Protein AF-A0A9P4X930-F1 (afdb_monomer_lite)

Foldseek 3Di:
DDDDDDDDDDDDDDDDDDDDDDDDVPVVVPPDPDDDDDDDDDDDDVVVVVVVVVVLVVCPVVLLPDQDDDDLCLLLLLLLLVLLVQLLQQVLQCLLCVQVVCVLVLQAAACVVNDHFPCRALLNSCSHNLNVLSLLLVLLSLLQVLQQVLLVCLVVVVVVVSVVSLVLCLLLLLLLLVQLLVVQLLVLLVVCVVVVFDFPPDDNDPDSVVVVVVQVVQSVLLSDLPRPDDNARRSFRLCSSSSLSSNLSVLSSVLSVVCSPPDLVVSLVVLVVQLCCCAAPAQNLSNNSSSLSNNLNSQVVCVVVVNHDPVVVVCVVCVVVVLVVLQVLLSNLSSQNQPDQDLVSQCVHPPRVVVSVVQHPHHSRSSSNSSSSNSSSVVNNQSPDVVSSVSSSRSSSSLSSLLSSLLSSQSRSLCRGVVLLLLQQQARDHPVCCVRPVVSHVVPHADQDDRSSPGPSSVVVCVVSVSVSSSSSVVSSVPGNVVSSVVSSVVVVVPDDDPDDDDDDDDDDDDDLEDWDWDADWDDDPQDIDGPDPIDTFPAAWDAADAQDDPRCVLNSRTGWALWDWAFAPKFIKIKTKHQDHVAGIFIWMAGSVLRDVDPDDPDDDPFRPHTATADFADDDDNHFDQKAWHAAPVRFIKIWGDVPPFTFIFTADSNNDTDHTLSVVQRVLQVLQCVQQPDDPPDPQKDKGFAEYKFKEFAAAPPDPPRDDDQVGIWIKGKIWIWGAAQNDIATFIKMWTFGSHPVGHTFWIANGTDDDPPFADDVVRRGTWHKTWHYKDFPDPVDGRYDYQQTKMKIKIDTNVPDIHIDIDGNVVNCPRIDTSVVD

Radius of gyration: 35.04 Å; chains: 1; bounding box: 70×68×110 Å

Organism: NCBI:txid1567552

InterPro domains:
  IPR002656 Acyltransferase 3 domain [PF01757] (75-425)
  IPR050879 Acyltransferase 3 [PTHR23028] (74-496)

Secondary structure (DSSP, 8-state):
------------------------TTTTSSSS---PPPPPPPPPHHHHHHHHHHHHHHTGGGGG---PPPPTTHHHHHHHHHHHHHHHHHHHHHHHHHTTT-HHHHHS-TTGGG---GGGSHHHHTTTTTHHHHHHHHHHHHHHHHHHHHHHHHHTT-HHHHHHHHHHHHHHHHHHHHHHHHHHHHHHHHHHHHHT---TT----SSHHHHHHHHHHHHHHHT-TT--S----TT-GGGGHHHHHHHHHHHHHHHHHHHTTS-HHHHHHHHHHHHHIIIIISS-HHHHHHHHHHHHHHHHHHHHTT---HHHHTTGGGHHHHHHHHHHHHHHHHT---S-S-HHHHHHSTTTHHHHTT--SS-SSHHHHHHHHHHHHHHHHTTTSHHHHHHHTSHHHH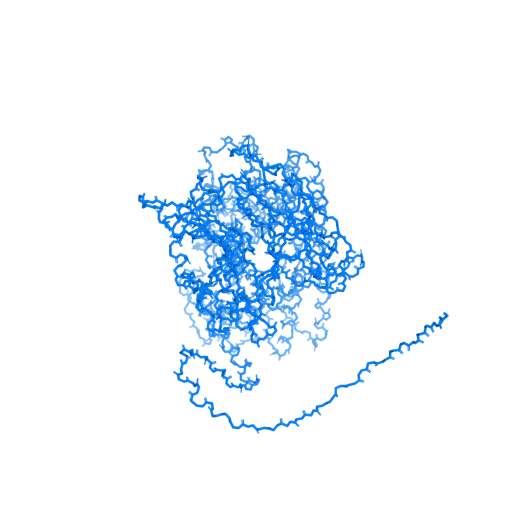HHHHHHHHHHHHHHHHIIIIIHHHHHHHT---HHHHHH-GGGTTSS-----SSTT--HHHHHHHHHHHHHHHHHHHHHIIIIIHHHHHHHHHHHHHTS-SS--------SS---SB---EE--EEEETTEEEESS--EE--PPPPP-----GGGGGGGG-BS-EEEEEEE-SSSEEEEEEEE-SSSSEEEEEEEGGGTS---S---S--TTSS-EEPP-SSSPPSB----EEEE-TT--EEEEEE-SSS-EEEEB-TTS-B-S--GGGTHHHHHHHHHHHSPP--STTEEEEE-S--EEEESS-TTSTT----TTTEEEEEEEEEEEEETTEEEEEEEEEEEESSTT--EEEEESS----TT--EETTTTEE--EEEEEEEESSTT-SSEEETTSEEEEEEEETTTEEEEEEEEHHHHTTTEEEGGG-

Structure (mmCIF, N/CA/C/O backbone):
data_AF-A0A9P4X930-F1
#
_entry.id   AF-A0A9P4X930-F1
#
loop_
_atom_site.group_PDB
_atom_site.id
_atom_site.type_symbol
_atom_site.label_atom_id
_atom_site.label_alt_id
_atom_site.label_comp_id
_atom_site.label_asym_id
_atom_site.label_entity_id
_atom_site.label_seq_id
_atom_site.pdbx_PDB_ins_code
_atom_site.Cartn_x
_atom_site.Cartn_y
_atom_site.Cartn_z
_atom_site.occupancy
_atom_site.B_iso_or_equiv
_atom_site.auth_seq_id
_atom_site.auth_comp_id
_atom_site.auth_asym_id
_atom_site.auth_atom_id
_atom_site.pdbx_PDB_model_num
ATOM 1 N N . MET A 1 1 ? 7.000 31.657 64.349 1.00 30.80 1 MET A N 1
ATOM 2 C CA . MET A 1 1 ? 7.855 32.558 63.542 1.00 30.80 1 MET A CA 1
ATOM 3 C C . MET A 1 1 ? 8.859 31.660 62.846 1.00 30.80 1 MET A C 1
ATOM 5 O O . MET A 1 1 ? 9.551 30.944 63.547 1.00 30.80 1 MET A O 1
ATOM 9 N N . ALA A 1 2 ? 8.629 31.355 61.566 1.00 24.89 2 ALA A N 1
ATOM 10 C CA . ALA A 1 2 ? 9.283 32.010 60.418 1.00 24.89 2 ALA A CA 1
ATOM 11 C C . ALA A 1 2 ? 10.759 31.575 60.305 1.00 24.89 2 ALA A C 1
ATOM 13 O O . ALA A 1 2 ? 11.457 31.601 61.304 1.00 24.89 2 ALA A O 1
ATOM 14 N N . GLN A 1 3 ? 11.334 31.195 59.168 1.00 24.41 3 GLN A N 1
ATOM 15 C CA . GLN A 1 3 ? 10.904 31.047 57.777 1.00 24.41 3 GLN A CA 1
ATOM 16 C C . GLN A 1 3 ? 12.138 30.454 57.030 1.00 24.41 3 GLN A C 1
ATOM 18 O O . GLN A 1 3 ? 13.254 30.797 57.399 1.00 24.41 3 GLN A O 1
ATOM 23 N N . VAL A 1 4 ? 11.915 29.652 55.972 1.00 27.44 4 VAL A N 1
ATOM 24 C CA . VAL A 1 4 ? 12.531 29.788 54.614 1.00 27.44 4 VAL A CA 1
ATOM 25 C C . VAL A 1 4 ? 14.062 29.566 54.488 1.00 27.44 4 VAL A C 1
ATOM 27 O O . VAL A 1 4 ? 14.849 30.352 54.988 1.00 27.44 4 VAL A O 1
ATOM 30 N N . SER A 1 5 ? 14.489 28.446 53.867 1.00 25.77 5 SER A N 1
ATOM 31 C CA . SER A 1 5 ? 14.950 28.298 52.448 1.00 25.77 5 SER A CA 1
ATOM 32 C C . SER A 1 5 ? 16.461 28.585 52.277 1.00 25.77 5 SER A C 1
ATOM 34 O O . SER A 1 5 ? 16.968 29.507 52.895 1.00 25.77 5 SER A O 1
ATOM 36 N N . ILE A 1 6 ? 17.271 27.829 51.519 1.00 25.66 6 ILE A N 1
ATOM 37 C CA . ILE A 1 6 ? 17.398 27.884 50.047 1.00 25.66 6 ILE A CA 1
ATOM 38 C C . ILE A 1 6 ? 18.310 26.726 49.556 1.00 25.66 6 ILE A C 1
ATOM 40 O O . ILE A 1 6 ? 19.433 26.576 50.020 1.00 25.66 6 ILE A O 1
ATOM 44 N N . LEU A 1 7 ? 17.778 25.949 48.603 1.00 24.89 7 LEU A N 1
ATOM 45 C CA . LEU A 1 7 ? 18.354 25.376 47.364 1.00 24.89 7 LEU A CA 1
ATOM 46 C C . LEU A 1 7 ? 19.817 24.857 47.271 1.00 24.89 7 LEU A C 1
ATOM 48 O O . LEU A 1 7 ? 20.768 25.625 47.243 1.00 24.89 7 LEU A O 1
ATOM 52 N N . ASN A 1 8 ? 19.885 23.561 46.917 1.00 23.98 8 ASN A N 1
ATOM 53 C CA . ASN A 1 8 ? 20.415 23.000 45.653 1.00 23.98 8 ASN A CA 1
ATOM 54 C C . ASN A 1 8 ? 21.943 22.955 45.421 1.00 23.98 8 ASN A C 1
ATOM 56 O O . ASN A 1 8 ? 22.586 23.983 45.250 1.00 23.98 8 ASN A O 1
ATOM 60 N N . THR A 1 9 ? 22.498 21.750 45.239 1.00 25.86 9 THR A N 1
ATOM 61 C CA . THR A 1 9 ? 23.278 21.375 44.038 1.00 25.86 9 THR A CA 1
ATOM 62 C C . THR A 1 9 ? 23.579 19.873 44.011 1.00 25.86 9 THR A C 1
ATOM 64 O O . THR A 1 9 ? 23.766 19.220 45.030 1.00 25.86 9 THR A O 1
ATOM 67 N N . SER A 1 10 ? 23.543 19.347 42.792 1.00 24.84 10 SER A N 1
ATOM 68 C CA . SER A 1 10 ? 23.762 17.969 42.357 1.00 24.84 10 SER A CA 1
ATOM 69 C C . SER A 1 10 ? 25.226 17.510 42.405 1.00 24.84 10 SER A C 1
ATOM 71 O O . SER A 1 10 ? 26.095 18.374 42.314 1.00 24.84 10 SER A O 1
ATOM 73 N N . LYS A 1 11 ? 25.414 16.182 42.243 1.00 24.05 11 LYS A N 1
ATOM 74 C CA . LYS A 1 11 ? 26.632 15.450 41.799 1.00 24.05 11 LYS A CA 1
ATOM 75 C C . LYS A 1 11 ? 27.672 15.229 42.915 1.00 24.05 11 LYS A C 1
ATOM 77 O O . LYS A 1 11 ? 27.905 16.133 43.694 1.00 24.05 11 LYS A O 1
ATOM 82 N N . ASP A 1 12 ? 28.263 14.057 43.143 1.00 25.48 12 ASP A N 1
ATOM 83 C CA . ASP A 1 12 ? 28.698 12.974 42.255 1.00 25.48 12 ASP A CA 1
ATOM 84 C C . ASP A 1 12 ? 28.681 11.600 42.964 1.00 25.48 12 ASP A C 1
ATOM 86 O O . ASP A 1 12 ? 28.621 11.500 44.189 1.00 25.48 12 ASP A O 1
ATOM 90 N N . TRP A 1 13 ? 28.728 10.549 42.146 1.00 22.98 13 TRP A N 1
ATOM 91 C CA . TRP A 1 13 ? 29.002 9.154 42.496 1.00 22.98 13 TRP A CA 1
ATOM 92 C C . TRP A 1 13 ? 30.482 8.940 42.851 1.00 22.98 13 TRP A C 1
ATOM 94 O O . TRP A 1 13 ? 31.322 9.500 42.157 1.00 22.98 13 TRP A O 1
ATOM 104 N N . GLU A 1 14 ? 30.789 8.050 43.805 1.00 23.50 14 GLU A N 1
ATOM 105 C CA . GLU A 1 14 ? 31.930 7.117 43.710 1.00 23.50 14 GLU A CA 1
ATOM 106 C C . GLU A 1 14 ? 31.846 5.956 44.729 1.00 23.50 14 GLU A C 1
ATOM 108 O O . GLU A 1 14 ? 31.177 6.031 45.759 1.00 23.50 14 GLU A O 1
ATOM 113 N N . GLU A 1 15 ? 32.476 4.855 44.326 1.00 24.58 15 GLU A N 1
ATOM 114 C CA . GLU A 1 15 ? 32.401 3.452 44.753 1.00 24.58 15 GLU A CA 1
ATOM 115 C C . GLU A 1 15 ? 32.996 3.140 46.136 1.00 24.58 15 GLU A C 1
ATOM 117 O O . GLU A 1 15 ? 33.972 3.766 46.536 1.00 24.58 15 GLU A O 1
ATOM 122 N N . ILE A 1 16 ? 32.532 2.055 46.786 1.00 23.31 16 ILE A N 1
ATOM 123 C CA . ILE A 1 16 ? 33.382 1.209 47.651 1.00 23.31 16 ILE A CA 1
ATOM 124 C C . ILE A 1 16 ? 33.039 -0.282 47.448 1.00 23.31 16 ILE A C 1
ATOM 126 O O . ILE A 1 16 ? 31.915 -0.720 47.690 1.00 23.31 16 ILE A O 1
ATOM 130 N N . HIS A 1 17 ? 34.052 -1.047 47.027 1.00 26.14 17 HIS A N 1
ATOM 131 C CA . HIS A 1 17 ? 34.132 -2.513 46.990 1.00 26.14 17 HIS A CA 1
ATOM 132 C C . HIS A 1 17 ? 34.404 -3.134 48.381 1.00 26.14 17 HIS A C 1
ATOM 134 O O . HIS A 1 17 ? 35.116 -2.545 49.186 1.00 26.14 17 HIS A O 1
ATOM 140 N N . SER A 1 18 ? 33.926 -4.364 48.620 1.00 24.17 18 SER A N 1
ATOM 141 C CA . SER A 1 18 ? 34.578 -5.426 49.436 1.00 24.17 18 SER A CA 1
ATOM 142 C C . SER A 1 18 ? 33.827 -6.752 49.185 1.00 24.17 18 SER A C 1
ATOM 144 O O . SER A 1 18 ? 32.602 -6.778 49.234 1.00 24.17 18 SER A O 1
ATOM 146 N N . GLU A 1 19 ? 34.437 -7.731 48.513 1.00 25.50 19 GLU A N 1
ATOM 147 C CA . GLU A 1 19 ? 35.292 -8.832 49.017 1.00 25.50 19 GLU A CA 1
ATOM 148 C C . GLU A 1 19 ? 34.514 -10.063 49.546 1.00 25.50 19 GLU A C 1
ATOM 150 O O . GLU A 1 19 ? 33.921 -10.059 50.618 1.00 25.50 19 GLU A O 1
ATOM 155 N N . GLU A 1 20 ? 34.517 -11.089 48.683 1.00 28.23 20 GLU A N 1
ATOM 156 C CA . GLU A 1 20 ? 34.604 -12.549 48.880 1.00 28.23 20 GLU A CA 1
ATOM 157 C C . GLU A 1 20 ? 34.028 -13.218 50.152 1.00 28.23 20 GLU A C 1
ATOM 159 O O . GLU A 1 20 ? 34.593 -13.158 51.241 1.00 28.23 20 GLU A O 1
ATOM 164 N N . SER A 1 21 ? 32.995 -14.053 49.953 1.00 26.94 21 SER A N 1
ATOM 165 C CA . SER A 1 21 ? 32.900 -15.354 50.632 1.00 26.94 21 SER A CA 1
ATOM 166 C C . SER A 1 21 ? 32.503 -16.452 49.635 1.00 26.94 21 SER A C 1
ATOM 168 O O . SER A 1 21 ? 31.646 -16.248 48.773 1.00 26.94 21 SER A O 1
ATOM 170 N N . ASP A 1 22 ? 33.211 -17.580 49.721 1.00 30.48 22 ASP A N 1
ATOM 171 C CA . ASP A 1 22 ? 33.147 -18.759 48.852 1.00 30.48 22 ASP A CA 1
ATOM 172 C C . ASP A 1 22 ? 31.719 -19.301 48.668 1.00 30.48 22 ASP A C 1
ATOM 174 O O . ASP A 1 22 ? 31.106 -19.831 49.597 1.00 30.48 22 ASP A O 1
ATOM 178 N N . TYR A 1 23 ? 31.222 -19.256 47.431 1.00 29.88 23 TYR A N 1
ATOM 179 C CA . TYR A 1 23 ? 30.093 -20.066 46.979 1.00 29.88 23 TYR A CA 1
ATOM 180 C C . TYR A 1 23 ? 30.500 -20.780 45.692 1.00 29.88 23 TYR A C 1
ATOM 182 O O . TYR A 1 23 ? 30.673 -20.142 44.655 1.00 29.88 23 TYR A O 1
ATOM 190 N N . ASP A 1 24 ? 30.673 -22.099 45.776 1.00 29.91 24 ASP A N 1
ATOM 191 C CA . ASP A 1 24 ? 31.003 -22.969 44.648 1.00 29.91 24 ASP A CA 1
ATOM 192 C C . ASP A 1 24 ? 29.795 -23.073 43.686 1.00 29.91 24 ASP A C 1
ATOM 194 O O . ASP A 1 24 ? 28.774 -23.683 44.027 1.00 29.91 24 ASP A O 1
ATOM 198 N N . PRO A 1 25 ? 29.861 -22.482 42.478 1.00 33.31 25 PRO A N 1
ATOM 199 C CA . PRO A 1 25 ? 28.740 -22.428 41.550 1.00 33.31 25 PRO A CA 1
ATOM 200 C C . PRO A 1 25 ? 28.567 -23.714 40.725 1.00 33.31 25 PRO A C 1
ATOM 202 O O . PRO A 1 25 ? 27.685 -23.760 39.865 1.00 33.31 25 PRO A O 1
ATOM 205 N N . GLU A 1 26 ? 29.388 -24.750 40.927 1.00 31.02 26 GLU A N 1
ATOM 206 C CA . GLU A 1 26 ? 29.259 -26.020 40.196 1.00 31.02 26 GLU A CA 1
ATOM 207 C C . GLU A 1 26 ? 28.169 -26.926 40.794 1.00 31.02 26 GLU A C 1
ATOM 209 O O . GLU A 1 26 ? 27.437 -27.569 40.044 1.00 31.02 26 GLU A O 1
ATOM 214 N N . LEU A 1 27 ? 27.950 -26.897 42.114 1.00 31.83 27 LEU A N 1
ATOM 215 C CA . LEU A 1 27 ? 26.933 -27.727 42.787 1.00 31.83 27 LEU A CA 1
ATOM 216 C C . LEU A 1 27 ? 25.489 -27.212 42.627 1.00 31.83 27 LEU A C 1
ATOM 218 O O . LEU A 1 27 ? 24.539 -27.975 42.791 1.00 31.83 27 LEU A O 1
ATOM 222 N N . ALA A 1 28 ? 25.297 -25.945 42.248 1.00 31.80 28 ALA A N 1
ATOM 223 C CA . ALA A 1 28 ? 23.971 -25.365 42.001 1.00 31.80 28 ALA A CA 1
ATOM 224 C C . ALA A 1 28 ? 23.471 -25.538 40.548 1.00 31.80 28 ALA A C 1
ATOM 226 O O . ALA A 1 28 ? 22.317 -25.222 40.253 1.00 31.80 28 ALA A O 1
ATOM 227 N N . LYS A 1 29 ? 24.315 -26.043 39.632 1.00 38.50 29 LYS A N 1
ATOM 228 C CA . LYS A 1 29 ? 24.000 -26.169 38.195 1.00 38.50 29 LYS A CA 1
ATOM 229 C C . LYS A 1 29 ? 23.181 -27.407 37.816 1.00 38.50 29 LYS A C 1
ATOM 231 O O . LYS A 1 29 ? 22.594 -27.403 36.738 1.00 38.50 29 LYS A O 1
ATOM 236 N N . GLU A 1 30 ? 23.093 -28.436 38.661 1.00 31.89 30 GLU A N 1
ATOM 237 C CA . GLU A 1 30 ? 22.397 -29.692 38.311 1.00 31.89 30 GLU A CA 1
ATOM 238 C C . GLU A 1 30 ? 20.995 -29.858 38.930 1.00 31.89 30 GLU A C 1
ATOM 240 O O . GLU A 1 30 ? 20.259 -30.757 38.531 1.00 31.89 30 GLU A O 1
ATOM 245 N N . ALA A 1 31 ? 20.561 -28.982 39.845 1.00 32.12 31 ALA A N 1
ATOM 246 C CA . ALA A 1 31 ? 19.298 -29.184 40.572 1.00 32.12 31 ALA A CA 1
ATOM 247 C C . ALA A 1 31 ? 18.040 -28.595 39.899 1.00 32.12 31 ALA A C 1
ATOM 249 O O . ALA A 1 31 ? 16.932 -29.003 40.232 1.00 32.12 31 ALA A O 1
ATOM 250 N N . ASN A 1 32 ? 18.168 -27.668 38.945 1.00 33.00 32 ASN A N 1
ATOM 251 C CA . ASN A 1 32 ? 17.021 -26.994 38.326 1.00 33.00 32 ASN A CA 1
ATOM 252 C C . ASN A 1 32 ? 17.184 -26.967 36.803 1.00 33.00 32 ASN A C 1
ATOM 254 O O . ASN A 1 32 ? 17.875 -26.103 36.273 1.00 33.00 32 ASN A O 1
ATOM 258 N N . GLY A 1 33 ? 16.564 -27.928 36.110 1.00 31.25 33 GLY A N 1
ATOM 259 C CA . GLY A 1 33 ? 16.696 -28.190 34.670 1.00 31.25 33 GLY A CA 1
ATOM 260 C C . GLY A 1 33 ? 16.278 -27.057 33.721 1.00 31.25 33 GLY A C 1
ATOM 261 O O . GLY A 1 33 ? 15.317 -27.202 32.970 1.00 31.25 33 GLY A O 1
ATOM 262 N N . TYR A 1 34 ? 17.048 -25.972 33.686 1.00 31.00 34 TYR A N 1
ATOM 263 C CA . TYR A 1 34 ? 16.976 -24.910 32.687 1.00 31.00 34 TYR A CA 1
ATOM 264 C C . TYR A 1 34 ? 18.272 -24.877 31.866 1.00 31.00 34 TYR A C 1
ATOM 266 O O . TYR A 1 34 ? 19.339 -24.527 32.365 1.00 31.00 34 TYR A O 1
ATOM 274 N N . THR A 1 35 ? 18.193 -25.191 30.571 1.00 26.73 35 THR A N 1
ATOM 275 C CA . THR A 1 35 ? 19.270 -24.903 29.613 1.00 26.73 35 THR A CA 1
ATOM 276 C C . THR A 1 35 ? 19.223 -23.428 29.216 1.00 26.73 35 THR A C 1
ATOM 278 O O . THR A 1 35 ? 18.463 -23.045 28.325 1.00 26.73 35 THR A O 1
ATOM 281 N N . MET A 1 36 ? 20.035 -22.593 29.866 1.00 27.69 36 MET A N 1
ATOM 282 C CA . MET A 1 36 ? 20.236 -21.195 29.475 1.00 27.69 36 MET A CA 1
ATOM 283 C C . MET A 1 36 ? 21.336 -21.113 28.396 1.00 27.69 36 MET A C 1
ATOM 285 O O . MET A 1 36 ? 22.461 -21.574 28.596 1.00 27.69 36 MET A O 1
ATOM 289 N N . TRP A 1 37 ? 21.001 -20.577 27.219 1.00 25.91 37 TRP A N 1
ATOM 290 C CA . TRP A 1 37 ? 21.897 -20.470 26.059 1.00 25.91 37 TRP A CA 1
ATOM 291 C C . TRP A 1 37 ? 23.053 -19.478 26.296 1.00 25.91 37 TRP A C 1
ATOM 293 O O . TRP A 1 37 ? 22.840 -18.344 26.718 1.00 25.91 37 TRP A O 1
ATOM 303 N N . ARG A 1 38 ? 24.289 -19.888 25.964 1.00 26.33 38 ARG A N 1
ATOM 304 C CA . ARG A 1 38 ? 25.497 -19.037 25.971 1.00 26.33 38 ARG A CA 1
ATOM 305 C C . ARG A 1 38 ? 25.468 -18.009 24.831 1.00 26.33 38 ARG A C 1
ATOM 307 O O . ARG A 1 38 ? 25.257 -18.375 23.677 1.00 26.33 38 ARG A O 1
ATOM 314 N N . ALA A 1 39 ? 25.795 -16.749 25.127 1.00 27.31 39 ALA A N 1
ATOM 315 C CA . ALA A 1 39 ? 26.052 -15.725 24.112 1.00 27.31 39 ALA A CA 1
ATOM 316 C C . ALA A 1 39 ? 27.365 -16.010 23.350 1.00 27.31 39 ALA A C 1
ATOM 318 O O . ALA A 1 39 ? 28.405 -16.276 23.954 1.00 27.31 39 ALA A O 1
ATOM 319 N N . ALA A 1 40 ? 27.319 -15.950 22.015 1.00 30.48 40 ALA A N 1
ATOM 320 C CA . ALA A 1 40 ? 28.481 -16.152 21.152 1.00 30.48 40 ALA A CA 1
ATOM 321 C C . ALA A 1 40 ? 29.428 -14.935 21.155 1.00 30.48 40 ALA A C 1
ATOM 323 O O . ALA A 1 40 ? 29.007 -13.778 21.200 1.00 30.48 40 ALA A O 1
ATOM 324 N N . SER A 1 41 ? 30.725 -15.220 21.076 1.00 30.95 41 SER A N 1
ATOM 325 C CA . SER A 1 41 ? 31.839 -14.279 21.179 1.00 30.95 41 SER A CA 1
ATOM 326 C C . SER A 1 41 ? 31.930 -13.259 20.027 1.00 30.95 41 SER A C 1
ATOM 328 O O . SER A 1 41 ? 31.551 -13.493 18.879 1.00 30.95 41 SER A O 1
ATOM 330 N N . TYR A 1 42 ? 32.450 -12.079 20.365 1.00 31.19 42 TYR A N 1
ATOM 331 C CA . TYR A 1 42 ? 32.464 -10.856 19.559 1.00 31.19 42 TYR A CA 1
ATOM 332 C C . TYR A 1 42 ? 33.372 -10.948 18.310 1.00 31.19 42 TYR A C 1
ATOM 334 O O . TYR A 1 42 ? 34.591 -11.046 18.419 1.00 31.19 42 TYR A O 1
ATOM 342 N N . LEU A 1 43 ? 32.794 -10.849 17.101 1.00 37.75 43 LEU A N 1
ATOM 343 C CA . LEU A 1 43 ? 33.534 -10.794 15.822 1.00 37.75 43 LEU A CA 1
ATOM 344 C C . LEU A 1 43 ? 33.859 -9.341 15.371 1.00 37.75 43 LEU A C 1
ATOM 346 O O . LEU A 1 43 ? 32.966 -8.483 15.457 1.00 37.75 43 LEU A O 1
ATOM 350 N N . PRO A 1 44 ? 35.066 -9.055 14.817 1.00 46.06 44 PRO A N 1
ATOM 351 C CA . PRO A 1 44 ? 35.509 -7.708 14.408 1.00 46.06 44 PRO A CA 1
ATOM 352 C C . PRO A 1 44 ? 34.728 -7.065 13.240 1.00 46.06 44 PRO A C 1
ATOM 354 O O . PRO A 1 44 ? 34.250 -7.745 12.329 1.00 46.06 44 PRO A O 1
ATOM 357 N N . LYS A 1 45 ? 34.670 -5.719 13.220 1.00 47.81 45 LYS A N 1
ATOM 358 C CA . LYS A 1 45 ? 33.850 -4.882 12.307 1.00 47.81 45 LYS A CA 1
ATOM 359 C C . LYS A 1 45 ? 34.035 -5.151 10.802 1.00 47.81 45 LYS A C 1
ATOM 361 O O . LYS A 1 45 ? 33.042 -5.149 10.080 1.00 47.81 45 LYS A O 1
ATOM 366 N N . HIS A 1 46 ? 35.251 -5.406 10.313 1.00 44.19 46 HIS A N 1
ATOM 367 C CA . HIS A 1 46 ? 35.499 -5.568 8.869 1.00 44.19 46 HIS A CA 1
ATOM 368 C C . HIS A 1 46 ? 34.906 -6.875 8.307 1.00 44.19 46 HIS A C 1
ATOM 370 O O . HIS A 1 46 ? 34.324 -6.874 7.222 1.00 44.19 46 HIS A O 1
ATOM 376 N N . LYS A 1 47 ? 34.930 -7.969 9.088 1.00 42.44 47 LYS A N 1
ATOM 377 C CA . LYS A 1 47 ? 34.272 -9.234 8.718 1.00 42.44 47 LYS A CA 1
ATOM 378 C C . LYS A 1 47 ? 32.742 -9.135 8.756 1.00 42.44 47 LYS A C 1
ATOM 380 O O . LYS A 1 47 ? 32.092 -9.830 7.986 1.00 42.44 47 LYS A O 1
ATOM 385 N N . ARG A 1 48 ? 32.150 -8.234 9.561 1.00 48.56 48 ARG A N 1
ATOM 386 C CA . ARG A 1 48 ? 30.692 -7.961 9.536 1.00 48.56 48 ARG A CA 1
ATOM 387 C C . ARG A 1 48 ? 30.238 -7.265 8.257 1.00 48.56 48 ARG A C 1
ATOM 389 O O . ARG A 1 48 ? 29.138 -7.542 7.798 1.00 48.56 48 ARG A O 1
ATOM 396 N N . VAL A 1 49 ? 31.045 -6.363 7.697 1.00 50.03 49 VAL A N 1
ATOM 397 C CA . VAL A 1 49 ? 30.694 -5.653 6.453 1.00 50.03 49 VAL A CA 1
ATOM 398 C C . VAL A 1 49 ? 30.788 -6.601 5.260 1.00 50.03 49 VAL A C 1
ATOM 400 O O . VAL A 1 49 ? 29.849 -6.676 4.470 1.00 50.03 49 VAL A O 1
ATOM 403 N N . LEU A 1 50 ? 31.853 -7.407 5.191 1.00 42.91 50 LEU A N 1
ATOM 404 C CA . LEU A 1 50 ? 32.019 -8.407 4.137 1.00 42.91 50 LEU A CA 1
ATOM 405 C C . LEU A 1 50 ? 30.952 -9.512 4.229 1.00 42.91 50 LEU A C 1
ATOM 407 O O . LEU A 1 50 ? 30.296 -9.798 3.233 1.00 42.91 50 LEU A O 1
ATOM 411 N N . ASN A 1 51 ? 30.675 -10.045 5.428 1.00 43.41 51 ASN A N 1
ATOM 412 C CA . ASN A 1 51 ? 29.582 -11.006 5.618 1.00 43.41 51 ASN A CA 1
ATOM 413 C C . ASN A 1 51 ? 28.199 -10.386 5.406 1.00 43.41 51 ASN A C 1
ATOM 415 O O . ASN A 1 51 ? 27.291 -11.116 5.041 1.00 43.41 51 ASN A O 1
ATOM 419 N N . ARG A 1 52 ? 27.999 -9.072 5.581 1.00 48.41 52 ARG A N 1
ATOM 420 C CA . ARG A 1 52 ? 26.738 -8.415 5.196 1.00 48.41 52 ARG A CA 1
ATOM 421 C C . ARG A 1 52 ? 26.565 -8.397 3.687 1.00 48.41 52 ARG A C 1
ATOM 423 O O . ARG A 1 52 ? 25.490 -8.749 3.226 1.00 48.41 52 ARG A O 1
ATOM 430 N N . ILE A 1 53 ? 27.595 -8.038 2.924 1.00 48.84 53 ILE A N 1
ATOM 431 C CA . ILE A 1 53 ? 27.526 -8.015 1.453 1.00 48.84 53 ILE A CA 1
ATOM 432 C C . ILE A 1 53 ? 27.350 -9.440 0.911 1.00 48.84 53 ILE A C 1
ATOM 434 O O . ILE A 1 53 ? 26.462 -9.684 0.097 1.00 48.84 53 ILE A O 1
ATOM 438 N N . VAL A 1 54 ? 28.118 -10.398 1.438 1.00 48.88 54 VAL A N 1
ATOM 439 C CA . VAL A 1 54 ? 28.028 -11.814 1.061 1.00 48.88 54 VAL A CA 1
ATOM 440 C C . VAL A 1 54 ? 26.682 -12.413 1.480 1.00 48.88 54 VAL A C 1
ATOM 442 O O . VAL A 1 54 ? 26.026 -13.014 0.642 1.00 48.88 54 VAL A O 1
ATOM 445 N N . ASN A 1 55 ? 26.179 -12.169 2.696 1.00 42.84 55 ASN A N 1
ATOM 446 C CA . ASN A 1 55 ? 24.835 -12.620 3.091 1.00 42.84 55 ASN A CA 1
ATOM 447 C C . ASN A 1 55 ? 23.723 -11.933 2.289 1.00 42.84 55 ASN A C 1
ATOM 449 O O . ASN A 1 55 ? 22.692 -12.552 2.066 1.00 42.84 55 ASN A O 1
ATOM 453 N N . THR A 1 56 ? 23.910 -10.695 1.820 1.00 45.16 56 THR A N 1
ATOM 454 C CA . THR A 1 56 ? 22.922 -10.015 0.959 1.00 45.16 56 THR A CA 1
ATOM 455 C C . THR A 1 56 ? 22.846 -10.681 -0.419 1.00 45.16 56 THR A C 1
ATOM 457 O O . THR A 1 56 ? 21.755 -10.849 -0.955 1.00 45.16 56 THR A O 1
ATOM 460 N N . LEU A 1 57 ? 23.984 -11.139 -0.954 1.00 45.22 57 LEU A N 1
ATOM 461 C CA . LEU A 1 57 ? 24.045 -11.925 -2.191 1.00 45.22 57 LEU A CA 1
ATOM 462 C C . LEU A 1 57 ? 23.538 -13.367 -1.987 1.00 45.22 57 LEU A C 1
ATOM 464 O O . LEU A 1 57 ? 22.806 -13.884 -2.824 1.00 45.22 57 LEU A O 1
ATOM 468 N N . TYR A 1 58 ? 23.834 -14.003 -0.849 1.00 42.97 58 TYR A N 1
ATOM 469 C CA . TYR A 1 58 ? 23.321 -15.339 -0.508 1.00 42.97 58 TYR A CA 1
ATOM 470 C C . TYR A 1 58 ? 21.823 -15.352 -0.145 1.00 42.97 58 TYR A C 1
ATOM 472 O O . TYR A 1 58 ? 21.197 -16.407 -0.208 1.00 42.97 58 TYR A O 1
ATOM 480 N N . GLN A 1 59 ? 21.221 -14.203 0.188 1.00 40.91 59 GLN A N 1
ATOM 481 C CA . GLN A 1 59 ? 19.786 -14.063 0.472 1.00 40.91 59 GLN A CA 1
ATOM 482 C C . GLN A 1 59 ? 18.910 -13.806 -0.766 1.00 40.91 59 GLN A C 1
ATOM 484 O O . GLN A 1 59 ? 17.687 -13.741 -0.620 1.00 40.91 59 GLN A O 1
ATOM 489 N N . LEU A 1 60 ? 19.478 -13.717 -1.976 1.00 44.38 60 LEU A N 1
ATOM 490 C CA . LEU A 1 60 ? 18.717 -13.603 -3.234 1.00 44.38 60 LEU A CA 1
ATOM 491 C C . LEU A 1 60 ? 17.580 -14.651 -3.381 1.00 44.38 60 LEU A C 1
ATOM 493 O O . LEU A 1 60 ? 16.496 -14.267 -3.820 1.00 44.38 60 LEU A O 1
ATOM 497 N N . PRO A 1 61 ? 17.721 -15.922 -2.938 1.00 43.59 61 PRO A N 1
ATOM 498 C CA . PRO A 1 61 ? 16.627 -16.903 -2.977 1.00 43.59 61 PRO A CA 1
ATOM 499 C C . PRO A 1 61 ? 15.538 -16.689 -1.906 1.00 43.59 61 PRO A C 1
ATOM 501 O O . PRO A 1 61 ? 14.379 -17.041 -2.123 1.00 43.59 61 PRO A O 1
ATOM 504 N N . THR A 1 62 ? 15.866 -16.078 -0.759 1.00 42.25 62 THR A N 1
ATOM 505 C CA . THR A 1 62 ? 14.898 -15.753 0.314 1.00 42.25 62 THR A CA 1
ATOM 506 C C . THR A 1 62 ? 14.042 -14.511 0.017 1.00 42.25 62 THR A C 1
ATOM 508 O O . THR A 1 62 ? 13.069 -14.251 0.724 1.00 42.25 62 THR A O 1
ATOM 511 N N . ILE A 1 63 ? 14.330 -13.773 -1.067 1.00 46.81 63 ILE A N 1
ATOM 512 C CA . ILE A 1 63 ? 13.574 -12.583 -1.514 1.00 46.81 63 ILE A CA 1
ATOM 513 C C . ILE A 1 63 ? 12.117 -12.920 -1.884 1.00 46.81 63 ILE A C 1
ATOM 515 O O . ILE A 1 63 ? 11.238 -12.071 -1.748 1.00 46.81 63 ILE A O 1
ATOM 519 N N . PHE A 1 64 ? 11.829 -14.172 -2.255 1.00 44.56 64 PHE A N 1
ATOM 520 C CA . PHE A 1 64 ? 10.480 -14.638 -2.598 1.00 44.56 64 PHE A CA 1
ATOM 521 C C . PHE A 1 64 ? 9.621 -15.077 -1.391 1.00 44.56 64 PHE A C 1
ATOM 523 O O . PHE A 1 64 ? 8.487 -15.527 -1.583 1.00 44.56 64 PHE A O 1
ATOM 530 N N . GLN A 1 65 ? 10.130 -15.001 -0.151 1.00 39.66 65 GLN A N 1
ATOM 531 C CA . GLN A 1 65 ? 9.495 -15.668 0.998 1.00 39.66 65 GLN A CA 1
ATOM 532 C C . GLN A 1 65 ? 8.642 -14.787 1.921 1.00 39.66 65 GLN A C 1
ATOM 534 O O . GLN A 1 65 ? 7.785 -15.338 2.611 1.00 39.66 65 GLN A O 1
ATOM 539 N N . VAL A 1 66 ? 8.761 -13.455 1.907 1.00 45.16 66 VAL A N 1
ATOM 540 C CA . VAL A 1 66 ? 7.875 -12.604 2.726 1.00 45.16 66 VAL A CA 1
ATOM 541 C C . VAL A 1 66 ? 6.573 -12.354 1.965 1.00 45.16 66 VAL A C 1
ATOM 543 O O . VAL A 1 66 ? 6.499 -11.480 1.105 1.00 45.16 66 VAL A O 1
ATOM 546 N N . ALA A 1 67 ? 5.547 -13.158 2.243 1.00 42.41 67 ALA A N 1
ATOM 547 C CA . ALA A 1 67 ? 4.197 -12.892 1.764 1.00 42.41 67 ALA A CA 1
ATOM 548 C C . ALA A 1 67 ? 3.634 -11.676 2.519 1.00 42.41 67 ALA A C 1
ATOM 550 O O . ALA A 1 67 ? 3.245 -11.792 3.679 1.00 42.41 67 ALA A O 1
ATOM 551 N N . GLU A 1 68 ? 3.611 -10.503 1.883 1.00 54.50 68 GLU A N 1
ATOM 552 C CA . GLU A 1 68 ? 2.829 -9.375 2.394 1.00 54.50 68 GLU A CA 1
ATOM 553 C C . GLU A 1 68 ? 1.335 -9.735 2.370 1.00 54.50 68 GLU A C 1
ATOM 555 O O . GLU A 1 68 ? 0.840 -10.348 1.420 1.00 54.50 68 GLU A O 1
ATOM 560 N N . LYS A 1 69 ? 0.608 -9.383 3.439 1.00 56.28 69 LYS A N 1
ATOM 561 C CA . LYS A 1 69 ? -0.840 -9.610 3.543 1.00 56.28 69 LYS A CA 1
ATOM 562 C C . LYS A 1 69 ? -1.541 -8.844 2.416 1.00 56.28 69 LYS A C 1
ATOM 564 O O . LYS A 1 69 ? -1.455 -7.617 2.362 1.00 56.28 69 LYS A O 1
ATOM 569 N N . LEU A 1 70 ? -2.232 -9.567 1.532 1.00 72.62 70 LEU A N 1
ATOM 570 C CA . LEU A 1 70 ? -2.945 -8.978 0.397 1.00 72.62 70 LEU A CA 1
ATOM 571 C C . LEU A 1 70 ? -4.038 -8.022 0.897 1.00 72.62 70 LEU A C 1
ATOM 573 O O . LEU A 1 70 ? -4.915 -8.400 1.676 1.00 72.62 70 LEU A O 1
ATOM 577 N N . ARG A 1 71 ? -3.976 -6.774 0.440 1.00 78.56 71 ARG A N 1
ATOM 578 C CA . ARG A 1 71 ? -4.989 -5.736 0.642 1.00 78.56 71 ARG A CA 1
ATOM 579 C C . ARG A 1 71 ? -6.004 -5.799 -0.506 1.00 78.56 71 ARG A C 1
ATOM 581 O O . ARG A 1 71 ? -5.672 -6.293 -1.583 1.00 78.56 71 ARG A O 1
ATOM 588 N N . PRO A 1 72 ? -7.213 -5.226 -0.360 1.00 74.56 72 PRO A N 1
ATOM 589 C CA . PRO A 1 72 ? -8.216 -5.213 -1.431 1.00 74.56 72 PRO A CA 1
ATOM 590 C C . PRO A 1 72 ? -7.736 -4.618 -2.766 1.00 74.56 72 PRO A C 1
ATOM 592 O O . PRO A 1 72 ? -8.311 -4.920 -3.809 1.00 74.56 72 PRO A O 1
ATOM 595 N N . THR A 1 73 ? -6.699 -3.777 -2.739 1.00 85.25 73 THR A N 1
ATOM 596 C CA . THR A 1 73 ? -6.081 -3.136 -3.908 1.00 85.25 73 THR A CA 1
ATOM 597 C C . THR A 1 73 ? -4.726 -3.733 -4.299 1.00 85.25 73 THR A C 1
ATOM 599 O O . THR A 1 73 ? -4.087 -3.192 -5.194 1.00 85.25 73 THR A O 1
ATOM 602 N N . SER A 1 74 ? -4.275 -4.838 -3.687 1.00 85.69 74 SER A N 1
ATOM 603 C CA . SER A 1 74 ? -2.960 -5.443 -3.978 1.00 85.69 74 SER A CA 1
ATOM 604 C C . SER A 1 74 ? -2.784 -5.844 -5.444 1.00 85.69 74 SER A C 1
ATOM 606 O O . SER A 1 74 ? -1.670 -5.815 -5.964 1.00 85.69 74 SER A O 1
ATOM 608 N N . TYR A 1 75 ? -3.870 -6.155 -6.155 1.00 92.44 75 TYR A N 1
ATOM 609 C CA . TYR A 1 75 ? -3.821 -6.410 -7.595 1.00 92.44 75 TYR A CA 1
ATOM 610 C C . TYR A 1 75 ? -3.318 -5.196 -8.407 1.00 92.44 75 TYR A C 1
ATOM 612 O O . TYR A 1 75 ? -2.701 -5.393 -9.449 1.00 92.44 75 TYR A O 1
ATOM 620 N N . LEU A 1 76 ? -3.534 -3.954 -7.942 1.00 92.62 76 LEU A N 1
ATOM 621 C CA . LEU A 1 76 ? -3.032 -2.740 -8.605 1.00 92.62 76 LEU A CA 1
ATOM 622 C C . LEU A 1 76 ? -1.516 -2.605 -8.449 1.00 92.62 76 LEU A C 1
ATOM 624 O O . LEU A 1 76 ? -0.838 -2.246 -9.409 1.00 92.62 76 LEU A O 1
ATOM 628 N N . ASP A 1 77 ? -0.976 -2.936 -7.272 1.00 90.00 77 ASP A N 1
ATOM 629 C CA . ASP A 1 77 ? 0.474 -2.986 -7.056 1.00 90.00 77 ASP A CA 1
ATOM 630 C C . ASP A 1 77 ? 1.115 -4.075 -7.925 1.00 90.00 77 ASP A C 1
ATOM 632 O O . ASP A 1 77 ? 2.137 -3.833 -8.566 1.00 90.00 77 ASP A O 1
ATOM 636 N N . GLY A 1 78 ? 0.474 -5.245 -8.024 1.00 93.44 78 GLY A N 1
ATOM 637 C CA . GLY A 1 78 ? 0.916 -6.335 -8.894 1.00 93.44 78 GLY A CA 1
ATOM 638 C C . GLY A 1 78 ? 0.883 -5.984 -10.382 1.00 93.44 78 GLY A C 1
ATOM 639 O O . GLY A 1 78 ? 1.837 -6.274 -11.107 1.00 93.44 78 GLY A O 1
ATOM 640 N N . LEU A 1 79 ? -0.182 -5.314 -10.832 1.00 96.50 79 LEU A N 1
ATOM 641 C CA . LEU A 1 79 ? -0.310 -4.799 -12.196 1.00 96.50 79 LEU A CA 1
ATOM 642 C C . LEU A 1 79 ? 0.765 -3.752 -12.501 1.00 96.50 79 LEU A C 1
ATOM 644 O O . LEU A 1 79 ? 1.422 -3.841 -13.536 1.00 96.50 79 LEU A O 1
ATOM 648 N N . ARG A 1 80 ? 0.993 -2.801 -11.585 1.00 94.88 80 ARG A N 1
ATOM 649 C CA . ARG A 1 80 ? 2.075 -1.812 -11.695 1.00 94.88 80 ARG A CA 1
ATOM 650 C C . ARG A 1 80 ? 3.442 -2.498 -11.775 1.00 94.88 80 ARG A C 1
ATOM 652 O O . ARG A 1 80 ? 4.277 -2.127 -12.592 1.00 94.88 80 ARG A O 1
ATOM 659 N N . GLY A 1 81 ? 3.675 -3.525 -10.963 1.00 94.25 81 GLY A N 1
ATOM 660 C CA . GLY A 1 81 ? 4.903 -4.316 -11.008 1.00 94.25 81 GLY A CA 1
ATOM 661 C C . GLY A 1 81 ? 5.137 -4.977 -12.360 1.00 94.25 81 GLY A C 1
ATOM 662 O O . GLY A 1 81 ? 6.201 -4.827 -12.959 1.00 94.25 81 GLY A O 1
ATOM 663 N N . PHE A 1 82 ? 4.122 -5.675 -12.864 1.00 95.88 82 PHE A N 1
ATOM 664 C CA . PHE A 1 82 ? 4.200 -6.354 -14.153 1.00 95.88 82 PHE A CA 1
ATOM 665 C C . PHE A 1 82 ? 4.372 -5.368 -15.318 1.00 95.88 82 PHE A C 1
ATOM 667 O O . PHE A 1 82 ? 5.197 -5.594 -16.199 1.00 95.88 82 PHE A O 1
ATOM 674 N N . ALA A 1 83 ? 3.671 -4.233 -15.290 1.00 96.00 83 ALA A N 1
ATOM 675 C CA . ALA A 1 83 ? 3.846 -3.162 -16.265 1.00 96.00 83 ALA A CA 1
ATOM 676 C C . ALA A 1 83 ? 5.276 -2.583 -16.240 1.00 96.00 83 ALA A C 1
ATOM 678 O O . ALA A 1 83 ? 5.852 -2.358 -17.299 1.00 96.00 83 ALA A O 1
ATOM 679 N N . ALA A 1 84 ? 5.905 -2.420 -15.069 1.00 95.75 84 ALA A N 1
ATOM 680 C CA . ALA A 1 84 ? 7.301 -1.967 -14.981 1.00 95.75 84 ALA A CA 1
ATOM 681 C C . ALA A 1 84 ? 8.284 -2.972 -15.592 1.00 95.75 84 ALA A C 1
ATOM 683 O O . ALA A 1 84 ? 9.245 -2.576 -16.251 1.00 95.75 84 ALA A O 1
ATOM 684 N N . PHE A 1 85 ? 8.014 -4.267 -15.431 1.00 96.19 85 PHE A N 1
ATOM 685 C CA . PHE A 1 85 ? 8.772 -5.315 -16.106 1.00 96.19 85 PHE A CA 1
ATOM 686 C C . PHE A 1 85 ? 8.584 -5.282 -17.633 1.00 96.19 85 PHE A C 1
ATOM 688 O O . PHE A 1 85 ? 9.559 -5.419 -18.366 1.00 96.19 85 PHE A O 1
ATOM 695 N N . LEU A 1 86 ? 7.371 -5.023 -18.132 1.00 96.19 86 LEU A N 1
ATOM 696 C CA . LEU A 1 86 ? 7.144 -4.842 -19.572 1.00 96.19 86 LEU A CA 1
ATOM 697 C C . LEU A 1 86 ? 7.844 -3.596 -20.126 1.00 96.19 86 LEU A C 1
ATOM 699 O O . LEU A 1 86 ? 8.358 -3.640 -21.238 1.00 96.19 86 LEU A O 1
ATOM 703 N N . VAL A 1 87 ? 7.918 -2.503 -19.358 1.00 96.44 87 VAL A N 1
ATOM 704 C CA . VAL A 1 87 ? 8.719 -1.325 -19.733 1.00 96.44 87 VAL A CA 1
ATOM 705 C C . VAL A 1 87 ? 10.195 -1.697 -19.843 1.00 96.44 87 VAL A C 1
ATOM 707 O O . VAL A 1 87 ? 10.822 -1.348 -20.841 1.00 96.44 87 VAL A O 1
ATOM 710 N N . TYR A 1 88 ? 10.740 -2.418 -18.858 1.00 96.69 88 TYR A N 1
ATOM 711 C CA . TYR A 1 88 ? 12.110 -2.932 -18.907 1.00 96.69 88 TYR A CA 1
ATOM 712 C C . TYR A 1 88 ? 12.348 -3.750 -20.183 1.00 96.69 88 TYR A C 1
ATOM 714 O O . TYR A 1 88 ? 13.273 -3.459 -20.941 1.00 96.69 88 TYR A O 1
ATOM 722 N N . TRP A 1 89 ? 11.478 -4.726 -20.450 1.00 96.25 89 TRP A N 1
ATOM 723 C CA . TRP A 1 89 ? 11.597 -5.605 -21.609 1.00 96.25 89 TRP A CA 1
ATOM 724 C C . TRP A 1 89 ? 11.528 -4.829 -22.931 1.00 96.25 89 TRP A C 1
ATOM 726 O O . TRP A 1 89 ? 12.433 -4.949 -23.750 1.00 96.25 89 TRP A O 1
ATOM 736 N N . HIS A 1 90 ? 10.541 -3.940 -23.082 1.00 95.19 90 HIS A N 1
ATOM 737 C CA . HIS A 1 90 ? 10.377 -3.069 -24.253 1.00 95.19 90 HIS A CA 1
ATOM 738 C C . HIS A 1 90 ? 11.633 -2.253 -24.567 1.00 95.19 90 HIS A C 1
ATOM 740 O O . HIS A 1 90 ? 12.055 -2.187 -25.719 1.00 95.19 90 HIS A O 1
ATOM 746 N N . HIS A 1 91 ? 12.256 -1.654 -23.551 1.00 94.88 91 HIS A N 1
ATOM 747 C CA . HIS A 1 91 ? 13.467 -0.866 -23.759 1.00 94.88 91 HIS A CA 1
ATOM 748 C C . HIS A 1 91 ? 14.650 -1.740 -24.166 1.00 94.88 91 HIS A C 1
ATOM 750 O O . HIS A 1 91 ? 15.407 -1.358 -25.050 1.00 94.88 91 HIS A O 1
ATOM 756 N N . HIS A 1 92 ? 14.799 -2.925 -23.572 1.00 95.44 92 HIS A N 1
ATOM 757 C CA . HIS A 1 92 ? 15.855 -3.857 -23.956 1.00 95.44 92 HIS A CA 1
ATOM 758 C C . HIS A 1 92 ? 15.684 -4.377 -25.393 1.00 95.44 92 HIS A C 1
ATOM 760 O O . HIS A 1 92 ? 16.681 -4.452 -26.113 1.00 95.44 92 HIS A O 1
ATOM 766 N N . GLU A 1 93 ? 14.453 -4.683 -25.811 1.00 94.69 93 GLU A N 1
ATOM 767 C CA . GLU A 1 93 ? 14.112 -5.100 -27.178 1.00 94.69 93 GLU A CA 1
ATOM 768 C C . GLU A 1 93 ? 14.482 -4.024 -28.201 1.00 94.69 93 GLU A C 1
ATOM 770 O O . GLU A 1 93 ? 15.271 -4.277 -29.113 1.00 94.69 93 GLU A O 1
ATOM 775 N N . LEU A 1 94 ? 13.973 -2.800 -28.018 1.00 93.19 94 LEU A N 1
ATOM 776 C CA . LEU A 1 94 ? 14.228 -1.688 -28.937 1.00 93.19 94 LEU A CA 1
ATOM 777 C C . LEU A 1 94 ? 15.690 -1.230 -28.939 1.00 93.19 94 LEU A C 1
ATOM 779 O O . LEU A 1 94 ? 16.165 -0.672 -29.929 1.00 93.19 94 LEU A O 1
ATOM 783 N N . TRP A 1 95 ? 16.412 -1.436 -27.839 1.00 91.50 95 TRP A N 1
ATOM 784 C CA . TRP A 1 95 ? 17.819 -1.062 -27.750 1.00 91.50 95 TRP A CA 1
ATOM 785 C C . TRP A 1 95 ? 18.708 -2.019 -28.538 1.00 91.50 95 TRP A C 1
ATOM 787 O O . TRP A 1 95 ? 19.467 -1.569 -29.391 1.00 91.50 95 TRP A O 1
ATOM 797 N N . ALA A 1 96 ? 18.584 -3.331 -28.308 1.00 91.50 96 ALA A N 1
ATOM 798 C CA . ALA A 1 96 ? 19.407 -4.331 -28.992 1.00 91.50 96 ALA A CA 1
ATOM 799 C C . ALA A 1 96 ? 19.115 -4.382 -30.502 1.00 91.50 96 ALA A C 1
ATOM 801 O O . ALA A 1 96 ? 20.035 -4.388 -31.323 1.00 91.50 96 ALA A O 1
ATOM 802 N N . HIS A 1 97 ? 17.834 -4.364 -30.878 1.00 92.19 97 HIS A N 1
ATOM 803 C CA . HIS A 1 97 ? 17.399 -4.466 -32.273 1.00 92.19 97 HIS A CA 1
ATOM 804 C C . HIS A 1 97 ? 17.446 -3.122 -33.022 1.00 92.19 97 HIS A C 1
ATOM 806 O O . HIS A 1 97 ? 17.486 -3.088 -34.259 1.00 92.19 97 HIS A O 1
ATOM 812 N N . GLY A 1 98 ? 17.513 -2.003 -32.295 1.00 86.88 98 GLY A N 1
ATOM 813 C CA . GLY A 1 98 ? 17.658 -0.668 -32.872 1.00 86.88 98 GLY A CA 1
ATOM 814 C C . GLY A 1 98 ? 18.959 -0.500 -33.648 1.00 86.88 98 GLY A C 1
ATOM 815 O O . GLY A 1 98 ? 18.962 0.123 -34.710 1.00 86.88 98 GLY A O 1
ATOM 816 N N . TRP A 1 99 ? 20.043 -1.128 -33.187 1.00 83.06 99 TRP A N 1
ATOM 817 C CA . TRP A 1 99 ? 21.350 -1.051 -33.848 1.00 83.06 99 TRP A CA 1
ATOM 818 C C . TRP A 1 99 ? 21.343 -1.692 -35.241 1.00 83.06 99 TRP A C 1
ATOM 820 O O . TRP A 1 99 ? 22.035 -1.237 -36.147 1.00 83.06 99 TRP A O 1
ATOM 830 N N . GLU A 1 100 ? 20.482 -2.689 -35.447 1.00 82.50 100 GLU A N 1
ATOM 831 C CA . GLU A 1 100 ? 20.328 -3.396 -36.724 1.00 82.50 100 GLU A CA 1
ATOM 832 C C . GLU A 1 100 ? 19.164 -2.850 -37.563 1.00 82.50 100 GLU A C 1
ATOM 834 O O . GLU A 1 100 ? 18.758 -3.465 -38.549 1.00 82.50 100 GLU A O 1
ATOM 839 N N . LYS A 1 101 ? 18.636 -1.673 -37.190 1.00 84.75 101 LYS A N 1
ATOM 840 C CA . LYS A 1 101 ? 17.526 -0.976 -37.864 1.00 84.75 101 LYS A CA 1
ATOM 841 C C . LYS A 1 101 ? 16.238 -1.808 -37.920 1.00 84.75 101 LYS A C 1
ATOM 843 O O . LYS A 1 101 ? 15.473 -1.725 -38.882 1.00 84.75 101 LYS A O 1
ATOM 848 N N . GLN A 1 102 ? 15.987 -2.609 -36.883 1.00 87.44 102 GLN A N 1
ATOM 849 C CA . GLN A 1 102 ? 14.819 -3.492 -36.796 1.00 87.44 102 GLN A CA 1
ATOM 850 C C . GLN A 1 102 ? 13.662 -2.913 -35.966 1.00 87.44 102 GLN A C 1
ATOM 852 O O . GLN A 1 102 ? 12.559 -3.451 -36.044 1.00 87.44 102 GLN A O 1
ATOM 857 N N . ASN A 1 103 ? 13.848 -1.790 -35.259 1.00 89.62 103 ASN A N 1
ATOM 858 C CA . ASN A 1 103 ? 12.779 -1.112 -34.500 1.00 89.62 103 ASN A CA 1
ATOM 859 C C . ASN A 1 103 ? 11.487 -0.873 -35.301 1.00 89.62 103 ASN A C 1
ATOM 861 O O . ASN A 1 103 ? 10.421 -1.182 -34.767 1.00 89.62 103 ASN A O 1
ATOM 865 N N . PRO A 1 104 ? 11.530 -0.484 -36.596 1.00 89.94 104 PRO A N 1
ATOM 866 C CA . PRO A 1 104 ? 10.308 -0.333 -37.382 1.00 89.94 104 PRO A CA 1
ATOM 867 C C . PRO A 1 104 ? 9.467 -1.613 -37.486 1.00 89.94 104 PRO A C 1
ATOM 869 O O . PRO A 1 104 ? 8.265 -1.524 -37.705 1.00 89.94 104 PRO A O 1
ATOM 872 N N . ILE A 1 105 ? 10.059 -2.805 -37.341 1.00 90.06 105 ILE A N 1
ATOM 873 C CA . ILE A 1 105 ? 9.323 -4.082 -37.330 1.00 90.06 105 ILE A CA 1
ATOM 874 C C . ILE A 1 105 ? 8.531 -4.231 -36.028 1.00 90.06 105 ILE A C 1
ATOM 876 O O . ILE A 1 105 ? 7.381 -4.663 -36.056 1.00 90.06 105 ILE A O 1
ATOM 880 N N . PHE A 1 106 ? 9.143 -3.874 -34.900 1.00 89.56 106 PHE A N 1
ATOM 881 C CA . PHE A 1 106 ? 8.529 -3.955 -33.577 1.00 89.56 106 PHE A CA 1
ATOM 882 C C . PHE A 1 106 ? 7.476 -2.871 -33.340 1.00 89.56 106 PHE A C 1
ATOM 884 O O . PHE A 1 106 ? 6.529 -3.086 -32.582 1.00 89.56 106 PHE A O 1
ATOM 891 N N . GLU A 1 107 ? 7.645 -1.710 -33.973 1.00 89.31 107 GLU A N 1
ATOM 892 C CA . GLU A 1 107 ? 6.797 -0.544 -33.750 1.00 89.31 107 GLU A CA 1
ATOM 893 C C . GLU A 1 107 ? 5.652 -0.400 -34.769 1.00 89.31 107 GLU A C 1
ATOM 895 O O . GLU A 1 107 ? 4.692 0.336 -34.514 1.00 89.31 107 GLU A O 1
ATOM 900 N N . ASN A 1 108 ? 5.651 -1.189 -35.850 1.00 89.94 108 ASN A N 1
ATOM 901 C CA . ASN A 1 108 ? 4.551 -1.276 -36.819 1.00 89.94 108 ASN A CA 1
ATOM 902 C C . ASN A 1 108 ? 3.701 -2.553 -36.677 1.00 89.94 108 ASN A C 1
ATOM 904 O O . ASN A 1 108 ? 3.921 -3.395 -35.807 1.00 89.94 108 ASN A O 1
ATOM 908 N N . GLY A 1 109 ? 2.658 -2.662 -37.505 1.00 86.44 109 GLY A N 1
ATOM 909 C CA . GLY A 1 109 ? 1.767 -3.821 -37.540 1.00 86.44 109 GLY A CA 1
ATOM 910 C C . GLY A 1 109 ? 2.287 -4.983 -38.394 1.00 86.44 109 GLY A C 1
ATOM 911 O O . GLY A 1 109 ? 3.120 -4.820 -39.286 1.00 86.44 109 GLY A O 1
ATOM 912 N N . PHE A 1 110 ? 1.735 -6.174 -38.159 1.00 88.81 110 PHE A N 1
ATOM 913 C CA . PHE A 1 110 ? 2.022 -7.374 -38.947 1.00 88.81 110 PHE A CA 1
ATOM 914 C C . PHE A 1 110 ? 1.801 -7.162 -40.459 1.00 88.81 110 PHE A C 1
ATOM 916 O O . PHE A 1 110 ? 0.708 -6.788 -40.897 1.00 88.81 110 PHE A O 1
ATOM 923 N N . GLY A 1 111 ? 2.829 -7.453 -41.265 1.00 85.31 111 GLY A N 1
ATOM 924 C CA . GLY A 1 111 ? 2.825 -7.242 -42.716 1.00 85.31 111 GLY A CA 1
ATOM 925 C C . GLY A 1 111 ? 3.341 -5.871 -43.165 1.00 85.31 111 GLY A C 1
ATOM 926 O O . GLY A 1 111 ? 3.268 -5.574 -44.358 1.00 85.31 111 GLY A O 1
ATOM 927 N N . TYR A 1 112 ? 3.854 -5.047 -42.244 1.00 85.06 112 TYR A N 1
ATOM 928 C CA . TYR A 1 112 ? 4.544 -3.795 -42.556 1.00 85.06 112 TYR A CA 1
ATOM 929 C C . TYR A 1 112 ? 5.689 -4.018 -43.551 1.00 85.06 112 TYR A C 1
ATOM 931 O O . TYR A 1 112 ? 6.550 -4.860 -43.313 1.00 85.06 112 TYR A O 1
ATOM 939 N N . ASP A 1 113 ? 5.693 -3.274 -44.661 1.00 85.50 113 ASP A N 1
ATOM 940 C CA . ASP A 1 113 ? 6.719 -3.346 -45.717 1.00 85.50 113 ASP A CA 1
ATOM 941 C C . ASP A 1 113 ? 7.026 -4.785 -46.194 1.00 85.50 113 ASP A C 1
ATOM 943 O O . ASP A 1 113 ? 8.165 -5.169 -46.447 1.00 85.50 113 ASP A O 1
ATOM 947 N N . GLY A 1 114 ? 5.998 -5.645 -46.227 1.00 85.50 114 GLY A N 1
ATOM 948 C CA . GLY A 1 114 ? 6.148 -7.058 -46.591 1.00 85.50 114 GLY A CA 1
ATOM 949 C C . GLY A 1 114 ? 6.867 -7.926 -45.546 1.00 85.50 114 GLY A C 1
ATOM 950 O O . GLY A 1 114 ? 7.185 -9.078 -45.839 1.00 85.50 114 GLY A O 1
ATOM 951 N N . LYS A 1 115 ? 7.104 -7.415 -44.332 1.00 88.38 115 LYS A N 1
ATOM 952 C CA . LYS A 1 115 ? 7.742 -8.130 -43.217 1.00 88.38 115 LYS A CA 1
ATOM 953 C C . LYS A 1 115 ? 6.691 -8.762 -42.307 1.00 88.38 115 LYS A C 1
ATOM 955 O O . LYS A 1 115 ? 5.779 -8.101 -41.806 1.00 88.38 115 LYS A O 1
ATOM 960 N N . TYR A 1 116 ? 6.837 -10.060 -42.062 1.00 89.31 116 TYR A N 1
ATOM 961 C CA . TYR A 1 116 ? 5.865 -10.871 -41.328 1.00 89.31 116 TYR A CA 1
ATOM 962 C C . TYR A 1 116 ? 6.534 -11.525 -40.119 1.00 89.31 116 TYR A C 1
ATOM 964 O O . TYR A 1 116 ? 7.061 -12.631 -40.209 1.00 89.31 116 TYR A O 1
ATOM 972 N N . HIS A 1 117 ? 6.508 -10.836 -38.978 1.00 89.81 117 HIS A N 1
ATOM 973 C CA . HIS A 1 117 ? 7.082 -11.327 -37.724 1.00 89.81 117 HIS A CA 1
ATOM 974 C C . HIS A 1 117 ? 6.012 -11.449 -36.645 1.00 89.81 117 HIS A C 1
ATOM 976 O O . HIS A 1 117 ? 5.155 -10.578 -36.509 1.00 89.81 117 HIS A O 1
ATOM 982 N N . MET A 1 118 ? 6.083 -12.517 -35.848 1.00 90.12 118 MET A N 1
ATOM 983 C CA . MET A 1 118 ? 5.099 -12.806 -34.801 1.00 90.12 118 MET A CA 1
ATOM 984 C C . MET A 1 118 ? 4.962 -11.662 -33.779 1.00 90.12 118 MET A C 1
ATOM 986 O O . MET A 1 118 ? 3.859 -11.363 -33.330 1.00 90.12 118 MET A O 1
ATOM 990 N N . VAL A 1 119 ? 6.067 -10.984 -33.462 1.00 90.31 119 VAL A N 1
ATOM 991 C CA . VAL A 1 119 ? 6.110 -9.858 -32.512 1.00 90.31 119 VAL A CA 1
ATOM 992 C C . VAL A 1 119 ? 5.304 -8.635 -32.947 1.00 90.31 119 VAL A C 1
ATOM 994 O O . VAL A 1 119 ? 4.938 -7.828 -32.103 1.00 90.31 119 VAL A O 1
ATOM 997 N N . ALA A 1 120 ? 4.967 -8.515 -34.235 1.00 90.56 120 ALA A N 1
ATOM 998 C CA . ALA A 1 120 ? 4.171 -7.410 -34.767 1.00 90.56 120 ALA A CA 1
ATOM 999 C C . ALA A 1 120 ? 2.647 -7.657 -34.686 1.00 90.56 120 ALA A C 1
ATOM 1001 O O . ALA A 1 120 ? 1.854 -6.809 -35.105 1.00 90.56 120 ALA A O 1
ATOM 1002 N N . PHE A 1 121 ? 2.200 -8.818 -34.182 1.00 91.56 121 PHE A N 1
ATOM 1003 C CA . PHE A 1 121 ? 0.772 -9.070 -33.951 1.00 91.56 121 PHE A CA 1
ATOM 1004 C C . PHE A 1 121 ? 0.262 -8.275 -32.741 1.00 91.56 121 PHE A C 1
ATOM 1006 O O . PHE A 1 121 ? 0.865 -8.397 -31.677 1.00 91.56 121 PHE A O 1
ATOM 1013 N N . PRO A 1 122 ? -0.885 -7.567 -32.827 1.00 89.06 122 PRO A N 1
ATOM 1014 C CA . PRO A 1 122 ? -1.357 -6.672 -31.762 1.00 89.06 122 PRO A CA 1
ATOM 1015 C C . PRO A 1 122 ? -1.402 -7.294 -30.357 1.00 89.06 122 PRO A C 1
ATOM 1017 O O . PRO A 1 122 ? -0.909 -6.707 -29.402 1.00 89.06 122 PRO A O 1
ATOM 1020 N N . PHE A 1 123 ? -1.908 -8.522 -30.219 1.00 93.19 123 PHE A N 1
ATOM 1021 C CA . PHE A 1 123 ? -1.979 -9.197 -28.916 1.00 93.19 123 PHE A CA 1
ATOM 1022 C C . PHE A 1 123 ? -0.601 -9.572 -28.357 1.00 93.19 123 PHE A C 1
ATOM 1024 O O . PHE A 1 123 ? -0.355 -9.406 -27.163 1.00 93.19 123 PHE A O 1
ATOM 1031 N N . ILE A 1 124 ? 0.280 -10.084 -29.221 1.00 93.19 124 ILE A N 1
ATOM 1032 C CA . ILE A 1 124 ? 1.601 -10.608 -28.853 1.00 93.19 124 ILE A CA 1
ATOM 1033 C C . ILE A 1 124 ? 2.564 -9.454 -28.578 1.00 93.19 124 ILE A C 1
ATOM 1035 O O . ILE A 1 124 ? 3.302 -9.495 -27.597 1.00 93.19 124 ILE A O 1
ATOM 1039 N N . ARG A 1 125 ? 2.496 -8.396 -29.391 1.00 92.56 125 ARG A N 1
ATOM 1040 C CA . ARG A 1 125 ? 3.333 -7.198 -29.306 1.00 92.56 125 ARG A CA 1
ATOM 1041 C C . ARG A 1 125 ? 3.386 -6.611 -27.902 1.00 92.56 125 ARG A C 1
ATOM 1043 O O . ARG A 1 125 ? 4.452 -6.186 -27.472 1.00 92.56 125 ARG A O 1
ATOM 1050 N N . ASN A 1 126 ? 2.276 -6.636 -27.164 1.00 94.25 126 ASN A N 1
ATOM 1051 C CA . ASN A 1 126 ? 2.213 -6.119 -25.793 1.00 94.25 126 ASN A CA 1
ATOM 1052 C C . ASN A 1 126 ? 3.284 -6.711 -24.860 1.00 94.25 126 ASN A C 1
ATOM 1054 O O . ASN A 1 126 ? 3.738 -6.028 -23.946 1.00 94.25 126 ASN A O 1
ATOM 1058 N N . PHE A 1 127 ? 3.698 -7.959 -25.090 1.00 94.25 127 PHE A N 1
ATOM 1059 C CA . PHE A 1 127 ? 4.696 -8.655 -24.273 1.00 94.25 127 PHE A CA 1
ATOM 1060 C C . PHE A 1 127 ? 6.141 -8.431 -24.742 1.00 94.25 127 PHE A C 1
ATOM 1062 O O . PHE A 1 127 ? 7.063 -8.839 -24.046 1.00 94.25 127 PHE A O 1
ATOM 1069 N N . PHE A 1 128 ? 6.330 -7.774 -25.889 1.00 93.38 128 PHE A N 1
ATOM 1070 C CA . PHE A 1 128 ? 7.631 -7.440 -26.471 1.00 93.38 128 PHE A CA 1
ATOM 1071 C C . PHE A 1 128 ? 7.862 -5.933 -26.414 1.00 93.38 128 PHE A C 1
ATOM 1073 O O . PHE A 1 128 ? 8.702 -5.457 -25.662 1.00 93.38 128 PHE A O 1
ATOM 1080 N N . THR A 1 129 ? 7.044 -5.166 -27.136 1.00 92.19 129 THR A N 1
ATOM 1081 C CA . THR A 1 129 ? 7.146 -3.707 -27.250 1.00 92.19 129 THR A CA 1
ATOM 1082 C C . THR A 1 129 ? 5.907 -2.963 -26.750 1.00 92.19 129 THR A C 1
ATOM 1084 O O . THR A 1 129 ? 5.622 -1.845 -27.169 1.00 92.19 129 THR A O 1
ATOM 1087 N N . GLY A 1 130 ? 5.196 -3.526 -25.770 1.00 91.25 130 GLY A N 1
ATOM 1088 C CA . GLY A 1 130 ? 4.052 -2.890 -25.102 1.00 91.25 130 GLY A CA 1
ATOM 1089 C C . GLY A 1 130 ? 4.397 -1.796 -24.082 1.00 91.25 130 GLY A C 1
ATOM 1090 O O . GLY A 1 130 ? 3.590 -1.526 -23.193 1.00 91.25 130 GLY A O 1
ATOM 1091 N N . GLY A 1 131 ? 5.574 -1.164 -24.160 1.00 92.44 131 GLY A N 1
ATOM 1092 C CA . GLY A 1 131 ? 6.032 -0.185 -23.166 1.00 92.44 131 GLY A CA 1
ATOM 1093 C C . GLY A 1 131 ? 5.100 1.021 -23.030 1.00 92.44 131 GLY A C 1
ATOM 1094 O O . GLY A 1 131 ? 4.764 1.422 -21.916 1.00 92.44 131 GLY A O 1
ATOM 1095 N N . HIS A 1 132 ? 4.598 1.557 -24.146 1.00 93.31 132 HIS A N 1
ATOM 1096 C CA . HIS A 1 132 ? 3.633 2.661 -24.121 1.00 93.31 132 HIS A CA 1
ATOM 1097 C C . HIS A 1 132 ? 2.310 2.270 -23.451 1.00 93.31 132 HIS A C 1
ATOM 1099 O O . HIS A 1 132 ? 1.760 3.050 -22.675 1.00 93.31 132 HIS A O 1
ATOM 1105 N N . TYR A 1 133 ? 1.838 1.043 -23.676 1.00 96.75 133 TYR A N 1
ATOM 1106 C CA . TYR A 1 133 ? 0.639 0.522 -23.027 1.00 96.75 133 TYR A CA 1
ATOM 1107 C C . TYR A 1 133 ? 0.828 0.342 -21.513 1.00 96.75 133 TYR A C 1
ATOM 1109 O O . TYR A 1 133 ? -0.043 0.713 -20.718 1.00 96.75 133 TYR A O 1
ATOM 1117 N N . ALA A 1 134 ? 2.001 -0.136 -21.093 1.00 96.56 134 ALA A N 1
ATOM 1118 C CA . ALA A 1 134 ? 2.379 -0.208 -19.686 1.00 96.56 134 ALA A CA 1
ATOM 1119 C C . ALA A 1 134 ? 2.426 1.184 -19.023 1.00 96.56 134 ALA A C 1
ATOM 1121 O O . ALA A 1 134 ? 1.876 1.360 -17.935 1.00 96.56 134 ALA A O 1
ATOM 1122 N N . VAL A 1 135 ? 2.986 2.197 -19.696 1.00 95.50 135 VAL A N 1
ATOM 1123 C CA . VAL A 1 135 ? 3.011 3.585 -19.195 1.00 95.50 135 VAL A CA 1
ATOM 1124 C C . VAL A 1 135 ? 1.603 4.184 -19.104 1.00 95.50 135 VAL A C 1
ATOM 1126 O O . VAL A 1 135 ? 1.252 4.762 -18.077 1.00 95.50 135 VAL A O 1
ATOM 1129 N N . SER A 1 136 ? 0.744 3.994 -20.110 1.00 97.62 136 SER A N 1
ATOM 1130 C CA . SER A 1 136 ? -0.663 4.416 -20.021 1.00 97.62 136 SER A CA 1
ATOM 1131 C C . SER A 1 136 ? -1.406 3.720 -18.879 1.00 97.62 136 SER A C 1
ATOM 1133 O O . SER A 1 136 ? -2.271 4.324 -18.246 1.00 97.62 136 SER A O 1
ATOM 1135 N N . THR A 1 137 ? -1.052 2.471 -18.575 1.00 97.69 137 THR A N 1
ATOM 1136 C CA . THR A 1 137 ? -1.582 1.739 -17.418 1.00 97.69 137 THR A CA 1
ATOM 1137 C C . THR A 1 137 ? -1.114 2.352 -16.099 1.00 97.69 137 THR A C 1
ATOM 1139 O O . THR A 1 137 ? -1.933 2.495 -15.192 1.00 97.69 137 THR A O 1
ATOM 1142 N N . PHE A 1 138 ? 0.140 2.809 -15.990 1.00 96.56 138 PHE A N 1
ATOM 1143 C CA . PHE A 1 138 ? 0.596 3.564 -14.815 1.00 96.56 138 PHE A CA 1
ATOM 1144 C C . PHE A 1 138 ? -0.244 4.805 -14.564 1.00 96.56 138 PHE A C 1
ATOM 1146 O O . PHE A 1 138 ? -0.696 4.996 -13.442 1.00 96.56 138 PHE A O 1
ATOM 1153 N N . PHE A 1 139 ? -0.524 5.598 -15.596 1.00 97.94 139 PHE A N 1
ATOM 1154 C CA . PHE A 1 139 ? -1.289 6.834 -15.437 1.00 97.94 139 PHE A CA 1
ATOM 1155 C C . PHE A 1 139 ? -2.724 6.583 -14.948 1.00 97.94 139 PHE A C 1
ATOM 1157 O O . PHE A 1 139 ? -3.207 7.295 -14.066 1.00 97.94 139 PHE A O 1
ATOM 1164 N N . VAL A 1 140 ? -3.385 5.525 -15.435 1.00 98.50 140 VAL A N 1
ATOM 1165 C CA . VAL A 1 140 ? -4.715 5.129 -14.931 1.00 98.50 140 VAL A CA 1
ATOM 1166 C C . VAL A 1 140 ? -4.634 4.611 -13.491 1.00 98.50 140 VAL A C 1
ATOM 1168 O O . VAL A 1 140 ? -5.433 5.029 -12.652 1.00 98.50 140 VAL A O 1
ATOM 1171 N N . ILE A 1 141 ? -3.658 3.751 -13.161 1.00 97.44 141 ILE A N 1
ATOM 1172 C CA . ILE A 1 141 ? -3.453 3.267 -11.781 1.00 97.44 141 ILE A CA 1
ATOM 1173 C C . ILE A 1 141 ? -3.192 4.443 -10.837 1.00 97.44 141 ILE A C 1
ATOM 1175 O O . ILE A 1 141 ? -3.760 4.497 -9.749 1.00 97.44 141 ILE A O 1
ATOM 1179 N N . SER A 1 142 ? -2.358 5.396 -11.240 1.00 96.25 142 SER A N 1
ATOM 1180 C CA . SER A 1 142 ? -2.029 6.567 -10.440 1.00 96.25 142 SER A CA 1
ATOM 1181 C C . SER A 1 142 ? -3.248 7.445 -10.201 1.00 96.25 142 SER A C 1
ATOM 1183 O O . SER A 1 142 ? -3.502 7.809 -9.054 1.00 96.25 142 SER A O 1
ATOM 1185 N N . GLY A 1 143 ? -4.061 7.706 -11.228 1.00 97.69 143 GLY A N 1
ATOM 1186 C CA . GLY A 1 143 ? -5.354 8.370 -11.064 1.00 97.69 143 GLY A CA 1
ATOM 1187 C C . GLY A 1 143 ? -6.267 7.656 -10.064 1.00 97.69 143 GLY A C 1
ATOM 1188 O O . GLY A 1 143 ? -6.846 8.297 -9.187 1.00 97.69 143 GLY A O 1
ATOM 1189 N N . TYR A 1 144 ? -6.333 6.324 -10.127 1.00 97.94 144 TYR A N 1
ATOM 1190 C CA . TYR A 1 144 ? -7.135 5.506 -9.214 1.00 97.94 144 TYR A CA 1
ATOM 1191 C C . TYR A 1 144 ? -6.622 5.575 -7.766 1.00 97.94 144 TYR A C 1
ATOM 1193 O O . TYR A 1 144 ? -7.365 5.905 -6.842 1.00 97.94 144 TYR A O 1
ATOM 1201 N N . VAL A 1 145 ? -5.336 5.289 -7.545 1.00 94.94 145 VAL A N 1
ATOM 1202 C CA . VAL A 1 145 ? -4.737 5.193 -6.202 1.00 94.94 145 VAL A CA 1
ATOM 1203 C C . VAL A 1 145 ? -4.698 6.553 -5.506 1.00 94.94 145 VAL A C 1
ATOM 1205 O O . VAL A 1 145 ? -4.948 6.628 -4.303 1.00 94.94 145 VAL A O 1
ATOM 1208 N N . LEU A 1 146 ? -4.441 7.635 -6.249 1.00 95.44 146 LEU A N 1
ATOM 1209 C CA . LEU A 1 146 ? -4.489 8.996 -5.708 1.00 95.44 146 LEU A CA 1
ATOM 1210 C C . LEU A 1 146 ? -5.900 9.413 -5.286 1.00 95.44 146 LEU A C 1
ATOM 1212 O O . LEU A 1 146 ? -6.034 10.261 -4.409 1.00 95.44 146 LEU A O 1
ATOM 1216 N N . SER A 1 147 ? -6.933 8.807 -5.874 1.00 96.94 147 SER A N 1
ATOM 1217 C CA . SER A 1 147 ? -8.333 9.155 -5.625 1.00 96.94 147 SER A CA 1
ATOM 1218 C C . SER A 1 147 ? -8.978 8.344 -4.506 1.00 96.94 147 SER A C 1
ATOM 1220 O O . SER A 1 147 ? -9.927 8.820 -3.891 1.00 96.94 147 SER A O 1
ATOM 1222 N N . LEU A 1 148 ? -8.439 7.166 -4.172 1.00 93.56 148 LEU A N 1
ATOM 1223 C CA . LEU A 1 148 ? -9.053 6.243 -3.214 1.00 93.56 148 LEU A CA 1
ATOM 1224 C C . LEU A 1 148 ? -9.326 6.877 -1.845 1.00 93.56 148 LEU A C 1
ATOM 1226 O O . LEU A 1 148 ? -10.455 6.830 -1.356 1.00 93.56 148 LEU A O 1
ATOM 1230 N N . LYS A 1 149 ? -8.308 7.478 -1.218 1.00 89.50 149 LYS A N 1
ATOM 1231 C CA . LYS A 1 149 ? -8.461 8.101 0.106 1.00 89.50 149 LYS A CA 1
ATOM 1232 C C . LYS A 1 149 ? -9.280 9.402 0.050 1.00 89.50 149 LYS A C 1
ATOM 1234 O O . LYS A 1 149 ? -10.221 9.501 0.838 1.00 89.50 149 LYS A O 1
ATOM 1239 N N . PRO A 1 150 ? -9.012 10.352 -0.870 1.00 92.56 150 PRO A N 1
ATOM 1240 C CA . PRO A 1 150 ? -9.845 11.543 -1.030 1.00 92.56 150 PRO A CA 1
ATOM 1241 C C . PRO A 1 150 ? -11.329 11.237 -1.256 1.00 92.56 150 PRO A C 1
ATOM 1243 O O . PRO A 1 150 ? -12.171 11.775 -0.545 1.00 92.56 150 PRO A O 1
ATOM 1246 N N . LEU A 1 151 ? -11.668 10.328 -2.175 1.00 93.00 151 LEU A N 1
ATOM 1247 C CA . LEU A 1 151 ? -13.062 9.968 -2.452 1.00 93.00 151 LEU A CA 1
ATOM 1248 C C . LEU A 1 151 ? -13.715 9.247 -1.273 1.00 93.00 151 LEU A C 1
ATOM 1250 O O . LEU A 1 151 ? -14.878 9.506 -0.981 1.00 93.00 151 LEU A O 1
ATOM 1254 N N . THR A 1 152 ? -12.980 8.398 -0.548 1.00 90.75 152 THR A N 1
ATOM 1255 C CA . THR A 1 152 ? -13.507 7.753 0.667 1.00 90.75 152 THR A CA 1
ATOM 1256 C C . THR A 1 152 ? -13.889 8.795 1.724 1.00 90.75 152 THR A C 1
ATOM 1258 O O . THR A 1 152 ? -15.008 8.754 2.234 1.00 90.75 152 THR A O 1
ATOM 1261 N N . LEU A 1 153 ? -13.014 9.774 1.996 1.00 88.06 153 LEU A N 1
ATOM 1262 C CA . LEU A 1 153 ? -13.283 10.872 2.940 1.00 88.06 153 LEU A CA 1
ATOM 1263 C C . LEU A 1 153 ? -14.418 11.784 2.455 1.00 88.06 153 LEU A C 1
ATOM 1265 O O . LEU A 1 153 ? -15.286 12.172 3.233 1.00 88.06 153 LEU A O 1
ATOM 1269 N N . MET A 1 154 ? -14.445 12.089 1.155 1.00 88.38 154 MET A N 1
ATOM 1270 C CA . MET A 1 154 ? -15.483 12.906 0.527 1.00 88.38 154 MET A CA 1
ATOM 1271 C C . MET A 1 154 ? -16.861 12.240 0.620 1.00 88.38 154 MET A C 1
ATOM 1273 O O . MET A 1 154 ? -17.838 12.890 0.980 1.00 88.38 154 MET A O 1
ATOM 1277 N N . GLN A 1 155 ? -16.948 10.936 0.345 1.00 85.44 155 GLN A N 1
ATOM 1278 C CA . GLN A 1 155 ? -18.191 10.174 0.466 1.00 85.44 155 GLN A CA 1
ATOM 1279 C C . GLN A 1 155 ? -18.623 9.962 1.928 1.00 85.44 155 GLN A C 1
ATOM 1281 O O . GLN A 1 155 ? -19.803 9.715 2.162 1.00 85.44 155 GLN A O 1
ATOM 1286 N N . ALA A 1 156 ? -17.696 10.043 2.889 1.00 84.25 156 ALA A N 1
ATOM 1287 C CA . ALA A 1 156 ? -17.978 10.011 4.327 1.00 84.25 156 ALA A CA 1
ATOM 1288 C C . ALA A 1 156 ? -18.359 11.388 4.910 1.00 84.25 156 ALA A C 1
ATOM 1290 O O . ALA A 1 156 ? -18.754 11.474 6.067 1.00 84.25 156 ALA A O 1
ATOM 1291 N N . GLY A 1 157 ? -18.252 12.472 4.130 1.00 84.06 157 GLY A N 1
ATOM 1292 C CA . GLY A 1 157 ? -18.542 13.835 4.590 1.00 84.06 157 GLY A CA 1
ATOM 1293 C C . GLY A 1 157 ? -17.440 14.471 5.451 1.00 84.06 157 GLY A C 1
ATOM 1294 O O . GLY A 1 157 ? -17.645 15.543 6.018 1.00 84.06 157 GLY A O 1
ATOM 1295 N N . GLU A 1 158 ? -16.254 13.862 5.532 1.00 86.25 158 GLU A N 1
ATOM 1296 C CA . GLU A 1 158 ? -15.139 14.328 6.367 1.00 86.25 158 GLU A CA 1
ATOM 1297 C C . GLU A 1 158 ? -14.267 15.381 5.651 1.00 86.25 158 GLU A C 1
ATOM 1299 O O . GLU A 1 158 ? -13.081 15.176 5.379 1.00 86.25 158 GLU A O 1
ATOM 1304 N N . PHE A 1 159 ? -14.849 16.537 5.322 1.00 86.75 159 PHE A N 1
ATOM 1305 C CA . PHE A 1 159 ? -14.202 17.544 4.464 1.00 86.75 159 PHE A CA 1
ATOM 1306 C C . PHE A 1 159 ? -12.940 18.189 5.059 1.00 86.75 159 PHE A C 1
ATOM 1308 O O . PHE A 1 159 ? -12.030 18.541 4.311 1.00 86.75 159 PHE A O 1
ATOM 1315 N N . THR A 1 160 ? -12.847 18.317 6.385 1.00 83.38 160 THR A N 1
ATOM 1316 C CA . THR A 1 160 ? -11.636 18.837 7.046 1.00 83.38 160 THR A CA 1
ATOM 1317 C C . THR A 1 160 ? -10.463 17.879 6.845 1.00 83.38 160 THR A C 1
ATOM 1319 O O . THR A 1 160 ? -9.420 18.273 6.327 1.00 83.38 160 THR A O 1
ATOM 1322 N N . LYS A 1 161 ? -10.674 16.585 7.126 1.00 76.88 161 LYS A N 1
ATOM 1323 C CA . LYS A 1 161 ? -9.652 15.547 6.923 1.00 76.88 161 LYS A CA 1
ATOM 1324 C C . LYS A 1 161 ? -9.305 15.367 5.444 1.00 76.88 161 LYS A C 1
ATOM 1326 O O . LYS A 1 161 ? -8.166 15.036 5.118 1.00 76.88 161 LYS A O 1
ATOM 1331 N N . LEU A 1 162 ? -10.267 15.585 4.542 1.00 82.56 162 LEU A N 1
ATOM 1332 C CA . LEU A 1 162 ? -10.026 15.631 3.098 1.00 82.56 162 LEU A CA 1
ATOM 1333 C C . LEU A 1 162 ? -9.034 16.746 2.739 1.00 82.56 162 LEU A C 1
ATOM 1335 O O . LEU A 1 162 ? -8.075 16.484 2.013 1.00 82.56 162 LEU A O 1
ATOM 1339 N N . GLY A 1 163 ? -9.232 17.954 3.274 1.00 87.44 163 GLY A N 1
ATOM 1340 C CA . GLY A 1 163 ? -8.314 19.082 3.098 1.00 87.44 163 GLY A CA 1
ATOM 1341 C C . GLY A 1 163 ? -6.896 18.749 3.564 1.00 87.44 163 GLY A C 1
ATOM 1342 O O . GLY A 1 163 ? -5.951 18.874 2.782 1.00 87.44 163 GLY A O 1
ATOM 1343 N N . ASP A 1 164 ? -6.755 18.218 4.781 1.00 86.75 164 ASP A N 1
ATOM 1344 C CA . ASP A 1 164 ? -5.458 17.808 5.343 1.00 86.75 164 ASP A CA 1
ATOM 1345 C C . ASP A 1 164 ? -4.785 16.711 4.509 1.00 86.75 164 ASP A C 1
ATOM 1347 O O . ASP A 1 164 ? -3.568 16.717 4.278 1.00 86.75 164 ASP A O 1
ATOM 1351 N N . ASN A 1 165 ? -5.583 15.754 4.024 1.00 89.12 165 ASN A N 1
ATOM 1352 C CA . ASN A 1 165 ? -5.096 14.673 3.186 1.00 89.12 165 ASN A CA 1
ATOM 1353 C C . ASN A 1 165 ? -4.557 15.190 1.850 1.00 89.12 165 ASN A C 1
ATOM 1355 O O . ASN A 1 165 ? -3.443 14.812 1.477 1.00 89.12 165 ASN A O 1
ATOM 1359 N N . ILE A 1 166 ? -5.314 16.051 1.163 1.00 91.88 166 ILE A N 1
ATOM 1360 C CA . ILE A 1 166 ? -4.917 16.635 -0.121 1.00 91.88 166 ILE A CA 1
ATOM 1361 C C . ILE A 1 166 ? -3.688 17.528 0.069 1.00 91.88 166 ILE A C 1
ATOM 1363 O O . ILE A 1 166 ? -2.722 17.357 -0.668 1.00 91.88 166 ILE A O 1
ATOM 1367 N N . ALA A 1 167 ? -3.658 18.398 1.084 1.00 91.12 167 ALA A N 1
ATOM 1368 C CA . ALA A 1 167 ? -2.516 19.272 1.364 1.00 91.12 167 ALA A CA 1
ATOM 1369 C C . ALA A 1 167 ? -1.220 18.471 1.584 1.00 91.12 167 ALA A C 1
ATOM 1371 O O . ALA A 1 167 ? -0.197 18.707 0.933 1.00 91.12 167 ALA A O 1
ATOM 1372 N N . SER A 1 168 ? -1.282 17.437 2.428 1.00 89.88 168 SER A N 1
ATOM 1373 C CA . SER A 1 168 ? -0.142 16.558 2.688 1.00 89.88 168 SER A CA 1
ATOM 1374 C C . SER A 1 168 ? 0.255 15.715 1.469 1.00 89.88 168 SER A C 1
ATOM 1376 O O . SER A 1 168 ? 1.439 15.439 1.251 1.00 89.88 168 SER A O 1
ATOM 1378 N N . ALA A 1 169 ? -0.711 15.241 0.677 1.00 89.88 169 ALA A N 1
ATOM 1379 C CA . ALA A 1 169 ? -0.443 14.469 -0.536 1.00 89.88 169 ALA A CA 1
ATOM 1380 C C . ALA A 1 169 ? 0.192 15.336 -1.633 1.00 89.88 169 ALA A C 1
ATOM 1382 O O . ALA A 1 169 ? 1.126 14.879 -2.295 1.00 89.88 169 ALA A O 1
ATOM 1383 N N . PHE A 1 170 ? -0.262 16.583 -1.770 1.00 93.44 170 PHE A N 1
ATOM 1384 C CA . PHE A 1 170 ? 0.253 17.572 -2.709 1.00 93.44 170 PHE A CA 1
ATOM 1385 C C . PHE A 1 170 ? 1.708 17.927 -2.386 1.00 93.44 170 PHE A C 1
ATOM 1387 O O . PHE A 1 170 ? 2.585 17.721 -3.225 1.00 93.44 170 PHE A O 1
ATOM 1394 N N . PHE A 1 171 ? 1.993 18.341 -1.143 1.00 93.88 171 PHE A N 1
ATOM 1395 C CA . PHE A 1 171 ? 3.343 18.720 -0.707 1.00 93.88 171 PHE A CA 1
ATOM 1396 C C . PHE A 1 171 ? 4.362 17.593 -0.912 1.00 93.88 171 PHE A C 1
ATOM 1398 O O . PHE A 1 171 ? 5.448 17.790 -1.453 1.00 93.88 171 PHE A O 1
ATOM 1405 N N . ARG A 1 172 ? 4.008 16.370 -0.500 1.00 93.25 172 ARG A N 1
ATOM 1406 C CA . ARG A 1 172 ? 4.939 15.233 -0.520 1.00 93.25 172 ARG A CA 1
ATOM 1407 C C . ARG A 1 172 ? 5.163 14.655 -1.915 1.00 93.25 172 ARG A C 1
ATOM 1409 O O . ARG A 1 172 ? 6.089 13.864 -2.078 1.00 93.25 172 ARG A O 1
ATOM 1416 N N . ARG A 1 173 ? 4.334 14.990 -2.910 1.00 94.06 173 ARG A N 1
ATOM 1417 C CA . ARG A 1 173 ? 4.395 14.370 -4.243 1.00 94.06 173 ARG A CA 1
ATOM 1418 C C . ARG A 1 173 ? 5.687 14.722 -4.977 1.00 94.06 173 ARG A C 1
ATOM 1420 O O . ARG A 1 173 ? 6.315 13.816 -5.515 1.00 94.06 173 ARG A O 1
ATOM 1427 N N . TRP A 1 174 ? 6.101 15.991 -4.953 1.00 95.00 174 TRP A N 1
ATOM 1428 C CA . TRP A 1 174 ? 7.317 16.428 -5.647 1.00 95.00 174 TRP A CA 1
ATOM 1429 C C . TRP A 1 174 ? 8.572 15.746 -5.068 1.00 95.00 174 TRP A C 1
ATOM 1431 O O . TRP A 1 174 ? 9.246 15.040 -5.819 1.00 95.00 174 TRP A O 1
ATOM 1441 N N . PRO A 1 175 ? 8.851 15.791 -3.746 1.00 94.62 175 PRO A N 1
ATOM 1442 C CA . PRO A 1 175 ? 10.044 15.137 -3.205 1.00 94.62 175 PRO A CA 1
ATOM 1443 C C . PRO A 1 175 ? 10.045 13.615 -3.406 1.00 94.62 175 PRO A C 1
ATOM 1445 O O . PRO A 1 175 ? 11.091 13.037 -3.676 1.00 94.62 175 PRO A O 1
ATOM 1448 N N . ARG A 1 176 ? 8.879 12.956 -3.319 1.00 92.31 176 ARG A N 1
ATOM 1449 C CA . ARG A 1 176 ? 8.770 11.500 -3.518 1.00 92.31 176 ARG A CA 1
ATOM 1450 C C . ARG A 1 176 ? 9.148 11.055 -4.926 1.00 92.31 176 ARG A C 1
ATOM 1452 O O . ARG A 1 176 ? 9.816 10.041 -5.061 1.00 92.31 176 ARG A O 1
ATOM 1459 N N . LEU A 1 177 ? 8.720 11.791 -5.952 1.00 93.94 177 LEU A N 1
ATOM 1460 C CA . LEU A 1 177 ? 9.025 11.439 -7.341 1.00 93.94 177 LEU A CA 1
ATOM 1461 C C . LEU A 1 177 ? 10.463 11.807 -7.717 1.00 93.94 177 LEU A C 1
ATOM 1463 O O . LEU A 1 177 ? 11.143 11.043 -8.395 1.00 93.94 177 LEU A O 1
ATOM 1467 N N . TYR A 1 178 ? 10.934 12.972 -7.277 1.00 96.19 178 TYR A N 1
ATOM 1468 C CA . TYR A 1 178 ? 12.156 13.560 -7.815 1.00 96.19 178 TYR A CA 1
ATOM 1469 C C . TYR A 1 178 ? 13.425 13.263 -6.999 1.00 96.19 178 TYR A C 1
ATOM 1471 O O . TYR A 1 178 ? 14.493 13.143 -7.598 1.00 96.19 178 TYR A O 1
ATOM 1479 N N . LEU A 1 179 ? 13.356 13.077 -5.671 1.00 95.88 179 LEU A N 1
ATOM 1480 C CA . LEU A 1 179 ? 14.554 12.764 -4.868 1.00 95.88 179 LEU A CA 1
ATOM 1481 C C . LEU A 1 179 ? 15.222 11.438 -5.268 1.00 95.88 179 LEU A C 1
ATOM 1483 O O . LEU A 1 179 ? 16.448 11.426 -5.408 1.00 95.88 179 LEU A O 1
ATOM 1487 N N . PRO A 1 180 ? 14.479 10.339 -5.521 1.00 95.81 180 PRO A N 1
ATOM 1488 C CA . PRO A 1 180 ? 15.107 9.099 -5.967 1.00 95.81 180 PRO A CA 1
ATOM 1489 C C . PRO A 1 180 ? 15.777 9.229 -7.337 1.00 95.81 180 PRO A C 1
ATOM 1491 O O . PRO A 1 180 ? 16.841 8.653 -7.551 1.00 95.81 180 PRO A O 1
ATOM 1494 N N . ILE A 1 181 ? 15.204 10.035 -8.238 1.00 95.81 181 ILE A N 1
ATOM 1495 C CA . ILE A 1 181 ? 15.798 10.331 -9.548 1.00 95.81 181 ILE A CA 1
ATOM 1496 C C . ILE A 1 181 ? 17.122 11.069 -9.379 1.00 95.81 181 ILE A C 1
ATOM 1498 O O . ILE A 1 181 ? 18.115 10.655 -9.970 1.00 95.81 181 ILE A O 1
ATOM 1502 N N . ILE A 1 182 ? 17.155 12.115 -8.545 1.00 96.31 182 ILE A N 1
ATOM 1503 C CA . ILE A 1 182 ? 18.389 12.854 -8.247 1.00 96.31 182 ILE A CA 1
ATOM 1504 C C . ILE A 1 182 ? 19.459 11.887 -7.739 1.00 96.31 182 ILE A C 1
ATOM 1506 O O . ILE A 1 182 ? 20.563 11.865 -8.270 1.00 96.31 182 ILE A O 1
ATOM 1510 N N . ALA A 1 183 ? 19.134 11.042 -6.759 1.00 96.25 183 ALA A N 1
ATOM 1511 C CA . ALA A 1 183 ? 20.095 10.102 -6.188 1.00 96.25 183 ALA A CA 1
ATOM 1512 C C . ALA A 1 183 ? 20.639 9.096 -7.222 1.00 96.25 183 ALA A C 1
ATOM 1514 O O . ALA A 1 183 ? 21.848 8.870 -7.271 1.00 96.25 183 ALA A O 1
ATOM 1515 N N . VAL A 1 184 ? 19.776 8.517 -8.066 1.00 95.38 184 VAL A N 1
ATOM 1516 C CA . VAL A 1 184 ? 20.191 7.548 -9.096 1.00 95.38 184 VAL A CA 1
ATOM 1517 C C . VAL A 1 184 ? 21.016 8.213 -10.198 1.00 95.38 184 VAL A C 1
ATOM 1519 O O . VAL A 1 184 ? 22.043 7.665 -10.596 1.00 95.38 184 VAL A O 1
ATOM 1522 N N . VAL A 1 185 ? 20.622 9.401 -10.664 1.00 94.56 185 VAL A N 1
ATOM 1523 C CA . VAL A 1 185 ? 21.365 10.131 -11.703 1.00 94.56 185 VAL A CA 1
ATOM 1524 C C . VAL A 1 185 ? 22.714 10.620 -11.176 1.00 94.56 185 VAL A C 1
ATOM 1526 O O . VAL A 1 185 ? 23.713 10.475 -11.870 1.00 94.56 185 VAL A O 1
ATOM 1529 N N . LEU A 1 186 ? 22.789 11.113 -9.935 1.00 95.38 186 LEU A N 1
ATOM 1530 C CA . LEU A 1 186 ? 24.065 11.484 -9.315 1.00 95.38 186 LEU A CA 1
ATOM 1531 C C . LEU A 1 186 ? 24.991 10.273 -9.160 1.00 95.38 186 LEU A C 1
ATOM 1533 O O . LEU A 1 186 ? 26.173 10.365 -9.482 1.00 95.38 186 LEU A O 1
ATOM 1537 N N . ALA A 1 187 ? 24.463 9.125 -8.724 1.00 94.94 187 ALA A N 1
ATOM 1538 C CA . ALA A 1 187 ? 25.241 7.891 -8.649 1.00 94.94 187 ALA A CA 1
ATOM 1539 C C . ALA A 1 187 ? 25.762 7.463 -10.032 1.00 94.94 187 ALA A C 1
ATOM 1541 O O . ALA A 1 187 ? 26.918 7.055 -10.151 1.00 94.94 187 ALA A O 1
ATOM 1542 N N . PHE A 1 188 ? 24.939 7.604 -11.075 1.00 93.88 188 PHE A N 1
ATOM 1543 C CA . PHE A 1 188 ? 25.334 7.348 -12.458 1.00 93.88 188 PHE A CA 1
ATOM 1544 C C . PHE A 1 188 ? 26.427 8.313 -12.940 1.00 93.88 188 PHE A C 1
ATOM 1546 O O . PHE A 1 188 ? 27.460 7.841 -13.400 1.00 93.88 188 PHE A O 1
ATOM 1553 N N . ILE A 1 189 ? 26.260 9.630 -12.775 1.00 93.69 189 ILE A N 1
ATOM 1554 C CA . ILE A 1 189 ? 27.254 10.648 -13.165 1.00 93.69 189 ILE A CA 1
ATOM 1555 C C . ILE A 1 189 ? 28.592 10.398 -12.462 1.00 93.69 189 ILE A C 1
ATOM 1557 O O . ILE A 1 189 ? 29.647 10.394 -13.097 1.00 93.69 189 ILE A O 1
ATOM 1561 N N . THR A 1 190 ? 28.564 10.144 -11.151 1.00 93.62 190 THR A N 1
ATOM 1562 C CA . THR A 1 190 ? 29.780 9.850 -10.386 1.00 93.62 190 THR A CA 1
ATOM 1563 C C . THR A 1 190 ? 30.452 8.573 -10.882 1.00 93.62 190 THR A C 1
ATOM 1565 O O . THR A 1 190 ? 31.661 8.566 -11.092 1.00 93.62 190 THR A O 1
ATOM 1568 N N . MET A 1 191 ? 29.692 7.503 -11.122 1.00 93.50 191 MET A N 1
ATOM 1569 C CA . MET A 1 191 ? 30.235 6.260 -11.676 1.00 93.50 191 MET A CA 1
ATOM 1570 C C . MET A 1 191 ? 30.817 6.463 -13.083 1.00 93.50 191 MET A C 1
ATOM 1572 O O . MET A 1 191 ? 31.896 5.949 -13.377 1.00 93.50 191 MET A O 1
ATOM 1576 N N . TRP A 1 192 ? 30.151 7.261 -13.918 1.00 92.19 192 TRP A N 1
ATOM 1577 C CA . TRP A 1 192 ? 30.569 7.562 -15.283 1.00 92.19 192 TRP A CA 1
ATOM 1578 C C . TRP A 1 192 ? 31.930 8.272 -15.320 1.00 92.19 192 TRP A C 1
ATOM 1580 O O . TRP A 1 192 ? 32.833 7.804 -16.015 1.00 92.19 192 TRP A O 1
ATOM 1590 N N . HIS A 1 193 ? 32.126 9.303 -14.488 1.00 91.44 193 HIS A N 1
ATOM 1591 C CA . HIS A 1 193 ? 33.411 10.004 -14.363 1.00 91.44 193 HIS A CA 1
ATOM 1592 C C . HIS A 1 193 ? 34.506 9.165 -13.690 1.00 91.44 193 HIS A C 1
ATOM 1594 O O . HIS A 1 193 ? 35.672 9.280 -14.058 1.00 91.44 193 HIS A O 1
ATOM 1600 N N . MET A 1 194 ? 34.157 8.320 -12.714 1.00 91.19 194 MET A N 1
ATOM 1601 C CA . MET A 1 194 ? 35.130 7.468 -12.016 1.00 91.19 194 MET A CA 1
ATOM 1602 C C . MET A 1 194 ? 35.686 6.354 -12.907 1.00 91.19 194 MET A C 1
ATOM 1604 O O . MET A 1 194 ? 36.848 5.980 -12.767 1.00 91.19 194 MET A O 1
ATOM 1608 N N . LEU A 1 195 ? 34.854 5.797 -13.791 1.00 89.62 195 LEU A N 1
ATOM 1609 C CA . LEU A 1 195 ? 35.222 4.657 -14.635 1.00 89.62 195 LEU A CA 1
ATOM 1610 C C . LEU A 1 195 ? 35.593 5.052 -16.069 1.00 89.62 195 LEU A C 1
ATOM 1612 O O . LEU A 1 195 ? 36.140 4.221 -16.790 1.00 89.62 195 LEU A O 1
ATOM 1616 N N . GLY A 1 196 ? 35.279 6.279 -16.501 1.00 87.25 196 GLY A N 1
ATOM 1617 C CA . GLY A 1 196 ? 35.570 6.761 -17.854 1.00 87.25 196 GLY A CA 1
ATOM 1618 C C . GLY A 1 196 ? 34.909 5.919 -18.950 1.00 87.25 196 GLY A C 1
ATOM 1619 O O . GLY A 1 196 ? 35.480 5.729 -20.023 1.00 87.25 196 GLY A O 1
ATOM 1620 N N . ILE A 1 197 ? 33.736 5.343 -18.668 1.00 88.50 197 ILE A N 1
ATOM 1621 C CA . ILE A 1 197 ? 33.045 4.454 -19.606 1.00 88.50 197 ILE A CA 1
ATOM 1622 C C . ILE A 1 197 ? 32.428 5.244 -20.760 1.00 88.50 197 ILE A C 1
ATOM 1624 O O . ILE A 1 197 ? 31.799 6.272 -20.555 1.00 88.50 197 ILE A O 1
ATOM 1628 N N . TRP A 1 198 ? 32.548 4.743 -21.988 1.00 89.38 198 TRP A N 1
ATOM 1629 C CA . TRP A 1 198 ? 31.781 5.291 -23.107 1.00 89.38 198 TRP A CA 1
ATOM 1630 C C . TRP A 1 198 ? 30.298 4.899 -22.999 1.00 89.38 198 TRP A C 1
ATOM 1632 O O . TRP A 1 198 ? 30.000 3.759 -22.608 1.00 89.38 198 TRP A O 1
ATOM 1642 N N . VAL A 1 199 ? 29.419 5.849 -23.341 1.00 87.88 199 VAL A N 1
ATOM 1643 C CA . VAL A 1 199 ? 27.950 5.755 -23.336 1.00 87.88 199 VAL A CA 1
ATOM 1644 C C . VAL A 1 199 ? 27.430 6.350 -24.646 1.00 87.88 199 VAL A C 1
ATOM 1646 O O . VAL A 1 199 ? 27.802 7.468 -25.004 1.00 87.88 199 VAL A O 1
ATOM 1649 N N . ASN A 1 200 ? 26.575 5.616 -25.358 1.00 84.06 200 ASN A N 1
ATOM 1650 C CA . ASN A 1 200 ? 26.078 6.049 -26.662 1.00 84.06 200 ASN A CA 1
ATOM 1651 C C . ASN A 1 200 ? 25.237 7.344 -26.583 1.00 84.06 200 ASN A C 1
ATOM 1653 O O . ASN A 1 200 ? 24.415 7.509 -25.681 1.00 84.06 200 ASN A O 1
ATOM 1657 N N . GLY A 1 201 ? 25.428 8.253 -27.545 1.00 79.94 201 GLY A N 1
ATOM 1658 C CA . GLY A 1 201 ? 24.666 9.502 -27.675 1.00 79.94 201 GLY A CA 1
ATOM 1659 C C . GLY A 1 201 ? 24.941 10.555 -26.596 1.00 79.94 201 GLY A C 1
ATOM 1660 O O . GLY A 1 201 ? 24.206 11.536 -26.510 1.00 79.94 201 GLY A O 1
ATOM 1661 N N . GLN A 1 202 ? 25.967 10.363 -25.761 1.00 84.56 202 GLN A N 1
ATOM 1662 C CA . GLN A 1 202 ? 26.284 11.242 -24.637 1.00 84.56 202 GLN A CA 1
ATOM 1663 C C . GLN A 1 202 ? 27.769 11.604 -24.618 1.00 84.56 202 GLN A C 1
ATOM 1665 O O . GLN A 1 202 ? 28.641 10.750 -24.763 1.00 84.56 202 GLN A O 1
ATOM 1670 N N . THR A 1 203 ? 28.063 12.882 -24.386 1.00 86.31 203 THR A N 1
ATOM 1671 C CA . THR A 1 203 ? 29.430 13.383 -24.205 1.00 86.31 203 THR A CA 1
ATOM 1672 C C . THR A 1 203 ? 29.644 13.787 -22.753 1.00 86.31 203 THR A C 1
ATOM 1674 O O . THR A 1 203 ? 28.882 14.601 -22.223 1.00 86.31 203 THR A O 1
ATOM 1677 N N . MET A 1 204 ? 30.680 13.221 -22.135 1.00 88.12 204 MET A N 1
ATOM 1678 C CA . MET A 1 204 ? 31.097 13.548 -20.772 1.00 88.12 204 MET A CA 1
ATOM 1679 C C . MET A 1 204 ? 31.729 14.946 -20.738 1.00 88.12 204 MET A C 1
ATOM 1681 O O . MET A 1 204 ? 32.562 15.267 -21.589 1.00 88.12 204 MET A O 1
ATOM 1685 N N . ALA A 1 205 ? 31.338 15.770 -19.768 1.00 89.31 205 ALA A N 1
ATOM 1686 C CA . ALA A 1 205 ? 31.907 17.093 -19.541 1.00 89.31 205 ALA A CA 1
ATOM 1687 C C . ALA A 1 205 ? 33.373 17.015 -19.082 1.00 89.31 205 ALA A C 1
ATOM 1689 O O . ALA A 1 205 ? 33.863 15.969 -18.646 1.00 89.31 205 ALA A O 1
ATOM 1690 N N . GLY A 1 206 ? 34.082 18.147 -19.145 1.00 88.00 206 GLY A N 1
ATOM 1691 C CA . GLY A 1 206 ? 35.504 18.209 -18.800 1.00 88.00 206 GLY A CA 1
ATOM 1692 C C . GLY A 1 206 ? 35.786 17.937 -17.320 1.00 88.00 206 GLY A C 1
ATOM 1693 O O . GLY A 1 206 ? 36.877 17.492 -16.966 1.00 88.00 206 GLY A O 1
ATOM 1694 N N . SER A 1 207 ? 34.805 18.167 -16.443 1.00 92.38 207 SER A N 1
ATOM 1695 C CA . SER A 1 207 ? 34.912 17.886 -15.011 1.00 92.38 207 SER A CA 1
ATOM 1696 C C . SER A 1 207 ? 33.585 17.428 -14.405 1.00 92.38 207 SER A C 1
ATOM 1698 O O . SER A 1 207 ? 32.511 17.781 -14.885 1.00 92.38 207 SER A O 1
ATOM 1700 N N . TRP A 1 208 ? 33.656 16.699 -13.287 1.00 93.06 208 TRP A N 1
ATOM 1701 C CA . TRP A 1 208 ? 32.463 16.262 -12.550 1.00 93.06 208 TRP A CA 1
ATOM 1702 C C . TRP A 1 208 ? 31.605 17.443 -12.063 1.00 93.06 208 TRP A C 1
ATOM 1704 O O . TRP A 1 208 ? 30.381 17.372 -12.091 1.00 93.06 208 TRP A O 1
ATOM 1714 N N . ALA A 1 209 ? 32.230 18.556 -11.661 1.00 93.25 209 ALA A N 1
ATOM 1715 C CA . ALA A 1 209 ? 31.511 19.755 -11.223 1.00 93.25 209 ALA A CA 1
ATOM 1716 C C . ALA A 1 209 ? 30.732 20.428 -12.371 1.00 93.25 209 ALA A C 1
ATOM 1718 O O . ALA A 1 209 ? 29.616 20.903 -12.166 1.00 93.25 209 ALA A O 1
ATOM 1719 N N . GLU A 1 210 ? 31.296 20.438 -13.579 1.00 93.94 210 GLU A N 1
ATOM 1720 C CA . GLU A 1 210 ? 30.624 20.935 -14.785 1.00 93.94 210 GLU A CA 1
ATOM 1721 C C . GLU A 1 210 ? 29.452 20.030 -15.193 1.00 93.94 210 GLU A C 1
ATOM 1723 O O . GLU A 1 210 ? 28.378 20.522 -15.555 1.00 93.94 210 GLU A O 1
ATOM 1728 N N . GLU A 1 211 ? 29.612 18.710 -15.058 1.00 93.94 211 GLU A N 1
ATOM 1729 C CA . GLU A 1 211 ? 28.527 17.757 -15.301 1.00 93.94 211 GLU A CA 1
ATOM 1730 C C . GLU A 1 211 ? 27.391 17.937 -14.282 1.00 93.94 211 GLU A C 1
ATOM 1732 O O . GLU A 1 211 ? 26.224 17.958 -14.662 1.00 93.94 211 GLU A O 1
ATOM 1737 N N . LEU A 1 212 ? 27.703 18.169 -12.999 1.00 94.56 212 LEU A N 1
ATOM 1738 C CA . LEU A 1 212 ? 26.687 18.498 -11.992 1.00 94.56 212 LEU A CA 1
ATOM 1739 C C . LEU A 1 212 ? 25.933 19.791 -12.302 1.00 94.56 212 LEU A C 1
ATOM 1741 O O . LEU A 1 212 ? 24.723 19.867 -12.080 1.00 94.56 212 LEU A O 1
ATOM 1745 N N . TRP A 1 213 ? 26.633 20.814 -12.794 1.00 94.62 213 TRP A N 1
ATOM 1746 C CA . TRP A 1 213 ? 25.997 22.067 -13.185 1.00 94.62 213 TRP A CA 1
ATOM 1747 C C . TRP A 1 213 ? 25.054 21.867 -14.375 1.00 94.62 213 TRP A C 1
ATOM 1749 O O . TRP A 1 213 ? 23.919 22.347 -14.354 1.00 94.62 213 TRP A O 1
ATOM 1759 N N . THR A 1 214 ? 25.490 21.096 -15.372 1.00 92.88 214 THR A N 1
ATOM 1760 C CA . THR A 1 214 ? 24.668 20.714 -16.530 1.00 92.88 214 THR A CA 1
ATOM 1761 C C . THR A 1 214 ? 23.433 19.937 -16.084 1.00 92.88 214 THR A C 1
ATOM 1763 O O . THR A 1 214 ? 22.310 20.300 -16.436 1.00 92.88 214 THR A O 1
ATOM 1766 N N . PHE A 1 215 ? 23.614 18.951 -15.201 1.00 94.38 215 PHE A N 1
ATOM 1767 C CA . PHE A 1 215 ? 22.509 18.219 -14.594 1.00 94.38 215 PHE A CA 1
ATOM 1768 C C . PHE A 1 215 ? 21.533 19.132 -13.861 1.00 94.38 215 PHE A C 1
ATOM 1770 O O . PHE A 1 215 ? 20.331 18.997 -14.059 1.00 94.38 215 PHE A O 1
ATOM 1777 N N . TYR A 1 216 ? 22.003 20.089 -13.062 1.00 95.00 216 TYR A N 1
ATOM 1778 C CA . TYR A 1 216 ? 21.123 21.045 -12.391 1.00 95.00 216 TYR A CA 1
ATOM 1779 C C . TYR A 1 216 ? 20.293 21.878 -13.385 1.00 95.00 216 TYR A C 1
ATOM 1781 O O . TYR A 1 216 ? 19.086 22.054 -13.186 1.00 95.00 216 TYR A O 1
ATOM 1789 N N . VAL A 1 217 ? 20.914 22.375 -14.463 1.00 92.88 217 VAL A N 1
ATOM 1790 C CA . VAL A 1 217 ? 20.234 23.167 -15.502 1.00 92.88 217 VAL A CA 1
ATOM 1791 C C . VAL A 1 217 ? 19.168 22.348 -16.231 1.00 92.88 217 VAL A C 1
ATOM 1793 O O . VAL A 1 217 ? 18.070 22.859 -16.466 1.00 92.88 217 VAL A O 1
ATOM 1796 N N . ASP A 1 218 ? 19.450 21.085 -16.532 1.00 91.62 218 ASP A N 1
ATOM 1797 C CA . ASP A 1 218 ? 18.483 20.186 -17.162 1.00 91.62 218 ASP A CA 1
ATOM 1798 C C . ASP A 1 218 ? 17.370 19.797 -16.182 1.00 91.62 218 ASP A C 1
ATOM 1800 O O . ASP A 1 218 ? 16.179 19.871 -16.499 1.00 91.62 218 ASP A O 1
ATOM 1804 N N . PHE A 1 219 ? 17.743 19.444 -14.953 1.00 94.62 219 PHE A N 1
ATOM 1805 C CA . PHE A 1 219 ? 16.842 18.931 -13.930 1.00 94.62 219 PHE A CA 1
ATOM 1806 C C . PHE A 1 219 ? 15.841 19.976 -13.425 1.00 94.62 219 PHE A C 1
ATOM 1808 O O . PHE A 1 219 ? 14.667 19.652 -13.221 1.00 94.62 219 PHE A O 1
ATOM 1815 N N . LYS A 1 220 ? 16.251 21.240 -13.248 1.00 92.69 220 LYS A N 1
ATOM 1816 C CA . LYS A 1 220 ? 15.324 22.311 -12.831 1.00 92.69 220 LYS A CA 1
ATOM 1817 C C . LYS A 1 220 ? 14.199 22.507 -13.853 1.00 92.69 220 LYS A C 1
ATOM 1819 O O . LYS A 1 220 ? 13.057 22.732 -13.472 1.00 92.69 220 LYS A O 1
ATOM 1824 N N . ASN A 1 221 ? 14.516 22.369 -15.144 1.00 91.19 221 ASN A N 1
ATOM 1825 C CA . ASN A 1 221 ? 13.534 22.460 -16.217 1.00 91.19 221 ASN A CA 1
ATOM 1826 C C . ASN A 1 221 ? 12.684 21.185 -16.258 1.00 91.19 221 ASN A C 1
ATOM 1828 O O . ASN A 1 221 ? 11.462 21.262 -16.304 1.00 91.19 221 ASN A O 1
ATOM 1832 N N . PHE A 1 222 ? 13.313 20.010 -16.192 1.00 93.25 222 PHE A N 1
ATOM 1833 C CA . PHE A 1 222 ? 12.631 18.712 -16.164 1.00 93.25 222 PHE A CA 1
ATOM 1834 C C . PHE A 1 222 ? 11.602 18.596 -15.026 1.00 93.25 222 PHE A C 1
ATOM 1836 O O . PHE A 1 222 ? 10.505 18.089 -15.235 1.00 93.25 222 PHE A O 1
ATOM 1843 N N . SER A 1 223 ? 11.928 19.101 -13.834 1.00 93.62 223 SER A N 1
ATOM 1844 C CA . SER A 1 223 ? 11.059 19.042 -12.649 1.00 93.62 223 SER A CA 1
ATOM 1845 C C . SER A 1 223 ? 10.017 20.170 -12.562 1.00 93.62 223 SER A C 1
ATOM 1847 O O . SER A 1 223 ? 9.197 20.175 -11.636 1.00 93.62 223 SER A O 1
ATOM 1849 N N . PHE A 1 224 ? 10.014 21.113 -13.513 1.00 92.69 224 PHE A N 1
ATOM 1850 C CA . PHE A 1 224 ? 9.065 22.224 -13.551 1.00 92.69 224 PHE A CA 1
ATOM 1851 C C . PHE A 1 224 ? 7.718 21.797 -14.150 1.00 92.69 224 PHE A C 1
ATOM 1853 O O . PHE A 1 224 ? 7.617 21.406 -15.313 1.00 92.69 224 PHE A O 1
ATOM 1860 N N . VAL A 1 225 ? 6.647 21.919 -13.360 1.00 90.06 225 VAL A N 1
ATOM 1861 C CA . VAL A 1 225 ? 5.313 21.401 -13.717 1.00 90.06 225 VAL A CA 1
ATOM 1862 C C . VAL A 1 225 ? 4.683 22.075 -14.933 1.00 90.06 225 VAL A C 1
ATOM 1864 O O . VAL A 1 225 ? 3.895 21.438 -15.621 1.00 90.06 225 VAL A O 1
ATOM 1867 N N . PHE A 1 226 ? 5.037 23.323 -15.236 1.00 90.44 226 PHE A N 1
ATOM 1868 C CA . PHE A 1 226 ? 4.494 24.054 -16.385 1.00 90.44 226 PHE A CA 1
ATOM 1869 C C . PHE A 1 226 ? 5.452 24.077 -17.579 1.00 90.44 226 PHE A C 1
ATOM 1871 O O . PHE A 1 226 ? 5.271 24.879 -18.488 1.00 90.44 226 PHE A O 1
ATOM 1878 N N . LYS A 1 227 ? 6.477 23.212 -17.604 1.00 86.88 227 LYS A N 1
ATOM 1879 C CA . LYS A 1 227 ? 7.338 23.092 -18.783 1.00 86.88 227 LYS A CA 1
ATOM 1880 C C . LYS A 1 227 ? 6.515 22.615 -19.981 1.00 86.88 227 LYS A C 1
ATOM 1882 O O . LYS A 1 227 ? 5.878 21.556 -19.921 1.00 86.88 227 LYS A O 1
ATOM 1887 N N . GLU A 1 228 ? 6.566 23.394 -21.053 1.00 80.94 228 GLU A N 1
ATOM 1888 C CA . GLU A 1 228 ? 6.043 23.051 -22.374 1.00 80.94 228 GLU A CA 1
ATOM 1889 C C . GLU A 1 228 ? 7.169 22.507 -23.266 1.00 80.94 228 GLU A C 1
ATOM 1891 O O . GLU A 1 228 ? 8.348 22.801 -23.055 1.00 80.94 228 GLU A O 1
ATOM 1896 N N . GLY A 1 229 ? 6.807 21.693 -24.258 1.00 79.38 229 GLY A N 1
ATOM 1897 C CA . GLY A 1 229 ? 7.762 21.068 -25.171 1.00 79.38 229 GLY A CA 1
ATOM 1898 C C . GLY A 1 229 ? 8.452 19.842 -24.573 1.00 79.38 229 GLY A C 1
ATOM 1899 O O . GLY A 1 229 ? 7.804 18.970 -23.997 1.00 79.38 229 GLY A O 1
ATOM 1900 N N . ASP A 1 230 ? 9.766 19.755 -24.762 1.00 76.38 230 ASP A N 1
ATOM 1901 C CA . ASP A 1 230 ? 10.536 18.540 -24.516 1.00 76.38 230 ASP A CA 1
ATOM 1902 C C . ASP A 1 230 ? 10.644 18.168 -23.017 1.00 76.38 230 ASP A C 1
ATOM 1904 O O . ASP A 1 230 ? 11.069 18.974 -22.186 1.00 76.38 230 ASP A O 1
ATOM 1908 N N . LEU A 1 231 ? 10.293 16.927 -22.663 1.00 85.56 231 LEU A N 1
ATOM 1909 C CA . LEU A 1 231 ? 10.345 16.371 -21.305 1.00 85.56 231 LEU A CA 1
ATOM 1910 C C . LEU A 1 231 ? 11.475 15.340 -21.105 1.00 85.56 231 LEU A C 1
ATOM 1912 O O . LEU A 1 231 ? 11.492 14.655 -20.081 1.00 85.56 231 LEU A O 1
ATOM 1916 N N . TRP A 1 232 ? 12.423 15.224 -22.038 1.00 86.88 232 TRP A N 1
ATOM 1917 C CA . TRP A 1 232 ? 13.567 14.318 -21.912 1.00 86.88 232 TRP A CA 1
ATOM 1918 C C . TRP A 1 232 ? 14.600 14.843 -20.899 1.00 86.88 232 TRP A C 1
ATOM 1920 O O . TRP A 1 232 ? 14.911 16.035 -20.849 1.00 86.88 232 TRP A O 1
ATOM 1930 N N . LEU A 1 233 ? 15.158 13.935 -20.090 1.00 88.88 233 LEU A N 1
ATOM 1931 C CA . LEU A 1 233 ? 16.325 14.205 -19.249 1.00 88.88 233 LEU A CA 1
ATOM 1932 C C . LEU A 1 233 ? 17.568 13.623 -19.928 1.00 88.88 233 LEU A C 1
ATOM 1934 O O . LEU A 1 233 ? 17.600 12.422 -20.191 1.00 88.88 233 LEU A O 1
ATOM 1938 N N . LYS A 1 234 ? 18.604 14.446 -20.145 1.00 87.88 234 LYS A N 1
ATOM 1939 C CA . LYS A 1 234 ? 19.855 14.068 -20.832 1.00 87.88 234 LYS A CA 1
ATOM 1940 C C . LYS A 1 234 ? 20.413 12.714 -20.366 1.00 87.88 234 LYS A C 1
ATOM 1942 O O . LYS A 1 234 ? 20.667 11.839 -21.182 1.00 87.88 234 LYS A O 1
ATOM 1947 N N . TYR A 1 235 ? 20.548 12.522 -19.055 1.00 89.00 235 TYR A N 1
ATOM 1948 C CA . TYR A 1 235 ? 21.176 11.329 -18.466 1.00 89.00 235 TYR A CA 1
ATOM 1949 C C . TYR A 1 235 ? 20.312 10.067 -18.509 1.00 89.00 235 TYR A C 1
ATOM 1951 O O . TYR A 1 235 ? 20.828 8.963 -18.358 1.00 89.00 235 TYR A O 1
ATOM 1959 N N . ASN A 1 236 ? 18.995 10.218 -18.653 1.00 90.25 236 ASN A N 1
ATOM 1960 C CA . ASN A 1 236 ? 18.069 9.097 -18.730 1.00 90.25 236 ASN A CA 1
ATOM 1961 C C . ASN A 1 236 ? 16.772 9.546 -19.411 1.00 90.25 236 ASN A C 1
ATOM 1963 O O . ASN A 1 236 ? 15.833 10.025 -18.766 1.00 90.25 236 ASN A O 1
ATOM 1967 N N . VAL A 1 237 ? 16.721 9.356 -20.728 1.00 88.69 237 VAL A N 1
ATOM 1968 C CA . VAL A 1 237 ? 15.575 9.743 -21.559 1.00 88.69 237 VAL A CA 1
ATOM 1969 C C . VAL A 1 237 ? 14.303 8.982 -21.169 1.00 88.69 237 VAL A C 1
ATOM 1971 O O . VAL A 1 237 ? 13.197 9.501 -21.272 1.00 88.69 237 VAL A O 1
ATOM 1974 N N . HIS A 1 238 ? 14.418 7.785 -20.597 1.00 90.00 238 HIS A N 1
ATOM 1975 C CA . HIS A 1 238 ? 13.254 6.982 -20.222 1.00 90.00 238 HIS A CA 1
ATOM 1976 C C . HIS A 1 238 ? 12.444 7.602 -19.067 1.00 90.00 238 HIS A C 1
ATOM 1978 O O . HIS A 1 238 ? 11.310 7.199 -18.825 1.00 90.00 238 HIS A O 1
ATOM 1984 N N . LEU A 1 239 ? 12.957 8.632 -18.380 1.00 92.94 239 LEU A N 1
ATOM 1985 C CA . LEU A 1 239 ? 12.273 9.312 -17.271 1.00 92.94 239 LEU A CA 1
ATOM 1986 C C . LEU A 1 239 ? 11.203 10.336 -17.686 1.00 92.94 239 LEU A C 1
ATOM 1988 O O . LEU A 1 239 ? 10.555 10.906 -16.810 1.00 92.94 239 LEU A O 1
ATOM 1992 N N . TRP A 1 240 ? 10.977 10.555 -18.983 1.00 92.44 240 TRP A N 1
ATOM 1993 C CA . TRP A 1 240 ? 10.014 11.540 -19.508 1.00 92.44 240 TRP A CA 1
ATOM 1994 C C . TRP A 1 240 ? 8.583 11.409 -18.956 1.00 92.44 240 TRP A C 1
ATOM 1996 O O . TRP A 1 240 ? 7.837 12.389 -18.913 1.00 92.44 240 TRP A O 1
ATOM 2006 N N . SER A 1 241 ? 8.184 10.209 -18.524 1.00 93.25 241 SER A N 1
ATOM 2007 C CA . SER A 1 241 ? 6.855 9.963 -17.962 1.00 93.25 241 SER A CA 1
ATOM 2008 C C . SER A 1 241 ? 6.688 10.556 -16.558 1.00 93.25 241 SER A C 1
ATOM 2010 O O . SER A 1 241 ? 5.561 10.810 -16.150 1.00 93.25 241 SER A O 1
ATOM 2012 N N . ILE A 1 242 ? 7.771 10.838 -15.821 1.00 94.81 242 ILE A N 1
ATOM 2013 C CA . ILE A 1 242 ? 7.704 11.328 -14.434 1.00 94.81 242 ILE A CA 1
ATOM 2014 C C . ILE A 1 242 ? 7.174 12.772 -14.336 1.00 94.81 242 ILE A C 1
ATOM 2016 O O . ILE A 1 242 ? 6.301 13.027 -13.501 1.00 94.81 242 ILE A O 1
ATOM 2020 N N . PRO A 1 243 ? 7.603 13.730 -15.181 1.00 94.75 243 PRO A N 1
ATOM 2021 C CA . PRO A 1 243 ? 6.960 15.040 -15.241 1.00 94.75 243 PRO A CA 1
ATOM 2022 C C . PRO A 1 243 ? 5.473 14.954 -15.597 1.00 94.75 243 PRO A C 1
ATOM 2024 O O . PRO A 1 243 ? 4.660 15.686 -15.029 1.00 94.75 243 PRO A O 1
ATOM 2027 N N . VAL A 1 244 ? 5.095 14.035 -16.493 1.00 94.75 244 VAL A N 1
ATOM 2028 C CA . VAL A 1 244 ? 3.691 13.784 -16.860 1.00 94.75 244 VAL A CA 1
ATOM 2029 C C . VAL A 1 244 ? 2.912 13.202 -15.676 1.00 94.75 244 VAL A C 1
ATOM 2031 O O . VAL A 1 244 ? 1.819 13.672 -15.367 1.00 94.75 244 VAL A O 1
ATOM 2034 N N . GLU A 1 245 ? 3.508 12.255 -14.952 1.00 94.88 245 GLU A N 1
ATOM 2035 C CA . GLU A 1 245 ? 2.979 11.660 -13.725 1.00 94.88 245 GLU A CA 1
ATOM 2036 C C . GLU A 1 245 ? 2.725 12.735 -12.656 1.00 94.88 245 GLU A C 1
ATOM 2038 O O . GLU A 1 245 ? 1.681 12.739 -11.996 1.00 94.88 245 GLU A O 1
ATOM 2043 N N . PHE A 1 246 ? 3.645 13.694 -12.502 1.00 95.44 246 PHE A N 1
ATOM 2044 C CA . PHE A 1 246 ? 3.473 14.829 -11.599 1.00 95.44 246 PHE A CA 1
ATOM 2045 C C . PHE A 1 246 ? 2.335 15.753 -12.055 1.00 95.44 246 PHE A C 1
ATOM 2047 O O . PHE A 1 246 ? 1.442 16.033 -11.253 1.00 95.44 246 PHE A O 1
ATOM 2054 N N . LYS A 1 247 ? 2.305 16.153 -13.336 1.00 94.94 247 LYS A N 1
ATOM 2055 C CA . LYS A 1 247 ? 1.232 16.974 -13.932 1.00 94.94 247 LYS A CA 1
ATOM 2056 C C . LYS A 1 247 ? -0.151 16.341 -13.731 1.00 94.94 247 LYS A C 1
ATOM 2058 O O . LYS A 1 247 ? -1.051 16.998 -13.211 1.00 94.94 247 LYS A O 1
ATOM 2063 N N . GLY A 1 248 ? -0.307 15.059 -14.066 1.00 95.81 248 GLY A N 1
ATOM 2064 C CA . GLY A 1 248 ? -1.563 14.320 -13.893 1.00 95.81 248 GLY A CA 1
ATOM 2065 C C . GLY A 1 248 ? -2.014 14.245 -12.432 1.00 95.81 248 GLY A C 1
ATOM 2066 O O . GLY A 1 248 ? -3.193 14.425 -12.130 1.00 95.81 248 GLY A O 1
ATOM 2067 N N . SER A 1 249 ? -1.066 14.097 -11.500 1.00 96.44 249 SER A N 1
ATOM 2068 C CA . SER A 1 249 ? -1.358 14.128 -10.058 1.00 96.44 249 SER A CA 1
ATOM 2069 C C . SER A 1 249 ? -1.953 15.465 -9.614 1.00 96.44 249 SER A C 1
ATOM 2071 O O . SER A 1 249 ? -2.894 15.480 -8.822 1.00 96.44 249 SER A O 1
ATOM 2073 N N . MET A 1 250 ? -1.420 16.585 -10.118 1.00 95.81 250 MET A N 1
ATOM 2074 C CA . MET A 1 250 ? -1.920 17.922 -9.774 1.00 95.81 250 MET A CA 1
ATOM 2075 C C . MET A 1 250 ? -3.358 18.116 -10.256 1.00 95.81 250 MET A C 1
ATOM 2077 O O . MET A 1 250 ? -4.177 18.662 -9.519 1.00 95.81 250 MET A O 1
ATOM 2081 N N . VAL A 1 251 ? -3.681 17.615 -11.454 1.00 96.75 251 VAL A N 1
ATOM 2082 C CA . VAL A 1 251 ? -5.046 17.650 -11.999 1.00 96.75 251 VAL A CA 1
ATOM 2083 C C . VAL A 1 251 ? -6.002 16.862 -11.108 1.00 96.75 251 VAL A C 1
ATOM 2085 O O . VAL A 1 251 ? -7.051 17.386 -10.746 1.00 96.75 251 VAL A O 1
ATOM 2088 N N . VAL A 1 252 ? -5.632 15.649 -10.685 1.00 97.88 252 VAL A N 1
ATOM 2089 C CA . VAL A 1 252 ? -6.466 14.824 -9.792 1.00 97.88 252 VAL A CA 1
ATOM 2090 C C . VAL A 1 252 ? -6.696 15.512 -8.444 1.00 97.88 252 VAL A C 1
ATOM 2092 O O . VAL A 1 252 ? -7.833 15.589 -7.986 1.00 97.88 252 VAL A O 1
ATOM 2095 N N . TYR A 1 253 ? -5.656 16.071 -7.818 1.00 96.44 253 TYR A N 1
ATOM 2096 C CA . TYR A 1 253 ? -5.809 16.803 -6.554 1.00 96.44 253 TYR A CA 1
ATOM 2097 C C . TYR A 1 253 ? -6.696 18.045 -6.694 1.00 96.44 253 TYR A C 1
ATOM 2099 O O . TYR A 1 253 ? -7.547 18.286 -5.835 1.00 96.44 253 TYR A O 1
ATOM 2107 N N . ALA A 1 254 ? -6.541 18.803 -7.783 1.00 96.69 254 ALA A N 1
ATOM 2108 C CA . ALA A 1 254 ? -7.393 19.949 -8.078 1.00 96.69 254 ALA A CA 1
ATOM 2109 C C . ALA A 1 254 ? -8.854 19.524 -8.303 1.00 96.69 254 ALA A C 1
ATOM 2111 O O . ALA A 1 254 ? -9.759 20.168 -7.774 1.00 96.69 254 ALA A O 1
ATOM 2112 N N . CYS A 1 255 ? -9.089 18.415 -9.015 1.00 96.75 255 CYS A N 1
ATOM 2113 C CA . CYS A 1 255 ? -10.427 17.859 -9.222 1.00 96.75 255 CYS A CA 1
ATOM 2114 C C . CYS A 1 255 ? -11.073 17.437 -7.899 1.00 96.75 255 CYS A C 1
ATOM 2116 O O . CYS A 1 255 ? -12.212 17.815 -7.646 1.00 96.75 255 CYS A O 1
ATOM 2118 N N . HIS A 1 256 ? -10.355 16.727 -7.020 1.00 95.75 256 HIS A N 1
ATOM 2119 C CA . HIS A 1 256 ? -10.895 16.334 -5.710 1.00 95.75 256 HIS A CA 1
ATOM 2120 C C . HIS A 1 256 ? -11.294 17.530 -4.862 1.00 95.75 256 HIS A C 1
ATOM 2122 O O . HIS A 1 256 ? -12.343 17.502 -4.224 1.00 95.75 256 HIS A O 1
ATOM 2128 N N . LEU A 1 257 ? -10.488 18.593 -4.872 1.00 94.81 257 LEU A N 1
ATOM 2129 C CA . LEU A 1 257 ? -10.819 19.817 -4.155 1.00 94.81 257 LEU A CA 1
ATOM 2130 C C . LEU A 1 257 ? -12.040 20.515 -4.774 1.00 94.81 257 LEU A C 1
ATOM 2132 O O . LEU A 1 257 ? -12.981 20.844 -4.051 1.00 94.81 257 LEU A O 1
ATOM 2136 N N . ALA A 1 258 ? -12.059 20.687 -6.099 1.00 95.81 258 ALA A N 1
ATOM 2137 C CA . ALA A 1 258 ? -13.130 21.373 -6.824 1.00 95.81 258 ALA A CA 1
ATOM 2138 C C . ALA A 1 258 ? -14.475 20.634 -6.744 1.00 95.81 258 ALA A C 1
ATOM 2140 O O . ALA A 1 258 ? -15.519 21.259 -6.568 1.00 95.81 258 ALA A O 1
ATOM 2141 N N . LEU A 1 259 ? -14.452 19.303 -6.832 1.00 95.06 259 LEU A N 1
ATOM 2142 C CA . LEU A 1 259 ? -15.643 18.452 -6.826 1.00 95.06 259 LEU A CA 1
ATOM 2143 C C . LEU A 1 259 ? -16.047 17.991 -5.419 1.00 95.06 259 LEU A C 1
ATOM 2145 O O . LEU A 1 259 ? -17.075 17.330 -5.270 1.00 95.06 259 LEU A O 1
ATOM 2149 N N . SER A 1 260 ? -15.289 18.366 -4.381 1.00 93.31 260 SER A N 1
ATOM 2150 C CA . SER A 1 260 ? -15.517 17.937 -2.991 1.00 93.31 260 SER A CA 1
ATOM 2151 C C . SER A 1 260 ? -16.928 18.214 -2.479 1.00 93.31 260 SER A C 1
ATOM 2153 O O . SER A 1 260 ? -17.452 17.451 -1.674 1.00 93.31 260 SER A O 1
ATOM 2155 N N . ARG A 1 261 ? -17.558 19.295 -2.949 1.00 91.94 261 ARG A N 1
ATOM 2156 C CA . ARG A 1 261 ? -18.902 19.722 -2.532 1.00 91.94 261 ARG A CA 1
ATOM 2157 C C . ARG A 1 261 ? -20.007 19.348 -3.521 1.00 91.94 261 ARG A C 1
ATOM 2159 O O . ARG A 1 261 ? -21.173 19.629 -3.255 1.00 91.94 261 ARG A O 1
ATOM 2166 N N . CYS A 1 262 ? -19.667 18.746 -4.657 1.00 93.38 262 CYS A N 1
ATOM 2167 C CA . CYS A 1 262 ? -20.650 18.349 -5.657 1.00 93.38 262 CYS A CA 1
ATOM 2168 C C . CYS A 1 262 ? -21.496 17.169 -5.159 1.00 93.38 262 CYS A C 1
ATOM 2170 O O . CYS A 1 262 ? -21.024 16.296 -4.427 1.00 93.38 262 CYS A O 1
ATOM 2172 N N . SER A 1 263 ? -22.753 17.103 -5.608 1.00 92.38 263 SER A N 1
ATOM 2173 C CA . SER A 1 263 ? -23.559 15.892 -5.432 1.00 92.38 263 SER A CA 1
ATOM 2174 C C . SER A 1 263 ? -22.914 14.714 -6.172 1.00 92.38 263 S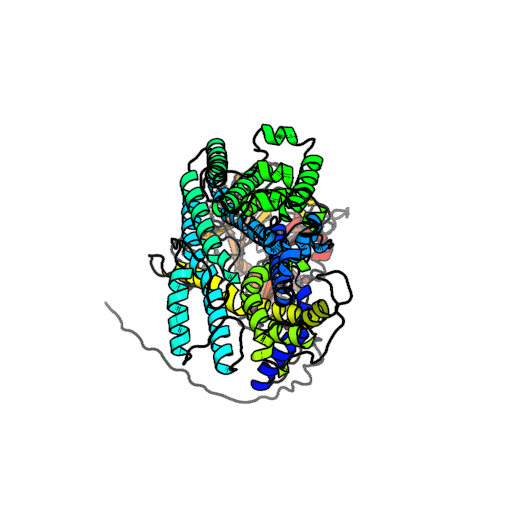ER A C 1
ATOM 2176 O O . SER A 1 263 ? -22.178 14.912 -7.139 1.00 92.38 263 SER A O 1
ATOM 2178 N N . LYS A 1 264 ? -23.214 13.475 -5.756 1.00 91.19 264 LYS A N 1
ATOM 2179 C CA . LYS A 1 264 ? -22.662 12.252 -6.376 1.00 91.19 264 LYS A CA 1
ATOM 2180 C C . LYS A 1 264 ? -22.854 12.248 -7.902 1.00 91.19 264 LYS A C 1
ATOM 2182 O O . LYS A 1 264 ? -21.908 12.026 -8.647 1.00 91.19 264 LYS A O 1
ATOM 2187 N N . ALA A 1 265 ? -24.068 12.561 -8.364 1.00 91.88 265 ALA A N 1
ATOM 2188 C CA . ALA A 1 265 ? -24.389 12.611 -9.790 1.00 91.88 265 ALA A CA 1
ATOM 2189 C C . ALA A 1 265 ? -23.638 13.734 -10.520 1.00 91.88 265 ALA A C 1
ATOM 2191 O O . ALA A 1 265 ? -23.098 13.499 -11.597 1.00 91.88 265 ALA A O 1
ATOM 2192 N N . ALA A 1 266 ? -23.575 14.936 -9.934 1.00 94.56 266 ALA A N 1
ATOM 2193 C CA . ALA A 1 266 ? -22.840 16.050 -10.527 1.00 94.56 266 ALA A CA 1
ATOM 2194 C C . ALA A 1 266 ? -21.344 15.734 -10.638 1.00 94.56 266 ALA A C 1
ATOM 2196 O O . ALA A 1 266 ? -20.758 15.969 -11.688 1.00 94.56 266 ALA A O 1
ATOM 2197 N N . ARG A 1 267 ? -20.747 15.133 -9.600 1.00 95.31 267 ARG A N 1
ATOM 2198 C CA . ARG A 1 267 ? -19.341 14.719 -9.602 1.00 95.31 267 ARG A CA 1
ATOM 2199 C C . ARG A 1 267 ? -19.045 13.745 -10.742 1.00 95.31 267 ARG A C 1
ATOM 2201 O O . ARG A 1 267 ? -18.177 14.047 -11.550 1.00 95.31 267 ARG A O 1
ATOM 2208 N N . LEU A 1 268 ? -19.810 12.658 -10.876 1.00 95.62 268 LEU A N 1
ATOM 2209 C CA . LEU A 1 268 ? -19.613 11.682 -11.959 1.00 95.62 268 LEU A CA 1
ATOM 2210 C C . LEU A 1 268 ? -19.745 12.317 -13.353 1.00 95.62 268 LEU A C 1
ATOM 2212 O O . LEU A 1 268 ? -18.953 12.022 -14.247 1.00 95.62 268 LEU A O 1
ATOM 2216 N N . TRP A 1 269 ? -20.714 13.219 -13.543 1.00 96.56 269 TRP A N 1
ATOM 2217 C CA . TRP A 1 269 ? -20.850 13.958 -14.801 1.00 96.56 269 TRP A CA 1
ATOM 2218 C C . TRP A 1 269 ? -19.670 14.896 -15.057 1.00 96.56 269 TRP A C 1
ATOM 2220 O O . TRP A 1 269 ? -19.199 14.969 -16.191 1.00 96.56 269 TRP A O 1
ATOM 2230 N N . CYS A 1 270 ? -19.168 15.588 -14.034 1.00 97.44 270 CYS A N 1
ATOM 2231 C CA . CYS A 1 270 ? -17.982 16.432 -14.145 1.00 97.44 270 CYS A CA 1
ATOM 2232 C C . CYS A 1 270 ? -16.738 15.609 -14.497 1.00 97.44 270 CYS A C 1
ATOM 2234 O O . CYS A 1 270 ? -16.010 15.987 -15.408 1.00 97.44 270 CYS A O 1
ATOM 2236 N N . GLU A 1 271 ? -16.518 14.468 -13.842 1.00 97.38 271 GLU A N 1
ATOM 2237 C CA . GLU A 1 271 ? -15.404 13.561 -14.140 1.00 97.38 271 GLU A CA 1
ATOM 2238 C C . GLU A 1 271 ? -15.470 13.044 -15.584 1.00 97.38 271 GLU A C 1
ATOM 2240 O O . GLU A 1 271 ? -14.489 13.147 -16.323 1.00 97.38 271 GLU A O 1
ATOM 2245 N N . ALA A 1 272 ? -16.641 12.574 -16.030 1.00 97.50 272 ALA A N 1
ATOM 2246 C CA . ALA A 1 272 ? -16.851 12.133 -17.408 1.00 97.50 272 ALA A CA 1
ATOM 2247 C C . ALA A 1 272 ? -16.662 13.275 -18.425 1.00 97.50 272 ALA A C 1
ATOM 2249 O O . ALA A 1 272 ? -16.041 13.083 -19.472 1.00 97.50 272 ALA A O 1
ATOM 2250 N N . SER A 1 273 ? -17.145 14.478 -18.103 1.00 97.75 273 SER A N 1
ATOM 2251 C CA . SER A 1 273 ? -16.998 15.665 -18.956 1.00 97.75 273 SER A CA 1
ATOM 2252 C C . SER A 1 273 ? -15.541 16.109 -19.068 1.00 97.75 273 SER A C 1
ATOM 2254 O O . SER A 1 273 ? -15.109 16.497 -20.149 1.00 97.75 273 SER A O 1
ATOM 2256 N N . LEU A 1 274 ? -14.762 16.012 -17.986 1.00 97.44 274 LEU A N 1
ATOM 2257 C CA . LEU A 1 274 ? -13.327 16.297 -17.998 1.00 97.44 274 LEU A CA 1
ATOM 2258 C C . LEU A 1 274 ? -12.567 15.298 -18.870 1.00 97.44 274 LEU A C 1
ATOM 2260 O O . LEU A 1 274 ? -11.749 15.712 -19.687 1.00 97.44 274 LEU A O 1
ATOM 2264 N N . ILE A 1 275 ? -12.867 14.000 -18.754 1.00 98.00 275 ILE A N 1
ATOM 2265 C CA . ILE A 1 275 ? -12.281 12.971 -19.628 1.00 98.00 275 ILE A CA 1
ATOM 2266 C C . ILE A 1 275 ? -12.610 13.276 -21.093 1.00 98.00 275 ILE A C 1
ATOM 2268 O O . ILE A 1 275 ? -11.718 13.255 -21.941 1.00 98.00 275 ILE A O 1
ATOM 2272 N N . PHE A 1 276 ? -13.870 13.610 -21.388 1.00 97.31 276 PHE A N 1
ATOM 2273 C CA . PHE A 1 276 ? -14.288 13.976 -22.738 1.00 97.31 276 PHE A CA 1
ATOM 2274 C C . PHE A 1 276 ? -13.543 15.216 -23.248 1.00 97.31 276 PHE A C 1
ATOM 2276 O O . PHE A 1 276 ? -12.995 15.206 -24.346 1.00 97.31 276 PHE A O 1
ATOM 2283 N N . TYR A 1 277 ? -13.455 16.267 -22.435 1.00 97.31 277 TYR A N 1
ATOM 2284 C CA . TYR A 1 277 ? -12.747 17.498 -22.775 1.00 97.31 277 TYR A CA 1
ATOM 2285 C C . TYR A 1 277 ? -11.260 17.254 -23.079 1.00 97.31 277 TYR A C 1
ATOM 2287 O O . TYR A 1 277 ? -10.750 17.710 -24.104 1.00 97.31 277 TYR A O 1
ATOM 2295 N N . PHE A 1 278 ? -10.571 16.495 -22.228 1.00 96.50 278 PHE A N 1
ATOM 2296 C CA . PHE A 1 278 ? -9.145 16.204 -22.381 1.00 96.50 278 PHE A CA 1
ATOM 2297 C C . PHE A 1 278 ? -8.807 15.255 -23.533 1.00 96.50 278 PHE A C 1
ATOM 2299 O O . PHE A 1 278 ? -7.651 15.202 -23.937 1.00 96.50 278 PHE A O 1
ATOM 2306 N N . MET A 1 279 ? -9.774 14.486 -24.035 1.00 95.12 279 MET A N 1
ATOM 2307 C CA . MET A 1 279 ? -9.540 13.511 -25.105 1.00 95.12 279 MET A CA 1
ATOM 2308 C C . MET A 1 279 ? -10.094 13.964 -26.462 1.00 95.12 279 MET A C 1
ATOM 2310 O O . MET A 1 279 ? -9.513 13.672 -27.504 1.00 95.12 279 MET A O 1
ATOM 2314 N N . PHE A 1 280 ? -11.227 14.666 -26.476 1.00 95.38 280 PHE A N 1
ATOM 2315 C CA . PHE A 1 280 ? -11.942 15.005 -27.710 1.00 95.38 280 PHE A CA 1
ATOM 2316 C C . PHE A 1 280 ? -11.869 16.488 -28.074 1.00 95.38 280 PHE A C 1
ATOM 2318 O O . PHE A 1 280 ? -12.065 16.814 -29.243 1.00 95.38 280 PHE A O 1
ATOM 2325 N N . ILE A 1 281 ? -11.574 17.376 -27.116 1.00 95.31 281 ILE A N 1
ATOM 2326 C CA . ILE A 1 281 ? -11.551 18.833 -27.336 1.00 95.31 281 ILE A CA 1
ATOM 2327 C C . ILE A 1 281 ? -10.128 19.397 -27.279 1.00 95.31 281 ILE A C 1
ATOM 2329 O O . ILE A 1 281 ? -9.768 20.230 -28.107 1.00 95.31 281 ILE A O 1
ATOM 2333 N N . THR A 1 282 ? -9.308 18.936 -26.334 1.00 93.50 282 THR A N 1
ATOM 2334 C CA . THR A 1 282 ? -7.914 19.377 -26.153 1.00 93.50 282 THR A CA 1
ATOM 2335 C C . THR A 1 282 ? -6.942 18.208 -26.246 1.00 93.50 282 THR A C 1
ATOM 2337 O O . THR A 1 282 ? -7.344 17.064 -26.060 1.00 93.50 282 THR A O 1
ATOM 2340 N N . ASP A 1 283 ? -5.663 18.479 -26.523 1.00 91.38 283 ASP A N 1
ATOM 2341 C CA . ASP A 1 283 ? -4.604 17.461 -26.479 1.00 91.38 283 ASP A CA 1
ATOM 2342 C C . ASP A 1 283 ? -4.156 17.197 -25.028 1.00 91.38 283 ASP A C 1
ATOM 2344 O O . ASP A 1 283 ? -3.036 17.490 -24.612 1.00 91.38 283 ASP A O 1
ATOM 2348 N N . GLY A 1 284 ? -5.091 16.711 -24.211 1.00 93.50 284 GLY A N 1
ATOM 2349 C CA . GLY A 1 284 ? -4.920 16.452 -22.783 1.00 93.50 284 GLY A CA 1
ATOM 2350 C C . GLY A 1 284 ? -4.859 14.963 -22.453 1.00 93.50 284 GLY A C 1
ATOM 2351 O O . GLY A 1 284 ? -5.295 14.567 -21.372 1.00 93.50 284 GLY A O 1
ATOM 2352 N N . TRP A 1 285 ? -4.359 14.118 -23.360 1.00 94.38 285 TRP A N 1
ATOM 2353 C CA . TRP A 1 285 ? -4.461 12.653 -23.260 1.00 94.38 285 TRP A CA 1
ATOM 2354 C C . TRP A 1 285 ? -3.997 12.083 -21.905 1.00 94.38 285 TRP A C 1
ATOM 2356 O O . TRP A 1 285 ? -4.619 11.166 -21.364 1.00 94.38 285 TRP A O 1
ATOM 2366 N N . TYR A 1 286 ? -2.947 12.654 -21.308 1.00 94.62 286 TYR A N 1
ATOM 2367 C CA . TYR A 1 286 ? -2.448 12.239 -19.996 1.00 94.62 286 TYR A CA 1
ATOM 2368 C C . TYR A 1 286 ? -3.409 12.626 -18.865 1.00 94.62 286 TYR A C 1
ATOM 2370 O O . TYR A 1 286 ? -3.645 11.823 -17.965 1.00 94.62 286 TYR A O 1
ATOM 2378 N N . CYS A 1 287 ? -4.034 13.806 -18.923 1.00 96.88 287 CYS A N 1
ATOM 2379 C CA . CYS A 1 287 ? -5.088 14.194 -17.985 1.00 96.88 287 CYS A CA 1
ATOM 2380 C C . CYS A 1 287 ? -6.281 13.237 -18.085 1.00 96.88 287 CYS A C 1
ATOM 2382 O O . CYS A 1 287 ? -6.793 12.796 -17.060 1.00 96.88 287 CYS A O 1
ATOM 2384 N N . ALA A 1 288 ? -6.683 12.856 -19.303 1.00 97.69 288 ALA A N 1
ATOM 2385 C CA . ALA A 1 288 ? -7.774 11.908 -19.515 1.00 97.69 288 ALA A CA 1
ATOM 2386 C C . ALA A 1 288 ? -7.483 10.531 -18.892 1.00 97.69 288 ALA A C 1
ATOM 2388 O O . ALA A 1 288 ? -8.365 9.963 -18.249 1.00 97.69 288 ALA A O 1
ATOM 2389 N N . LEU A 1 289 ? -6.253 10.012 -19.010 1.00 98.25 289 LEU A N 1
ATOM 2390 C CA . LEU A 1 289 ? -5.824 8.763 -18.358 1.00 98.25 289 LEU A CA 1
ATOM 2391 C C . LEU A 1 289 ? -5.969 8.835 -16.828 1.00 98.25 289 LEU A C 1
ATOM 2393 O O . LEU A 1 289 ? -6.583 7.957 -16.220 1.00 98.25 289 LEU A O 1
ATOM 2397 N N . PHE A 1 290 ? -5.469 9.906 -16.208 1.00 98.50 290 PHE A N 1
ATOM 2398 C CA . PHE A 1 290 ? -5.577 10.114 -14.760 1.00 98.50 290 PHE A CA 1
ATOM 2399 C C . PHE A 1 290 ? -7.033 10.292 -14.302 1.00 98.50 290 PHE A C 1
ATOM 2401 O O . PHE A 1 290 ? -7.460 9.655 -13.337 1.00 98.50 290 PHE A O 1
ATOM 2408 N N . CYS A 1 291 ? -7.821 11.109 -15.007 1.00 98.44 291 CYS A N 1
ATOM 2409 C CA . CYS A 1 291 ? -9.240 11.303 -14.709 1.00 98.44 291 CYS A CA 1
ATOM 2410 C C . CYS A 1 291 ? -10.055 10.017 -14.915 1.00 98.44 291 CYS A C 1
ATOM 2412 O O . CYS A 1 291 ? -10.997 9.773 -14.170 1.00 98.44 291 CYS A O 1
ATOM 2414 N N . THR A 1 292 ? -9.665 9.153 -15.857 1.00 98.56 292 THR A N 1
ATOM 2415 C CA . THR A 1 292 ? -10.277 7.825 -16.027 1.00 98.56 292 THR A CA 1
ATOM 2416 C C . THR A 1 292 ? -10.007 6.942 -14.816 1.00 98.56 292 THR A C 1
ATOM 2418 O O . THR A 1 292 ? -10.929 6.316 -14.306 1.00 98.56 292 THR A O 1
ATOM 2421 N N . GLY A 1 293 ? -8.778 6.941 -14.292 1.00 98.12 293 GLY A N 1
ATOM 2422 C CA . GLY A 1 293 ? -8.458 6.266 -13.032 1.00 98.12 293 GLY A CA 1
ATOM 2423 C C . GLY A 1 293 ? -9.286 6.781 -11.850 1.00 98.12 293 GLY A C 1
ATOM 2424 O O . GLY A 1 293 ? -9.796 5.984 -11.063 1.00 98.12 293 GLY A O 1
ATOM 2425 N N . MET A 1 294 ? -9.462 8.102 -11.753 1.00 98.06 294 MET A N 1
ATOM 2426 C CA . MET A 1 294 ? -10.311 8.749 -10.744 1.00 98.06 294 MET A CA 1
ATOM 2427 C C . MET A 1 294 ? -11.776 8.300 -10.852 1.00 98.06 294 MET A C 1
ATOM 2429 O O . MET A 1 294 ? -12.3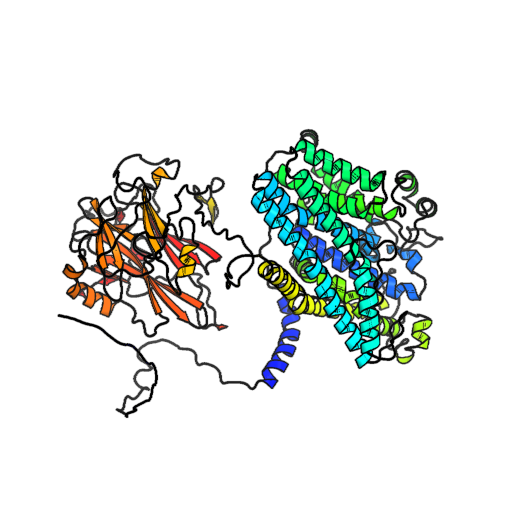31 7.842 -9.854 1.00 98.06 294 MET A O 1
ATOM 2433 N N . LEU A 1 295 ? -12.356 8.329 -12.058 1.00 98.06 295 LEU A N 1
ATOM 2434 C CA . LEU A 1 295 ? -13.729 7.881 -12.316 1.00 98.06 295 LEU A CA 1
ATOM 2435 C C . LEU A 1 295 ? -13.920 6.393 -11.994 1.00 98.06 295 LEU A C 1
ATOM 2437 O O . LEU A 1 295 ? -14.900 6.014 -11.355 1.00 98.06 295 LEU A O 1
ATOM 2441 N N . LEU A 1 296 ? -12.973 5.538 -12.396 1.00 97.19 296 LEU A N 1
ATOM 2442 C CA . LEU A 1 296 ? -13.002 4.112 -12.053 1.00 97.19 296 LEU A CA 1
ATOM 2443 C C . LEU A 1 296 ? -12.978 3.901 -10.534 1.00 97.19 296 LEU A C 1
ATOM 2445 O O . LEU A 1 296 ? -13.686 3.037 -10.026 1.00 97.19 296 LEU A O 1
ATOM 2449 N N . CYS A 1 297 ? -12.208 4.705 -9.799 1.00 96.62 297 CYS A N 1
ATOM 2450 C CA . CYS A 1 297 ? -12.165 4.638 -8.343 1.00 96.62 297 CYS A CA 1
ATOM 2451 C C . CYS A 1 297 ? -13.500 5.039 -7.696 1.00 96.62 297 CYS A C 1
ATOM 2453 O O . CYS A 1 297 ? -13.970 4.332 -6.801 1.00 96.62 297 CYS A O 1
ATOM 2455 N N . ASP A 1 298 ? -14.133 6.126 -8.156 1.00 95.69 298 ASP A N 1
ATOM 2456 C CA . ASP A 1 298 ? -15.433 6.559 -7.620 1.00 95.69 298 ASP A CA 1
ATOM 2457 C C . ASP A 1 298 ? -16.516 5.506 -7.897 1.00 95.69 298 ASP A C 1
ATOM 2459 O O . ASP A 1 298 ? -17.242 5.102 -6.985 1.00 95.69 298 ASP A O 1
ATOM 2463 N N . LEU A 1 299 ? -16.560 4.962 -9.120 1.00 94.69 299 LEU A N 1
ATOM 2464 C CA . LEU A 1 299 ? -17.478 3.881 -9.489 1.00 94.69 299 LEU A CA 1
ATOM 2465 C C . LEU A 1 299 ? -17.252 2.609 -8.659 1.00 94.69 299 LEU A C 1
ATOM 2467 O O . LEU A 1 299 ? -18.223 1.990 -8.226 1.00 94.69 299 LEU A O 1
ATOM 2471 N N . ASP A 1 300 ? -16.002 2.229 -8.386 1.00 92.81 300 ASP A N 1
ATOM 2472 C CA . ASP A 1 300 ? -15.670 1.071 -7.546 1.00 92.81 300 ASP A CA 1
ATOM 2473 C C . ASP A 1 300 ? -16.119 1.250 -6.092 1.00 92.81 300 ASP A C 1
ATOM 2475 O O . ASP A 1 300 ? -16.612 0.306 -5.467 1.00 92.81 300 ASP A O 1
ATOM 2479 N N . LEU A 1 301 ? -15.964 2.455 -5.539 1.00 91.50 301 LEU A N 1
ATOM 2480 C CA . LEU A 1 301 ? -16.433 2.781 -4.192 1.00 91.50 301 LEU A CA 1
ATOM 2481 C C . LEU A 1 301 ? -17.966 2.776 -4.111 1.00 91.50 301 LEU A C 1
ATOM 2483 O O . LEU A 1 301 ? -18.519 2.252 -3.143 1.00 91.50 301 LEU A O 1
ATOM 2487 N N . LEU A 1 302 ? -18.652 3.294 -5.134 1.00 91.06 302 LEU A N 1
ATOM 2488 C CA . LEU A 1 302 ? -20.116 3.255 -5.226 1.00 91.06 302 LEU A CA 1
ATOM 2489 C C . LEU A 1 302 ? -20.643 1.826 -5.405 1.00 91.06 302 LEU A C 1
ATOM 2491 O O . LEU A 1 302 ? -21.619 1.449 -4.758 1.00 91.06 302 LEU A O 1
ATOM 2495 N N . ALA A 1 303 ? -19.966 0.999 -6.208 1.00 88.88 303 ALA A N 1
ATOM 2496 C CA . ALA A 1 303 ? -20.294 -0.416 -6.380 1.00 88.88 303 ALA A CA 1
ATOM 2497 C C . ALA A 1 303 ? -20.260 -1.185 -5.058 1.00 88.88 303 ALA A C 1
ATOM 2499 O O . ALA A 1 303 ? -21.177 -1.951 -4.773 1.00 88.88 303 ALA A O 1
ATOM 2500 N N . LYS A 1 304 ? -19.256 -0.932 -4.210 1.00 86.88 304 LYS A N 1
ATOM 2501 C CA . LYS A 1 304 ? -19.166 -1.545 -2.874 1.00 86.88 304 LYS A CA 1
ATOM 2502 C C . LYS A 1 304 ? -20.319 -1.160 -1.947 1.00 86.88 304 LYS A C 1
ATOM 2504 O O . LYS A 1 304 ? -20.638 -1.929 -1.048 1.00 86.88 304 LYS A O 1
ATOM 2509 N N . LYS A 1 305 ? -20.931 0.008 -2.156 1.00 86.69 305 LYS A N 1
ATOM 2510 C CA . LYS A 1 305 ? -22.085 0.500 -1.388 1.00 86.69 305 LYS A CA 1
ATOM 2511 C C . LYS A 1 305 ? -23.434 0.107 -2.002 1.00 86.69 305 LYS A C 1
ATOM 2513 O O . LYS A 1 305 ? -24.465 0.434 -1.431 1.00 86.69 305 LYS A O 1
ATOM 2518 N N . GLY A 1 306 ? -23.443 -0.558 -3.161 1.00 85.44 306 GLY A N 1
ATOM 2519 C CA . GLY A 1 306 ? -24.674 -0.840 -3.908 1.00 85.44 306 GLY A CA 1
ATOM 2520 C C . GLY A 1 306 ? -25.316 0.405 -4.534 1.00 85.44 306 GLY A C 1
ATOM 2521 O O . GLY A 1 306 ? -26.483 0.373 -4.905 1.00 85.44 306 GLY A O 1
ATOM 2522 N N . GLU A 1 307 ? -24.568 1.503 -4.673 1.00 89.31 307 GLU A N 1
ATOM 2523 C CA . GLU A 1 307 ? -25.060 2.809 -5.136 1.00 89.31 307 GLU A CA 1
ATOM 2524 C C . GLU A 1 307 ? -24.635 3.124 -6.585 1.00 89.31 307 GLU A C 1
ATOM 2526 O O . GLU A 1 307 ? -24.420 4.283 -6.949 1.00 89.31 307 GLU A O 1
ATOM 2531 N N . LEU A 1 308 ? -24.459 2.102 -7.429 1.00 88.25 308 LEU A N 1
ATOM 2532 C CA . LEU A 1 308 ? -24.093 2.316 -8.831 1.00 88.25 308 LEU A CA 1
ATOM 2533 C C . LEU A 1 308 ? -25.201 3.059 -9.600 1.00 88.25 308 LEU A C 1
ATOM 2535 O O . LEU A 1 308 ? -26.390 2.830 -9.357 1.00 88.25 308 LEU A O 1
ATOM 2539 N N . PRO A 1 309 ? -24.834 3.903 -10.584 1.00 89.56 309 PRO A N 1
ATOM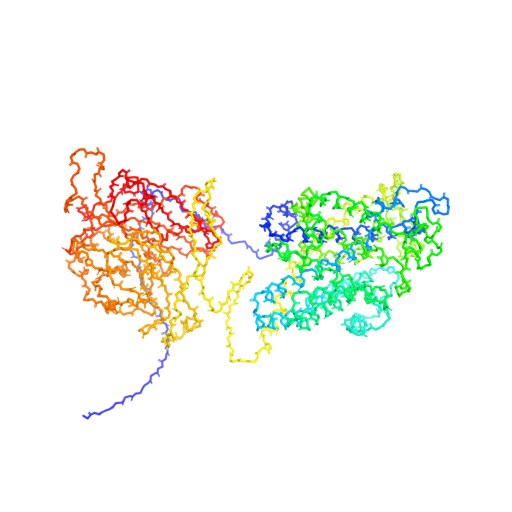 2540 C CA . PRO A 1 309 ? -25.794 4.480 -11.516 1.00 89.56 309 PRO A CA 1
ATOM 2541 C C . PRO A 1 309 ? -26.685 3.412 -12.166 1.00 89.56 309 PRO A C 1
ATOM 2543 O O . PRO A 1 309 ? -26.190 2.399 -12.659 1.00 89.56 309 PRO A O 1
ATOM 2546 N N . PHE A 1 310 ? -27.994 3.680 -12.245 1.00 86.31 310 PHE A N 1
ATOM 2547 C CA . PHE A 1 310 ? -29.019 2.726 -12.699 1.00 86.31 310 PHE A CA 1
ATOM 2548 C C . PHE A 1 310 ? -28.692 2.019 -14.027 1.00 86.31 310 PHE A C 1
ATOM 2550 O O . PHE A 1 310 ? -28.937 0.823 -14.180 1.00 86.31 310 PHE A O 1
ATOM 2557 N N . PHE A 1 311 ? -28.112 2.740 -14.992 1.00 87.31 311 PHE A N 1
ATOM 2558 C CA . PHE A 1 311 ? -27.755 2.166 -16.290 1.00 87.31 311 PHE A CA 1
ATOM 2559 C C . PHE A 1 311 ? -26.651 1.101 -16.188 1.00 87.31 311 PHE A C 1
ATOM 2561 O O . PHE A 1 311 ? -26.696 0.131 -16.938 1.00 87.31 311 PHE A O 1
ATOM 2568 N N . LEU A 1 312 ? -25.699 1.245 -15.256 1.00 86.38 312 LEU A N 1
ATOM 2569 C CA . LEU A 1 312 ? -24.650 0.250 -15.008 1.00 86.38 312 LEU A CA 1
ATOM 2570 C C . LEU A 1 312 ? -25.213 -0.963 -14.274 1.00 86.38 312 LEU A C 1
ATOM 2572 O O . LEU A 1 312 ? -24.903 -2.092 -14.642 1.00 86.38 312 LEU A O 1
ATOM 2576 N N . THR A 1 313 ? -26.095 -0.743 -13.298 1.00 86.25 313 THR A N 1
ATOM 2577 C CA . THR A 1 313 ? -26.777 -1.823 -12.568 1.00 86.25 313 THR A CA 1
ATOM 2578 C C . THR A 1 313 ? -27.603 -2.701 -13.514 1.00 86.25 313 THR A C 1
ATOM 2580 O O . THR A 1 313 ? -27.620 -3.919 -13.384 1.00 86.25 313 THR A O 1
ATOM 2583 N N . ARG A 1 314 ? -28.218 -2.116 -14.552 1.00 89.19 314 ARG A N 1
ATOM 2584 C CA . ARG A 1 314 ? -28.963 -2.867 -15.579 1.00 89.19 314 ARG A CA 1
ATOM 2585 C C . ARG A 1 314 ? -28.089 -3.822 -16.404 1.00 89.19 314 ARG A C 1
ATOM 2587 O O . ARG A 1 314 ? -28.607 -4.794 -16.948 1.00 89.19 314 ARG A O 1
ATOM 2594 N N . LEU A 1 315 ? -26.787 -3.553 -16.513 1.00 88.81 315 LEU A N 1
ATOM 2595 C CA . LEU A 1 315 ? -25.832 -4.393 -17.245 1.00 88.81 315 LEU A CA 1
ATOM 2596 C C . LEU A 1 315 ? -25.291 -5.555 -16.399 1.00 88.81 315 LEU A C 1
ATOM 2598 O O . LEU A 1 315 ? -24.576 -6.406 -16.927 1.00 88.81 315 LEU A O 1
ATOM 2602 N N . GLU A 1 316 ? -25.646 -5.627 -15.113 1.00 85.00 316 GLU A N 1
ATOM 2603 C CA . GLU A 1 316 ? -25.180 -6.668 -14.198 1.00 85.00 316 GLU A CA 1
ATOM 2604 C C . GLU A 1 316 ? -25.378 -8.113 -14.712 1.00 85.00 316 GLU A C 1
ATOM 2606 O O . GLU A 1 316 ? -24.431 -8.893 -14.592 1.00 85.00 316 GLU A O 1
ATOM 2611 N N . PRO A 1 317 ? -26.509 -8.492 -15.349 1.00 88.75 317 PRO A N 1
ATOM 2612 C CA . PRO A 1 317 ? -26.718 -9.863 -15.830 1.00 88.75 317 PRO A CA 1
ATOM 2613 C C . PRO A 1 317 ? -25.739 -10.311 -16.924 1.00 88.75 317 PRO A C 1
ATOM 2615 O O . PRO A 1 317 ? -25.517 -11.504 -17.100 1.00 88.75 317 PRO A O 1
ATOM 2618 N N . ILE A 1 318 ? -25.155 -9.366 -17.668 1.00 90.81 318 ILE A N 1
ATOM 2619 C CA . ILE A 1 318 ? -24.230 -9.631 -18.782 1.00 90.81 318 ILE A CA 1
ATOM 2620 C C . ILE A 1 318 ? -22.799 -9.171 -18.473 1.00 90.81 318 ILE A C 1
ATOM 2622 O O . ILE A 1 318 ? -21.963 -9.088 -19.375 1.00 90.81 318 ILE A O 1
ATOM 2626 N N . LYS A 1 319 ? -22.494 -8.871 -17.203 1.00 87.94 319 LYS A N 1
ATOM 2627 C CA . LYS A 1 319 ? -21.214 -8.274 -16.797 1.00 87.94 319 LYS A CA 1
ATOM 2628 C C . LYS A 1 319 ? -20.006 -9.125 -17.174 1.00 87.94 319 LYS A C 1
ATOM 2630 O O . LYS A 1 319 ? -19.028 -8.584 -17.678 1.00 87.94 319 LYS A O 1
ATOM 2635 N N . ASP A 1 320 ? -20.093 -10.446 -17.015 1.00 88.81 320 ASP A N 1
ATOM 2636 C CA . ASP A 1 320 ? -18.984 -11.347 -17.338 1.00 88.81 320 ASP A CA 1
ATOM 2637 C C . ASP A 1 320 ? -18.685 -11.310 -18.837 1.00 88.81 320 ASP A C 1
ATOM 2639 O O . ASP A 1 320 ? -17.537 -11.118 -19.236 1.00 88.81 320 ASP A O 1
ATOM 2643 N N . PHE A 1 321 ? -19.728 -11.384 -19.672 1.00 93.31 321 PHE A N 1
ATOM 2644 C CA . PHE A 1 321 ? -19.596 -11.230 -21.119 1.00 93.31 321 PHE A CA 1
ATOM 2645 C C . PHE A 1 321 ? -18.922 -9.897 -21.465 1.00 93.31 321 PHE A C 1
ATOM 2647 O O . PHE A 1 321 ? -17.936 -9.893 -22.201 1.00 93.31 321 PHE A O 1
ATOM 2654 N N . ILE A 1 322 ? -19.377 -8.782 -20.885 1.00 93.75 322 ILE A N 1
ATOM 2655 C CA . ILE A 1 322 ? -18.781 -7.457 -21.113 1.00 93.75 322 ILE A CA 1
ATOM 2656 C C . ILE A 1 322 ? -17.297 -7.446 -20.719 1.00 93.75 322 ILE A C 1
ATOM 2658 O O . ILE A 1 322 ? -16.461 -7.042 -21.524 1.00 93.75 322 ILE A O 1
ATOM 2662 N N . TYR A 1 323 ? -16.940 -7.914 -19.521 1.00 94.00 323 TYR A N 1
ATOM 2663 C CA . TYR A 1 323 ? -15.561 -7.852 -19.031 1.00 94.00 323 TYR A CA 1
ATOM 2664 C C . TYR A 1 323 ? -14.590 -8.707 -19.853 1.00 94.00 323 TYR A C 1
ATOM 2666 O O . TYR A 1 323 ? -13.477 -8.256 -20.124 1.00 94.00 323 TYR A O 1
ATOM 2674 N N . TYR A 1 324 ? -15.000 -9.890 -20.321 1.00 95.12 324 TYR A N 1
ATOM 2675 C CA . TYR A 1 324 ? -14.162 -10.695 -21.216 1.00 95.12 324 TYR A CA 1
ATOM 2676 C C . TYR A 1 324 ? -13.966 -10.038 -22.590 1.00 95.12 324 TYR A C 1
ATOM 2678 O O . TYR A 1 324 ? -12.867 -10.097 -23.138 1.00 95.12 324 TYR A O 1
ATOM 2686 N N . HIS A 1 325 ? -14.976 -9.356 -23.137 1.00 95.81 325 HIS A N 1
ATOM 2687 C CA . HIS A 1 325 ? -14.814 -8.620 -24.398 1.00 95.81 325 HIS A CA 1
ATOM 2688 C C . HIS A 1 325 ? -13.930 -7.386 -24.216 1.00 95.81 325 HIS A C 1
ATOM 2690 O O . HIS A 1 325 ? -13.059 -7.128 -25.045 1.00 95.81 325 HIS A O 1
ATOM 2696 N N . LEU A 1 326 ? -14.086 -6.664 -23.103 1.00 96.38 326 LEU A N 1
ATOM 2697 C CA . LEU A 1 326 ? -13.200 -5.560 -22.745 1.00 96.38 326 LEU A CA 1
ATOM 2698 C C . LEU A 1 326 ? -11.747 -6.023 -22.580 1.00 96.38 326 LEU A C 1
ATOM 2700 O O . LEU A 1 326 ? -10.857 -5.287 -22.987 1.00 96.38 326 LEU A O 1
ATOM 2704 N N . LEU A 1 327 ? -11.490 -7.241 -22.082 1.00 96.56 327 LEU A N 1
ATOM 2705 C CA . LEU A 1 327 ? -10.141 -7.826 -22.062 1.00 96.56 327 LEU A CA 1
ATOM 2706 C C . LEU A 1 327 ? -9.570 -7.994 -23.473 1.00 96.56 327 LEU A C 1
ATOM 2708 O O . LEU A 1 327 ? -8.434 -7.598 -23.730 1.00 96.56 327 LEU A O 1
ATOM 2712 N N . VAL A 1 328 ? -10.355 -8.555 -24.394 1.00 96.94 328 VAL A N 1
ATOM 2713 C CA . VAL A 1 328 ? -9.928 -8.749 -25.788 1.00 96.94 328 VAL A CA 1
ATOM 2714 C C . VAL A 1 328 ? -9.649 -7.403 -26.456 1.00 96.94 328 VAL A C 1
ATOM 2716 O O . VAL A 1 328 ? -8.593 -7.234 -27.065 1.00 96.94 328 VAL A O 1
ATOM 2719 N N . PHE A 1 329 ? -10.544 -6.424 -26.300 1.00 96.62 329 PHE A N 1
ATOM 2720 C CA . PHE A 1 329 ? -10.345 -5.081 -26.847 1.00 96.62 329 PHE A CA 1
ATOM 2721 C C . PHE A 1 329 ? -9.146 -4.374 -26.222 1.00 96.62 329 PHE A C 1
ATOM 2723 O O . PHE A 1 329 ? -8.363 -3.761 -26.937 1.00 96.62 329 PHE A O 1
ATOM 2730 N N . SER A 1 330 ? -8.967 -4.497 -24.911 1.00 97.31 330 SER A N 1
ATOM 2731 C CA . SER A 1 330 ? -7.841 -3.931 -24.175 1.00 97.31 330 SER A CA 1
ATOM 2732 C C . SER A 1 330 ? -6.499 -4.440 -24.712 1.00 97.31 330 SER A C 1
ATOM 2734 O O . SER A 1 330 ? -5.631 -3.642 -25.062 1.00 97.31 330 SER A O 1
ATOM 2736 N N . LEU A 1 331 ? -6.353 -5.758 -24.882 1.00 96.56 331 LEU A N 1
ATOM 2737 C CA . LEU A 1 331 ? -5.133 -6.353 -25.436 1.00 96.56 331 LEU A CA 1
ATOM 2738 C C . LEU A 1 331 ? -4.931 -6.016 -26.919 1.00 96.56 331 LEU A C 1
ATOM 2740 O O . LEU A 1 331 ? -3.800 -5.802 -27.348 1.00 96.56 331 LEU A O 1
ATOM 2744 N N . TYR A 1 332 ? -6.002 -5.946 -27.711 1.00 96.56 332 TYR A N 1
ATOM 2745 C CA . TYR A 1 332 ? -5.898 -5.583 -29.124 1.00 96.56 332 TYR A CA 1
ATOM 2746 C C . TYR A 1 332 ? -5.461 -4.124 -29.310 1.00 96.56 332 TYR A C 1
ATOM 2748 O O . TYR A 1 332 ? -4.499 -3.853 -30.024 1.00 96.56 332 TYR A O 1
ATOM 2756 N N . LEU A 1 333 ? -6.143 -3.191 -28.635 1.00 96.38 333 LEU A N 1
ATOM 2757 C CA . LEU A 1 333 ? -5.873 -1.754 -28.717 1.00 96.38 333 LEU A CA 1
ATOM 2758 C C . LEU A 1 333 ? -4.526 -1.374 -28.086 1.00 96.38 333 LEU A C 1
ATOM 2760 O O . LEU A 1 333 ? -3.888 -0.437 -28.557 1.00 96.38 333 LEU A O 1
ATOM 2764 N N . GLY A 1 334 ? -4.070 -2.117 -27.070 1.00 95.12 334 GLY A N 1
ATOM 2765 C CA . GLY A 1 334 ? -2.731 -1.960 -26.495 1.00 95.12 334 GLY A CA 1
ATOM 2766 C C . GLY A 1 334 ? -1.604 -2.202 -27.507 1.00 95.12 334 GLY A C 1
ATOM 2767 O O . GLY A 1 334 ? -0.567 -1.547 -27.440 1.00 95.12 334 GLY A O 1
ATOM 2768 N N . GLY A 1 335 ? -1.840 -3.071 -28.498 1.00 93.50 335 GLY A N 1
ATOM 2769 C CA . GLY A 1 335 ? -0.893 -3.423 -29.560 1.00 93.50 335 GLY A CA 1
ATOM 2770 C C . GLY A 1 335 ? -0.866 -2.471 -30.757 1.00 93.50 335 GLY A C 1
ATOM 2771 O O . GLY A 1 335 ? -0.548 -2.908 -31.866 1.00 93.50 335 GLY A O 1
ATOM 2772 N N . ILE A 1 336 ? -1.257 -1.209 -30.564 1.00 94.06 336 ILE A N 1
ATOM 2773 C CA . ILE A 1 336 ? -1.327 -0.178 -31.608 1.00 94.06 336 ILE A CA 1
ATOM 2774 C C . ILE A 1 336 ? 0.049 0.084 -32.264 1.00 94.06 336 ILE A C 1
ATOM 2776 O O . ILE A 1 336 ? 1.033 0.283 -31.551 1.00 94.06 336 ILE A O 1
ATOM 2780 N N . PRO A 1 337 ? 0.140 0.143 -33.612 1.00 91.44 337 PRO A N 1
ATOM 2781 C CA . PRO A 1 337 ? 1.308 0.658 -34.327 1.00 91.44 337 PRO A CA 1
ATOM 2782 C C . PRO A 1 337 ? 1.673 2.078 -33.893 1.00 91.44 337 PRO A C 1
ATOM 2784 O O . PRO A 1 337 ? 0.860 2.986 -34.037 1.00 91.44 337 PRO A O 1
ATOM 2787 N N . ALA A 1 338 ? 2.886 2.268 -33.378 1.00 86.38 338 ALA A N 1
ATOM 2788 C CA . ALA A 1 338 ? 3.302 3.475 -32.658 1.00 86.38 338 ALA A CA 1
ATOM 2789 C C . ALA A 1 338 ? 4.571 4.140 -33.223 1.00 86.38 338 ALA A C 1
ATOM 2791 O O . ALA A 1 338 ? 5.024 5.134 -32.657 1.00 86.38 338 ALA A O 1
ATOM 2792 N N . GLU A 1 339 ? 5.103 3.635 -34.342 1.00 86.25 339 GLU A N 1
ATOM 2793 C CA . GLU A 1 339 ? 6.299 4.187 -34.999 1.00 86.25 339 GLU A CA 1
ATOM 2794 C C . GLU A 1 339 ? 6.104 5.642 -35.459 1.00 86.25 339 GLU A C 1
ATOM 2796 O O . GLU A 1 339 ? 7.029 6.449 -35.411 1.00 86.25 339 GLU A O 1
ATOM 2801 N N . THR A 1 340 ? 4.896 5.998 -35.907 1.00 86.44 340 THR A N 1
ATOM 2802 C CA . THR A 1 340 ? 4.588 7.335 -36.435 1.00 86.44 340 THR A CA 1
ATOM 2803 C C . THR A 1 340 ? 3.320 7.898 -35.805 1.00 86.44 340 THR A C 1
ATOM 2805 O O . THR A 1 340 ? 2.490 7.151 -35.296 1.00 86.44 340 THR A O 1
ATOM 2808 N N . ALA A 1 341 ? 3.145 9.217 -35.894 1.00 86.56 341 ALA A N 1
ATOM 2809 C CA . ALA A 1 341 ? 1.892 9.888 -35.548 1.00 86.56 341 ALA A CA 1
ATOM 2810 C C . ALA A 1 341 ? 0.958 10.086 -36.766 1.00 86.56 341 ALA A C 1
ATOM 2812 O O . ALA A 1 341 ? -0.119 10.669 -36.624 1.00 86.56 341 ALA A O 1
ATOM 2813 N N . ASP A 1 342 ? 1.338 9.621 -37.967 1.00 89.06 342 ASP A N 1
ATOM 2814 C CA . ASP A 1 342 ? 0.509 9.760 -39.170 1.00 89.06 342 ASP A CA 1
ATOM 2815 C C . ASP A 1 342 ? -0.551 8.652 -39.232 1.00 89.06 342 ASP A C 1
ATOM 2817 O O . ASP A 1 342 ? -0.271 7.466 -39.417 1.00 89.06 342 ASP A O 1
ATOM 2821 N N . VAL A 1 343 ? -1.815 9.058 -39.132 1.00 88.56 343 VAL A N 1
ATOM 2822 C CA . VAL A 1 343 ? -2.977 8.160 -39.179 1.00 88.56 343 VAL A CA 1
ATOM 2823 C C . VAL A 1 343 ? -3.040 7.366 -40.493 1.00 88.56 343 VAL A C 1
ATOM 2825 O O . VAL A 1 343 ? -3.583 6.261 -40.526 1.00 88.56 343 VAL A O 1
ATOM 2828 N N . ARG A 1 344 ? -2.458 7.874 -41.587 1.00 88.38 344 ARG A N 1
ATOM 2829 C CA . ARG A 1 344 ? -2.406 7.157 -42.872 1.00 88.38 344 ARG A CA 1
ATOM 2830 C C . ARG A 1 344 ? -1.541 5.904 -42.794 1.00 88.38 344 ARG A C 1
ATOM 2832 O O . ARG A 1 344 ? -1.866 4.913 -43.445 1.00 88.38 344 ARG A O 1
ATOM 2839 N N . ASP A 1 345 ? -0.477 5.923 -42.000 1.00 85.81 345 ASP A N 1
ATOM 2840 C CA . ASP A 1 345 ? 0.395 4.760 -41.820 1.00 85.81 345 ASP A CA 1
ATOM 2841 C C . ASP A 1 345 ? -0.253 3.718 -40.900 1.00 85.81 345 ASP A C 1
ATOM 2843 O O . ASP A 1 345 ? -0.199 2.515 -41.179 1.00 85.81 345 ASP A O 1
ATOM 2847 N N . MET A 1 346 ? -1.017 4.171 -39.902 1.00 88.19 346 MET A N 1
ATOM 2848 C CA . MET A 1 346 ? -1.924 3.304 -39.148 1.00 88.19 346 MET A CA 1
ATOM 2849 C C . MET A 1 346 ? -2.950 2.627 -40.073 1.00 88.19 346 MET A C 1
ATOM 2851 O O . MET A 1 346 ? -3.149 1.417 -39.985 1.00 88.19 346 MET A O 1
ATOM 2855 N N . ALA A 1 347 ? -3.569 3.366 -40.998 1.00 89.44 347 ALA A N 1
ATOM 2856 C CA . ALA A 1 347 ? -4.584 2.828 -41.908 1.00 89.44 347 ALA A CA 1
ATOM 2857 C C . ALA A 1 347 ? -4.044 1.750 -42.868 1.00 89.44 347 ALA A C 1
ATOM 2859 O O . ALA A 1 347 ? -4.784 0.843 -43.253 1.00 89.44 347 ALA A O 1
ATOM 2860 N N . LYS A 1 348 ? -2.755 1.823 -43.233 1.00 87.75 348 LYS A N 1
ATOM 2861 C CA . LYS A 1 348 ? -2.067 0.798 -44.042 1.00 87.75 348 LYS A CA 1
ATOM 2862 C C . LYS A 1 348 ? -1.845 -0.507 -43.273 1.00 87.75 348 LYS A C 1
ATOM 2864 O O . LYS A 1 348 ? -1.693 -1.562 -43.891 1.00 87.75 348 LYS A O 1
ATOM 2869 N N . SER A 1 349 ? -1.819 -0.458 -41.942 1.00 86.56 349 SER A N 1
ATOM 2870 C CA . SER A 1 349 ? -1.599 -1.638 -41.109 1.00 86.56 349 SER A CA 1
ATOM 2871 C C . SER A 1 349 ? -2.837 -2.540 -41.098 1.00 86.56 349 SER A C 1
ATOM 2873 O O . SER A 1 349 ? -3.967 -2.101 -40.862 1.00 86.56 349 SER A O 1
ATOM 2875 N N . ARG A 1 350 ? -2.637 -3.843 -41.335 1.00 86.81 350 ARG A N 1
ATOM 2876 C CA . ARG A 1 350 ? -3.733 -4.825 -41.366 1.00 86.81 350 ARG A CA 1
ATOM 2877 C C . ARG A 1 350 ? -4.466 -4.848 -40.021 1.00 86.81 350 ARG A C 1
ATOM 2879 O O . ARG A 1 350 ? -3.834 -4.961 -38.977 1.00 86.81 350 ARG A O 1
ATOM 2886 N N . GLY A 1 351 ? -5.796 -4.750 -40.056 1.00 87.12 351 GLY A N 1
ATOM 2887 C CA . GLY A 1 351 ? -6.648 -4.710 -38.857 1.00 87.12 351 GLY A CA 1
ATOM 2888 C C . GLY A 1 351 ? -6.879 -3.315 -38.258 1.00 87.12 351 GLY A C 1
ATOM 2889 O O . GLY A 1 351 ? -7.710 -3.177 -37.362 1.00 87.12 351 GLY A O 1
ATOM 2890 N N . TRP A 1 352 ? -6.217 -2.271 -38.768 1.00 90.62 352 TRP A N 1
ATOM 2891 C CA . TRP A 1 352 ? -6.276 -0.922 -38.186 1.00 90.62 352 TRP A CA 1
ATOM 2892 C C . TRP A 1 352 ? -7.011 0.111 -39.046 1.00 90.62 352 TRP A C 1
ATOM 2894 O O . TRP A 1 352 ? -7.309 1.197 -38.556 1.00 90.62 352 TRP A O 1
ATOM 2904 N N . TYR A 1 353 ? -7.383 -0.233 -40.285 1.00 91.94 353 TYR A N 1
ATOM 2905 C CA . TYR A 1 353 ? -8.078 0.671 -41.209 1.00 91.94 353 TYR A CA 1
ATOM 2906 C C . TYR A 1 353 ? -9.337 1.321 -40.606 1.00 91.94 353 TYR A C 1
ATOM 2908 O O . TYR A 1 353 ? -9.408 2.542 -40.519 1.00 91.94 353 TYR A O 1
ATOM 2916 N N . TYR A 1 354 ? -10.312 0.540 -40.129 1.00 92.31 354 TYR A N 1
ATOM 2917 C CA . TYR A 1 354 ? -11.548 1.103 -39.560 1.00 92.31 354 TYR A CA 1
ATOM 2918 C C . TYR A 1 354 ? -11.307 1.867 -38.261 1.00 92.31 354 TYR A C 1
ATOM 2920 O O . TYR A 1 354 ? -11.948 2.886 -38.023 1.00 92.31 354 TYR A O 1
ATOM 2928 N N . LEU A 1 355 ? -10.357 1.406 -37.443 1.00 92.06 355 LEU A N 1
ATOM 2929 C CA . LEU A 1 355 ? -9.983 2.122 -36.231 1.00 92.06 355 LEU A CA 1
ATOM 2930 C C . LEU A 1 355 ? -9.387 3.486 -36.573 1.00 92.06 355 LEU A C 1
ATOM 2932 O O . LEU A 1 355 ? -9.793 4.453 -35.953 1.00 92.06 355 LEU A O 1
ATOM 2936 N N . SER A 1 356 ? -8.562 3.609 -37.621 1.00 91.50 356 SER A N 1
ATOM 2937 C CA . SER A 1 356 ? -7.987 4.896 -38.051 1.00 91.50 356 SER A CA 1
ATOM 2938 C C . SER A 1 356 ? -9.026 6.015 -38.260 1.00 91.50 356 SER A C 1
ATOM 2940 O O . SER A 1 356 ? -8.699 7.186 -38.077 1.00 91.50 356 SER A O 1
ATOM 2942 N N . LEU A 1 357 ? -10.290 5.671 -38.541 1.00 91.81 357 LEU A N 1
ATOM 2943 C CA . LEU A 1 357 ? -11.396 6.618 -38.726 1.00 91.81 357 LEU A CA 1
ATOM 2944 C C . LEU A 1 357 ? -11.993 7.145 -37.407 1.00 91.81 357 LEU A C 1
ATOM 2946 O O . LEU A 1 357 ? -12.680 8.161 -37.414 1.00 91.81 357 LEU A O 1
ATOM 2950 N N . LEU A 1 358 ? -11.754 6.462 -36.282 1.00 90.44 358 LEU A N 1
ATOM 2951 C CA . LEU A 1 358 ? -12.282 6.804 -34.953 1.00 90.44 358 LEU A CA 1
ATOM 2952 C C . LEU A 1 358 ? -11.376 7.760 -34.166 1.00 90.44 358 LEU A C 1
ATOM 2954 O O . LEU A 1 358 ? -11.742 8.194 -33.074 1.00 90.44 358 LEU A O 1
ATOM 2958 N N . LYS A 1 359 ? -10.192 8.076 -34.698 1.00 87.44 359 LYS A N 1
ATOM 2959 C CA . LYS A 1 359 ? -9.210 8.956 -34.062 1.00 87.44 359 LYS A CA 1
ATOM 2960 C C . LYS A 1 359 ? -9.807 10.362 -33.856 1.00 87.44 359 LYS A C 1
ATOM 2962 O O . LYS A 1 359 ? -10.170 11.003 -34.844 1.00 87.44 359 LYS A O 1
ATOM 2967 N N . PRO A 1 360 ? -9.879 10.889 -32.616 1.00 89.00 360 PRO A N 1
ATOM 2968 C CA . PRO A 1 360 ? -10.406 12.228 -32.370 1.00 89.00 360 PRO A CA 1
ATOM 2969 C C . PRO A 1 360 ? -9.466 13.308 -32.918 1.00 89.00 360 PRO A C 1
ATOM 2971 O O . PRO A 1 360 ? -8.246 13.135 -32.959 1.00 89.00 360 PRO A O 1
ATOM 2974 N N . GLN A 1 361 ? -10.017 14.459 -33.313 1.00 87.75 361 GLN A N 1
ATOM 2975 C CA . GLN A 1 361 ? -9.217 15.565 -33.851 1.00 87.75 361 GLN A CA 1
ATOM 2976 C C . GLN A 1 361 ? -8.148 16.038 -32.851 1.00 87.75 361 GLN A C 1
ATOM 2978 O O . GLN A 1 361 ? -7.010 16.259 -33.260 1.00 87.75 361 GLN A O 1
ATOM 2983 N N . ALA A 1 362 ? -8.516 16.163 -31.573 1.00 88.94 362 ALA A N 1
ATOM 2984 C CA . ALA A 1 362 ? -7.734 16.861 -30.558 1.00 88.94 362 ALA A CA 1
ATOM 2985 C C . ALA A 1 362 ? -6.385 16.209 -30.219 1.00 88.94 362 ALA A C 1
ATOM 2987 O O . ALA A 1 362 ? -5.385 16.913 -30.153 1.00 88.94 362 ALA A O 1
ATOM 2988 N N . VAL A 1 363 ? -6.333 14.885 -30.038 1.00 89.06 363 VAL A N 1
ATOM 2989 C CA . VAL A 1 363 ? -5.077 14.195 -29.699 1.00 89.06 363 VAL A CA 1
ATOM 2990 C C . VAL A 1 363 ? -4.192 14.098 -30.933 1.00 89.06 363 VAL A C 1
ATOM 2992 O O . VAL A 1 363 ? -4.580 13.466 -31.918 1.00 89.06 363 VAL A O 1
ATOM 2995 N N . PHE A 1 364 ? -3.008 14.709 -30.907 1.00 88.50 364 PHE A N 1
ATOM 2996 C CA . PHE A 1 364 ? -2.141 14.750 -32.087 1.00 88.50 364 PHE A CA 1
ATOM 2997 C C . PHE A 1 364 ? -1.542 13.382 -32.422 1.00 88.50 364 PHE A C 1
ATOM 2999 O O . PHE A 1 364 ? -1.670 12.928 -33.559 1.00 88.50 364 PHE A O 1
ATOM 3006 N N . ASP A 1 365 ? -0.964 12.697 -31.436 1.00 90.81 365 ASP A N 1
ATOM 3007 C CA . ASP A 1 365 ? -0.466 11.329 -31.597 1.00 90.81 365 ASP A CA 1
ATOM 3008 C C . ASP A 1 365 ? -1.588 10.321 -31.310 1.00 90.81 365 ASP A C 1
ATOM 3010 O O . ASP A 1 365 ? -2.016 10.120 -30.169 1.00 90.81 365 ASP A O 1
ATOM 3014 N N . TYR A 1 366 ? -2.069 9.675 -32.374 1.00 91.75 366 TYR A N 1
ATOM 3015 C CA . TYR A 1 366 ? -3.225 8.787 -32.325 1.00 91.75 366 TYR A CA 1
ATOM 3016 C C . TYR A 1 366 ? -3.054 7.614 -31.354 1.00 91.75 366 TYR A C 1
ATOM 3018 O O . TYR A 1 366 ? -4.062 7.081 -30.881 1.00 91.75 366 TYR A O 1
ATOM 3026 N N . LYS A 1 367 ? -1.819 7.198 -31.032 1.00 93.31 367 LYS A N 1
ATOM 3027 C CA . LYS A 1 367 ? -1.601 6.040 -30.159 1.00 93.31 367 LYS A CA 1
ATOM 3028 C C . LYS A 1 367 ? -2.174 6.280 -28.768 1.00 93.31 367 LYS A C 1
ATOM 3030 O O . LYS A 1 367 ? -2.788 5.378 -28.207 1.00 93.31 367 LYS A O 1
ATOM 3035 N N . TRP A 1 368 ? -2.070 7.501 -28.240 1.00 94.94 368 TRP A N 1
ATOM 3036 C CA . TRP A 1 368 ? -2.526 7.811 -26.883 1.00 94.94 368 TRP A CA 1
ATOM 3037 C C . TRP A 1 368 ? -4.041 7.690 -26.718 1.00 94.94 368 TRP A C 1
ATOM 3039 O O . TRP A 1 368 ? -4.495 7.315 -25.639 1.00 94.94 368 TRP A O 1
ATOM 3049 N N . PHE A 1 369 ? -4.818 7.911 -27.782 1.00 95.75 369 PHE A N 1
ATOM 3050 C CA . PHE A 1 369 ? -6.262 7.669 -27.772 1.00 95.75 369 PHE A CA 1
ATOM 3051 C C . PHE A 1 369 ? -6.589 6.177 -27.589 1.00 95.75 369 PHE A C 1
ATOM 3053 O O . PHE A 1 369 ? -7.382 5.813 -26.720 1.00 95.75 369 PHE A O 1
ATOM 3060 N N . TYR A 1 370 ? -5.946 5.292 -28.358 1.00 96.12 370 TYR A N 1
ATOM 3061 C CA . TYR A 1 370 ? -6.176 3.847 -28.235 1.00 96.12 370 TYR A CA 1
ATOM 3062 C C . TYR A 1 370 ? -5.608 3.278 -26.943 1.00 96.12 370 TYR A C 1
ATOM 3064 O O . TYR A 1 370 ? -6.246 2.434 -26.319 1.00 96.12 370 TYR A O 1
ATOM 3072 N N . LEU A 1 371 ? -4.445 3.768 -26.512 1.00 97.00 371 LEU A N 1
ATOM 3073 C CA . LEU A 1 371 ? -3.834 3.355 -25.256 1.00 97.00 371 LEU A CA 1
ATOM 3074 C C . LEU A 1 371 ? -4.653 3.803 -24.044 1.00 97.00 371 LEU A C 1
ATOM 3076 O O . LEU A 1 371 ? -4.694 3.071 -23.061 1.00 97.00 371 LEU A O 1
ATOM 3080 N N . TRP A 1 372 ? -5.349 4.944 -24.121 1.00 97.38 372 TRP A N 1
ATOM 3081 C CA . TRP A 1 372 ? -6.322 5.365 -23.111 1.00 97.38 372 TRP A CA 1
ATOM 3082 C C . TRP A 1 372 ? -7.490 4.389 -22.973 1.00 97.38 372 TRP A C 1
ATOM 3084 O O . TRP A 1 372 ? -7.797 3.964 -21.857 1.00 97.38 372 TRP A O 1
ATOM 3094 N N . LEU A 1 373 ? -8.094 3.973 -24.089 1.00 97.44 373 LEU A N 1
ATOM 3095 C CA . LEU A 1 373 ? -9.131 2.939 -24.068 1.00 97.44 373 LEU A CA 1
ATOM 3096 C C . LEU A 1 373 ? -8.574 1.615 -23.534 1.00 97.44 373 LEU A C 1
ATOM 3098 O O . LEU A 1 373 ? -9.169 0.999 -22.651 1.00 97.44 373 LEU A O 1
ATOM 3102 N N . ALA A 1 374 ? -7.408 1.200 -24.033 1.00 97.94 374 ALA A N 1
ATOM 3103 C CA . ALA A 1 374 ? -6.782 -0.060 -23.666 1.00 97.94 374 ALA A CA 1
ATOM 3104 C C . ALA A 1 374 ? -6.497 -0.147 -22.163 1.00 97.94 374 ALA A C 1
ATOM 3106 O O . ALA A 1 374 ? -6.879 -1.133 -21.526 1.00 97.94 374 ALA A O 1
ATOM 3107 N N . SER A 1 375 ? -5.860 0.878 -21.587 1.00 98.00 375 SER A N 1
ATOM 3108 C CA . SER A 1 375 ? -5.474 0.889 -20.174 1.00 98.00 375 SER A CA 1
ATOM 3109 C C . SER A 1 375 ? -6.660 1.136 -19.249 1.00 98.00 375 SER A C 1
ATOM 3111 O O . SER A 1 375 ? -6.742 0.511 -18.191 1.00 98.00 375 SER A O 1
ATOM 3113 N N . GLY A 1 376 ? -7.620 1.973 -19.660 1.00 97.94 376 GLY A N 1
ATOM 3114 C CA . GLY A 1 376 ? -8.880 2.162 -18.945 1.00 97.94 376 GLY A CA 1
ATOM 3115 C C . GLY A 1 376 ? -9.656 0.851 -18.816 1.00 97.94 376 GLY A C 1
ATOM 3116 O O . GLY A 1 376 ? -10.060 0.475 -17.715 1.00 97.94 376 GLY A O 1
ATOM 3117 N N . PHE A 1 377 ? -9.791 0.103 -19.917 1.00 98.06 377 PHE A N 1
ATOM 3118 C CA . PHE A 1 377 ? -10.407 -1.223 -19.897 1.00 98.06 377 PHE A CA 1
ATOM 3119 C C . PHE A 1 377 ? -9.616 -2.204 -19.036 1.00 98.06 377 PHE A C 1
ATOM 3121 O O . PHE A 1 377 ? -10.225 -2.877 -18.209 1.00 98.06 377 PHE A O 1
ATOM 3128 N N . LEU A 1 378 ? -8.284 -2.249 -19.159 1.00 97.81 378 LEU A N 1
ATOM 3129 C CA . LEU A 1 378 ? -7.438 -3.162 -18.385 1.00 97.81 378 LEU A CA 1
ATOM 3130 C C . LEU A 1 378 ? -7.623 -2.981 -16.875 1.00 97.81 378 LEU A C 1
ATOM 3132 O O . LEU A 1 378 ? -7.857 -3.948 -16.149 1.00 97.81 378 LEU A O 1
ATOM 3136 N N . VAL A 1 379 ? -7.544 -1.741 -16.391 1.00 97.50 379 VAL A N 1
ATOM 3137 C CA . VAL A 1 379 ? -7.684 -1.449 -14.958 1.00 97.50 379 VAL A CA 1
ATOM 3138 C C . VAL A 1 379 ? -9.107 -1.751 -14.478 1.00 97.50 379 VAL A C 1
ATOM 3140 O O . VAL A 1 379 ? -9.273 -2.296 -13.387 1.00 97.50 379 VAL A O 1
ATOM 3143 N N . ALA A 1 380 ? -10.127 -1.484 -15.302 1.00 95.75 380 ALA A N 1
ATOM 3144 C CA . ALA A 1 380 ? -11.521 -1.766 -14.965 1.00 95.75 380 ALA A CA 1
ATOM 3145 C C . ALA A 1 380 ? -11.834 -3.271 -14.843 1.00 95.75 380 ALA A C 1
ATOM 3147 O O . ALA A 1 380 ? -12.617 -3.659 -13.976 1.00 95.75 380 ALA A O 1
ATOM 3148 N N . ILE A 1 381 ? -11.247 -4.129 -15.688 1.00 95.44 381 ILE A N 1
ATOM 3149 C CA . ILE A 1 381 ? -11.582 -5.568 -15.744 1.00 95.44 381 ILE A CA 1
ATOM 3150 C C . ILE A 1 381 ? -10.827 -6.429 -14.728 1.00 95.44 381 ILE A C 1
ATOM 3152 O O . ILE A 1 381 ? -11.371 -7.434 -14.267 1.00 95.44 381 ILE A O 1
ATOM 3156 N N . ILE A 1 382 ? -9.587 -6.077 -14.369 1.00 94.62 382 ILE A N 1
ATOM 3157 C CA . ILE A 1 382 ? -8.730 -6.920 -13.518 1.00 94.62 382 ILE A CA 1
ATOM 3158 C C . ILE A 1 382 ? -9.406 -7.319 -12.202 1.00 94.62 382 ILE A C 1
ATOM 3160 O O . ILE A 1 382 ? -9.449 -8.514 -11.919 1.00 94.62 382 ILE A O 1
ATOM 3164 N N . PRO A 1 383 ? -9.990 -6.401 -11.410 1.00 92.25 383 PRO A N 1
ATOM 3165 C CA . PRO A 1 383 ? -10.659 -6.780 -10.166 1.00 92.25 383 PRO A CA 1
ATOM 3166 C C . PRO A 1 383 ? -11.889 -7.689 -10.350 1.00 92.25 383 PRO A C 1
ATOM 3168 O O . PRO A 1 383 ? -12.358 -8.253 -9.361 1.00 92.25 383 PRO A O 1
ATOM 3171 N N . ARG A 1 384 ? -12.423 -7.822 -11.574 1.00 91.38 384 ARG A N 1
ATOM 3172 C CA . ARG A 1 384 ? -13.662 -8.555 -11.894 1.00 91.38 384 ARG A CA 1
ATOM 3173 C C . ARG A 1 384 ? -13.388 -9.946 -12.458 1.00 91.38 384 ARG A C 1
ATOM 3175 O O . ARG A 1 384 ? -14.183 -10.853 -12.247 1.00 91.38 384 ARG A O 1
ATOM 3182 N N . ILE A 1 385 ? -12.253 -10.136 -13.128 1.00 94.25 385 ILE A N 1
ATOM 3183 C CA . ILE A 1 385 ? -11.843 -11.431 -13.679 1.00 94.25 385 ILE A CA 1
ATOM 3184 C C . ILE A 1 385 ? -10.964 -12.158 -12.653 1.00 94.25 385 ILE A C 1
ATOM 3186 O O . ILE A 1 385 ? -9.800 -11.816 -12.457 1.00 94.25 385 ILE A O 1
ATOM 3190 N N . HIS A 1 386 ? -11.509 -13.192 -12.002 1.00 91.50 386 HIS A N 1
ATOM 3191 C CA . HIS A 1 386 ? -10.877 -13.832 -10.839 1.00 91.50 386 HIS A CA 1
ATOM 3192 C C . HIS A 1 386 ? -9.465 -14.383 -11.106 1.00 91.50 386 HIS A C 1
ATOM 3194 O O . HIS A 1 386 ? -8.556 -14.156 -10.308 1.00 91.50 386 HIS A O 1
ATOM 3200 N N . TRP A 1 387 ? -9.250 -15.080 -12.226 1.00 94.81 387 TRP A N 1
ATOM 3201 C CA . TRP A 1 387 ? -7.931 -15.639 -12.554 1.00 94.81 387 TRP A CA 1
ATOM 3202 C C . TRP A 1 387 ? -6.898 -14.544 -12.853 1.00 94.81 387 TRP A C 1
ATOM 3204 O O . TRP A 1 387 ? -5.735 -14.679 -12.476 1.00 94.81 387 TRP A O 1
ATOM 3214 N N . LEU A 1 388 ? -7.331 -13.443 -13.473 1.00 93.88 388 LEU A N 1
ATOM 3215 C CA . LEU A 1 388 ? -6.474 -12.315 -13.820 1.00 93.88 388 LEU A CA 1
ATOM 3216 C C . LEU A 1 388 ? -6.091 -11.522 -12.566 1.00 93.88 388 LEU A C 1
ATOM 3218 O O . LEU A 1 388 ? -4.917 -11.230 -12.352 1.00 93.88 388 LEU A O 1
ATOM 3222 N N . LYS A 1 389 ? -7.060 -11.266 -11.679 1.00 94.25 389 LYS A N 1
ATOM 3223 C CA . LYS A 1 389 ? -6.807 -10.722 -10.340 1.00 94.25 389 LYS A CA 1
ATOM 3224 C C . LYS A 1 389 ? -5.795 -11.581 -9.576 1.00 94.25 389 LYS A C 1
ATOM 3226 O O . LYS A 1 389 ? -4.797 -11.059 -9.088 1.00 94.25 389 LYS A O 1
ATOM 3231 N N . ARG A 1 390 ? -6.013 -12.902 -9.541 1.00 93.00 390 ARG A N 1
ATOM 3232 C CA . ARG A 1 390 ? -5.139 -13.860 -8.846 1.00 93.00 390 ARG A CA 1
ATOM 3233 C C . ARG A 1 390 ? -3.720 -13.875 -9.414 1.00 93.00 390 ARG A C 1
ATOM 3235 O O . ARG A 1 390 ? -2.778 -14.009 -8.642 1.00 93.00 390 ARG A O 1
ATOM 3242 N N . PHE A 1 391 ? -3.556 -13.719 -10.729 1.00 95.19 391 PHE A N 1
ATOM 3243 C CA . PHE A 1 391 ? -2.241 -13.590 -11.360 1.00 95.19 391 PHE A CA 1
ATOM 3244 C C . PHE A 1 391 ? -1.475 -12.375 -10.817 1.00 95.19 391 PHE A C 1
ATOM 3246 O O . PHE A 1 391 ? -0.343 -12.520 -10.355 1.00 95.19 391 PHE A O 1
ATOM 3253 N N . PHE A 1 392 ? -2.107 -11.199 -10.775 1.00 94.88 392 PHE A N 1
ATOM 3254 C CA . PHE A 1 392 ? -1.471 -9.994 -10.233 1.00 94.88 392 PHE A CA 1
ATOM 3255 C C . PHE A 1 392 ? -1.288 -10.035 -8.706 1.00 94.88 392 PHE A C 1
ATOM 3257 O O . PHE A 1 392 ? -0.393 -9.382 -8.176 1.00 94.88 392 PHE A O 1
ATOM 3264 N N . GLU A 1 393 ? -2.059 -10.850 -7.989 1.00 92.00 393 GLU A N 1
ATOM 3265 C CA . GLU A 1 393 ? -1.880 -11.121 -6.554 1.00 92.00 393 GLU A CA 1
ATOM 3266 C C . GLU A 1 393 ? -0.809 -12.195 -6.257 1.00 92.00 393 GLU A C 1
ATOM 3268 O O . GLU A 1 393 ? -0.559 -12.518 -5.094 1.00 92.00 393 GLU A O 1
ATOM 3273 N N . THR A 1 394 ? -0.130 -12.744 -7.274 1.00 91.50 394 THR A N 1
ATOM 3274 C CA . THR A 1 394 ? 0.989 -13.679 -7.064 1.00 91.50 394 THR A CA 1
ATOM 3275 C C . THR A 1 394 ? 2.187 -13.000 -6.398 1.00 91.50 394 THR A C 1
ATOM 3277 O O . THR A 1 394 ? 2.467 -11.822 -6.621 1.00 91.50 394 THR A O 1
ATOM 3280 N N . LYS A 1 395 ? 2.979 -13.770 -5.637 1.00 87.44 395 LYS A N 1
ATOM 3281 C CA . LYS A 1 395 ? 4.198 -13.271 -4.968 1.00 87.44 395 LYS A CA 1
ATOM 3282 C C . LYS A 1 395 ? 5.176 -12.587 -5.928 1.00 87.44 395 LYS A C 1
ATOM 3284 O O . LYS A 1 395 ? 5.801 -11.601 -5.554 1.00 87.44 395 LYS A O 1
ATOM 3289 N N . PHE A 1 396 ? 5.292 -13.099 -7.154 1.00 89.56 396 PHE A N 1
ATOM 3290 C CA . PHE A 1 396 ? 6.149 -12.518 -8.185 1.00 89.56 396 PHE A CA 1
ATOM 3291 C C . PHE A 1 396 ? 5.681 -11.111 -8.580 1.00 89.56 396 PHE A C 1
ATOM 3293 O O . PHE A 1 396 ? 6.463 -10.165 -8.510 1.00 89.56 396 PHE A O 1
ATOM 3300 N N . CYS A 1 397 ? 4.398 -10.950 -8.917 1.00 92.62 397 CYS A N 1
ATOM 3301 C CA . CYS A 1 397 ? 3.833 -9.646 -9.259 1.00 92.62 397 CYS A CA 1
ATOM 3302 C C . CYS A 1 397 ? 3.881 -8.670 -8.076 1.00 92.62 397 CYS A C 1
ATOM 3304 O O . CYS A 1 397 ? 4.214 -7.505 -8.274 1.00 92.62 397 CYS A O 1
ATOM 3306 N N . GLN A 1 398 ? 3.622 -9.134 -6.850 1.00 91.31 398 GLN A N 1
ATOM 3307 C CA . GLN A 1 398 ? 3.727 -8.297 -5.648 1.00 91.31 398 GLN A CA 1
ATOM 3308 C C . GLN A 1 398 ? 5.169 -7.822 -5.399 1.00 91.31 398 GLN A C 1
ATOM 3310 O O . GLN A 1 398 ? 5.388 -6.646 -5.112 1.00 91.31 398 GLN A O 1
ATOM 3315 N N . TYR A 1 399 ? 6.166 -8.696 -5.583 1.00 91.12 399 TYR A N 1
ATOM 3316 C CA . TYR A 1 399 ? 7.578 -8.312 -5.507 1.00 91.12 399 TYR A CA 1
ATOM 3317 C C . TYR A 1 399 ? 7.923 -7.238 -6.542 1.00 91.12 399 TYR A C 1
ATOM 3319 O O . TYR A 1 399 ? 8.465 -6.194 -6.176 1.00 91.12 399 TYR A O 1
ATOM 3327 N N . LEU A 1 400 ? 7.548 -7.452 -7.809 1.00 92.31 400 LEU A N 1
ATOM 3328 C CA . LEU A 1 400 ? 7.734 -6.447 -8.855 1.00 92.31 400 LEU A CA 1
ATOM 3329 C C . LEU A 1 400 ? 7.013 -5.139 -8.511 1.00 92.31 400 LEU A C 1
ATOM 3331 O O . LEU A 1 400 ? 7.552 -4.065 -8.754 1.00 92.31 400 LEU A O 1
ATOM 3335 N N . GLY A 1 401 ? 5.823 -5.216 -7.911 1.00 92.50 401 GLY A N 1
ATOM 3336 C CA . GLY A 1 401 ? 5.036 -4.065 -7.476 1.00 92.50 401 GLY A CA 1
ATOM 3337 C C . GLY A 1 401 ? 5.733 -3.227 -6.408 1.00 92.50 401 GLY A C 1
ATOM 3338 O O . GLY A 1 401 ? 5.648 -1.999 -6.451 1.00 92.50 401 GLY A O 1
ATOM 3339 N N . ARG A 1 402 ? 6.466 -3.871 -5.492 1.00 90.25 402 ARG A N 1
ATOM 3340 C CA . ARG A 1 402 ? 7.260 -3.208 -4.446 1.00 90.25 402 ARG A CA 1
ATOM 3341 C C . ARG A 1 402 ? 8.445 -2.431 -5.016 1.00 90.25 402 ARG A C 1
ATOM 3343 O O . ARG A 1 402 ? 8.758 -1.354 -4.522 1.00 90.25 402 ARG A O 1
ATOM 3350 N N . ILE A 1 403 ? 9.107 -2.977 -6.035 1.00 94.44 403 ILE A N 1
ATOM 3351 C CA . ILE A 1 403 ? 10.313 -2.378 -6.629 1.00 94.44 403 ILE A CA 1
ATOM 3352 C C . ILE A 1 403 ? 10.035 -1.599 -7.919 1.00 94.44 403 ILE A C 1
ATOM 3354 O O . ILE A 1 403 ? 10.970 -1.101 -8.537 1.00 94.44 403 ILE A O 1
ATOM 3358 N N . SER A 1 404 ? 8.776 -1.484 -8.350 1.00 94.69 404 SER A N 1
ATOM 3359 C CA . SER A 1 404 ? 8.417 -1.031 -9.702 1.00 94.69 404 SER A CA 1
ATOM 3360 C C . SER A 1 404 ? 8.959 0.357 -10.041 1.00 94.69 404 SER A C 1
ATOM 3362 O O . SER A 1 404 ? 9.431 0.582 -11.151 1.00 94.69 404 SER A O 1
ATOM 3364 N N . PHE A 1 405 ? 8.913 1.286 -9.081 1.00 94.12 405 PHE A N 1
ATOM 3365 C CA . PHE A 1 405 ? 9.422 2.643 -9.275 1.00 94.12 405 PHE A CA 1
ATOM 3366 C C . PHE A 1 405 ? 10.950 2.661 -9.399 1.00 94.12 405 PHE A C 1
ATOM 3368 O O . PHE A 1 405 ? 11.492 3.274 -10.315 1.00 94.12 405 PHE A O 1
ATOM 3375 N N . ALA A 1 406 ? 11.649 1.918 -8.537 1.00 95.50 406 ALA A N 1
ATOM 3376 C CA . ALA A 1 406 ? 13.097 1.782 -8.617 1.00 95.50 406 ALA A CA 1
ATOM 3377 C C . ALA A 1 406 ? 13.536 1.085 -9.915 1.00 95.50 406 ALA A C 1
ATOM 3379 O O . ALA A 1 406 ? 14.447 1.563 -10.582 1.00 95.50 406 ALA A O 1
ATOM 3380 N N . LEU A 1 407 ? 12.846 0.012 -10.319 1.00 95.44 407 LEU A N 1
ATOM 3381 C CA . LEU A 1 407 ? 13.071 -0.696 -11.584 1.00 95.44 407 LEU A CA 1
ATOM 3382 C C . LEU A 1 407 ? 12.938 0.254 -12.784 1.00 95.44 407 LEU A C 1
ATOM 3384 O O . LEU A 1 407 ? 13.780 0.251 -13.684 1.00 95.44 407 LEU A O 1
ATOM 3388 N N . TYR A 1 408 ? 11.929 1.128 -12.755 1.00 93.31 408 TYR A N 1
ATOM 3389 C CA . TYR A 1 408 ? 11.721 2.147 -13.778 1.00 93.31 408 TYR A CA 1
ATOM 3390 C C . TYR A 1 408 ? 12.881 3.149 -13.868 1.00 93.31 408 TYR A C 1
ATOM 3392 O O . TYR A 1 408 ? 13.267 3.527 -14.966 1.00 93.31 408 TYR A O 1
ATOM 3400 N N . ILE A 1 409 ? 13.485 3.572 -12.758 1.00 94.50 409 ILE A N 1
ATOM 3401 C CA . ILE A 1 409 ? 14.557 4.582 -12.816 1.00 94.50 409 ILE A CA 1
ATOM 3402 C C . ILE A 1 409 ? 15.953 3.992 -13.072 1.00 94.50 409 ILE A C 1
ATOM 3404 O O . ILE A 1 409 ? 16.801 4.689 -13.626 1.00 94.50 409 ILE A O 1
ATOM 3408 N N . VAL A 1 410 ? 16.204 2.724 -12.715 1.00 95.88 410 VAL A N 1
ATOM 3409 C CA . VAL A 1 410 ? 17.538 2.102 -12.859 1.00 95.88 410 VAL A CA 1
ATOM 3410 C C . VAL A 1 410 ? 17.774 1.393 -14.193 1.00 95.88 410 VAL A C 1
ATOM 3412 O O . VAL A 1 410 ? 18.932 1.242 -14.577 1.00 95.88 410 VAL A O 1
ATOM 3415 N N . HIS A 1 411 ? 16.729 0.966 -14.916 1.00 95.31 411 HIS A N 1
ATOM 3416 C CA . HIS A 1 411 ? 16.929 0.171 -16.138 1.00 95.31 411 HIS A CA 1
ATOM 3417 C C . HIS A 1 411 ? 17.694 0.926 -17.234 1.00 95.31 411 HIS A C 1
ATOM 3419 O O . HIS A 1 411 ? 18.577 0.343 -17.852 1.00 95.31 411 HIS A O 1
ATOM 3425 N N . GLY A 1 412 ? 17.421 2.221 -17.429 1.00 92.88 412 GLY A N 1
ATOM 3426 C CA . GLY A 1 412 ? 18.123 3.061 -18.407 1.00 92.88 412 GLY A CA 1
ATOM 3427 C C . GLY A 1 412 ? 19.641 3.102 -18.186 1.00 92.88 412 GLY A C 1
ATOM 3428 O O . GLY A 1 412 ? 20.388 2.697 -19.075 1.00 92.88 412 GLY A O 1
ATOM 3429 N N . PRO A 1 413 ? 20.118 3.508 -16.991 1.00 94.00 413 PRO A N 1
ATOM 3430 C CA . PRO A 1 413 ? 21.539 3.478 -16.653 1.00 94.00 413 PRO A CA 1
ATOM 3431 C C . PRO A 1 413 ? 22.187 2.099 -16.812 1.00 94.00 413 PRO A C 1
ATOM 3433 O O . PRO A 1 413 ? 23.322 2.004 -17.269 1.00 94.00 413 PRO A O 1
ATOM 3436 N N . VAL A 1 414 ? 21.493 1.011 -16.459 1.00 95.25 414 VAL A N 1
ATOM 3437 C CA . VAL A 1 414 ? 22.025 -0.351 -16.655 1.00 95.25 414 VAL A CA 1
ATOM 3438 C C . VAL A 1 414 ? 22.151 -0.683 -18.144 1.00 95.25 414 VAL A C 1
ATOM 3440 O O . VAL A 1 414 ? 23.157 -1.259 -18.565 1.00 95.25 414 VAL A O 1
ATOM 3443 N N . LEU A 1 415 ? 21.159 -0.295 -18.943 1.00 93.56 415 LEU A N 1
ATOM 3444 C CA . LEU A 1 415 ? 21.108 -0.534 -20.380 1.00 93.56 415 LEU A CA 1
ATOM 3445 C C . LEU A 1 415 ? 22.249 0.182 -21.119 1.00 93.56 415 LEU A C 1
ATOM 3447 O O . LEU A 1 415 ? 22.988 -0.464 -21.861 1.00 93.56 415 LEU A O 1
ATOM 3451 N N . CYS A 1 416 ? 22.463 1.473 -20.854 1.00 90.88 416 CYS A N 1
ATOM 3452 C CA . CYS A 1 416 ? 23.496 2.266 -21.530 1.00 90.88 416 CYS A CA 1
ATOM 3453 C C . CYS A 1 416 ? 24.928 2.000 -21.022 1.00 90.88 416 CYS A C 1
ATOM 3455 O O . CYS A 1 416 ? 25.903 2.402 -21.653 1.00 90.88 416 CYS A O 1
ATOM 3457 N N . THR A 1 417 ? 25.087 1.312 -19.886 1.00 92.12 417 THR A N 1
ATOM 3458 C CA . THR A 1 417 ? 26.410 0.948 -19.352 1.00 92.12 417 THR A CA 1
ATOM 3459 C C . THR A 1 417 ? 26.750 -0.510 -19.626 1.00 92.12 417 THR A C 1
ATOM 3461 O O . THR A 1 417 ? 27.651 -0.810 -20.412 1.00 92.12 417 THR A O 1
ATOM 3464 N N . LEU A 1 418 ? 26.049 -1.444 -18.989 1.00 94.06 418 LEU A N 1
ATOM 3465 C CA . LEU A 1 418 ? 26.326 -2.868 -19.119 1.00 94.06 418 LEU A CA 1
ATOM 3466 C C . LEU A 1 418 ? 25.632 -3.477 -20.342 1.00 94.06 418 LEU A C 1
ATOM 3468 O O . LEU A 1 418 ? 26.231 -4.319 -21.010 1.00 94.06 418 LEU A O 1
ATOM 3472 N N . GLY A 1 419 ? 24.405 -3.042 -20.649 1.00 93.44 419 GLY A N 1
ATOM 3473 C CA . GLY A 1 419 ? 23.627 -3.538 -21.789 1.00 93.44 419 GLY A CA 1
ATOM 3474 C C . GLY A 1 419 ? 24.368 -3.377 -23.115 1.00 93.44 419 GLY A C 1
ATOM 3475 O O . GLY A 1 419 ? 24.557 -4.368 -23.820 1.00 93.44 419 GLY A O 1
ATOM 3476 N N . ASP A 1 420 ? 24.887 -2.175 -23.391 1.00 91.62 420 ASP A N 1
ATOM 3477 C CA . ASP A 1 420 ? 25.710 -1.878 -24.576 1.00 91.62 420 ASP A CA 1
ATOM 3478 C C . ASP A 1 420 ? 26.840 -2.904 -24.779 1.00 91.62 420 ASP A C 1
ATOM 3480 O O . ASP A 1 420 ? 27.039 -3.443 -25.868 1.00 91.62 420 ASP A O 1
ATOM 3484 N N . ARG A 1 421 ? 27.564 -3.229 -23.704 1.00 92.75 421 ARG A N 1
ATOM 3485 C CA . ARG A 1 421 ? 28.727 -4.129 -23.743 1.00 92.75 421 ARG A CA 1
ATOM 3486 C C . ARG A 1 421 ? 28.319 -5.584 -23.946 1.00 92.75 421 ARG A C 1
ATOM 3488 O O . ARG A 1 421 ? 28.959 -6.292 -24.722 1.00 92.75 421 ARG A O 1
ATOM 3495 N N . LEU A 1 422 ? 27.268 -6.036 -23.261 1.00 94.69 422 LEU A N 1
ATOM 3496 C CA . LEU A 1 422 ? 26.815 -7.424 -23.343 1.00 94.69 422 LEU A CA 1
ATOM 3497 C C . LEU A 1 422 ? 26.156 -7.740 -24.687 1.00 94.69 422 LEU A C 1
ATOM 3499 O O . LEU A 1 422 ? 26.473 -8.776 -25.266 1.00 94.69 422 LEU A O 1
ATOM 3503 N N . TYR A 1 423 ? 25.310 -6.855 -25.221 1.00 94.50 423 TYR A N 1
ATOM 3504 C CA . TYR A 1 423 ? 24.695 -7.073 -26.534 1.00 94.50 423 TYR A CA 1
ATOM 3505 C C . TYR A 1 423 ? 25.725 -7.048 -27.670 1.00 94.50 423 TYR A C 1
ATOM 3507 O O . TYR A 1 423 ? 25.653 -7.864 -28.591 1.00 94.50 423 TYR A O 1
ATOM 3515 N N . MET A 1 424 ? 26.751 -6.200 -27.572 1.00 91.62 424 MET A N 1
ATOM 3516 C CA . MET A 1 424 ? 27.879 -6.259 -28.503 1.00 91.62 424 MET A CA 1
ATOM 3517 C C . MET A 1 424 ? 28.706 -7.542 -28.382 1.00 91.62 424 MET A C 1
ATOM 3519 O O . MET A 1 424 ? 29.138 -8.089 -29.401 1.00 91.62 424 MET A O 1
ATOM 3523 N N . ALA A 1 425 ? 28.929 -8.031 -27.157 1.00 92.81 425 ALA A N 1
ATOM 3524 C CA . ALA A 1 425 ? 29.689 -9.258 -26.918 1.00 92.81 425 ALA A CA 1
ATOM 3525 C C . ALA A 1 425 ? 29.077 -10.464 -27.626 1.00 92.81 425 ALA A C 1
ATOM 3527 O O . ALA A 1 425 ? 29.816 -11.288 -28.166 1.00 92.81 425 ALA A O 1
ATOM 3528 N N . VAL A 1 426 ? 27.745 -10.532 -27.651 1.00 93.69 426 VAL A N 1
ATOM 3529 C CA . VAL A 1 426 ? 26.982 -11.650 -28.218 1.00 93.69 426 VAL A CA 1
ATOM 3530 C C . VAL A 1 426 ? 26.644 -11.509 -29.700 1.00 93.69 426 VAL A C 1
ATOM 3532 O O . VAL A 1 426 ? 26.188 -12.478 -30.304 1.00 93.69 426 VAL A O 1
ATOM 3535 N N . GLY A 1 427 ? 26.923 -10.351 -30.308 1.00 88.38 427 GLY A N 1
ATOM 3536 C CA . GLY A 1 427 ? 26.902 -10.176 -31.763 1.00 88.38 427 GLY A CA 1
ATOM 3537 C C . GLY A 1 427 ? 25.833 -9.239 -32.332 1.00 88.38 427 GLY A C 1
ATOM 3538 O O . GLY A 1 427 ? 25.553 -9.312 -33.533 1.00 88.38 427 GLY A O 1
ATOM 3539 N N . PHE A 1 428 ? 25.239 -8.352 -31.527 1.00 89.44 428 PHE A N 1
ATOM 3540 C CA . PHE A 1 428 ? 24.517 -7.185 -32.054 1.00 89.44 428 PHE A CA 1
ATOM 3541 C C . PHE A 1 428 ? 25.509 -6.111 -32.517 1.00 89.44 428 PHE A C 1
ATOM 3543 O O . PHE A 1 428 ? 26.524 -5.871 -31.859 1.00 89.44 428 PHE A O 1
ATOM 3550 N N . LYS A 1 429 ? 25.241 -5.483 -33.668 1.00 81.88 429 LYS A N 1
ATOM 3551 C CA . LYS A 1 429 ? 26.171 -4.543 -34.315 1.00 81.88 429 LYS A CA 1
ATOM 3552 C C . LYS A 1 429 ? 25.593 -3.133 -34.356 1.00 81.88 429 LYS A C 1
ATOM 3554 O O . LYS A 1 429 ? 24.578 -2.928 -35.006 1.00 81.88 429 LYS A O 1
ATOM 3559 N N . GLY A 1 430 ? 26.276 -2.181 -33.722 1.00 80.44 430 GLY A N 1
ATOM 3560 C CA . GLY A 1 430 ? 26.032 -0.744 -33.868 1.00 80.44 430 GLY A CA 1
ATOM 3561 C C . GLY A 1 430 ? 27.276 -0.036 -34.403 1.00 80.44 430 GLY A C 1
ATOM 3562 O O . GLY A 1 430 ? 28.381 -0.303 -33.927 1.00 80.44 430 GLY A O 1
ATOM 3563 N N . ASP A 1 431 ? 27.102 0.846 -35.392 1.00 79.94 431 ASP A N 1
ATOM 3564 C CA . ASP A 1 431 ? 28.209 1.538 -36.070 1.00 79.94 431 ASP A CA 1
ATOM 3565 C C . ASP A 1 431 ? 28.990 2.462 -35.113 1.00 79.94 431 ASP A C 1
ATOM 3567 O O . ASP A 1 431 ? 30.222 2.455 -35.114 1.00 79.94 431 ASP A O 1
ATOM 3571 N N . ASP A 1 432 ? 28.298 3.191 -34.231 1.00 81.62 432 ASP A N 1
ATOM 3572 C CA . ASP A 1 432 ? 28.931 4.061 -33.227 1.00 81.62 432 ASP A CA 1
ATOM 3573 C C . ASP A 1 432 ? 29.638 3.257 -32.131 1.00 81.62 432 ASP A C 1
ATOM 3575 O O . ASP A 1 432 ? 30.754 3.587 -31.711 1.00 81.62 432 ASP A O 1
ATOM 3579 N N . HIS A 1 433 ? 29.024 2.155 -31.692 1.00 84.88 433 HIS A N 1
ATOM 3580 C CA . HIS A 1 433 ? 29.615 1.275 -30.689 1.00 84.88 433 HIS A CA 1
ATOM 3581 C C . HIS A 1 433 ? 30.877 0.582 -31.215 1.00 84.88 433 HIS A C 1
ATOM 3583 O O . HIS A 1 433 ? 31.858 0.441 -30.484 1.00 84.88 433 HIS A O 1
ATOM 3589 N N . ALA A 1 434 ? 30.888 0.200 -32.496 1.00 84.44 434 ALA A N 1
ATOM 3590 C CA . ALA A 1 434 ? 32.051 -0.373 -33.164 1.00 84.44 434 ALA A CA 1
ATOM 3591 C C . ALA A 1 434 ? 33.272 0.559 -33.136 1.00 84.44 434 ALA A C 1
ATOM 3593 O O . ALA A 1 434 ? 34.398 0.080 -33.003 1.00 84.44 434 ALA A O 1
ATOM 3594 N N . GLN A 1 435 ? 33.054 1.874 -33.224 1.00 86.50 435 GLN A N 1
ATOM 3595 C CA . GLN A 1 435 ? 34.121 2.876 -33.189 1.00 86.50 435 GLN A CA 1
ATOM 3596 C C . GLN A 1 435 ? 34.684 3.082 -31.776 1.00 86.50 435 GLN A C 1
ATOM 3598 O O . GLN A 1 435 ? 35.897 3.198 -31.609 1.00 86.50 435 GLN A O 1
ATOM 3603 N N . HIS A 1 436 ? 33.827 3.100 -30.752 1.00 86.25 436 HIS A N 1
ATOM 3604 C CA . HIS A 1 436 ? 34.218 3.527 -29.403 1.00 86.25 436 HIS A CA 1
ATOM 3605 C C . HIS A 1 436 ? 34.527 2.377 -28.431 1.00 86.25 436 HIS A C 1
ATOM 3607 O O . HIS A 1 436 ? 35.340 2.539 -27.520 1.00 86.25 436 HIS A O 1
ATOM 3613 N N . ILE A 1 437 ? 33.918 1.199 -28.609 1.00 88.06 437 ILE A N 1
ATOM 3614 C CA . ILE A 1 437 ? 34.134 0.015 -27.755 1.00 88.06 437 ILE A CA 1
ATOM 3615 C C . ILE A 1 437 ? 34.454 -1.267 -28.559 1.00 88.06 437 ILE A C 1
ATOM 3617 O O . ILE A 1 437 ? 33.902 -2.332 -28.270 1.00 88.06 437 ILE A O 1
ATOM 3621 N N . PRO A 1 438 ? 35.415 -1.240 -29.510 1.00 87.62 438 PRO A N 1
ATOM 3622 C CA . PRO A 1 438 ? 35.692 -2.366 -30.416 1.00 87.62 438 PRO A CA 1
ATOM 3623 C C . PRO A 1 438 ? 36.098 -3.658 -29.691 1.00 87.62 438 PRO A C 1
ATOM 3625 O O . PRO A 1 438 ? 35.833 -4.758 -30.165 1.00 87.62 438 PRO A O 1
ATOM 3628 N N . HIS A 1 439 ? 36.691 -3.541 -28.502 1.00 88.88 439 HIS A N 1
ATOM 3629 C CA . HIS A 1 439 ? 37.145 -4.667 -27.684 1.00 88.88 439 HIS A CA 1
ATOM 3630 C C . HIS A 1 439 ? 36.013 -5.549 -27.128 1.00 88.88 439 HIS A C 1
ATOM 3632 O O . HIS A 1 439 ? 36.293 -6.636 -26.623 1.00 88.88 439 HIS A O 1
ATOM 3638 N N . TRP A 1 440 ? 34.754 -5.101 -27.172 1.00 88.06 440 TRP A N 1
ATOM 3639 C CA . TRP A 1 440 ? 33.596 -5.928 -26.814 1.00 88.06 440 TRP A CA 1
ATOM 3640 C C . TRP A 1 440 ? 32.978 -6.638 -28.013 1.00 88.06 440 TRP A C 1
ATOM 3642 O O . TRP A 1 440 ? 32.191 -7.553 -27.816 1.00 88.06 440 TRP A O 1
ATOM 3652 N N . MET A 1 441 ? 33.324 -6.256 -29.239 1.00 88.88 441 MET A N 1
ATOM 3653 C CA . MET A 1 441 ? 32.651 -6.752 -30.431 1.00 88.88 441 MET A CA 1
ATOM 3654 C C . MET A 1 441 ? 32.867 -8.256 -30.617 1.00 88.88 441 MET A C 1
ATOM 3656 O O . MET A 1 441 ? 34.005 -8.708 -30.705 1.00 88.88 441 MET A O 1
ATOM 3660 N N . ASN A 1 442 ? 31.771 -9.019 -30.720 1.00 88.25 442 ASN A N 1
ATOM 3661 C CA . ASN A 1 442 ? 31.789 -10.461 -31.003 1.00 88.25 442 ASN A CA 1
ATOM 3662 C C . ASN A 1 442 ? 32.736 -11.264 -30.091 1.00 88.25 442 ASN A C 1
ATOM 3664 O O . ASN A 1 442 ? 33.370 -12.219 -30.538 1.00 88.25 442 ASN A O 1
ATOM 3668 N N . LYS A 1 443 ? 32.858 -10.886 -28.813 1.00 90.12 443 LYS A N 1
ATOM 3669 C CA . LYS A 1 443 ? 33.684 -11.627 -27.847 1.00 90.12 443 LYS A CA 1
ATOM 3670 C C . LYS A 1 443 ? 33.172 -13.045 -27.589 1.00 90.12 443 LYS A C 1
ATOM 3672 O O . LYS A 1 443 ? 33.971 -13.952 -27.383 1.00 90.12 443 LYS A O 1
ATOM 3677 N N . ILE A 1 444 ? 31.852 -13.217 -27.551 1.00 92.06 444 ILE A N 1
ATOM 3678 C CA . ILE A 1 444 ? 31.166 -14.493 -27.326 1.00 92.06 444 ILE A CA 1
ATOM 3679 C C . ILE A 1 444 ? 29.985 -14.542 -28.304 1.00 92.06 444 ILE A C 1
ATOM 3681 O O . ILE A 1 444 ? 28.846 -14.374 -27.881 1.00 92.06 444 ILE A O 1
ATOM 3685 N N . PRO A 1 445 ? 30.228 -14.684 -29.618 1.00 91.19 445 PRO A N 1
ATOM 3686 C CA . PRO A 1 445 ? 29.169 -14.575 -30.610 1.00 91.19 445 PRO A CA 1
ATOM 3687 C C . PRO A 1 445 ? 28.154 -15.702 -30.408 1.00 91.19 445 PRO A C 1
ATOM 3689 O O . PRO A 1 445 ? 28.514 -16.879 -30.357 1.00 91.19 445 PRO A O 1
ATOM 3692 N N . LEU A 1 446 ? 26.882 -15.333 -30.297 1.00 92.12 446 LEU A N 1
ATOM 3693 C CA . LEU A 1 446 ? 25.779 -16.267 -30.116 1.00 92.12 446 LEU A CA 1
ATOM 3694 C C . LEU A 1 446 ? 24.882 -16.280 -31.355 1.00 92.12 446 LEU A C 1
ATOM 3696 O O . LEU A 1 446 ? 24.767 -15.272 -32.058 1.00 92.12 446 LEU A O 1
ATOM 3700 N N . PRO A 1 447 ? 24.224 -17.414 -31.646 1.00 90.12 447 PRO A N 1
ATOM 3701 C CA . PRO A 1 447 ? 23.321 -17.488 -32.776 1.00 90.12 447 PRO A CA 1
ATOM 3702 C C . PRO A 1 447 ? 22.094 -16.601 -32.537 1.00 90.12 447 PRO A C 1
ATOM 3704 O O . PRO A 1 447 ? 21.465 -16.634 -31.479 1.00 90.12 447 PRO A O 1
ATOM 3707 N N . LYS A 1 448 ? 21.691 -15.864 -33.571 1.00 86.44 448 LYS A N 1
ATOM 3708 C CA . LYS A 1 448 ? 20.405 -15.148 -33.619 1.00 86.44 448 LYS A CA 1
ATOM 3709 C C . LYS A 1 448 ? 19.268 -16.049 -34.109 1.00 86.44 448 LYS A C 1
ATOM 3711 O O . LYS A 1 448 ? 18.375 -15.628 -34.831 1.00 86.44 448 LYS A O 1
ATOM 3716 N N . SER A 1 449 ? 19.353 -17.336 -33.783 1.00 80.88 449 SER A N 1
ATOM 3717 C CA . SER A 1 449 ? 18.344 -18.328 -34.135 1.00 80.88 449 SER A CA 1
ATOM 3718 C C . SER A 1 449 ? 17.154 -18.214 -33.187 1.00 80.88 449 SER A C 1
ATOM 3720 O O . SER A 1 449 ? 17.348 -18.222 -31.970 1.00 80.88 449 SER A O 1
ATOM 3722 N N . GLY A 1 450 ? 15.943 -18.171 -33.738 1.00 83.00 450 GLY A N 1
ATOM 3723 C CA . GLY A 1 450 ? 14.698 -18.115 -32.974 1.00 83.00 450 GLY A CA 1
ATOM 3724 C C . GLY A 1 450 ? 13.687 -17.142 -33.584 1.00 83.00 450 GLY A C 1
ATOM 3725 O O . GLY A 1 450 ? 13.955 -16.549 -34.631 1.00 83.00 450 GLY A O 1
ATOM 3726 N N . PRO A 1 451 ? 12.507 -16.990 -32.959 1.00 89.00 451 PRO A N 1
ATOM 3727 C CA . PRO A 1 451 ? 11.601 -15.888 -33.256 1.00 89.00 451 PRO A CA 1
ATOM 3728 C C . PRO A 1 451 ? 12.290 -14.552 -32.949 1.00 89.00 451 PRO A C 1
ATOM 3730 O O . PRO A 1 451 ? 12.979 -14.454 -31.936 1.00 89.00 451 PRO A O 1
ATOM 3733 N N . LEU A 1 452 ? 12.065 -13.538 -33.790 1.00 89.94 452 LEU A N 1
ATOM 3734 C CA . LEU A 1 452 ? 12.517 -12.160 -33.541 1.00 89.94 452 LEU A CA 1
ATOM 3735 C C . LEU A 1 452 ? 12.062 -11.703 -32.141 1.00 89.94 452 LEU A C 1
ATOM 3737 O O . LEU A 1 452 ? 10.894 -11.913 -31.817 1.00 89.94 452 LEU A O 1
ATOM 3741 N N . GLY A 1 453 ? 12.955 -11.133 -31.330 1.00 88.31 453 GLY A N 1
ATOM 3742 C CA . GLY A 1 453 ? 12.723 -10.760 -29.924 1.00 88.31 453 GLY A CA 1
ATOM 3743 C C . GLY A 1 453 ? 12.923 -11.893 -28.901 1.00 88.31 453 GLY A C 1
ATOM 3744 O O . GLY A 1 453 ? 12.877 -11.679 -27.696 1.00 88.31 453 GLY A O 1
ATOM 3745 N N . LEU A 1 454 ? 13.146 -13.136 -29.340 1.00 92.50 454 LEU A N 1
ATOM 3746 C CA . LEU A 1 454 ? 13.462 -14.283 -28.470 1.00 92.50 454 LEU A CA 1
ATOM 3747 C C . LEU A 1 454 ? 14.727 -15.015 -28.931 1.00 92.50 454 LEU A C 1
ATOM 3749 O O . LEU A 1 454 ? 14.903 -16.208 -28.668 1.00 92.50 454 LEU A O 1
ATOM 3753 N N . GLU A 1 455 ? 15.612 -14.326 -29.644 1.00 93.62 455 GLU A N 1
ATOM 3754 C CA . GLU A 1 455 ? 16.872 -14.886 -30.103 1.00 93.62 455 GLU A CA 1
ATOM 3755 C C . GLU A 1 455 ? 17.748 -15.306 -28.923 1.00 93.62 455 GLU A C 1
ATOM 3757 O O . GLU A 1 455 ? 17.826 -14.625 -27.900 1.00 93.62 455 GLU A O 1
ATOM 3762 N N . VAL A 1 456 ? 18.515 -16.386 -29.093 1.00 92.44 456 VAL A N 1
ATOM 3763 C CA . VAL A 1 456 ? 19.493 -16.821 -28.077 1.00 92.44 456 VAL A CA 1
ATOM 3764 C C . VAL A 1 456 ? 20.486 -15.696 -27.755 1.00 92.44 456 VAL A C 1
ATOM 3766 O O . VAL A 1 456 ? 20.798 -15.462 -26.588 1.00 92.44 456 VAL A O 1
ATOM 3769 N N . ALA A 1 457 ? 20.927 -14.948 -28.771 1.00 92.69 457 ALA A N 1
ATOM 3770 C CA . ALA A 1 457 ? 21.775 -13.771 -28.592 1.00 92.69 457 ALA A CA 1
ATOM 3771 C C . ALA A 1 457 ? 21.120 -12.659 -27.749 1.00 92.69 457 ALA A C 1
ATOM 3773 O O . ALA A 1 457 ? 21.835 -11.909 -27.097 1.00 92.69 457 ALA A O 1
ATOM 3774 N N . PHE A 1 458 ? 19.792 -12.551 -27.716 1.00 94.38 458 PHE A N 1
ATOM 3775 C CA . PHE A 1 458 ? 19.083 -11.586 -26.875 1.00 94.38 458 PHE A CA 1
ATOM 3776 C C . PHE A 1 458 ? 18.836 -12.126 -25.456 1.00 94.38 458 PHE A C 1
ATOM 3778 O O . PHE A 1 458 ? 19.095 -11.437 -24.469 1.00 94.38 458 PHE A O 1
ATOM 3785 N N . LEU A 1 459 ? 18.410 -13.387 -25.337 1.00 94.44 459 LEU A N 1
ATOM 3786 C CA . LEU A 1 459 ? 18.037 -14.012 -24.063 1.00 94.44 459 LEU A CA 1
ATOM 3787 C C . LEU A 1 459 ? 19.230 -14.291 -23.137 1.00 94.44 459 LEU A C 1
ATOM 3789 O O . LEU A 1 459 ? 19.100 -14.183 -21.919 1.00 94.44 459 LEU A O 1
ATOM 3793 N N . ILE A 1 460 ? 20.402 -14.646 -23.671 1.00 94.50 460 ILE A N 1
ATOM 3794 C CA . ILE A 1 460 ? 21.566 -14.973 -22.831 1.00 94.50 460 ILE A CA 1
ATOM 3795 C C . ILE A 1 460 ? 22.084 -13.755 -22.041 1.00 94.50 460 ILE A C 1
ATOM 3797 O O . ILE A 1 460 ? 22.267 -13.893 -20.829 1.00 94.50 460 ILE A O 1
ATOM 3801 N N . PRO A 1 461 ? 22.259 -12.553 -22.629 1.00 95.06 461 PRO A N 1
ATOM 3802 C CA . PRO A 1 461 ? 22.539 -11.338 -21.858 1.00 95.06 461 PRO A CA 1
ATOM 3803 C C . PRO A 1 461 ? 21.528 -11.057 -20.742 1.00 95.06 461 PRO A C 1
ATOM 3805 O O . PRO A 1 461 ? 21.914 -10.576 -19.675 1.00 95.06 461 PRO A O 1
ATOM 3808 N N . GLN A 1 462 ? 20.248 -11.389 -20.946 1.00 95.88 462 GLN A N 1
ATOM 3809 C CA . GLN A 1 462 ? 19.192 -11.178 -19.950 1.00 95.88 462 GLN A CA 1
ATOM 3810 C C . GLN A 1 462 ? 19.385 -12.013 -18.681 1.00 95.88 462 GLN A C 1
ATOM 3812 O O . GLN A 1 462 ? 18.985 -11.572 -17.605 1.00 95.88 462 GLN A O 1
ATOM 3817 N N . LEU A 1 463 ? 20.088 -13.150 -18.753 1.00 95.12 463 LEU A N 1
ATOM 3818 C CA . LEU A 1 463 ? 20.466 -13.932 -17.567 1.00 95.12 463 LEU A CA 1
ATOM 3819 C C . LEU A 1 463 ? 21.389 -13.159 -16.610 1.00 95.12 463 LEU A C 1
ATOM 3821 O O . LEU A 1 463 ? 21.485 -13.513 -15.438 1.00 95.12 463 LEU A O 1
ATOM 3825 N N . ILE A 1 464 ? 22.049 -12.104 -17.094 1.00 95.62 464 ILE A N 1
ATOM 3826 C CA . ILE A 1 464 ? 22.884 -11.202 -16.292 1.00 95.62 464 ILE A CA 1
ATOM 3827 C C . ILE A 1 464 ? 22.151 -9.878 -16.052 1.00 95.62 464 ILE A C 1
ATOM 3829 O O . ILE A 1 464 ? 22.061 -9.417 -14.913 1.00 95.62 464 ILE A O 1
ATOM 3833 N N . LEU A 1 465 ? 21.610 -9.271 -17.114 1.00 96.62 465 LEU A N 1
ATOM 3834 C CA . LEU A 1 465 ? 21.006 -7.938 -17.070 1.00 96.62 465 LEU A CA 1
ATOM 3835 C C . LEU A 1 465 ? 19.763 -7.893 -16.181 1.00 96.62 465 LEU A C 1
ATOM 3837 O O . LEU A 1 465 ? 19.657 -6.985 -15.355 1.00 96.62 465 LEU A O 1
ATOM 3841 N N . LEU A 1 466 ? 18.848 -8.858 -16.299 1.00 95.62 466 LEU A N 1
ATOM 3842 C CA . LEU A 1 466 ? 17.600 -8.834 -15.540 1.00 95.62 466 LEU A CA 1
ATOM 3843 C C . LEU A 1 466 ? 17.849 -9.035 -14.034 1.00 95.62 466 LEU A C 1
ATOM 3845 O O . LEU A 1 466 ? 17.420 -8.172 -13.263 1.00 95.62 466 LEU A O 1
ATOM 3849 N N . PRO A 1 467 ? 18.582 -10.072 -13.569 1.00 96.06 467 PRO A N 1
ATOM 3850 C CA . PRO A 1 467 ? 18.879 -10.222 -12.144 1.00 96.06 467 PRO A CA 1
ATOM 3851 C C . PRO A 1 467 ? 19.643 -9.035 -11.555 1.00 96.06 467 PRO A C 1
ATOM 3853 O O . PRO A 1 467 ? 19.323 -8.603 -10.448 1.00 96.06 467 PRO A O 1
ATOM 3856 N N . LEU A 1 468 ? 20.607 -8.466 -12.293 1.00 95.62 468 LEU A N 1
ATOM 3857 C CA . LEU A 1 468 ? 21.329 -7.273 -11.850 1.00 95.62 468 LEU A CA 1
ATOM 3858 C C . LEU A 1 468 ? 20.386 -6.078 -11.695 1.00 95.62 468 LEU A C 1
ATOM 3860 O O . LEU A 1 468 ? 20.420 -5.399 -10.671 1.00 95.62 468 LEU A O 1
ATOM 3864 N N . THR A 1 469 ? 19.534 -5.829 -12.691 1.00 96.50 469 THR A N 1
ATOM 3865 C CA . THR A 1 469 ? 18.597 -4.699 -12.664 1.00 96.50 469 THR A CA 1
ATOM 3866 C C . THR A 1 469 ? 17.599 -4.850 -11.516 1.00 96.50 469 THR A C 1
ATOM 3868 O O . THR A 1 469 ? 17.355 -3.885 -10.798 1.00 96.50 469 THR A O 1
ATOM 3871 N N . LEU A 1 470 ? 17.078 -6.060 -11.278 1.00 95.25 470 LEU A N 1
ATOM 3872 C CA . LEU A 1 470 ? 16.190 -6.349 -10.146 1.00 95.25 470 LEU A CA 1
ATOM 3873 C C . LEU A 1 470 ? 16.897 -6.167 -8.794 1.00 95.25 470 LEU A C 1
ATOM 3875 O O . LEU A 1 470 ? 16.316 -5.591 -7.874 1.00 95.25 470 LEU A O 1
ATOM 3879 N N . ALA A 1 471 ? 18.153 -6.604 -8.669 1.00 94.25 471 ALA A N 1
ATOM 3880 C CA . ALA A 1 471 ? 18.942 -6.424 -7.451 1.00 94.25 471 ALA A CA 1
ATOM 3881 C C . ALA A 1 471 ? 19.240 -4.941 -7.167 1.00 94.25 471 ALA A C 1
ATOM 3883 O O . ALA A 1 471 ? 19.097 -4.486 -6.030 1.00 94.25 471 ALA A O 1
ATOM 3884 N N . LEU A 1 472 ? 19.603 -4.168 -8.197 1.00 95.25 472 LEU A N 1
ATOM 3885 C CA . LEU A 1 472 ? 19.804 -2.721 -8.087 1.00 95.25 472 LEU A CA 1
ATOM 3886 C C . LEU A 1 472 ? 18.499 -1.995 -7.752 1.00 95.25 472 LEU A C 1
ATOM 3888 O O . LEU A 1 472 ? 18.500 -1.123 -6.884 1.00 95.25 472 LEU A O 1
ATOM 3892 N N . ALA A 1 473 ? 17.388 -2.377 -8.386 1.00 95.94 473 ALA A N 1
ATOM 3893 C CA . ALA A 1 473 ? 16.068 -1.833 -8.093 1.00 95.94 473 ALA A CA 1
ATOM 3894 C C . ALA A 1 473 ? 15.676 -2.084 -6.631 1.00 95.94 473 ALA A C 1
ATOM 3896 O O . ALA A 1 473 ? 15.288 -1.150 -5.939 1.00 95.94 473 ALA A O 1
ATOM 3897 N N . ASP A 1 474 ? 15.854 -3.304 -6.119 1.00 93.06 474 ASP A N 1
ATOM 3898 C CA . ASP A 1 474 ? 15.572 -3.620 -4.715 1.00 93.06 474 ASP A CA 1
ATOM 3899 C C . ASP A 1 474 ? 16.466 -2.817 -3.749 1.00 93.06 474 ASP A C 1
ATOM 3901 O O . ASP A 1 474 ? 15.979 -2.285 -2.747 1.00 93.06 474 ASP A O 1
ATOM 3905 N N . GLY A 1 475 ? 17.753 -2.648 -4.077 1.00 93.31 475 GLY A N 1
ATOM 3906 C CA . GLY A 1 475 ? 18.673 -1.791 -3.326 1.00 93.31 475 GLY A CA 1
ATOM 3907 C C . GLY A 1 475 ? 18.224 -0.326 -3.293 1.00 93.31 475 GLY A C 1
ATOM 3908 O O . GLY A 1 475 ? 18.125 0.272 -2.219 1.00 93.31 475 GLY A O 1
ATOM 3909 N N . VAL A 1 476 ? 17.875 0.244 -4.449 1.00 94.12 476 VAL A N 1
ATOM 3910 C CA . VAL A 1 476 ? 17.357 1.617 -4.563 1.00 94.12 476 VAL A CA 1
ATOM 3911 C C . VAL A 1 476 ? 16.026 1.762 -3.823 1.00 94.12 476 VAL A C 1
ATOM 3913 O O . VAL A 1 476 ? 15.845 2.740 -3.098 1.00 94.12 476 VAL A O 1
ATOM 3916 N N . THR A 1 477 ? 15.125 0.778 -3.891 1.00 92.50 477 THR A N 1
ATOM 3917 C CA . THR A 1 477 ? 13.868 0.794 -3.128 1.00 92.50 477 THR A CA 1
ATOM 3918 C C . THR A 1 477 ? 14.119 0.889 -1.621 1.00 92.50 477 THR A C 1
ATOM 3920 O O . THR A 1 477 ? 13.476 1.682 -0.924 1.00 92.50 477 THR A O 1
ATOM 3923 N N . ARG A 1 478 ? 15.067 0.103 -1.095 1.00 89.88 478 ARG A N 1
ATOM 3924 C CA . ARG A 1 478 ? 15.368 0.050 0.345 1.00 89.88 478 ARG A CA 1
ATOM 3925 C C . ARG A 1 478 ? 16.138 1.269 0.843 1.00 89.88 478 ARG A C 1
ATOM 3927 O O . ARG A 1 478 ? 15.846 1.760 1.933 1.00 89.88 478 ARG A O 1
ATOM 3934 N N . TRP A 1 479 ? 17.128 1.730 0.083 1.00 92.00 479 TRP A N 1
ATOM 3935 C CA . TRP A 1 479 ? 18.095 2.732 0.546 1.00 92.00 479 TRP A CA 1
ATOM 3936 C C . TRP A 1 479 ? 17.832 4.149 0.044 1.00 92.00 479 TRP A C 1
ATOM 3938 O O . TRP A 1 479 ? 18.350 5.089 0.637 1.00 92.00 479 TRP A O 1
ATOM 3948 N N . VAL A 1 480 ? 17.023 4.319 -1.002 1.00 93.19 480 VAL A N 1
ATOM 3949 C CA . VAL A 1 480 ? 16.751 5.631 -1.607 1.00 93.19 480 VAL A CA 1
ATOM 3950 C C . VAL A 1 480 ? 15.259 5.945 -1.594 1.00 93.19 480 VAL A C 1
ATOM 3952 O O . VAL A 1 480 ? 14.857 6.936 -0.987 1.00 93.19 480 VAL A O 1
ATOM 3955 N N . ASP A 1 481 ? 14.426 5.102 -2.201 1.00 89.12 481 ASP A N 1
ATOM 3956 C CA . ASP A 1 481 ? 12.991 5.370 -2.371 1.00 89.12 481 ASP A CA 1
ATOM 3957 C C . ASP A 1 481 ? 12.245 5.409 -1.025 1.00 89.12 481 ASP A C 1
ATOM 3959 O O . ASP A 1 481 ? 11.677 6.433 -0.637 1.00 89.12 481 ASP A O 1
ATOM 3963 N N . THR A 1 482 ? 12.338 4.336 -0.228 1.00 86.88 482 THR A N 1
ATOM 3964 C CA . THR A 1 482 ? 11.670 4.264 1.084 1.00 86.88 482 THR A CA 1
ATOM 3965 C C . THR A 1 482 ? 12.111 5.403 2.024 1.00 86.88 482 THR A C 1
ATOM 3967 O O . THR A 1 482 ? 11.247 6.036 2.646 1.00 86.88 482 THR A O 1
ATOM 3970 N N . PRO A 1 483 ? 13.415 5.733 2.142 1.00 90.94 483 PRO A N 1
ATOM 3971 C CA . PRO A 1 483 ? 13.857 6.919 2.872 1.00 90.94 483 PRO A CA 1
ATOM 3972 C C . PRO A 1 483 ? 13.352 8.239 2.283 1.00 90.94 483 PRO A C 1
ATOM 3974 O O . PRO A 1 483 ? 12.963 9.104 3.059 1.00 90.94 483 PRO A O 1
ATOM 3977 N N . SER A 1 484 ? 13.270 8.391 0.956 1.00 88.50 484 SER A N 1
ATOM 3978 C CA . SER A 1 484 ? 12.732 9.604 0.312 1.00 88.50 484 SER A CA 1
ATOM 3979 C C . SER A 1 484 ? 11.262 9.837 0.673 1.00 88.50 484 SER A C 1
ATOM 3981 O O . SER A 1 484 ? 10.857 10.962 0.967 1.00 88.50 484 SER A O 1
ATOM 3983 N N . VAL A 1 485 ? 10.458 8.770 0.753 1.00 85.62 485 VAL A N 1
ATOM 3984 C CA . VAL A 1 485 ? 9.059 8.837 1.211 1.00 85.62 485 VAL A CA 1
ATOM 3985 C C . VAL A 1 485 ? 8.954 9.281 2.673 1.00 85.62 485 VAL A C 1
ATOM 3987 O O . VAL A 1 485 ? 8.077 10.091 3.016 1.00 85.62 485 VAL A O 1
ATOM 3990 N N . LYS A 1 486 ? 9.838 8.762 3.536 1.00 84.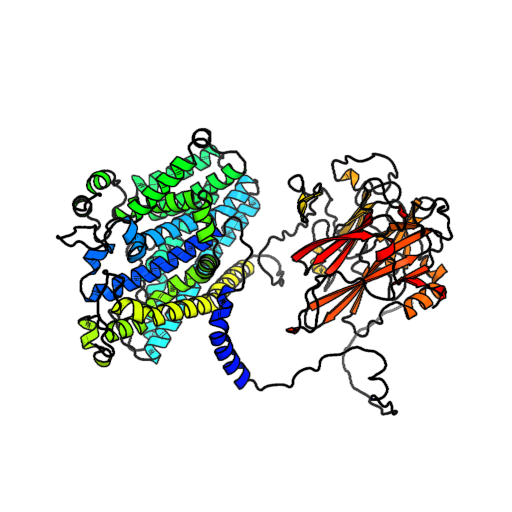56 486 LYS A N 1
ATOM 3991 C CA . LYS A 1 486 ? 9.918 9.147 4.954 1.00 84.56 486 LYS A CA 1
ATOM 3992 C C . LYS A 1 486 ? 10.373 10.596 5.103 1.00 84.56 486 LYS A C 1
ATOM 3994 O O . LYS A 1 486 ? 9.709 11.352 5.804 1.00 84.56 486 LYS A O 1
ATOM 3999 N N . PHE A 1 487 ? 11.417 10.993 4.380 1.00 90.31 487 PHE A N 1
ATOM 4000 C CA . PHE A 1 487 ? 11.943 12.354 4.355 1.00 90.31 487 PHE A CA 1
ATOM 4001 C C . PHE A 1 487 ? 10.889 13.361 3.898 1.00 90.31 487 PHE A C 1
ATOM 4003 O O . PHE A 1 487 ? 10.662 14.343 4.589 1.00 90.31 487 PHE A O 1
ATOM 4010 N N . ALA A 1 488 ? 10.167 13.092 2.806 1.00 86.44 488 ALA A N 1
ATOM 4011 C CA . ALA A 1 488 ? 9.082 13.961 2.350 1.00 86.44 488 ALA A CA 1
ATOM 4012 C C . ALA A 1 488 ? 8.002 14.150 3.430 1.00 86.44 488 ALA A C 1
ATOM 4014 O O . ALA A 1 488 ? 7.443 15.233 3.589 1.00 86.44 488 ALA A O 1
ATOM 4015 N N . SER A 1 489 ? 7.700 13.082 4.175 1.00 84.19 489 SER A N 1
ATOM 4016 C CA . SER A 1 489 ? 6.706 13.119 5.252 1.00 84.19 489 SER A CA 1
ATOM 4017 C C . SER A 1 489 ? 7.201 13.887 6.474 1.00 84.19 489 SER A C 1
ATOM 4019 O O . SER A 1 489 ? 6.430 14.655 7.038 1.00 84.19 489 SER A O 1
ATOM 4021 N N . TRP A 1 490 ? 8.467 13.707 6.846 1.00 90.50 490 TRP A N 1
ATOM 4022 C CA . TRP A 1 490 ? 9.134 14.496 7.878 1.00 90.50 490 TRP A CA 1
ATOM 4023 C C . TRP A 1 490 ? 9.177 15.981 7.496 1.00 90.50 490 TRP A C 1
ATOM 4025 O O . TRP A 1 490 ? 8.687 16.805 8.254 1.00 90.50 490 TRP A O 1
ATOM 4035 N N . LEU A 1 491 ? 9.625 16.308 6.279 1.00 88.69 491 LEU A N 1
ATOM 4036 C CA . LEU A 1 491 ? 9.739 17.682 5.789 1.00 88.69 491 LEU A CA 1
ATOM 4037 C C . LEU A 1 491 ? 8.397 18.418 5.857 1.00 88.69 491 LEU A C 1
ATOM 4039 O O . LEU A 1 491 ? 8.344 19.543 6.335 1.00 88.69 491 LEU A O 1
ATOM 4043 N N . TYR A 1 492 ? 7.306 17.769 5.435 1.00 87.12 492 TYR A N 1
ATOM 4044 C CA . TYR A 1 492 ? 5.965 18.344 5.560 1.00 87.12 492 TYR A CA 1
ATOM 4045 C C . TYR A 1 492 ? 5.616 18.656 7.018 1.00 87.12 492 TYR A C 1
ATOM 4047 O O . TYR A 1 492 ? 5.187 19.764 7.323 1.00 87.12 492 TYR A O 1
ATOM 4055 N N . ARG A 1 493 ? 5.834 17.696 7.926 1.00 82.00 493 ARG A N 1
ATOM 4056 C CA . ARG A 1 493 ? 5.540 17.860 9.358 1.00 82.00 493 ARG A CA 1
ATOM 4057 C C . ARG A 1 493 ? 6.345 18.996 9.978 1.00 82.00 493 ARG A C 1
ATOM 4059 O O . ARG A 1 493 ? 5.776 19.798 10.703 1.00 82.00 493 ARG A O 1
ATOM 4066 N N . SER A 1 494 ? 7.626 19.111 9.634 1.00 85.81 494 SER A N 1
ATOM 4067 C CA . SER A 1 494 ? 8.501 20.180 10.123 1.00 85.81 494 SER A CA 1
ATOM 4068 C C . SER A 1 494 ? 8.084 21.579 9.659 1.00 85.81 494 SER A C 1
ATOM 4070 O O . SER A 1 494 ? 8.505 22.558 10.263 1.00 85.81 494 SER A O 1
ATOM 4072 N N . THR A 1 495 ? 7.273 21.692 8.601 1.00 83.94 495 THR A N 1
ATOM 4073 C CA . THR A 1 495 ? 6.755 22.983 8.110 1.00 83.94 495 THR A CA 1
ATOM 4074 C C . THR A 1 495 ? 5.416 23.399 8.724 1.00 83.94 495 THR A C 1
ATOM 4076 O O . THR A 1 495 ? 4.949 24.504 8.453 1.00 83.94 495 THR A O 1
ATOM 4079 N N . LEU A 1 496 ? 4.776 22.548 9.534 1.00 83.50 496 LEU A N 1
ATOM 4080 C CA . LEU A 1 496 ? 3.500 22.878 10.173 1.00 83.50 496 LEU A CA 1
ATOM 4081 C C . LEU A 1 496 ? 3.733 23.855 11.338 1.00 83.50 496 LEU A C 1
ATOM 4083 O O . LEU A 1 496 ? 4.543 23.595 12.222 1.00 83.50 496 LEU A O 1
ATOM 4087 N N . GLY A 1 497 ? 3.029 24.991 11.337 1.00 48.72 497 GLY A N 1
ATOM 4088 C CA . GLY A 1 497 ? 3.114 25.992 12.405 1.00 48.72 497 GLY A CA 1
ATOM 4089 C C . GLY A 1 497 ? 2.288 25.598 13.635 1.00 48.72 497 GLY A C 1
ATOM 4090 O O . GLY A 1 497 ? 1.067 25.520 13.550 1.00 48.72 497 GLY A O 1
ATOM 4091 N N . GLY A 1 498 ? 2.956 25.377 14.769 1.00 52.88 498 GLY A N 1
ATOM 4092 C CA . GLY A 1 498 ? 2.388 25.071 16.092 1.00 52.88 498 GLY A CA 1
ATOM 4093 C C . GLY A 1 498 ? 3.511 24.692 17.074 1.00 52.88 498 GLY A C 1
ATOM 4094 O O . GLY A 1 498 ? 4.596 24.341 16.604 1.00 52.88 498 GLY A O 1
ATOM 4095 N N . PRO A 1 499 ? 3.336 24.808 18.409 1.00 33.94 499 PRO A N 1
ATOM 4096 C CA . PRO A 1 499 ? 4.385 24.454 19.365 1.00 33.94 499 PRO A CA 1
ATOM 4097 C C . PRO A 1 499 ? 4.845 23.009 19.138 1.00 33.94 499 PRO A C 1
ATOM 4099 O O . PRO A 1 499 ? 4.041 22.094 18.976 1.00 33.94 499 PRO A O 1
ATOM 4102 N N . SER A 1 500 ? 6.163 22.851 19.055 1.00 33.56 500 SER A N 1
ATOM 4103 C CA . SER A 1 500 ? 6.883 21.665 18.601 1.00 33.56 500 SER A CA 1
ATOM 4104 C C . SER A 1 500 ? 6.559 20.412 19.418 1.00 33.56 500 SER A C 1
ATOM 4106 O O . SER A 1 500 ? 7.188 20.148 20.441 1.00 33.56 500 SER A O 1
ATOM 4108 N N . THR A 1 501 ? 5.624 19.609 18.922 1.00 33.09 501 THR A N 1
ATOM 4109 C CA . THR A 1 501 ? 5.429 18.210 19.306 1.00 33.09 501 THR A CA 1
ATOM 4110 C C . THR A 1 501 ? 6.246 17.311 18.377 1.00 33.09 501 THR A C 1
ATOM 4112 O O . THR A 1 501 ? 5.836 17.069 17.247 1.00 33.09 501 THR A O 1
ATOM 4115 N N . GLU A 1 502 ? 7.378 16.782 18.830 1.00 32.44 502 GLU A N 1
ATOM 4116 C CA . GLU A 1 502 ? 7.903 15.487 18.368 1.00 32.44 502 GLU A CA 1
ATOM 4117 C C . GLU A 1 502 ? 8.748 14.875 19.502 1.00 32.44 502 GLU A C 1
ATOM 4119 O O . GLU A 1 502 ? 9.389 15.631 20.234 1.00 32.44 502 GLU A O 1
ATOM 4124 N N . PRO A 1 503 ? 8.764 13.535 19.675 1.00 34.09 503 PRO A N 1
ATOM 4125 C CA . PRO A 1 503 ? 8.754 12.572 18.570 1.00 34.09 503 PRO A CA 1
ATOM 4126 C C . PRO A 1 503 ? 7.811 11.366 18.734 1.00 34.09 503 PRO A C 1
ATOM 4128 O O . PRO A 1 503 ? 7.752 10.743 19.788 1.00 34.09 503 PRO A O 1
ATOM 4131 N N . LEU A 1 504 ? 7.205 10.913 17.629 1.00 31.84 504 LEU A N 1
ATOM 4132 C CA . LEU A 1 504 ? 6.775 9.516 17.487 1.00 31.84 504 LEU A CA 1
ATOM 4133 C C . LEU A 1 504 ? 7.109 8.984 16.088 1.00 31.84 504 LEU A C 1
ATOM 4135 O O . LEU A 1 504 ? 6.477 9.289 15.073 1.00 31.84 504 LEU A O 1
ATOM 4139 N N . ALA A 1 505 ? 8.136 8.138 16.057 1.00 29.39 505 ALA A N 1
ATOM 4140 C CA . ALA A 1 505 ? 8.414 7.239 14.956 1.00 29.39 505 ALA A CA 1
ATOM 4141 C C . ALA A 1 505 ? 7.458 6.037 15.017 1.00 29.39 505 ALA A C 1
ATOM 4143 O O . ALA A 1 505 ? 7.562 5.228 15.936 1.00 29.39 505 ALA A O 1
ATOM 4144 N N . ARG A 1 506 ? 6.587 5.891 14.010 1.00 30.48 506 ARG A N 1
ATOM 4145 C CA . ARG A 1 506 ? 6.191 4.634 13.333 1.00 30.48 506 ARG A CA 1
ATOM 4146 C C . ARG A 1 506 ? 5.118 4.942 12.281 1.00 30.48 506 ARG A C 1
ATOM 4148 O O . ARG A 1 506 ? 4.429 5.951 12.365 1.00 30.48 506 ARG A O 1
ATOM 4155 N N . GLY A 1 507 ? 5.054 4.134 11.224 1.00 30.05 507 GLY A N 1
ATOM 4156 C CA . GLY A 1 507 ? 4.154 4.350 10.091 1.00 30.05 507 GLY A CA 1
ATOM 4157 C C . GLY A 1 507 ? 3.199 3.185 9.849 1.00 30.05 507 GLY A C 1
ATOM 4158 O O . GLY A 1 507 ? 3.517 2.054 10.200 1.00 30.05 507 GLY A O 1
ATOM 4159 N N . ALA A 1 508 ? 2.126 3.523 9.125 1.00 31.50 508 ALA A N 1
ATOM 4160 C CA . ALA A 1 508 ? 1.246 2.664 8.327 1.00 31.50 508 ALA A CA 1
ATOM 4161 C C . ALA A 1 508 ? 0.142 1.866 9.046 1.00 31.50 508 ALA A C 1
ATOM 4163 O O . ALA A 1 508 ? 0.009 0.678 8.807 1.00 31.50 508 ALA A O 1
ATOM 4164 N N . ASP A 1 509 ? -0.672 2.527 9.862 1.00 32.62 509 ASP A N 1
ATOM 4165 C CA . ASP A 1 509 ? -2.139 2.562 9.738 1.00 32.62 509 ASP A CA 1
ATOM 4166 C C . ASP A 1 509 ? -2.664 3.615 10.728 1.00 32.62 509 ASP A C 1
ATOM 4168 O O . ASP A 1 509 ? -1.921 4.118 11.569 1.00 32.62 509 ASP A O 1
ATOM 4172 N N . GLU A 1 510 ? -3.884 4.075 10.493 1.00 47.38 510 GLU A N 1
ATOM 4173 C CA . GLU A 1 510 ? -4.586 5.155 11.187 1.00 47.38 510 GLU A CA 1
ATOM 4174 C C . GLU A 1 510 ? -4.403 5.163 12.711 1.00 47.38 510 GLU A C 1
ATOM 4176 O O . GLU A 1 510 ? -4.777 4.210 13.379 1.00 47.38 510 GLU A O 1
ATOM 4181 N N . GLN A 1 511 ? -3.948 6.285 13.273 1.00 36.38 511 GLN A N 1
ATOM 4182 C CA . GLN A 1 511 ? -4.340 6.679 14.626 1.00 36.38 511 GLN A CA 1
ATOM 4183 C C . GLN A 1 511 ? -4.679 8.165 14.595 1.00 36.38 511 GLN A C 1
ATOM 4185 O O . GLN A 1 511 ? -3.813 9.037 14.500 1.00 36.38 511 GLN A O 1
ATOM 4190 N N . SER A 1 512 ? -5.980 8.440 14.565 1.00 41.09 512 SER A N 1
ATOM 4191 C CA . SER A 1 512 ? -6.522 9.708 15.026 1.00 41.09 512 SER A CA 1
ATOM 4192 C C . SER A 1 512 ? -6.125 9.923 16.487 1.00 41.09 512 SER A C 1
ATOM 4194 O O . SER A 1 512 ? -5.987 8.965 17.235 1.00 41.09 512 SER A O 1
ATOM 4196 N N . VAL A 1 513 ? -6.011 11.185 16.904 1.00 50.16 513 VAL A N 1
ATOM 4197 C CA . VAL A 1 513 ? -5.946 11.585 18.328 1.00 50.16 513 VAL A CA 1
ATOM 4198 C C . VAL A 1 513 ? -7.140 11.007 19.122 1.00 50.16 513 VAL A C 1
ATOM 4200 O O . VAL A 1 513 ? -7.068 10.798 20.326 1.00 50.16 513 VAL A O 1
ATOM 4203 N N . TYR A 1 514 ? -8.222 10.692 18.401 1.00 64.31 514 TYR A N 1
ATOM 4204 C CA . TYR A 1 514 ? -9.378 9.946 18.871 1.00 64.31 514 TYR A CA 1
ATOM 4205 C C . TYR A 1 514 ? -9.129 8.437 18.849 1.00 64.31 514 TYR A C 1
ATOM 4207 O O . TYR A 1 514 ? -8.979 7.846 17.776 1.00 64.31 514 TYR A O 1
ATOM 4215 N N . PHE A 1 515 ? -9.170 7.821 20.022 1.00 77.62 515 PHE A N 1
ATOM 4216 C CA . PHE A 1 515 ? -9.302 6.386 20.202 1.00 77.62 515 PHE A CA 1
ATOM 4217 C C . PHE A 1 515 ? -10.789 6.035 20.206 1.00 77.62 515 PHE A C 1
ATOM 4219 O O . PHE A 1 515 ? -11.607 6.662 20.879 1.00 77.62 515 PHE A O 1
ATOM 4226 N N . THR A 1 516 ? -11.165 5.076 19.367 1.00 82.25 516 THR A N 1
ATOM 4227 C CA . THR A 1 516 ? -12.542 4.600 19.243 1.00 82.25 516 THR A CA 1
ATOM 4228 C C . THR A 1 516 ? -12.533 3.095 19.388 1.00 82.25 516 THR A C 1
ATOM 4230 O O . THR A 1 516 ? -11.874 2.401 18.617 1.00 82.25 516 THR A O 1
ATOM 4233 N N . GLU A 1 517 ? -13.285 2.608 20.366 1.00 86.88 517 GLU A N 1
ATOM 4234 C CA . GLU A 1 517 ? -13.494 1.181 20.572 1.00 86.88 517 GLU A CA 1
ATOM 4235 C C . GLU A 1 517 ? -14.636 0.711 19.672 1.00 86.88 517 GLU A C 1
ATOM 4237 O O . GLU A 1 517 ? -15.660 1.387 19.533 1.00 86.88 517 GLU A O 1
ATOM 4242 N N . LEU A 1 518 ? -14.449 -0.436 19.027 1.00 88.31 518 LEU A N 1
ATOM 4243 C CA . LEU A 1 518 ? -15.420 -1.008 18.100 1.00 88.31 518 LEU A CA 1
ATOM 4244 C C . LEU A 1 518 ? -16.120 -2.208 18.738 1.00 88.31 518 LEU A C 1
ATOM 4246 O O . LEU A 1 518 ? -15.482 -3.039 19.379 1.00 88.31 518 LEU A O 1
ATOM 4250 N N . VAL A 1 519 ? -17.426 -2.331 18.511 1.00 88.31 519 VAL A N 1
ATOM 4251 C CA . VAL A 1 519 ? -18.251 -3.435 19.008 1.00 88.31 519 VAL A CA 1
ATOM 4252 C C . VAL A 1 519 ? -19.025 -4.097 17.876 1.00 88.31 519 VAL A C 1
ATOM 4254 O O . VAL A 1 519 ? -19.457 -3.451 16.925 1.00 88.31 519 VAL A O 1
ATOM 4257 N N . CYS A 1 520 ? -19.204 -5.410 17.973 1.00 87.44 520 CYS A N 1
ATOM 4258 C CA . CYS A 1 520 ? -20.082 -6.175 17.099 1.00 87.44 520 CYS A CA 1
ATOM 4259 C C . CYS A 1 520 ? -20.571 -7.435 17.821 1.00 87.44 520 CYS A C 1
ATOM 4261 O O . CYS A 1 520 ? -19.892 -7.958 18.707 1.00 87.44 520 CYS A O 1
ATOM 4263 N N . TYR A 1 521 ? -21.709 -7.979 17.391 1.00 85.19 521 TYR A N 1
ATOM 4264 C CA . TYR A 1 521 ? -22.037 -9.369 17.691 1.00 85.19 521 TYR A CA 1
ATOM 4265 C C . TYR A 1 521 ? -21.136 -10.282 16.868 1.00 85.19 521 TYR A C 1
ATOM 4267 O O . TYR A 1 521 ? -21.092 -10.151 15.646 1.00 85.19 521 TYR A O 1
ATOM 4275 N N . ALA A 1 522 ? -20.424 -11.202 17.515 1.00 84.88 522 ALA A N 1
ATOM 4276 C CA . ALA A 1 522 ? -19.484 -12.095 16.850 1.00 84.88 522 ALA A CA 1
ATOM 4277 C C . ALA A 1 522 ? -19.807 -13.570 17.102 1.00 84.88 522 ALA A C 1
ATOM 4279 O O . ALA A 1 522 ? -20.313 -13.941 18.157 1.00 84.88 522 ALA A O 1
ATOM 4280 N N . THR A 1 523 ? -19.480 -14.420 16.130 1.00 85.19 523 THR A N 1
ATOM 4281 C CA . THR A 1 523 ? -19.562 -15.878 16.257 1.00 85.19 523 THR A CA 1
ATOM 4282 C C . THR A 1 523 ? -18.332 -16.533 15.644 1.00 85.19 523 THR A C 1
ATOM 4284 O O . THR A 1 523 ? -17.741 -16.015 14.692 1.00 85.19 523 THR A O 1
ATOM 4287 N N . PHE A 1 524 ? -17.949 -17.698 16.158 1.00 81.62 524 PHE A N 1
ATOM 4288 C CA . PHE A 1 524 ? -16.930 -18.518 15.514 1.00 81.62 524 PHE A CA 1
ATOM 4289 C C . PHE A 1 524 ? -17.512 -19.179 14.262 1.00 81.62 524 PHE A C 1
ATOM 4291 O O . PHE A 1 524 ? -18.486 -19.926 14.335 1.00 81.62 524 PHE A O 1
ATOM 4298 N N . GLN A 1 525 ? -16.911 -18.911 13.104 1.00 79.25 525 GLN A N 1
ATOM 4299 C CA . GLN A 1 525 ? -17.207 -19.589 11.841 1.00 79.25 525 GLN A CA 1
ATOM 4300 C C . GLN A 1 525 ? -15.913 -20.173 11.288 1.00 79.25 525 GLN A C 1
ATOM 4302 O O . GLN A 1 525 ? -14.957 -19.439 11.038 1.00 79.25 525 GLN A O 1
ATOM 4307 N N . PHE A 1 526 ? -15.880 -21.494 11.092 1.00 82.12 526 PHE A N 1
ATOM 4308 C CA . PHE A 1 526 ? -14.703 -22.210 10.581 1.00 82.12 526 PHE A CA 1
ATOM 4309 C C . PHE A 1 526 ? -13.418 -21.926 11.387 1.00 82.12 526 PHE A C 1
ATOM 4311 O O . PHE A 1 526 ? -12.349 -21.737 10.813 1.00 82.12 526 PHE A O 1
ATOM 4318 N N . GLY A 1 527 ? -13.531 -21.842 12.718 1.00 78.69 527 GLY A N 1
ATOM 4319 C CA . GLY A 1 527 ? -12.396 -21.564 13.610 1.00 78.69 527 GLY A CA 1
ATOM 4320 C C . GLY A 1 527 ? -11.934 -20.102 13.644 1.00 78.69 527 GLY A C 1
ATOM 4321 O O . GLY A 1 527 ? -10.893 -19.813 14.221 1.00 78.69 527 GLY A O 1
ATOM 4322 N N . VAL A 1 528 ? -12.685 -19.168 13.048 1.00 80.81 528 VAL A N 1
ATOM 4323 C CA . VAL A 1 528 ? -12.379 -17.729 13.073 1.00 80.81 528 VAL A CA 1
ATOM 4324 C C . VAL A 1 528 ? -13.537 -16.966 13.706 1.00 80.81 528 VAL A C 1
ATOM 4326 O O . VAL A 1 528 ? -14.681 -17.112 13.274 1.00 80.81 528 VAL A O 1
ATOM 4329 N N . LEU A 1 529 ? -13.246 -16.126 14.701 1.00 80.94 529 LEU A N 1
ATOM 4330 C CA . LEU A 1 529 ? -14.226 -15.214 15.291 1.00 80.94 529 LEU A CA 1
ATOM 4331 C C . LEU A 1 529 ? -14.557 -14.102 14.282 1.00 80.94 529 LEU A C 1
ATOM 4333 O O . LEU A 1 529 ? -13.671 -13.361 13.855 1.00 80.94 529 LEU A O 1
ATOM 4337 N N . ARG A 1 530 ? -15.820 -14.010 13.858 1.00 85.12 530 ARG A N 1
ATOM 4338 C CA . ARG A 1 530 ? -16.289 -13.028 12.871 1.00 85.12 530 ARG A CA 1
ATOM 4339 C C . ARG A 1 530 ? -17.485 -12.259 13.397 1.00 85.12 530 ARG A C 1
ATOM 4341 O O . ARG A 1 530 ? -18.410 -12.865 13.931 1.00 85.12 530 ARG A O 1
ATOM 4348 N N . CYS A 1 531 ? -17.485 -10.949 13.172 1.00 86.44 531 CYS A N 1
ATOM 4349 C CA . CYS A 1 531 ? -18.673 -10.132 13.369 1.00 86.44 531 CYS A CA 1
ATOM 4350 C C . CYS A 1 531 ? -19.791 -10.580 12.412 1.00 86.44 531 CYS A C 1
ATOM 4352 O O . CYS A 1 531 ? -19.540 -10.803 11.226 1.00 86.44 531 CYS A O 1
ATOM 4354 N N . LEU A 1 532 ? -21.010 -10.707 12.932 1.00 85.50 532 LEU A N 1
ATOM 4355 C CA . LEU A 1 532 ? -22.227 -10.985 12.165 1.00 85.50 532 LEU A CA 1
ATOM 4356 C C . LEU A 1 532 ? -22.648 -9.775 11.324 1.00 85.50 532 LEU A C 1
ATOM 4358 O O . LEU A 1 532 ? -23.169 -9.932 10.223 1.00 85.50 532 LEU A O 1
ATOM 4362 N N . GLU A 1 533 ? -22.365 -8.580 11.832 1.00 84.38 533 GLU A N 1
ATOM 4363 C CA . GLU A 1 533 ? -22.663 -7.288 11.219 1.00 84.38 533 GLU A CA 1
ATOM 4364 C C . GLU A 1 533 ? -21.407 -6.402 11.240 1.00 84.38 533 GLU A C 1
ATOM 4366 O O . GLU A 1 533 ? -20.495 -6.659 12.033 1.00 84.38 533 GLU A O 1
ATOM 4371 N N . PRO A 1 534 ? -21.301 -5.374 10.378 1.00 84.94 534 PRO A N 1
ATOM 4372 C CA . PRO A 1 534 ? -20.197 -4.422 10.447 1.00 84.94 534 PRO A CA 1
ATOM 4373 C C . PRO A 1 534 ? -20.068 -3.822 11.857 1.00 84.94 534 PRO A C 1
ATOM 4375 O O . PRO A 1 534 ? -21.082 -3.417 12.426 1.00 84.94 534 PRO A O 1
ATOM 4378 N N . PRO A 1 535 ? -18.853 -3.756 12.431 1.00 87.31 535 PRO A N 1
ATOM 4379 C CA . PRO A 1 535 ? -18.676 -3.236 13.776 1.00 87.31 535 PRO A CA 1
ATOM 4380 C C . PRO A 1 535 ? -19.048 -1.754 13.853 1.00 87.31 535 PRO A C 1
ATOM 4382 O O . PRO A 1 535 ? -18.775 -0.980 12.931 1.00 87.31 535 PRO A O 1
ATOM 4385 N N . THR A 1 536 ? -19.643 -1.360 14.972 1.00 84.88 536 THR A N 1
ATOM 4386 C CA . THR A 1 536 ? -20.038 0.016 15.271 1.00 84.88 536 THR A CA 1
ATOM 4387 C C . THR A 1 536 ? -19.116 0.615 16.328 1.00 84.88 536 THR A C 1
ATOM 4389 O O . THR A 1 536 ? -18.502 -0.099 17.118 1.00 84.88 536 THR A O 1
ATOM 4392 N N . ALA A 1 537 ? -18.977 1.940 16.328 1.00 87.31 537 ALA A N 1
ATOM 4393 C CA . ALA A 1 537 ? -18.239 2.639 17.373 1.00 87.31 537 ALA A CA 1
ATOM 4394 C C . ALA A 1 537 ? -19.025 2.589 18.689 1.00 87.31 537 ALA A C 1
ATOM 4396 O O . ALA A 1 537 ? -20.204 2.950 18.712 1.00 87.31 537 ALA A O 1
ATOM 4397 N N . LEU A 1 538 ? -18.372 2.180 19.777 1.00 87.31 538 LEU A N 1
ATOM 4398 C CA . LEU A 1 538 ? -18.950 2.273 21.112 1.00 87.31 538 LEU A CA 1
ATOM 4399 C C . LEU A 1 538 ? -19.113 3.754 21.488 1.00 87.31 538 LEU A C 1
ATOM 4401 O O . LEU A 1 538 ? -18.129 4.497 21.441 1.00 87.31 538 LEU A O 1
ATOM 4405 N N . PRO A 1 539 ? -20.317 4.201 21.890 1.00 87.75 539 PRO A N 1
ATOM 4406 C CA . PRO A 1 539 ? -20.597 5.598 22.209 1.00 87.75 539 PRO A CA 1
ATOM 4407 C C . PRO A 1 539 ? -20.092 5.982 23.612 1.00 87.75 539 PRO A C 1
ATOM 4409 O O . PRO A 1 539 ? -20.829 6.537 24.426 1.00 87.75 539 PRO A O 1
ATOM 4412 N N . VAL A 1 540 ? -18.827 5.680 23.914 1.00 86.69 540 VAL A N 1
ATOM 4413 C CA . VAL A 1 540 ? -18.173 6.102 25.156 1.00 86.69 540 VAL A CA 1
ATOM 4414 C C . VAL A 1 540 ? -17.764 7.564 25.022 1.00 86.69 540 VAL A C 1
ATOM 4416 O O . VAL A 1 540 ? -17.089 7.953 24.068 1.00 86.69 540 VAL A O 1
ATOM 4419 N N . GLN A 1 541 ? -18.174 8.384 25.985 1.00 80.50 541 GLN A N 1
ATOM 4420 C CA . GLN A 1 541 ? -17.814 9.797 26.000 1.00 80.50 541 GLN A CA 1
ATOM 4421 C C . GLN A 1 541 ? -16.324 9.956 26.341 1.00 80.50 541 GLN A C 1
ATOM 4423 O O . GLN A 1 541 ? -15.877 9.374 27.332 1.00 80.50 541 GLN A O 1
ATOM 4428 N N . PRO A 1 542 ? -15.552 10.733 25.558 1.00 82.12 542 PRO A N 1
ATOM 4429 C CA . PRO A 1 542 ? -14.200 11.112 25.945 1.00 82.12 542 PRO A CA 1
ATOM 4430 C C . PRO A 1 542 ? -14.215 11.853 27.281 1.00 82.12 542 PRO A C 1
ATOM 4432 O O . PRO A 1 542 ? -15.076 12.706 27.505 1.00 82.12 542 PRO A O 1
ATOM 4435 N N . THR A 1 543 ? -13.264 11.536 28.153 1.00 83.50 543 THR A N 1
ATOM 4436 C CA . THR A 1 543 ? -13.081 12.247 29.417 1.00 83.50 543 THR A CA 1
ATOM 4437 C C . THR A 1 543 ? -11.973 13.281 29.272 1.00 83.50 543 THR A C 1
ATOM 4439 O O . THR A 1 543 ? -11.022 13.096 28.514 1.00 83.50 543 THR A O 1
ATOM 4442 N N . GLU A 1 544 ? -12.111 14.400 29.975 1.00 72.75 544 GLU A N 1
ATOM 4443 C CA . GLU A 1 544 ? -11.079 15.432 30.037 1.00 72.75 544 GLU A CA 1
ATOM 4444 C C . GLU A 1 544 ? -10.181 15.181 31.254 1.00 72.75 544 GLU A C 1
ATOM 4446 O O . GLU A 1 544 ? -10.671 14.866 32.340 1.00 72.75 544 GLU A O 1
ATOM 4451 N N . GLY A 1 545 ? -8.870 15.341 31.075 1.00 67.62 545 GLY A N 1
ATOM 4452 C CA . GLY A 1 545 ? -7.882 15.334 32.155 1.00 67.62 545 GLY A CA 1
ATOM 4453 C C . GLY A 1 545 ? -6.879 16.475 31.985 1.00 67.62 545 GLY A C 1
ATOM 4454 O O . GLY A 1 545 ? -6.883 17.167 30.969 1.00 67.62 545 GLY A O 1
ATOM 4455 N N . GLY A 1 546 ? -6.019 16.689 32.983 1.00 66.75 546 GLY A N 1
ATOM 4456 C CA . GLY A 1 546 ? -5.053 17.801 32.958 1.00 66.75 546 GLY A CA 1
ATOM 4457 C C . GLY A 1 546 ? -3.872 17.673 33.922 1.00 66.75 546 GLY A C 1
ATOM 4458 O O . GLY A 1 546 ? -3.220 18.670 34.210 1.00 66.75 546 GLY A O 1
ATOM 4459 N N . ILE A 1 547 ? -3.622 16.471 34.452 1.00 80.75 547 ILE A N 1
ATOM 4460 C CA . ILE A 1 547 ? -2.650 16.219 35.538 1.00 80.75 547 ILE A CA 1
ATOM 4461 C C . ILE A 1 547 ? -1.402 15.469 35.020 1.00 80.75 547 ILE A C 1
ATOM 4463 O O . ILE A 1 547 ? -0.470 15.164 35.759 1.00 80.75 547 ILE A O 1
ATOM 4467 N N . CYS A 1 548 ? -1.354 15.138 33.731 1.00 82.75 548 CYS A N 1
ATOM 4468 C CA . CYS A 1 548 ? -0.208 14.465 33.131 1.00 82.75 548 CYS A CA 1
ATOM 4469 C C . CYS A 1 548 ? 0.993 15.412 33.011 1.00 82.75 548 CYS A C 1
ATOM 4471 O O . CYS A 1 548 ? 0.946 16.391 32.278 1.00 82.75 548 CYS A O 1
ATOM 4473 N N . GLU A 1 549 ? 2.095 15.088 33.689 1.00 79.69 549 GLU A N 1
ATOM 4474 C CA . GLU A 1 549 ? 3.319 15.894 33.668 1.00 79.69 549 GLU A CA 1
ATOM 4475 C C . GLU A 1 549 ? 4.538 15.091 33.180 1.00 79.69 549 GLU A C 1
ATOM 4477 O O . GLU A 1 549 ? 4.614 13.858 33.274 1.00 79.69 549 GLU A O 1
ATOM 4482 N N . GLY A 1 550 ? 5.542 15.804 32.662 1.00 81.81 550 GLY A N 1
ATOM 4483 C CA . GLY A 1 550 ? 6.839 15.238 32.294 1.00 81.81 550 GLY A CA 1
ATOM 4484 C C . GLY A 1 550 ? 6.742 14.120 31.250 1.00 81.81 550 GLY A C 1
ATOM 4485 O O . GLY A 1 550 ? 6.257 14.322 30.142 1.00 81.81 550 GLY A O 1
ATOM 4486 N N . LYS A 1 551 ? 7.224 12.915 31.592 1.00 72.88 551 LYS A N 1
ATOM 4487 C CA . LYS A 1 551 ? 7.239 11.753 30.676 1.00 72.88 551 LYS A CA 1
ATOM 4488 C C . LYS A 1 551 ? 5.843 11.201 30.348 1.00 72.88 551 LYS A C 1
ATOM 4490 O O . LYS A 1 551 ? 5.741 10.349 29.469 1.00 72.88 551 LYS A O 1
ATOM 4495 N N . LEU A 1 552 ? 4.800 11.644 31.053 1.00 78.38 552 LEU A N 1
ATOM 4496 C CA . LEU A 1 552 ? 3.422 11.189 30.869 1.00 78.38 552 LEU A CA 1
ATOM 4497 C C . LEU A 1 552 ? 2.547 12.202 30.120 1.00 78.38 552 LEU A C 1
ATOM 4499 O O . LEU A 1 552 ? 1.400 11.885 29.840 1.00 78.38 552 LEU A O 1
ATOM 4503 N N . ASP A 1 553 ? 3.075 13.368 29.733 1.00 75.88 553 ASP A N 1
ATOM 4504 C CA . ASP A 1 553 ? 2.308 14.429 29.055 1.00 75.88 553 ASP A CA 1
ATOM 4505 C C . ASP A 1 553 ? 1.678 13.978 27.721 1.00 75.88 553 ASP A C 1
ATOM 4507 O O . ASP A 1 553 ? 0.665 14.502 27.276 1.00 75.88 553 ASP A O 1
ATOM 4511 N N . TYR A 1 554 ? 2.207 12.923 27.096 1.00 69.12 554 TYR A N 1
ATOM 4512 C CA . TYR A 1 554 ? 1.580 12.352 25.903 1.00 69.12 554 TYR A CA 1
ATOM 4513 C C . TYR A 1 554 ? 0.169 11.797 26.169 1.00 69.12 554 TYR A C 1
ATOM 4515 O O . TYR A 1 554 ? -0.653 11.805 25.257 1.00 69.12 554 TYR A O 1
ATOM 4523 N N . PHE A 1 555 ? -0.129 11.342 27.396 1.00 72.19 555 PHE A N 1
ATOM 4524 C CA . PHE A 1 555 ? -1.475 10.908 27.772 1.00 72.19 555 PHE A CA 1
ATOM 4525 C C . PHE A 1 555 ? -2.465 12.082 27.763 1.00 72.19 555 PHE A C 1
ATOM 4527 O O . PHE A 1 555 ? -3.645 11.842 27.538 1.00 72.19 555 PHE A O 1
ATOM 4534 N N . SER A 1 556 ? -2.018 13.337 27.930 1.00 74.12 556 SER A N 1
ATOM 4535 C CA . SER A 1 556 ? -2.867 14.541 27.832 1.00 74.12 556 SER A CA 1
ATOM 4536 C C . SER A 1 556 ? -3.534 14.685 26.463 1.00 74.12 556 SER A C 1
ATOM 4538 O O . SER A 1 556 ? -4.585 15.305 26.346 1.00 74.12 556 SER A O 1
ATOM 4540 N N . ALA A 1 557 ? -2.912 14.134 25.417 1.00 70.12 557 ALA A N 1
ATOM 4541 C CA . ALA A 1 557 ? -3.432 14.171 24.056 1.00 70.12 557 ALA A CA 1
ATOM 4542 C C . ALA A 1 557 ? -4.391 13.010 23.745 1.00 70.12 557 ALA A C 1
ATOM 4544 O O . ALA A 1 557 ? -4.899 12.940 22.629 1.00 70.12 557 ALA A O 1
ATOM 4545 N N . ASN A 1 558 ? -4.626 12.086 24.680 1.00 73.31 558 ASN A N 1
ATOM 4546 C CA . ASN A 1 558 ? -5.572 11.000 24.459 1.00 73.31 558 ASN A CA 1
ATOM 4547 C C . ASN A 1 558 ? -7.001 11.543 24.416 1.00 73.31 558 ASN A C 1
ATOM 4549 O O . ASN A 1 558 ? -7.395 12.378 25.225 1.00 73.31 558 ASN A O 1
ATOM 4553 N N . VAL A 1 559 ? -7.790 11.057 23.460 1.00 78.44 559 VAL A N 1
ATOM 4554 C CA . VAL A 1 559 ? -9.212 11.382 23.373 1.00 78.44 559 VAL A CA 1
ATOM 4555 C C . VAL A 1 559 ? -9.994 10.091 23.174 1.00 78.44 559 VAL A C 1
ATOM 4557 O O . VAL A 1 559 ? -9.927 9.492 22.106 1.00 78.44 559 VAL A O 1
ATOM 4560 N N . GLY A 1 560 ? -10.754 9.672 24.186 1.00 83.00 560 GLY A N 1
ATOM 4561 C CA . GLY A 1 560 ? -11.608 8.479 24.132 1.00 83.00 560 GLY A CA 1
ATOM 4562 C C . GLY A 1 560 ? -11.132 7.310 25.008 1.00 83.00 560 GLY A C 1
ATOM 4563 O O . GLY A 1 560 ? -10.183 7.452 25.786 1.00 83.00 560 GLY A O 1
ATOM 4564 N N . PRO A 1 561 ? -11.837 6.166 24.949 1.00 88.88 561 PRO A N 1
ATOM 4565 C CA . PRO A 1 561 ? -11.494 4.964 25.707 1.00 88.88 561 PRO A CA 1
ATOM 4566 C C . PRO A 1 561 ? -10.305 4.198 25.110 1.00 88.88 561 PRO A C 1
ATOM 4568 O O . PRO A 1 561 ? -10.102 4.192 23.897 1.00 88.88 561 PRO A O 1
ATOM 4571 N N . HIS A 1 562 ? -9.572 3.497 25.974 1.00 88.25 562 HIS A N 1
ATOM 4572 C CA . HIS A 1 562 ? -8.498 2.572 25.613 1.00 88.25 562 HIS A CA 1
ATOM 4573 C C . HIS A 1 562 ? -8.621 1.238 26.343 1.00 88.25 562 HIS A C 1
ATOM 4575 O O . HIS A 1 562 ? -9.083 1.192 27.488 1.00 88.25 562 HIS A O 1
ATOM 4581 N N . ASP A 1 563 ? -8.084 0.187 25.721 1.00 86.50 563 ASP A N 1
ATOM 4582 C CA . ASP A 1 563 ? -7.943 -1.155 26.290 1.00 86.50 563 ASP A CA 1
ATOM 4583 C C . ASP A 1 563 ? -9.258 -1.649 26.921 1.00 86.50 563 ASP A C 1
ATOM 4585 O O . ASP A 1 563 ? -9.284 -2.191 28.034 1.00 86.50 563 ASP A O 1
ATOM 4589 N N . ALA A 1 564 ? -10.375 -1.404 26.225 1.00 90.19 564 ALA A N 1
ATOM 4590 C CA . ALA A 1 564 ? -11.694 -1.714 26.746 1.00 90.19 564 ALA A CA 1
ATOM 4591 C C . ALA A 1 564 ? -11.920 -3.228 26.880 1.00 90.19 564 ALA A C 1
ATOM 4593 O O . ALA A 1 564 ? -11.619 -4.025 25.990 1.00 90.19 564 ALA A O 1
ATOM 4594 N N . ARG A 1 565 ? -12.499 -3.630 28.013 1.00 90.31 565 ARG A N 1
ATOM 4595 C CA . ARG A 1 565 ? -12.819 -5.020 28.351 1.00 90.31 565 ARG A CA 1
ATOM 4596 C C . ARG A 1 565 ? -14.278 -5.117 28.760 1.00 90.31 565 ARG A C 1
ATOM 4598 O O . ARG A 1 565 ? -14.713 -4.420 29.673 1.00 90.31 565 ARG A O 1
ATOM 4605 N N . VAL A 1 566 ? -15.020 -6.002 28.103 1.00 91.38 566 VAL A N 1
ATOM 4606 C CA . VAL A 1 566 ? -16.398 -6.334 28.478 1.00 91.38 566 VAL A CA 1
ATOM 4607 C C . VAL A 1 566 ? -16.374 -7.567 29.370 1.00 91.38 566 VAL A C 1
ATOM 4609 O O . VAL A 1 566 ? -15.689 -8.543 29.074 1.00 91.38 566 VAL A O 1
ATOM 4612 N N . LEU A 1 567 ? -17.112 -7.515 30.471 1.00 92.38 567 LEU A N 1
ATOM 4613 C CA . LEU A 1 567 ? -17.169 -8.577 31.468 1.00 92.38 567 LEU A CA 1
ATOM 4614 C C . LEU A 1 567 ? -18.574 -8.689 32.054 1.00 92.38 567 LEU A C 1
ATOM 4616 O O . LEU A 1 567 ? -19.338 -7.726 32.062 1.00 92.38 567 LEU A O 1
ATOM 4620 N N . TYR A 1 568 ? -18.915 -9.864 32.573 1.00 90.94 568 TYR A N 1
ATOM 4621 C CA . TYR A 1 568 ? -20.208 -10.102 33.207 1.00 90.94 568 TYR A CA 1
ATOM 4622 C C . TYR A 1 568 ? -20.051 -10.142 34.732 1.00 90.94 568 TYR A C 1
ATOM 4624 O O . TYR A 1 568 ? -19.266 -10.934 35.249 1.00 90.94 568 TYR A O 1
ATOM 4632 N N . GLY A 1 569 ? -20.795 -9.299 35.454 1.00 91.69 569 GLY A N 1
ATOM 4633 C CA . GLY A 1 569 ? -20.955 -9.414 36.907 1.00 91.69 569 GLY A CA 1
ATOM 4634 C C . GLY A 1 569 ? -22.045 -10.425 37.296 1.00 91.69 569 GLY A C 1
ATOM 4635 O O . GLY A 1 569 ? -22.590 -11.121 36.442 1.00 91.69 569 GLY A O 1
ATOM 4636 N N . PRO A 1 570 ? -22.424 -10.530 38.580 1.00 90.81 570 PRO A N 1
ATOM 4637 C CA . PRO A 1 570 ? -23.483 -11.446 39.007 1.00 90.81 570 PRO A CA 1
ATOM 4638 C C . PRO A 1 570 ? -24.818 -11.208 38.283 1.00 90.81 570 PRO A C 1
ATOM 4640 O O . PRO A 1 570 ? -25.487 -12.158 37.876 1.00 90.81 570 PRO A O 1
ATOM 4643 N N . GLU A 1 571 ? -25.180 -9.938 38.078 1.00 88.00 571 GLU A N 1
ATOM 4644 C CA . GLU A 1 571 ? -26.477 -9.556 37.506 1.00 88.00 571 GLU A CA 1
ATOM 4645 C C . GLU A 1 571 ? -26.372 -8.864 36.142 1.00 88.00 571 GLU A C 1
ATOM 4647 O O . GLU A 1 571 ? -27.136 -9.201 35.231 1.00 88.00 571 GLU A O 1
ATOM 4652 N N . SER A 1 572 ? -25.411 -7.946 35.992 1.00 90.88 572 SER A N 1
ATOM 4653 C CA . SER A 1 572 ? -25.292 -7.032 34.847 1.00 90.88 572 SER A CA 1
ATOM 4654 C C . SER A 1 572 ? -23.940 -7.171 34.129 1.00 90.88 572 SER A C 1
ATOM 4656 O O . SER A 1 572 ? -22.932 -7.457 34.786 1.00 90.88 572 SER A O 1
ATOM 4658 N N . PRO A 1 573 ? -23.888 -6.958 32.801 1.00 93.00 573 PRO A N 1
ATOM 4659 C CA . PRO A 1 573 ? -22.638 -6.821 32.063 1.00 93.00 573 PRO A CA 1
ATOM 4660 C C . PRO A 1 573 ? -22.063 -5.403 32.210 1.00 93.00 573 PRO A C 1
ATOM 4662 O O . PRO A 1 573 ? -22.791 -4.411 32.197 1.00 93.00 573 PRO A O 1
ATOM 4665 N N . TYR A 1 574 ? -20.744 -5.310 32.303 1.00 94.25 574 TYR A N 1
ATOM 4666 C CA . TYR A 1 574 ? -20.007 -4.060 32.446 1.00 94.25 574 TYR A CA 1
ATOM 4667 C C . TYR A 1 574 ? -18.913 -3.959 31.388 1.00 94.25 574 TYR A C 1
ATOM 4669 O O . TYR A 1 574 ? -18.375 -4.968 30.930 1.00 94.25 574 TYR A O 1
ATOM 4677 N N . ILE A 1 575 ? -18.560 -2.729 31.037 1.00 94.25 575 ILE A N 1
ATOM 4678 C CA . ILE A 1 575 ? -17.347 -2.408 30.295 1.00 94.25 575 ILE A CA 1
ATOM 4679 C C . ILE A 1 575 ? -16.388 -1.662 31.214 1.00 94.25 575 ILE A C 1
ATOM 4681 O O . ILE A 1 575 ? -16.796 -0.781 31.969 1.00 94.25 575 ILE A O 1
ATOM 4685 N N . VAL A 1 576 ? -15.113 -2.026 31.152 1.00 94.69 576 VAL A N 1
ATOM 4686 C CA . VAL A 1 576 ? -14.022 -1.370 31.868 1.00 94.69 576 VAL A CA 1
ATOM 4687 C C . VAL A 1 576 ? -13.016 -0.875 30.841 1.00 94.69 576 VAL A C 1
ATOM 4689 O O . VAL A 1 576 ? -12.570 -1.657 30.008 1.00 94.69 576 VAL A O 1
ATOM 4692 N N . TYR A 1 577 ? -12.667 0.408 30.874 1.00 93.75 577 TYR A N 1
ATOM 4693 C CA . TYR A 1 577 ? -11.789 1.037 29.879 1.00 93.75 577 TYR A CA 1
ATOM 4694 C C . TYR A 1 577 ? -10.921 2.121 30.518 1.00 93.75 577 TYR A C 1
ATOM 4696 O O . TYR A 1 577 ? -11.270 2.660 31.567 1.00 93.75 577 TYR A O 1
ATOM 4704 N N . GLY A 1 578 ? -9.748 2.380 29.950 1.00 92.56 578 GLY A N 1
ATOM 4705 C CA . GLY A 1 578 ? -8.851 3.440 30.395 1.00 92.56 578 GLY A CA 1
ATOM 4706 C C . GLY A 1 578 ? -9.187 4.763 29.716 1.00 92.56 578 GLY A C 1
ATOM 4707 O O . GLY A 1 578 ? -9.526 4.773 28.533 1.00 92.56 578 GLY A O 1
ATOM 4708 N N . SER A 1 579 ? -9.097 5.876 30.437 1.00 91.62 579 SER A N 1
ATOM 4709 C CA . SER A 1 579 ? -9.220 7.211 29.845 1.00 91.62 579 SER A CA 1
ATOM 4710 C C . SER A 1 579 ? -8.543 8.270 30.719 1.00 91.62 579 SER A C 1
ATOM 4712 O O . SER A 1 579 ? -7.964 7.957 31.765 1.00 91.62 579 SER A O 1
ATOM 4714 N N . ASN A 1 580 ? -8.572 9.527 30.282 1.00 90.81 580 ASN A N 1
ATOM 4715 C CA . ASN A 1 580 ? -7.978 10.629 31.029 1.00 90.81 580 ASN A CA 1
ATOM 4716 C C . ASN A 1 580 ? -8.682 10.812 32.375 1.00 90.81 580 ASN A C 1
ATOM 4718 O O . ASN A 1 580 ? -9.912 10.861 32.446 1.00 90.81 580 ASN A O 1
ATOM 4722 N N . SER A 1 581 ? -7.874 10.872 33.430 1.00 89.88 581 SER A N 1
ATOM 4723 C CA . SER A 1 581 ? -8.334 10.897 34.816 1.00 89.88 581 SER A CA 1
ATOM 4724 C C . SER A 1 581 ? -8.516 12.324 35.326 1.00 89.88 581 SER A C 1
ATOM 4726 O O . SER A 1 581 ? -7.773 13.232 34.941 1.00 89.88 581 SER A O 1
ATOM 4728 N N . GLN A 1 582 ? -9.479 12.512 36.233 1.00 88.12 582 GLN A N 1
ATOM 4729 C CA . GLN A 1 582 ? -9.619 13.755 37.000 1.00 88.12 582 GLN A CA 1
ATOM 4730 C C . GLN A 1 582 ? -8.751 13.782 38.267 1.00 88.12 582 GLN A C 1
ATOM 4732 O O . GLN A 1 582 ? -8.591 14.838 38.877 1.00 88.12 582 GLN A O 1
ATOM 4737 N N . PHE A 1 583 ? -8.207 12.637 38.682 1.00 87.94 583 PHE A N 1
ATOM 4738 C CA . PHE A 1 583 ? -7.451 12.479 39.927 1.00 87.94 583 PHE A CA 1
ATOM 4739 C C . PHE A 1 583 ? -5.957 12.205 39.687 1.00 87.94 583 PHE A C 1
ATOM 4741 O O . PHE A 1 583 ? -5.119 12.582 40.504 1.00 87.94 583 PHE A O 1
ATOM 4748 N N . THR A 1 584 ? -5.616 11.559 38.571 1.00 89.69 584 THR A N 1
ATOM 4749 C CA . THR A 1 584 ? -4.253 11.235 38.123 1.00 89.69 584 THR A CA 1
ATOM 4750 C C . THR A 1 584 ? -4.081 11.602 36.650 1.00 89.69 584 THR A C 1
ATOM 4752 O O . THR A 1 584 ? -4.883 12.340 36.085 1.00 89.69 584 THR A O 1
ATOM 4755 N N . CYS A 1 585 ? -3.017 11.127 35.998 1.00 89.81 585 CYS A N 1
ATOM 4756 C CA . CYS A 1 585 ? -2.835 11.352 34.568 1.00 89.81 585 CYS A CA 1
ATOM 4757 C C . CYS A 1 585 ? -3.772 10.462 33.728 1.00 89.81 585 CYS A C 1
ATOM 4759 O O . CYS A 1 585 ? -4.442 10.934 32.807 1.00 89.81 585 CYS A O 1
ATOM 4761 N N . PHE A 1 586 ? -3.854 9.175 34.061 1.00 91.38 586 PHE A N 1
ATOM 4762 C CA . PHE A 1 586 ? -4.661 8.202 33.330 1.00 91.38 586 PHE A CA 1
ATOM 4763 C C . PHE A 1 586 ? -5.308 7.229 34.312 1.00 91.38 586 PHE A C 1
ATOM 4765 O O . PHE A 1 586 ? -4.623 6.716 35.197 1.00 91.38 586 PHE A O 1
ATOM 4772 N N . GLY A 1 587 ? -6.610 6.997 34.156 1.00 92.38 587 GLY A N 1
ATOM 4773 C CA . GLY A 1 587 ? -7.431 6.267 35.117 1.00 92.38 587 GLY A CA 1
ATOM 4774 C C . GLY A 1 587 ? -8.294 5.195 34.466 1.00 92.38 587 GLY A C 1
ATOM 4775 O O . GLY A 1 587 ? -8.460 5.143 33.245 1.00 92.38 587 GLY A O 1
ATOM 4776 N N . GLN A 1 588 ? -8.862 4.333 35.306 1.00 93.75 588 GLN A N 1
ATOM 4777 C CA . GLN A 1 588 ? -9.738 3.246 34.891 1.00 93.75 588 GLN A CA 1
ATOM 4778 C C . GLN A 1 588 ? -11.202 3.631 35.136 1.00 93.75 588 GLN A C 1
ATOM 4780 O O . GLN A 1 588 ? -11.572 4.044 36.230 1.00 93.75 588 GLN A O 1
ATOM 4785 N N . PHE A 1 589 ? -12.047 3.445 34.130 1.00 94.75 589 PHE A N 1
ATOM 4786 C CA . PHE A 1 589 ? -13.478 3.725 34.175 1.00 94.75 589 PHE A CA 1
ATOM 4787 C C . PHE A 1 589 ? -14.287 2.436 34.066 1.00 94.75 589 PHE A C 1
ATOM 4789 O O . PHE A 1 589 ? -13.832 1.460 33.465 1.00 94.75 589 PHE A O 1
ATOM 4796 N N . ILE A 1 590 ? -15.500 2.454 34.618 1.00 95.69 590 ILE A N 1
ATOM 4797 C CA . ILE A 1 590 ? -16.505 1.400 34.467 1.00 95.69 590 ILE A CA 1
ATOM 4798 C C . ILE A 1 590 ? -17.839 1.994 34.005 1.00 95.69 590 ILE A C 1
ATOM 4800 O O . ILE A 1 590 ? -18.222 3.090 34.421 1.00 95.69 590 ILE A O 1
ATOM 4804 N N . GLN A 1 591 ? -18.558 1.264 33.157 1.00 95.06 591 GLN A N 1
ATOM 4805 C CA . GLN A 1 591 ? -19.922 1.600 32.751 1.00 95.06 591 GLN A CA 1
ATOM 4806 C C . GLN A 1 591 ? -20.757 0.331 32.553 1.00 95.06 591 GLN A C 1
ATOM 4808 O O . GLN A 1 591 ? -20.233 -0.723 32.190 1.00 95.06 591 GLN A O 1
ATOM 4813 N N . ASP A 1 592 ? -22.064 0.423 32.780 1.00 93.94 592 ASP A N 1
ATOM 4814 C CA . ASP A 1 592 ? -23.028 -0.589 32.362 1.00 93.94 592 ASP A CA 1
ATOM 4815 C C . ASP A 1 592 ? -23.002 -0.719 30.836 1.00 93.94 592 ASP A C 1
ATOM 4817 O O . ASP A 1 592 ? -23.279 0.234 30.104 1.00 93.94 592 ASP A O 1
ATOM 4821 N N . PHE A 1 593 ? -22.643 -1.904 30.344 1.00 93.94 593 PHE A N 1
ATOM 4822 C CA . PHE A 1 593 ? -22.431 -2.110 28.914 1.00 93.94 593 PHE A CA 1
ATOM 4823 C C . PHE A 1 593 ? -23.727 -1.964 28.104 1.00 93.94 593 PHE A C 1
ATOM 4825 O O . PHE A 1 593 ? -23.684 -1.605 26.930 1.00 93.94 593 PHE A O 1
ATOM 4832 N N . ARG A 1 594 ? -24.886 -2.190 28.732 1.00 91.88 594 ARG A N 1
ATOM 4833 C CA . ARG A 1 594 ? -26.206 -2.145 28.080 1.00 91.88 594 ARG A CA 1
ATOM 4834 C C . ARG A 1 594 ? -26.607 -0.738 27.661 1.00 91.88 594 ARG A C 1
ATOM 4836 O O . ARG A 1 594 ? -27.376 -0.586 26.725 1.00 91.88 594 ARG A O 1
ATOM 4843 N N . GLU A 1 595 ? -26.060 0.279 28.319 1.00 91.56 595 GLU A N 1
ATOM 4844 C CA . GLU A 1 595 ? -26.299 1.686 27.982 1.00 91.56 595 GLU A CA 1
ATOM 4845 C C . GLU A 1 595 ? -25.548 2.118 26.709 1.00 91.56 595 GLU A C 1
ATOM 4847 O O . GLU A 1 595 ? -25.785 3.203 26.182 1.00 91.56 595 GLU A O 1
ATOM 4852 N N . LEU A 1 596 ? -24.630 1.281 26.209 1.00 90.88 596 LEU A N 1
ATOM 4853 C CA . LEU A 1 596 ? -23.768 1.585 25.064 1.00 90.88 596 LEU A CA 1
ATOM 4854 C C . LEU A 1 596 ? -24.130 0.800 23.797 1.00 90.88 596 LEU A C 1
ATOM 4856 O O . LEU A 1 596 ? -23.613 1.114 22.725 1.00 90.88 596 LEU A O 1
ATOM 4860 N N . VAL A 1 597 ? -24.980 -0.224 23.901 1.00 89.88 597 VAL A N 1
ATOM 4861 C CA . VAL A 1 597 ? -25.309 -1.139 22.797 1.00 89.88 597 VAL A CA 1
ATOM 4862 C C . VAL A 1 597 ? -26.801 -1.451 22.760 1.00 89.88 597 VAL A C 1
ATOM 4864 O O . VAL A 1 597 ? -27.498 -1.317 23.761 1.00 89.88 597 VAL A O 1
ATOM 4867 N N . ASP A 1 598 ? -27.292 -1.934 21.619 1.00 84.88 598 ASP A N 1
ATOM 4868 C CA . ASP A 1 598 ? -28.658 -2.454 21.502 1.00 84.88 598 ASP A CA 1
ATOM 4869 C C . ASP A 1 598 ? -28.764 -3.834 22.178 1.00 84.88 598 ASP A C 1
ATOM 4871 O O . ASP A 1 598 ? -28.621 -4.883 21.551 1.00 84.88 598 ASP A O 1
ATOM 4875 N N . TRP A 1 599 ? -28.881 -3.840 23.510 1.00 86.50 599 TRP A N 1
ATOM 4876 C CA . TRP A 1 599 ? -28.777 -5.054 24.318 1.00 86.50 599 TRP A CA 1
ATOM 4877 C C . TRP A 1 599 ? -29.976 -5.991 24.128 1.00 86.50 599 TRP A C 1
ATOM 4879 O O . TRP A 1 599 ? -31.085 -5.729 24.597 1.00 86.50 599 TRP A O 1
ATOM 4889 N N . THR A 1 600 ? -29.710 -7.149 23.526 1.00 80.19 600 THR A N 1
ATOM 4890 C CA . THR A 1 600 ? -30.690 -8.223 23.278 1.00 80.19 600 THR A CA 1
ATOM 4891 C C . THR A 1 600 ? -30.868 -9.206 24.444 1.00 80.19 600 THR A C 1
ATOM 4893 O O . THR A 1 600 ? -31.727 -10.086 24.388 1.00 80.19 600 THR A O 1
ATOM 4896 N N . GLY A 1 601 ? -30.064 -9.087 25.506 1.00 76.75 601 GLY A N 1
ATOM 4897 C CA . GLY A 1 601 ? -30.165 -9.934 26.695 1.00 76.75 601 GLY A CA 1
ATOM 4898 C C . GLY A 1 601 ? -31.230 -9.462 27.693 1.00 76.75 601 GLY A C 1
ATOM 4899 O O . GLY A 1 601 ? -32.023 -8.557 27.441 1.00 76.75 601 GLY A O 1
ATOM 4900 N N . GLN A 1 602 ? -31.238 -10.058 28.887 1.00 75.75 602 GLN A N 1
ATOM 4901 C CA . GLN A 1 602 ? -32.184 -9.669 29.938 1.00 75.75 602 GLN A CA 1
ATOM 4902 C C . GLN A 1 602 ? -31.893 -8.254 30.470 1.00 75.75 602 GLN A C 1
ATOM 4904 O O . GLN A 1 602 ? -30.794 -7.973 30.956 1.00 75.75 602 GLN A O 1
ATOM 4909 N N . TRP A 1 603 ? -32.910 -7.391 30.434 1.00 75.19 603 TRP A N 1
ATOM 4910 C CA . TRP A 1 603 ? -32.932 -6.086 31.096 1.00 75.19 603 TRP A CA 1
ATOM 4911 C C . TRP A 1 603 ? -33.392 -6.257 32.551 1.00 75.19 603 TRP A C 1
ATOM 4913 O O . TRP A 1 603 ? -34.569 -6.145 32.880 1.00 75.19 603 TRP A O 1
ATOM 4923 N N . GLY A 1 604 ? -32.453 -6.601 33.428 1.00 68.94 604 GLY A N 1
ATOM 4924 C CA . GLY A 1 604 ? -32.651 -6.710 34.877 1.00 68.94 604 GLY A CA 1
ATOM 4925 C C . GLY A 1 604 ? -31.319 -6.589 35.622 1.00 68.94 604 GLY A C 1
ATOM 4926 O O . GLY A 1 604 ? -30.266 -6.678 34.994 1.00 68.94 604 GLY A O 1
ATOM 4927 N N . GLY A 1 605 ? -31.349 -6.363 36.935 1.00 78.88 605 GLY A N 1
ATOM 4928 C CA . GLY A 1 605 ? -30.149 -6.279 37.782 1.00 78.88 605 GLY A CA 1
ATOM 4929 C C . GLY A 1 605 ? -29.795 -4.870 38.268 1.00 78.88 605 GLY A C 1
ATOM 4930 O O . GLY A 1 605 ? -30.621 -3.955 38.226 1.00 78.88 605 GLY A O 1
ATOM 4931 N N . SER A 1 606 ? -28.556 -4.709 38.739 1.00 78.25 606 SER A N 1
ATOM 4932 C CA . SER A 1 606 ? -28.011 -3.455 39.275 1.00 78.25 606 SER A CA 1
ATOM 4933 C C . SER A 1 606 ? -28.181 -2.255 38.331 1.00 78.25 606 SER A C 1
ATOM 4935 O O . SER A 1 606 ? -27.975 -2.368 37.122 1.00 78.25 606 SER A O 1
ATOM 4937 N N . LYS A 1 607 ? -28.517 -1.095 38.917 1.00 83.44 607 LYS A N 1
ATOM 4938 C CA . LYS A 1 607 ? -28.591 0.229 38.264 1.00 83.44 607 LYS A CA 1
ATOM 4939 C C . LYS A 1 607 ? -27.357 1.103 38.542 1.00 83.44 607 LYS A C 1
ATOM 4941 O O . LYS A 1 607 ? -27.421 2.324 38.414 1.00 83.44 607 LYS A O 1
ATOM 4946 N N . ALA A 1 608 ? -26.262 0.506 39.006 1.00 87.94 608 ALA A N 1
ATOM 4947 C CA . ALA A 1 608 ? -25.003 1.215 39.211 1.00 87.94 608 ALA A CA 1
ATOM 4948 C C . ALA A 1 608 ? -24.274 1.445 37.875 1.00 87.94 608 ALA A C 1
ATOM 4950 O O . ALA A 1 608 ? -24.399 0.635 36.960 1.00 87.94 608 ALA A O 1
ATOM 4951 N N . PHE A 1 609 ? -23.479 2.518 37.793 1.00 93.44 609 PHE A N 1
ATOM 4952 C CA . PHE A 1 609 ? -22.585 2.813 36.662 1.00 93.44 609 PHE A CA 1
ATOM 4953 C C . PHE A 1 609 ? -23.275 3.009 35.298 1.00 93.44 609 PHE A C 1
ATOM 4955 O O . PHE A 1 609 ? -22.706 2.684 34.265 1.00 93.44 609 PHE A O 1
ATOM 4962 N N . LEU A 1 610 ? -24.484 3.585 35.256 1.00 90.94 610 LEU A N 1
ATOM 4963 C CA . LEU A 1 610 ? -25.191 3.870 33.988 1.00 90.94 610 LEU A CA 1
ATOM 4964 C C . LEU A 1 610 ? -24.410 4.816 33.050 1.00 90.94 610 LEU A C 1
ATOM 4966 O O . LEU A 1 610 ? -24.629 4.845 31.842 1.00 90.94 610 LEU A O 1
ATOM 4970 N N . ARG A 1 611 ? -23.488 5.605 33.608 1.00 91.56 611 ARG A N 1
ATOM 4971 C CA . ARG A 1 611 ? -22.551 6.464 32.878 1.00 91.56 611 ARG A CA 1
ATOM 4972 C C . ARG A 1 611 ? -21.123 6.055 33.211 1.00 91.56 611 ARG A C 1
ATOM 4974 O O . ARG A 1 611 ? -20.886 5.519 34.295 1.00 91.56 611 ARG A O 1
ATOM 4981 N N . GLY A 1 612 ? -20.193 6.358 32.306 1.00 92.88 612 GLY A N 1
ATOM 4982 C CA . GLY A 1 612 ? -18.759 6.179 32.524 1.00 92.88 612 GLY A CA 1
ATOM 4983 C C . GLY A 1 612 ? -18.325 6.802 33.846 1.00 92.88 612 GLY A C 1
ATOM 4984 O O . GLY A 1 612 ? -18.356 8.020 33.999 1.00 92.88 612 GLY A O 1
ATOM 4985 N N . THR A 1 613 ? -17.986 5.951 34.811 1.00 95.06 613 THR A N 1
ATOM 4986 C CA . THR A 1 613 ? -17.656 6.338 36.185 1.00 95.06 613 THR A CA 1
ATOM 4987 C C . THR A 1 613 ? -16.199 6.001 36.444 1.00 95.06 613 THR A C 1
ATOM 4989 O O . THR A 1 613 ? -15.781 4.860 36.239 1.00 95.06 613 THR A O 1
ATOM 4992 N N . GLU A 1 614 ? -15.424 6.992 36.872 1.00 94.69 614 GLU A N 1
ATOM 4993 C CA . GLU A 1 614 ? -14.014 6.808 37.197 1.00 94.69 614 GLU A CA 1
ATOM 4994 C C . GLU A 1 614 ? -13.862 6.014 38.497 1.00 94.69 614 GLU A C 1
ATOM 4996 O O . GLU A 1 614 ? -14.459 6.355 39.518 1.00 94.69 614 GLU A O 1
ATOM 5001 N N . LEU A 1 615 ? -13.065 4.951 38.467 1.00 95.38 615 LEU A N 1
ATOM 5002 C CA . LEU A 1 615 ? -12.779 4.138 39.639 1.00 95.38 615 LEU A CA 1
ATOM 5003 C C . LEU A 1 615 ? -11.628 4.761 40.430 1.00 95.38 615 LEU A C 1
ATOM 5005 O O . LEU A 1 615 ? -10.612 5.163 39.867 1.00 95.38 615 LEU A O 1
ATOM 5009 N N . GLN A 1 616 ? -11.759 4.783 41.753 1.00 94.69 616 GLN A N 1
ATOM 5010 C CA . GLN A 1 616 ? -10.710 5.256 42.654 1.00 94.69 616 GLN A CA 1
ATOM 5011 C C . GLN A 1 616 ? -9.975 4.089 43.329 1.00 94.69 616 GLN A C 1
ATOM 5013 O O . GLN A 1 616 ? -10.406 2.930 43.283 1.00 94.69 616 GLN A O 1
ATOM 5018 N N . ARG A 1 617 ? -8.867 4.406 44.008 1.00 93.69 617 ARG A N 1
ATOM 5019 C CA . ARG A 1 617 ? -8.110 3.463 44.843 1.00 93.69 617 ARG A CA 1
ATOM 5020 C C . ARG A 1 617 ? -7.783 4.042 46.223 1.00 93.69 617 ARG A C 1
ATOM 5022 O O . ARG A 1 617 ? -7.717 5.265 46.373 1.00 93.69 617 ARG A O 1
ATOM 5029 N N . PRO A 1 618 ? -7.509 3.190 47.228 1.00 93.56 618 PRO A N 1
ATOM 5030 C CA . PRO A 1 618 ? -6.855 3.637 48.454 1.00 93.56 618 PRO A CA 1
ATOM 5031 C C . PRO A 1 618 ? -5.492 4.275 48.148 1.00 93.56 618 PRO A C 1
ATOM 5033 O O . PRO A 1 618 ? -4.776 3.816 47.255 1.00 93.56 618 PRO A O 1
ATOM 5036 N N . LEU A 1 619 ? -5.116 5.301 48.918 1.00 88.19 619 LEU A N 1
ATOM 5037 C CA . LEU A 1 619 ? -3.793 5.931 48.829 1.00 88.19 619 LEU A CA 1
ATOM 5038 C C . LEU A 1 619 ? -2.663 4.909 49.089 1.00 88.19 619 LEU A C 1
ATOM 5040 O O . LEU A 1 619 ? -2.836 4.026 49.934 1.00 88.19 619 LEU A O 1
ATOM 5044 N N . PRO A 1 620 ? -1.489 5.058 48.442 1.00 90.56 620 PRO A N 1
ATOM 5045 C CA . PRO A 1 620 ? -1.120 6.102 47.477 1.00 90.56 620 PRO A CA 1
ATOM 5046 C C . PRO A 1 620 ? -1.655 5.828 46.063 1.00 90.56 620 PRO A C 1
ATOM 5048 O O . PRO A 1 620 ? -1.952 4.689 45.718 1.00 90.56 620 PRO A O 1
ATOM 5051 N N . TRP A 1 621 ? -1.758 6.882 45.250 1.00 88.75 621 TRP A N 1
ATOM 5052 C CA . TRP A 1 621 ? -2.131 6.772 43.838 1.00 88.75 621 TRP A CA 1
ATOM 5053 C C . TRP A 1 621 ? -0.885 6.758 42.953 1.00 88.75 621 TRP A C 1
ATOM 5055 O O . TRP A 1 621 ? 0.076 7.482 43.225 1.00 88.75 621 TRP A O 1
ATOM 5065 N N . ASN A 1 622 ? -0.916 5.971 41.880 1.00 89.00 622 ASN A N 1
ATOM 5066 C CA . ASN A 1 622 ? 0.066 6.028 40.807 1.00 89.00 622 ASN A CA 1
ATOM 5067 C C . ASN A 1 622 ? -0.359 7.056 39.756 1.00 89.00 622 ASN A C 1
ATOM 5069 O O . ASN A 1 622 ? -1.534 7.379 39.604 1.00 89.00 622 ASN A O 1
ATOM 5073 N N . ALA A 1 623 ? 0.600 7.546 38.970 1.00 88.75 623 ALA A N 1
ATOM 5074 C CA . ALA A 1 623 ? 0.288 8.485 37.895 1.00 88.75 623 ALA A CA 1
ATOM 5075 C C . ALA A 1 623 ? -0.580 7.852 36.788 1.00 88.75 623 ALA A C 1
ATOM 5077 O O . ALA A 1 623 ? -1.413 8.535 36.198 1.00 88.75 623 ALA A O 1
ATOM 5078 N N . VAL A 1 624 ? -0.395 6.554 36.522 1.00 89.44 624 VAL A N 1
ATOM 5079 C CA . VAL A 1 624 ? -1.181 5.777 35.555 1.00 89.44 624 VAL A CA 1
ATOM 5080 C C . VAL A 1 624 ? -1.812 4.604 36.282 1.00 89.44 624 VAL A C 1
ATOM 5082 O O . VAL A 1 624 ? -1.110 3.698 36.727 1.00 89.44 624 VAL A O 1
ATOM 5085 N N . GLU A 1 625 ? -3.134 4.620 36.353 1.00 91.38 625 GLU A N 1
ATOM 5086 C CA . GLU A 1 625 ? -3.951 3.570 36.934 1.00 91.38 625 GLU A CA 1
ATOM 5087 C C . GLU A 1 625 ? -4.684 2.816 35.828 1.00 91.38 625 GLU A C 1
ATOM 5089 O O . GLU A 1 625 ? -5.463 3.385 35.062 1.00 91.38 625 GLU A O 1
ATOM 5094 N N . LYS A 1 626 ? -4.383 1.523 35.701 1.00 89.62 626 LYS A N 1
ATOM 5095 C CA . LYS A 1 626 ? -4.909 0.667 34.636 1.00 89.62 626 LYS A CA 1
ATOM 5096 C C . LYS A 1 626 ? -4.868 -0.803 35.027 1.00 89.62 626 LYS A C 1
ATOM 5098 O O . LYS A 1 626 ? -4.189 -1.182 35.974 1.00 89.62 626 LYS A O 1
ATOM 5103 N N . ASN A 1 627 ? -5.512 -1.635 34.213 1.00 88.44 627 ASN A N 1
ATOM 5104 C CA . ASN A 1 627 ? -5.562 -3.098 34.327 1.00 88.44 627 ASN A CA 1
ATOM 5105 C C . ASN A 1 627 ? -6.356 -3.639 35.523 1.00 88.44 627 ASN A C 1
ATOM 5107 O O . ASN A 1 627 ? -6.451 -4.857 35.666 1.00 88.44 627 ASN A O 1
ATOM 5111 N N . TRP A 1 628 ? -7.012 -2.777 36.298 1.00 93.44 628 TRP A N 1
ATOM 5112 C CA . TRP A 1 628 ? -7.858 -3.195 37.411 1.00 93.44 628 TRP A CA 1
ATOM 5113 C C . TRP A 1 628 ? -9.026 -4.062 36.939 1.00 93.44 628 TRP A C 1
ATOM 5115 O O . TRP A 1 628 ? -9.470 -3.958 35.787 1.00 93.44 628 TRP A O 1
ATOM 5125 N N . PHE A 1 629 ? -9.553 -4.892 37.837 1.00 94.69 629 PHE A N 1
ATOM 5126 C CA . PHE A 1 629 ? -10.747 -5.687 37.564 1.00 94.69 629 PHE A CA 1
ATOM 5127 C C . PHE A 1 629 ? -11.734 -5.672 38.739 1.00 94.69 629 PHE A C 1
ATOM 5129 O O . PHE A 1 629 ? -11.315 -5.673 39.903 1.00 94.69 629 PHE A O 1
ATOM 5136 N N . PRO A 1 630 ? -13.049 -5.686 38.450 1.00 95.69 630 PRO A N 1
ATOM 5137 C CA . PRO A 1 630 ? -14.070 -5.832 39.471 1.00 95.69 630 PRO A CA 1
ATOM 5138 C C . PRO A 1 630 ? -14.253 -7.290 39.897 1.00 95.69 630 PRO A C 1
ATOM 5140 O O . PRO A 1 630 ? -14.041 -8.221 39.114 1.00 95.69 630 PRO A O 1
ATOM 5143 N N . PHE A 1 631 ? -14.686 -7.471 41.140 1.00 96.69 631 PHE A N 1
ATOM 5144 C CA . PHE A 1 631 ? -15.196 -8.722 41.695 1.00 96.69 631 PHE A CA 1
ATOM 5145 C C . PHE A 1 631 ? -16.310 -8.428 42.712 1.00 96.69 631 PHE A C 1
ATOM 5147 O O . PHE A 1 631 ? -16.503 -7.279 43.117 1.00 96.69 631 PHE A O 1
ATOM 5154 N N . TRP A 1 632 ? -17.064 -9.453 43.112 1.00 94.88 632 TRP A N 1
ATOM 5155 C CA . TRP A 1 632 ? -18.248 -9.291 43.961 1.00 94.88 632 TRP A CA 1
ATOM 5156 C C . TRP A 1 632 ? -18.270 -10.273 45.122 1.00 94.88 632 TRP A C 1
ATOM 5158 O O . TRP A 1 632 ? -17.835 -11.414 44.970 1.00 94.88 632 TRP A O 1
ATOM 5168 N N . ASP A 1 633 ? -18.823 -9.834 46.250 1.00 93.69 633 ASP A N 1
ATOM 5169 C CA . ASP A 1 633 ? -19.100 -10.698 47.396 1.00 93.69 633 ASP A CA 1
ATOM 5170 C C . ASP A 1 633 ? -20.455 -11.421 47.281 1.00 93.69 633 ASP A C 1
ATOM 5172 O O . ASP A 1 633 ? -21.226 -11.240 46.334 1.00 93.69 633 ASP A O 1
ATOM 5176 N N . ILE A 1 634 ? -20.770 -12.235 48.290 1.00 90.88 634 ILE A N 1
ATOM 5177 C CA . ILE A 1 634 ? -22.037 -12.976 48.388 1.00 90.88 634 ILE A CA 1
ATOM 5178 C C . ILE A 1 634 ? -23.282 -12.080 48.509 1.00 90.88 634 ILE A C 1
ATOM 5180 O O . ILE A 1 634 ? -24.390 -12.549 48.258 1.00 90.88 634 ILE A O 1
ATOM 5184 N N . ALA A 1 635 ? -23.120 -10.815 48.906 1.00 90.56 635 ALA A N 1
ATOM 5185 C CA . ALA A 1 635 ? -24.194 -9.830 49.006 1.00 90.56 635 ALA A CA 1
ATOM 5186 C C . ALA A 1 635 ? -24.326 -8.978 47.728 1.00 90.56 635 ALA A C 1
ATOM 5188 O O . ALA A 1 635 ? -25.161 -8.074 47.682 1.00 90.56 635 ALA A O 1
ATOM 5189 N N . GLY A 1 636 ? -23.514 -9.247 46.699 1.00 89.44 636 GLY A N 1
ATOM 5190 C CA . GLY A 1 636 ? -23.488 -8.491 45.449 1.00 89.44 636 GLY A CA 1
ATOM 5191 C C . GLY A 1 636 ? -22.778 -7.138 45.550 1.00 89.44 636 GLY A C 1
ATOM 5192 O O . GLY A 1 636 ? -22.900 -6.324 44.633 1.00 89.44 636 GLY A O 1
ATOM 5193 N N . GLN A 1 637 ? -22.035 -6.869 46.628 1.00 92.50 637 GLN A N 1
ATOM 5194 C CA . GLN A 1 637 ? -21.223 -5.658 46.752 1.00 92.50 637 GLN A CA 1
ATOM 5195 C C . GLN A 1 637 ? -19.999 -5.754 45.841 1.00 92.50 637 GLN A C 1
ATOM 5197 O O . GLN A 1 637 ? -19.339 -6.791 45.788 1.00 92.50 637 GLN A O 1
ATOM 5202 N N . MET A 1 638 ? -19.701 -4.665 45.129 1.00 94.94 638 MET A N 1
ATOM 5203 C CA . MET A 1 638 ? -18.583 -4.597 44.190 1.00 94.94 638 MET A CA 1
ATOM 5204 C C . MET A 1 638 ? -17.293 -4.160 44.887 1.00 94.94 638 MET A C 1
ATOM 5206 O O . MET A 1 638 ? -17.260 -3.213 45.678 1.00 94.94 638 MET A O 1
ATOM 5210 N N . TYR A 1 639 ? -16.212 -4.831 44.522 1.00 96.81 639 TYR A N 1
ATOM 5211 C CA . TYR A 1 639 ? -14.850 -4.534 44.926 1.00 96.81 639 TYR A CA 1
ATOM 5212 C C . TYR A 1 639 ? -13.978 -4.419 43.680 1.00 96.81 639 TYR A C 1
ATOM 5214 O O . TYR A 1 639 ? -14.240 -5.073 42.671 1.00 96.81 639 TYR A O 1
ATOM 5222 N N . ILE A 1 640 ? -12.933 -3.603 43.758 1.00 96.69 640 ILE A N 1
ATOM 5223 C CA . ILE A 1 640 ? -11.913 -3.496 42.715 1.00 96.69 640 ILE A CA 1
ATOM 5224 C C . ILE A 1 640 ? -10.605 -4.034 43.277 1.00 96.69 640 ILE A C 1
ATOM 5226 O O . ILE A 1 640 ? -10.212 -3.688 44.394 1.00 96.69 640 ILE A O 1
ATOM 5230 N N . HIS A 1 641 ? -9.952 -4.898 42.505 1.00 96.31 641 HIS A N 1
ATOM 5231 C CA . HIS A 1 641 ? -8.588 -5.340 42.770 1.00 96.31 641 HIS A CA 1
ATOM 5232 C C . HIS A 1 641 ? -7.631 -4.453 41.974 1.00 96.31 641 HIS A C 1
ATOM 5234 O O . HIS A 1 641 ? -7.745 -4.375 40.748 1.00 96.31 641 HIS A O 1
ATOM 5240 N N . HIS A 1 642 ? -6.728 -3.769 42.673 1.00 94.62 642 HIS A N 1
ATOM 5241 C CA . HIS A 1 642 ? -5.851 -2.742 42.107 1.00 94.62 642 HIS A CA 1
ATOM 5242 C C . HIS A 1 642 ? -4.453 -3.277 41.810 1.00 94.62 642 HIS A C 1
ATOM 5244 O O . HIS A 1 642 ? -3.919 -3.006 40.744 1.00 94.62 642 HIS A O 1
ATOM 5250 N N . ASP A 1 643 ? -3.875 -4.051 42.732 1.00 92.31 643 ASP A N 1
ATOM 5251 C CA . ASP A 1 643 ? -2.496 -4.535 42.626 1.00 92.31 643 ASP A CA 1
ATOM 5252 C C . ASP A 1 643 ? -2.367 -5.951 43.191 1.00 92.31 643 ASP A C 1
ATOM 5254 O O . ASP A 1 643 ? -2.955 -6.272 44.224 1.00 92.31 643 ASP A O 1
ATOM 5258 N N . ILE A 1 644 ? -1.570 -6.800 42.534 1.00 90.88 644 ILE A N 1
ATOM 5259 C CA . ILE A 1 644 ? -1.146 -8.116 43.057 1.00 90.88 644 ILE A CA 1
ATOM 5260 C C . ILE A 1 644 ? 0.229 -8.014 43.724 1.00 90.88 644 ILE A C 1
ATOM 5262 O O . ILE A 1 644 ? 0.439 -8.590 44.788 1.00 90.88 644 ILE A O 1
ATOM 5266 N N . ALA A 1 645 ? 1.154 -7.287 43.097 1.00 87.38 645 ALA A N 1
ATOM 5267 C CA . ALA A 1 645 ? 2.536 -7.127 43.529 1.00 87.38 645 ALA A CA 1
ATOM 5268 C C . ALA A 1 645 ? 2.946 -5.646 43.419 1.00 87.38 645 ALA A C 1
ATOM 5270 O O . ALA A 1 645 ? 2.434 -4.956 42.537 1.00 87.38 645 ALA A O 1
ATOM 5271 N N . PRO A 1 646 ? 3.862 -5.144 44.271 1.00 80.94 646 PRO A N 1
ATOM 5272 C CA . PRO A 1 646 ? 4.611 -5.871 45.308 1.00 80.94 646 PRO A CA 1
ATOM 5273 C C . PRO A 1 646 ? 3.778 -6.245 46.542 1.00 80.94 646 PRO A C 1
ATOM 5275 O O . PRO A 1 646 ? 4.166 -7.138 47.286 1.00 80.94 646 PRO A O 1
ATOM 5278 N N . LYS A 1 647 ? 2.629 -5.597 46.748 1.00 87.50 647 LYS A N 1
ATOM 5279 C CA . LYS A 1 647 ? 1.639 -5.974 47.761 1.00 87.50 647 LYS A CA 1
ATOM 5280 C C . LYS A 1 647 ? 0.261 -6.029 47.129 1.00 87.50 647 LYS A C 1
ATOM 5282 O O . LYS A 1 647 ? -0.045 -5.225 46.249 1.00 87.50 647 LYS A O 1
ATOM 5287 N N . ARG A 1 648 ? -0.577 -6.938 47.622 1.00 92.69 648 ARG A N 1
ATOM 5288 C CA . ARG A 1 648 ? -1.968 -7.019 47.192 1.00 92.69 648 ARG A CA 1
ATOM 5289 C C . ARG A 1 648 ? -2.746 -5.792 47.681 1.00 92.69 648 ARG A C 1
ATOM 5291 O O . ARG A 1 648 ? -2.651 -5.426 48.851 1.00 92.69 648 ARG A O 1
ATOM 5298 N N . VAL A 1 649 ? -3.539 -5.181 46.804 1.00 94.56 649 VAL A N 1
ATOM 5299 C CA . VAL A 1 649 ? -4.420 -4.052 47.131 1.00 94.56 649 VAL A CA 1
ATOM 5300 C C . VAL A 1 649 ? -5.791 -4.293 46.518 1.00 94.56 649 VAL A C 1
ATOM 5302 O O . VAL A 1 649 ? -5.914 -4.522 45.316 1.00 94.56 649 VAL A O 1
ATOM 5305 N N . PHE A 1 650 ? -6.830 -4.230 47.348 1.00 96.00 650 PHE A N 1
ATOM 5306 C CA . PHE A 1 650 ? -8.216 -4.193 46.891 1.00 96.00 650 PHE A CA 1
ATOM 5307 C C . PHE A 1 650 ? -9.082 -3.405 47.873 1.00 96.00 650 PHE A C 1
ATOM 5309 O O . PHE A 1 650 ? -8.803 -3.337 49.076 1.00 96.00 650 PHE A O 1
ATOM 5316 N N . ALA A 1 651 ? -10.158 -2.819 47.360 1.00 96.62 651 ALA A N 1
ATOM 5317 C CA . ALA A 1 651 ? -11.096 -2.037 48.154 1.00 96.62 651 ALA A CA 1
ATOM 5318 C C . ALA A 1 651 ? -12.527 -2.196 47.646 1.00 96.62 651 ALA A C 1
ATOM 5320 O O . ALA A 1 651 ? -12.761 -2.525 46.481 1.00 96.62 651 ALA A O 1
ATOM 5321 N N . ARG A 1 652 ? -13.494 -1.946 48.532 1.00 96.19 652 ARG A N 1
ATOM 5322 C CA . ARG A 1 652 ? -14.901 -1.848 48.144 1.00 96.19 652 ARG A CA 1
ATOM 5323 C C . ARG A 1 652 ? -15.105 -0.558 47.363 1.00 96.19 652 ARG A C 1
ATOM 5325 O O . ARG A 1 652 ? -14.591 0.474 47.789 1.00 96.19 652 ARG A O 1
ATOM 5332 N N . VAL A 1 653 ? -15.881 -0.607 46.285 1.00 95.19 653 VAL A N 1
ATOM 5333 C CA . VAL A 1 653 ? -16.196 0.578 45.479 1.00 95.19 653 VAL A CA 1
ATOM 5334 C C . VAL A 1 653 ? -17.696 0.849 45.484 1.00 95.19 653 VAL A C 1
ATOM 5336 O O . VAL A 1 653 ? -18.510 -0.058 45.306 1.00 95.19 653 VAL A O 1
ATOM 5339 N N . LEU A 1 654 ? -18.060 2.103 45.748 1.00 94.00 654 LEU A N 1
ATOM 5340 C CA . LEU A 1 654 ? -19.442 2.573 45.704 1.00 94.00 654 LEU A CA 1
ATOM 5341 C C . LEU A 1 654 ? -19.857 2.910 44.265 1.00 94.00 654 LEU A C 1
ATOM 5343 O O . LEU A 1 654 ? -19.034 3.011 43.359 1.00 94.00 654 LEU A O 1
ATOM 5347 N N . SER A 1 655 ? -21.156 3.103 44.038 1.00 90.50 655 SER A N 1
ATOM 5348 C CA . SER A 1 655 ? -21.702 3.392 42.704 1.00 90.50 655 SER A CA 1
ATOM 5349 C C . SER A 1 655 ? -21.224 4.715 42.091 1.00 90.50 655 SER A C 1
ATOM 5351 O O . SER A 1 655 ? -21.459 4.940 40.909 1.00 90.50 655 SER A O 1
ATOM 5353 N N . ASP A 1 656 ? -20.605 5.592 42.883 1.00 91.56 656 ASP A N 1
ATOM 5354 C CA . ASP A 1 656 ? -19.980 6.845 42.442 1.00 91.56 656 ASP A CA 1
ATOM 5355 C C . ASP A 1 656 ? -18.486 6.691 42.093 1.00 91.56 656 ASP A C 1
ATOM 5357 O O . ASP A 1 656 ? -17.845 7.670 41.725 1.00 91.56 656 ASP A O 1
ATOM 5361 N N . GLY A 1 657 ? -17.932 5.478 42.210 1.00 93.81 657 GLY A N 1
ATOM 5362 C CA . GLY A 1 657 ? -16.525 5.178 41.937 1.00 93.81 657 GLY A CA 1
ATOM 5363 C C . GLY A 1 657 ? -15.589 5.346 43.136 1.00 93.81 657 GLY A C 1
ATOM 5364 O O . GLY A 1 657 ? -14.426 4.945 43.056 1.00 93.81 657 GLY A O 1
ATOM 5365 N N . SER A 1 658 ? -16.075 5.873 44.266 1.00 94.69 658 SER A N 1
ATOM 5366 C CA . SER A 1 658 ? -15.256 6.059 45.468 1.00 94.69 658 SER A CA 1
ATOM 5367 C C . SER A 1 658 ? -14.849 4.725 46.101 1.00 94.69 658 SER A C 1
ATOM 5369 O O . SER A 1 658 ? -15.648 3.789 46.212 1.00 94.69 658 SER A O 1
ATOM 5371 N N . ALA A 1 659 ? -13.585 4.639 46.523 1.00 95.38 659 ALA A N 1
ATOM 5372 C CA . ALA A 1 659 ? -13.005 3.442 47.125 1.00 95.38 659 ALA A CA 1
ATOM 5373 C C . ALA A 1 659 ? -12.962 3.526 48.658 1.00 95.38 659 ALA A C 1
ATOM 5375 O O . ALA A 1 659 ? -12.678 4.574 49.239 1.00 95.38 659 ALA A O 1
ATOM 5376 N N . SER A 1 660 ? -13.206 2.396 49.324 1.00 95.19 660 SER A N 1
ATOM 5377 C CA . SER A 1 660 ? -12.997 2.243 50.767 1.00 95.19 660 SER A CA 1
ATOM 5378 C C . SER A 1 660 ? -11.508 2.214 51.136 1.00 95.19 660 SER A C 1
ATOM 5380 O O . SER A 1 660 ? -10.630 2.300 50.284 1.00 95.19 660 SER A O 1
ATOM 5382 N N . VAL A 1 661 ? -11.209 1.998 52.421 1.00 94.62 661 VAL A N 1
ATOM 5383 C CA . VAL A 1 661 ? -9.854 1.633 52.868 1.00 94.62 661 VAL A CA 1
ATOM 5384 C C . VAL A 1 661 ? -9.366 0.344 52.194 1.00 94.62 661 VAL A C 1
ATOM 5386 O O . VAL A 1 661 ? -10.182 -0.472 51.755 1.00 94.62 661 VAL A O 1
ATOM 5389 N N . ASN A 1 662 ? -8.043 0.157 52.136 1.00 95.50 662 ASN A N 1
ATOM 5390 C CA . ASN A 1 662 ? -7.431 -1.076 51.643 1.00 95.50 662 ASN A CA 1
ATOM 5391 C C . ASN A 1 662 ? -7.786 -2.249 52.569 1.00 95.50 662 ASN A C 1
ATOM 5393 O O . ASN A 1 662 ? -7.365 -2.281 53.725 1.00 95.50 662 ASN A O 1
ATOM 5397 N N . LEU A 1 663 ? -8.545 -3.212 52.048 1.00 95.31 663 LEU A N 1
ATOM 5398 C CA . LEU A 1 663 ? -9.003 -4.379 52.802 1.00 95.31 663 LEU A CA 1
ATOM 5399 C C . LEU A 1 663 ? -8.034 -5.564 52.712 1.00 95.31 663 LEU A C 1
ATOM 5401 O O . LEU A 1 663 ? -8.148 -6.486 53.515 1.00 95.31 663 LEU A O 1
ATOM 5405 N N . ALA A 1 664 ? -7.044 -5.516 51.813 1.00 93.81 664 ALA A N 1
ATOM 5406 C CA . ALA A 1 664 ? -6.017 -6.555 51.695 1.00 93.81 664 ALA A CA 1
ATOM 5407 C C . ALA A 1 664 ? -5.138 -6.680 52.951 1.00 93.81 664 ALA A C 1
ATOM 5409 O O . ALA A 1 664 ? -4.558 -7.730 53.204 1.00 93.81 664 ALA A O 1
ATOM 5410 N N . LEU A 1 665 ? -5.088 -5.634 53.782 1.00 93.69 665 LEU A N 1
ATOM 5411 C CA . LEU A 1 665 ? -4.374 -5.645 55.063 1.00 93.69 665 LEU A CA 1
ATOM 5412 C C . LEU A 1 665 ? -4.927 -6.691 56.044 1.00 93.69 665 LEU A C 1
ATOM 5414 O O . LEU A 1 665 ? -4.208 -7.149 56.925 1.00 93.69 665 LEU A O 1
ATOM 5418 N N . LEU A 1 666 ? -6.192 -7.095 55.887 1.00 93.94 666 LEU A N 1
ATOM 5419 C CA . LEU A 1 666 ? -6.822 -8.109 56.737 1.00 93.94 666 LEU A CA 1
ATOM 5420 C C . LEU A 1 666 ? -6.283 -9.521 56.474 1.00 93.94 666 LEU A C 1
ATOM 5422 O O . LEU A 1 666 ? -6.437 -10.394 57.324 1.00 93.94 666 LEU A O 1
ATOM 5426 N N . THR A 1 667 ? -5.675 -9.747 55.307 1.00 94.00 667 THR A N 1
ATOM 5427 C CA . THR A 1 667 ? -5.130 -11.043 54.878 1.00 94.00 667 THR A CA 1
ATOM 5428 C C . THR A 1 667 ? -3.640 -10.977 54.569 1.00 94.00 667 THR A C 1
ATOM 5430 O O . THR A 1 667 ? -3.083 -11.970 54.116 1.00 94.00 667 THR A O 1
ATOM 5433 N N . GLU A 1 668 ? -2.975 -9.848 54.845 1.00 92.56 668 GLU A N 1
ATOM 5434 C CA . GLU A 1 668 ? -1.595 -9.576 54.420 1.00 92.56 668 GLU A CA 1
ATOM 5435 C C . GLU A 1 668 ? -0.614 -10.673 54.852 1.00 92.56 668 GLU A C 1
ATOM 5437 O O . GLU A 1 668 ? 0.172 -11.138 54.034 1.00 92.56 668 GLU A O 1
ATOM 5442 N N . GLU A 1 669 ? -0.680 -11.143 56.101 1.00 90.88 669 GLU A N 1
ATOM 5443 C CA . GLU A 1 669 ? 0.242 -12.179 56.586 1.00 90.88 669 GLU A CA 1
ATOM 5444 C C . GLU A 1 669 ? 0.084 -13.508 55.827 1.00 90.88 669 GLU A C 1
ATOM 5446 O O . GLU A 1 669 ? 1.072 -14.145 55.462 1.00 90.88 669 GLU A O 1
ATOM 5451 N N . GLN A 1 670 ? -1.158 -13.933 55.580 1.00 90.44 670 GLN A N 1
ATOM 5452 C CA . GLN A 1 670 ? -1.453 -15.186 54.885 1.00 90.44 670 GLN A CA 1
ATOM 5453 C C . GLN A 1 670 ? -1.176 -15.070 53.382 1.00 90.44 670 GLN A C 1
ATOM 5455 O O . GLN A 1 670 ? -0.572 -15.964 52.786 1.00 90.44 670 GLN A O 1
ATOM 5460 N N . ASP A 1 671 ? -1.598 -13.962 52.777 1.00 94.19 671 ASP A N 1
ATOM 5461 C CA . ASP A 1 671 ? -1.436 -13.708 51.351 1.00 94.19 671 ASP A CA 1
ATOM 5462 C C . ASP A 1 671 ? 0.049 -13.566 50.996 1.00 94.19 671 ASP A C 1
ATOM 5464 O O . ASP A 1 671 ? 0.475 -14.132 49.993 1.00 94.19 671 ASP A O 1
ATOM 5468 N N . ASN A 1 672 ? 0.860 -12.901 51.831 1.00 92.38 672 ASN A N 1
ATOM 5469 C CA . ASN A 1 672 ? 2.295 -12.741 51.579 1.00 92.38 672 ASN A CA 1
ATOM 5470 C C . ASN A 1 672 ? 3.040 -14.079 51.588 1.00 92.38 672 ASN A C 1
ATOM 5472 O O . ASN A 1 672 ? 3.851 -14.299 50.697 1.00 92.38 672 ASN A O 1
ATOM 5476 N N . LYS A 1 673 ? 2.721 -15.006 52.504 1.00 91.44 673 LYS A N 1
ATOM 5477 C CA . LYS A 1 673 ? 3.305 -16.366 52.484 1.00 91.44 673 LYS A CA 1
ATOM 5478 C C . LYS A 1 673 ? 3.001 -17.075 51.163 1.00 91.44 673 LYS A C 1
ATOM 5480 O O . LYS A 1 673 ? 3.875 -17.685 50.550 1.00 91.44 673 LYS A O 1
ATOM 5485 N N . CYS A 1 674 ? 1.764 -16.943 50.682 1.00 91.81 674 CYS A N 1
ATOM 5486 C CA . CYS A 1 674 ? 1.355 -17.542 49.417 1.00 91.81 674 CYS A CA 1
ATOM 5487 C C . CYS A 1 674 ? 2.036 -16.887 48.203 1.00 91.81 674 CYS A C 1
ATOM 5489 O O . CYS A 1 674 ? 2.533 -17.587 47.318 1.00 91.81 674 CYS A O 1
ATOM 5491 N N . LEU A 1 675 ? 2.097 -15.553 48.178 1.00 92.38 675 LEU A N 1
ATOM 5492 C CA . LEU A 1 675 ? 2.752 -14.782 47.123 1.00 92.38 675 LEU A CA 1
ATOM 5493 C C . LEU A 1 675 ? 4.259 -15.060 47.090 1.00 92.38 675 LEU A C 1
ATOM 5495 O O . LEU A 1 675 ? 4.784 -15.342 46.024 1.00 92.38 675 LEU A O 1
ATOM 5499 N N . GLU A 1 676 ? 4.955 -15.077 48.225 1.00 90.75 676 GLU A N 1
ATOM 5500 C CA . GLU A 1 676 ? 6.393 -15.384 48.284 1.00 90.75 676 GLU A CA 1
ATOM 5501 C C . GLU A 1 676 ? 6.731 -16.766 47.715 1.00 90.75 676 GLU A C 1
ATOM 5503 O O . GLU A 1 676 ? 7.802 -16.955 47.130 1.00 90.75 676 GLU A O 1
ATOM 5508 N N . LYS A 1 677 ? 5.816 -17.730 47.865 1.00 91.88 677 LYS A N 1
ATOM 5509 C CA . LYS A 1 677 ? 6.004 -19.092 47.368 1.00 91.88 677 LYS A CA 1
ATOM 5510 C C . LYS A 1 677 ? 5.691 -19.254 45.883 1.00 91.88 677 LYS A C 1
ATOM 5512 O O . LYS A 1 677 ? 6.419 -19.970 45.195 1.00 91.88 677 LYS A O 1
ATOM 5517 N N . TYR A 1 678 ? 4.593 -18.670 45.402 1.00 92.00 678 TYR A N 1
ATOM 5518 C CA . TYR A 1 678 ? 4.073 -18.952 44.057 1.00 92.00 678 TYR A CA 1
ATOM 5519 C C . TYR A 1 678 ? 4.229 -17.802 43.060 1.00 92.00 678 TYR A C 1
ATOM 5521 O O . TYR A 1 678 ? 4.105 -18.035 41.858 1.00 92.00 678 TYR A O 1
ATOM 5529 N N . LEU A 1 679 ? 4.503 -16.577 43.512 1.00 89.38 679 LEU A N 1
ATOM 5530 C CA . LEU A 1 679 ? 4.788 -15.456 42.623 1.00 89.38 679 LEU A CA 1
ATOM 5531 C C . LEU A 1 679 ? 6.229 -15.588 42.088 1.00 89.38 679 LEU A C 1
ATOM 5533 O O . LEU A 1 679 ? 7.168 -15.687 42.883 1.00 89.38 679 LEU A O 1
ATOM 5537 N N . PRO A 1 680 ? 6.445 -15.575 40.760 1.00 86.19 680 PRO A N 1
ATOM 5538 C CA . PRO A 1 680 ? 7.776 -15.522 40.177 1.00 86.19 680 PRO A CA 1
ATOM 5539 C C . PRO A 1 680 ? 8.549 -14.325 40.728 1.00 86.19 680 PRO A C 1
ATOM 5541 O O . PRO A 1 680 ? 8.046 -13.200 40.747 1.00 86.19 680 PRO A O 1
ATOM 5544 N N . LYS A 1 681 ? 9.780 -14.569 41.181 1.00 81.25 681 LYS A N 1
ATOM 5545 C CA . LYS A 1 681 ? 10.665 -13.497 41.639 1.00 81.25 681 LYS A CA 1
ATOM 5546 C C . LYS A 1 681 ? 11.053 -12.649 40.433 1.00 81.25 681 LYS A C 1
ATOM 5548 O O . LYS A 1 681 ? 11.654 -13.176 39.506 1.00 81.25 681 LYS A O 1
ATOM 5553 N N . THR A 1 682 ? 10.743 -11.359 40.470 1.00 76.38 682 THR A N 1
ATOM 5554 C CA . THR A 1 682 ? 11.201 -10.392 39.467 1.00 76.38 682 THR A CA 1
ATOM 5555 C C . THR A 1 682 ? 12.681 -10.098 39.714 1.00 76.38 682 THR A C 1
ATOM 5557 O O . THR A 1 682 ? 13.030 -9.481 40.721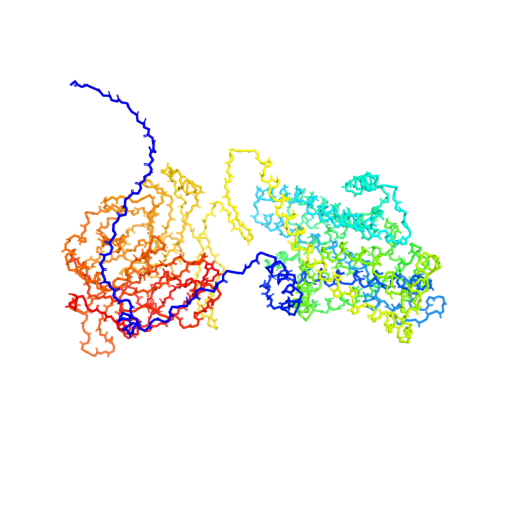 1.00 76.38 682 THR A O 1
ATOM 5560 N N . ILE A 1 683 ? 13.560 -10.583 38.836 1.00 64.50 683 ILE A N 1
ATOM 5561 C CA . ILE A 1 683 ? 15.024 -10.568 39.026 1.00 64.50 683 ILE A CA 1
ATOM 5562 C C . ILE A 1 683 ? 15.631 -9.231 38.565 1.00 64.50 683 ILE A C 1
ATOM 5564 O O . ILE A 1 683 ? 16.747 -8.880 38.946 1.00 64.50 683 ILE A O 1
ATOM 5568 N N . SER A 1 684 ? 14.905 -8.459 37.751 1.00 74.12 684 SER A N 1
ATOM 5569 C CA . SER A 1 684 ? 15.388 -7.194 37.190 1.00 74.12 684 SER A CA 1
ATOM 5570 C C . SER A 1 684 ? 14.281 -6.151 37.047 1.00 74.12 684 SER A C 1
ATOM 5572 O O . SER A 1 684 ? 13.104 -6.494 37.010 1.00 74.12 684 SER A O 1
ATOM 5574 N N . GLU A 1 685 ? 14.665 -4.888 36.849 1.00 77.88 685 GLU A N 1
ATOM 5575 C CA . GLU A 1 685 ? 13.742 -3.777 36.551 1.00 77.88 685 GLU A CA 1
ATOM 5576 C C . GLU A 1 685 ? 12.954 -3.954 35.236 1.00 77.88 685 GLU A C 1
ATOM 5578 O O . GLU A 1 685 ? 11.996 -3.228 34.980 1.00 77.88 685 GLU A O 1
ATOM 5583 N N . ASN A 1 686 ? 13.337 -4.923 34.396 1.00 82.50 686 ASN A N 1
ATOM 5584 C CA . ASN A 1 686 ? 12.659 -5.236 33.136 1.00 82.50 686 ASN A CA 1
ATOM 5585 C C . ASN A 1 686 ? 11.520 -6.258 33.289 1.00 82.50 686 ASN A C 1
ATOM 5587 O O . ASN A 1 686 ? 10.929 -6.667 32.285 1.00 82.50 686 ASN A O 1
ATOM 5591 N N . GLU A 1 687 ? 11.237 -6.696 34.514 1.00 88.00 687 GLU A N 1
ATOM 5592 C CA . GLU A 1 687 ? 10.179 -7.649 34.825 1.00 88.00 687 GLU A CA 1
ATOM 5593 C C . GLU A 1 687 ? 9.105 -7.005 35.699 1.00 88.00 687 GLU A C 1
ATOM 5595 O O . GLU A 1 687 ? 9.397 -6.224 36.604 1.00 88.00 687 GLU A O 1
ATOM 5600 N N . SER A 1 688 ? 7.842 -7.318 35.422 1.00 87.62 688 SER A N 1
ATOM 5601 C CA . SER A 1 688 ? 6.706 -6.765 36.157 1.00 87.62 688 SER A CA 1
ATOM 5602 C C . SER A 1 688 ? 5.519 -7.723 36.183 1.00 87.62 688 SER A C 1
ATOM 5604 O O . SER A 1 688 ? 5.315 -8.534 35.280 1.00 87.62 688 SER A O 1
ATOM 5606 N N . VAL A 1 689 ? 4.687 -7.613 37.218 1.00 90.31 689 VAL A N 1
ATOM 5607 C CA . VAL A 1 689 ? 3.435 -8.372 37.344 1.00 90.31 689 VAL A CA 1
ATOM 5608 C C . VAL A 1 689 ? 2.276 -7.495 36.895 1.00 90.31 689 VAL A C 1
ATOM 5610 O O . VAL A 1 689 ? 2.137 -6.358 37.333 1.00 90.31 689 VAL A O 1
ATOM 5613 N N . HIS A 1 690 ? 1.455 -8.016 35.990 1.00 88.00 690 HIS A N 1
ATOM 5614 C CA . HIS A 1 690 ? 0.312 -7.314 35.419 1.00 88.00 690 HIS A CA 1
ATOM 5615 C C . HIS A 1 690 ? -0.962 -8.118 35.669 1.00 88.00 690 HIS A C 1
ATOM 5617 O O . HIS A 1 690 ? -1.008 -9.318 35.408 1.00 88.00 690 HIS A O 1
ATOM 5623 N N . GLN A 1 691 ? -2.032 -7.461 36.106 1.00 89.19 691 GLN A N 1
ATOM 5624 C CA . GLN A 1 691 ? -3.369 -8.053 36.034 1.00 89.19 691 GLN A CA 1
ATOM 5625 C C . GLN A 1 691 ? -3.762 -8.233 34.554 1.00 89.19 691 GLN A C 1
ATOM 5627 O O . GLN A 1 691 ? -3.432 -7.382 33.723 1.00 89.19 691 GLN A O 1
ATOM 5632 N N . ALA A 1 692 ? -4.406 -9.354 34.210 1.00 84.12 692 ALA A N 1
ATOM 5633 C CA . ALA A 1 692 ? -4.693 -9.726 32.820 1.00 84.12 692 ALA A CA 1
ATOM 5634 C C . ALA A 1 692 ? -6.191 -9.679 32.514 1.00 84.12 692 ALA A C 1
ATOM 5636 O O . ALA A 1 692 ? -6.642 -8.892 31.681 1.00 84.12 692 ALA A O 1
ATOM 5637 N N . SER A 1 693 ? -6.959 -10.522 33.204 1.00 92.94 693 SER A N 1
ATOM 5638 C CA . SER A 1 693 ? -8.366 -10.770 32.910 1.00 92.94 693 SER A CA 1
ATOM 5639 C C . SER A 1 693 ? -9.305 -10.088 33.905 1.00 92.94 693 SER A C 1
ATOM 5641 O O . SER A 1 693 ? -8.898 -9.586 34.953 1.00 92.94 693 SER A O 1
ATOM 5643 N N . ASN A 1 694 ? -10.599 -10.117 33.589 1.00 95.25 694 ASN A N 1
ATOM 5644 C CA . ASN A 1 694 ? -11.660 -9.964 34.581 1.00 95.25 694 ASN A CA 1
ATOM 5645 C C . ASN A 1 694 ? -11.675 -11.146 35.570 1.00 95.25 694 ASN A C 1
ATOM 5647 O O . ASN A 1 694 ? -10.942 -12.124 35.400 1.00 95.25 694 ASN A O 1
ATOM 5651 N N . SER A 1 695 ? -12.534 -11.056 36.588 1.00 96.50 695 SER A N 1
ATOM 5652 C CA . SER A 1 695 ? -12.784 -12.150 37.526 1.00 96.50 695 SER A CA 1
ATOM 5653 C C . SER A 1 695 ? -14.006 -12.982 37.125 1.00 96.50 695 SER A C 1
ATOM 5655 O O . SER A 1 695 ? -14.909 -12.489 36.441 1.00 96.50 695 SER A O 1
ATOM 5657 N N . LEU A 1 696 ? -14.026 -14.240 37.565 1.00 97.06 696 LEU A N 1
ATOM 5658 C CA . LEU A 1 696 ? -15.176 -15.143 37.505 1.00 97.06 696 LEU A CA 1
ATOM 5659 C C . LEU A 1 696 ? -15.285 -15.925 38.815 1.00 97.06 696 LEU A C 1
ATOM 5661 O O . LEU A 1 696 ? -14.301 -16.120 39.527 1.00 97.06 696 LEU A O 1
ATOM 5665 N N . LYS A 1 697 ? -16.488 -16.401 39.125 1.00 96.50 697 LYS A N 1
ATOM 5666 C CA . LYS A 1 697 ? -16.756 -17.284 40.257 1.00 96.50 697 LYS A CA 1
ATOM 5667 C C . LYS A 1 697 ? -16.830 -18.736 39.807 1.00 96.50 697 LYS A C 1
ATOM 5669 O O . LYS A 1 697 ? -17.469 -19.040 38.801 1.00 96.50 697 LYS A O 1
ATOM 5674 N N . ILE A 1 698 ? -16.241 -19.634 40.584 1.00 97.06 698 ILE A N 1
ATOM 5675 C CA . ILE A 1 698 ? -16.245 -21.064 40.305 1.00 97.06 698 ILE A CA 1
ATOM 5676 C C . ILE A 1 698 ? -16.526 -21.892 41.556 1.00 97.06 698 ILE A C 1
ATOM 5678 O O . ILE A 1 698 ? -15.995 -21.608 42.627 1.00 97.06 698 ILE A O 1
ATOM 5682 N N . THR A 1 699 ? -17.341 -22.934 41.405 1.00 97.19 699 THR A N 1
ATOM 5683 C CA . THR A 1 699 ? -17.489 -23.998 42.404 1.00 97.19 699 THR A CA 1
ATOM 5684 C C . THR A 1 699 ? -16.613 -25.194 42.028 1.00 97.19 699 THR A C 1
ATOM 5686 O O . THR A 1 699 ? -16.692 -25.708 40.915 1.00 97.19 699 THR A O 1
ATOM 5689 N N . MET A 1 700 ? -15.789 -25.654 42.970 1.00 95.44 700 MET A N 1
ATOM 5690 C CA . MET A 1 700 ? -14.779 -26.709 42.814 1.00 95.44 700 MET A CA 1
ATOM 5691 C C . MET A 1 700 ? -15.378 -28.129 42.865 1.00 95.44 700 MET A C 1
ATOM 5693 O O . MET A 1 700 ? -14.828 -29.028 43.496 1.00 95.44 700 MET A O 1
ATOM 5697 N N . CYS A 1 701 ? -16.519 -28.334 42.209 1.00 95.00 701 CYS A N 1
ATOM 5698 C CA . CYS A 1 701 ? -17.095 -29.644 41.901 1.00 95.00 701 CYS A CA 1
ATOM 5699 C C . CYS A 1 701 ? -17.764 -29.603 40.522 1.00 95.00 701 CYS A C 1
ATOM 5701 O O . CYS A 1 701 ? -17.956 -28.521 39.959 1.00 95.00 701 CYS A O 1
ATOM 5703 N N . LYS A 1 702 ? -18.073 -30.767 39.943 1.00 95.50 702 LYS A N 1
ATOM 5704 C CA . LYS A 1 702 ? -18.733 -30.835 38.633 1.00 95.50 702 LYS A CA 1
ATOM 5705 C C . LYS A 1 702 ? -20.229 -30.634 38.820 1.00 95.50 702 LYS A C 1
ATOM 5707 O O . LYS A 1 702 ? -20.834 -31.248 39.693 1.00 95.50 702 LYS A O 1
ATOM 5712 N N . ARG A 1 703 ? -20.846 -29.800 37.987 1.00 91.06 703 ARG A N 1
ATOM 5713 C CA . ARG A 1 703 ? -22.297 -29.573 37.972 1.00 91.06 703 ARG A CA 1
ATOM 5714 C C . ARG A 1 703 ? -23.065 -30.873 37.737 1.00 91.06 703 ARG A C 1
ATOM 5716 O O . ARG A 1 703 ? -24.180 -31.031 38.224 1.00 91.06 703 ARG A O 1
ATOM 5723 N N . THR A 1 704 ? -22.470 -31.782 36.973 1.00 91.25 704 THR A N 1
ATOM 5724 C CA . THR A 1 704 ? -22.998 -33.122 36.697 1.00 91.25 704 THR A CA 1
ATOM 5725 C C . THR A 1 704 ? -22.977 -34.068 37.906 1.00 91.25 704 THR A C 1
ATOM 5727 O O . THR A 1 704 ? -23.697 -35.070 37.891 1.00 91.25 704 THR A O 1
ATOM 5730 N N . ASP A 1 705 ? -22.237 -33.752 38.975 1.00 93.25 705 ASP A N 1
ATOM 5731 C CA . ASP A 1 705 ? -22.199 -34.567 40.189 1.00 93.25 705 ASP A CA 1
ATOM 5732 C C . ASP A 1 705 ? -23.436 -34.313 41.062 1.00 93.25 705 ASP A C 1
ATOM 5734 O O . ASP A 1 705 ? -23.679 -33.204 41.537 1.00 93.25 705 ASP A O 1
ATOM 5738 N N . ALA A 1 706 ? -24.189 -35.372 41.374 1.00 87.50 706 ALA A N 1
ATOM 5739 C CA . ALA A 1 706 ? -25.423 -35.281 42.167 1.00 87.50 706 ALA A CA 1
ATOM 5740 C C . ALA A 1 706 ? -25.227 -34.739 43.602 1.00 87.50 706 ALA A C 1
ATOM 5742 O O . ALA A 1 706 ? -26.191 -34.320 44.239 1.00 87.50 706 ALA A O 1
ATOM 5743 N N . ILE A 1 707 ? -23.994 -34.767 44.116 1.00 91.62 707 ILE A N 1
ATOM 5744 C CA . ILE A 1 707 ? -23.620 -34.271 45.450 1.00 91.62 707 ILE A CA 1
ATOM 5745 C C . ILE A 1 707 ? -22.990 -32.870 45.418 1.00 91.62 707 ILE A C 1
ATOM 5747 O O . ILE A 1 707 ? -22.607 -32.355 46.467 1.00 91.62 707 ILE A O 1
ATOM 5751 N N . CYS A 1 708 ? -22.851 -32.256 44.239 1.00 92.88 708 CYS A N 1
ATOM 5752 C CA . CYS A 1 708 ? -22.228 -30.946 44.101 1.00 92.88 708 CYS A CA 1
ATOM 5753 C C . CYS A 1 708 ? -23.197 -29.847 44.546 1.00 92.88 708 CYS A C 1
ATOM 5755 O O . CYS A 1 708 ? -24.114 -29.452 43.826 1.00 92.88 708 CYS A O 1
ATOM 5757 N N . ILE A 1 709 ? -22.983 -29.354 45.764 1.00 92.31 709 ILE A N 1
ATOM 5758 C CA . ILE A 1 709 ? -23.704 -28.217 46.331 1.00 92.31 709 ILE A CA 1
ATOM 5759 C C . ILE A 1 709 ? -22.697 -27.084 46.490 1.00 92.31 709 ILE A C 1
ATOM 5761 O O . ILE A 1 709 ? -21.692 -27.235 47.184 1.00 92.31 709 ILE A O 1
ATOM 5765 N N . ALA A 1 710 ? -22.954 -25.959 45.827 1.00 91.62 710 ALA A N 1
ATOM 5766 C CA . ALA A 1 710 ? -22.134 -24.768 45.982 1.00 91.62 710 ALA A CA 1
ATOM 5767 C C . ALA A 1 710 ? -22.286 -24.211 47.404 1.00 91.62 710 ALA A C 1
ATOM 5769 O O . ALA A 1 710 ? -23.387 -23.857 47.834 1.00 91.62 710 ALA A O 1
ATOM 5770 N N . ASP A 1 711 ? -21.173 -24.122 48.119 1.00 91.75 711 ASP A N 1
ATOM 5771 C CA . ASP A 1 711 ? -21.071 -23.512 49.433 1.00 91.75 711 ASP A CA 1
ATOM 5772 C C . ASP A 1 711 ? -19.767 -22.710 49.572 1.00 91.75 711 ASP A C 1
ATOM 5774 O O . ASP A 1 711 ? -18.951 -22.604 48.654 1.00 91.75 711 ASP A O 1
ATOM 5778 N N . LYS A 1 712 ? -19.571 -22.120 50.750 1.00 88.44 712 LYS A N 1
ATOM 5779 C CA . LYS A 1 712 ? -18.433 -21.240 51.043 1.00 88.44 712 LYS A CA 1
ATOM 5780 C C . LYS A 1 712 ? -17.083 -21.961 51.074 1.00 88.44 712 LYS A C 1
ATOM 5782 O O . LYS A 1 712 ? -16.049 -21.306 51.005 1.00 88.44 712 LYS A O 1
ATOM 5787 N N . SER A 1 713 ? -17.080 -23.279 51.262 1.00 90.38 713 SER A N 1
ATOM 5788 C CA . SER A 1 713 ? -15.868 -24.095 51.352 1.00 90.38 713 SER A CA 1
ATOM 5789 C C . SER A 1 713 ? -15.350 -24.528 49.984 1.00 90.38 713 SER A C 1
ATOM 5791 O O . SER A 1 713 ? -14.156 -24.783 49.845 1.00 90.38 713 SER A O 1
ATOM 5793 N N . ASN A 1 714 ? -16.228 -24.579 48.977 1.00 94.31 714 ASN A N 1
ATOM 5794 C CA . ASN A 1 714 ? -15.888 -25.031 47.631 1.00 94.31 714 ASN A CA 1
ATOM 5795 C C . ASN A 1 714 ? -16.095 -23.972 46.537 1.00 94.31 714 ASN A C 1
ATOM 5797 O O . ASN A 1 714 ? -15.839 -24.274 45.375 1.00 94.31 714 ASN A O 1
ATOM 5801 N N . THR A 1 715 ? -16.537 -22.755 46.867 1.00 96.56 715 THR A N 1
ATOM 5802 C CA . THR A 1 715 ? -16.786 -21.687 45.885 1.00 96.56 715 THR A CA 1
ATOM 5803 C C . THR A 1 715 ? -15.799 -20.530 46.043 1.00 96.56 715 THR A C 1
ATOM 5805 O O . THR A 1 715 ? -15.650 -19.953 47.120 1.00 96.56 715 THR A O 1
ATOM 5808 N N . PHE A 1 716 ? -15.127 -20.174 44.947 1.00 97.50 716 PHE A N 1
ATOM 5809 C CA . PHE A 1 716 ? -14.033 -19.201 44.918 1.00 97.50 716 PHE A CA 1
ATOM 5810 C C . PHE A 1 716 ? -14.181 -18.222 43.758 1.00 97.50 716 PHE A C 1
ATOM 5812 O O . PHE A 1 716 ? -14.846 -18.501 42.761 1.00 97.50 716 PHE A O 1
ATOM 5819 N N . ILE A 1 717 ? -13.511 -17.080 43.870 1.00 97.81 717 ILE A N 1
ATOM 5820 C CA . ILE A 1 717 ? -13.325 -16.142 42.767 1.00 97.81 717 ILE A CA 1
ATOM 5821 C C . ILE A 1 717 ? -11.938 -16.390 42.185 1.00 97.81 717 ILE A C 1
ATOM 5823 O O . ILE A 1 717 ? -10.970 -16.529 42.933 1.00 97.81 717 ILE A O 1
ATOM 5827 N N . PHE A 1 718 ? -11.834 -16.437 40.862 1.00 97.50 718 PHE A N 1
ATOM 5828 C CA . PHE A 1 718 ? -10.562 -16.593 40.175 1.00 97.50 718 PHE A CA 1
ATOM 5829 C C . PHE A 1 718 ? -10.333 -15.517 39.117 1.00 97.50 718 PHE A C 1
ATOM 5831 O O . PHE A 1 718 ? -11.266 -14.904 38.595 1.00 97.50 718 PHE A O 1
ATOM 5838 N N . THR A 1 719 ? -9.058 -15.283 38.825 1.00 96.94 719 THR A N 1
ATOM 5839 C CA . THR A 1 719 ? -8.579 -14.356 37.798 1.00 96.94 719 THR A CA 1
ATOM 5840 C C . THR A 1 719 ? -7.279 -14.880 37.191 1.00 96.94 719 THR A C 1
ATOM 5842 O O . THR A 1 719 ? -6.593 -15.712 37.795 1.00 96.94 719 THR A O 1
ATOM 5845 N N . ILE A 1 720 ? -6.927 -14.371 36.013 1.00 96.25 720 ILE A N 1
ATOM 5846 C CA . ILE A 1 720 ? -5.639 -14.593 35.367 1.00 96.25 720 ILE A CA 1
ATOM 5847 C C . ILE A 1 720 ? -4.817 -13.306 35.474 1.00 96.25 720 ILE A C 1
ATOM 5849 O O . ILE A 1 720 ? -5.262 -12.214 35.111 1.00 96.25 720 ILE A O 1
ATOM 5853 N N . TRP A 1 721 ? -3.591 -13.439 35.963 1.00 94.69 721 TRP A N 1
ATOM 5854 C CA . TRP A 1 721 ? -2.567 -12.395 35.978 1.00 94.69 721 TRP A CA 1
ATOM 5855 C C . TRP A 1 721 ? -1.363 -12.856 35.155 1.00 94.69 721 TRP A C 1
ATOM 5857 O O . TRP A 1 721 ? -1.311 -14.005 34.736 1.00 94.69 721 TRP A O 1
ATOM 5867 N N . GLN A 1 722 ? -0.421 -11.971 34.847 1.00 94.06 722 GLN A N 1
ATOM 5868 C CA . GLN A 1 722 ? 0.703 -12.281 33.960 1.00 94.06 722 GLN A CA 1
ATOM 5869 C C . GLN A 1 722 ? 2.010 -11.773 34.546 1.00 94.06 722 GLN A C 1
ATOM 5871 O O . GLN A 1 722 ? 2.084 -10.632 35.006 1.00 94.06 722 GLN A O 1
ATOM 5876 N N . HIS A 1 723 ? 3.051 -12.589 34.452 1.00 93.38 723 HIS A N 1
ATOM 5877 C CA . HIS A 1 723 ? 4.422 -12.134 34.592 1.00 93.38 723 HIS A CA 1
ATOM 5878 C C . HIS A 1 723 ? 4.910 -11.636 33.230 1.00 93.38 723 HIS A C 1
ATOM 5880 O O . HIS A 1 723 ? 4.905 -12.381 32.249 1.00 93.38 723 HIS A O 1
ATOM 5886 N N . LYS A 1 724 ? 5.277 -10.360 33.154 1.00 92.00 724 LYS A N 1
ATOM 5887 C CA . LYS A 1 724 ? 5.835 -9.732 31.962 1.00 92.00 724 LYS A CA 1
ATOM 5888 C C . LYS A 1 724 ? 7.342 -9.633 32.124 1.00 92.00 724 LYS A C 1
ATOM 5890 O O . LYS A 1 724 ? 7.807 -9.026 33.081 1.00 92.00 724 LYS A O 1
ATOM 5895 N N . SER A 1 725 ? 8.085 -10.113 31.139 1.00 90.94 725 SER A N 1
ATOM 5896 C CA . SER A 1 725 ? 9.515 -9.855 31.003 1.00 90.94 725 SER A CA 1
ATOM 5897 C C . SER A 1 725 ? 9.803 -9.092 29.714 1.00 90.94 725 SER A C 1
ATOM 5899 O O . SER A 1 725 ? 9.120 -9.269 28.702 1.00 90.94 725 SER A O 1
ATOM 5901 N N . PHE A 1 726 ? 10.790 -8.196 29.743 1.00 86.06 726 PHE A N 1
ATOM 5902 C CA . PHE A 1 726 ? 11.211 -7.426 28.574 1.00 86.06 726 PHE A CA 1
ATOM 5903 C C . PHE A 1 726 ? 12.713 -7.567 28.337 1.00 86.06 726 PHE A C 1
ATOM 5905 O O . PHE A 1 726 ? 13.533 -6.860 28.922 1.00 86.06 726 PHE A O 1
ATOM 5912 N N . TYR A 1 727 ? 13.081 -8.461 27.425 1.00 83.31 727 TYR A N 1
ATOM 5913 C CA . TYR A 1 727 ? 14.475 -8.738 27.091 1.00 83.31 727 TYR A CA 1
ATOM 5914 C C . TYR A 1 727 ? 14.681 -8.700 25.580 1.00 83.31 727 TYR A C 1
ATOM 5916 O O . TYR A 1 727 ? 13.776 -8.987 24.804 1.00 83.31 727 TYR A O 1
ATOM 5924 N N . ASN A 1 728 ? 15.880 -8.310 25.135 1.00 82.50 728 ASN A N 1
ATOM 5925 C CA . ASN A 1 728 ? 16.236 -8.269 23.709 1.00 82.50 728 ASN A CA 1
ATOM 5926 C C . ASN A 1 728 ? 15.230 -7.496 22.829 1.00 82.50 728 ASN A C 1
ATOM 5928 O O . ASN A 1 728 ? 14.967 -7.879 21.689 1.00 82.50 728 ASN A O 1
ATOM 5932 N N . TRP A 1 729 ? 14.691 -6.386 23.353 1.00 79.88 729 TRP A N 1
ATOM 5933 C CA . TRP A 1 729 ? 13.682 -5.544 22.690 1.00 79.88 729 TRP A CA 1
ATOM 5934 C C . TRP A 1 729 ? 12.365 -6.268 22.371 1.00 79.88 729 TRP A C 1
ATOM 5936 O O . TRP A 1 729 ? 11.653 -5.885 21.439 1.00 79.88 729 TRP A O 1
ATOM 5946 N N . HIS A 1 730 ? 12.038 -7.312 23.132 1.00 86.38 730 HIS A N 1
ATOM 5947 C CA . HIS A 1 730 ? 10.841 -8.121 22.957 1.00 86.38 730 HIS A CA 1
ATOM 5948 C C . HIS A 1 730 ? 10.203 -8.432 24.316 1.00 86.38 730 HIS A C 1
ATOM 5950 O O . HIS A 1 730 ? 10.901 -8.758 25.276 1.00 86.38 730 HIS A O 1
ATOM 5956 N N . ALA A 1 731 ? 8.881 -8.270 24.414 1.00 89.19 731 ALA A N 1
ATOM 5957 C CA . ALA A 1 731 ? 8.147 -8.564 25.640 1.00 89.19 731 ALA A CA 1
ATOM 5958 C C . ALA A 1 731 ? 7.585 -9.986 25.589 1.00 89.19 731 ALA A C 1
ATOM 5960 O O . ALA A 1 731 ? 7.052 -10.411 24.566 1.00 89.19 731 ALA A O 1
ATOM 5961 N N . VAL A 1 732 ? 7.639 -10.691 26.710 1.00 91.12 732 VAL A N 1
ATOM 5962 C CA . VAL A 1 732 ? 7.049 -12.017 26.878 1.00 91.12 732 VAL A CA 1
ATOM 5963 C C . VAL A 1 732 ? 6.111 -11.952 28.072 1.00 91.12 732 VAL A C 1
ATOM 5965 O O . VAL A 1 732 ? 6.485 -11.460 29.132 1.00 91.12 732 VAL A O 1
ATOM 5968 N N . TYR A 1 733 ? 4.883 -12.428 27.886 1.00 93.12 733 TYR A N 1
ATOM 5969 C CA . TYR A 1 733 ? 3.902 -12.558 28.956 1.00 93.12 733 TYR A CA 1
ATOM 5970 C C . TYR A 1 733 ? 3.708 -14.039 29.283 1.00 93.12 733 TYR A C 1
ATOM 5972 O O . TYR A 1 733 ? 3.618 -14.889 28.388 1.00 93.12 733 TYR A O 1
ATOM 5980 N N . GLU A 1 734 ? 3.678 -14.336 30.574 1.00 94.12 734 GLU A N 1
ATOM 5981 C CA . GLU A 1 734 ? 3.416 -15.657 31.129 1.00 94.12 734 GLU A CA 1
ATOM 5982 C C . GLU A 1 734 ? 2.190 -15.580 32.043 1.00 94.12 734 GLU A C 1
ATOM 5984 O O . GLU A 1 734 ? 2.281 -14.979 33.113 1.00 94.12 734 GLU A O 1
ATOM 5989 N N . PRO A 1 735 ? 1.034 -16.117 31.622 1.00 94.88 735 PRO A N 1
ATOM 5990 C CA . PRO A 1 735 ? -0.204 -16.021 32.386 1.00 94.88 735 PRO A CA 1
ATOM 5991 C C . PRO A 1 735 ? -0.295 -17.081 33.493 1.00 94.88 735 PRO A C 1
ATOM 5993 O O . PRO A 1 735 ? 0.036 -18.237 33.270 1.00 94.88 735 PRO A O 1
ATOM 5996 N N . TYR A 1 736 ? -0.798 -16.705 34.664 1.00 95.56 736 TYR A N 1
ATOM 5997 C CA . TYR A 1 736 ? -0.960 -17.526 35.865 1.00 95.56 736 TYR A CA 1
ATOM 5998 C C . TYR A 1 736 ? -2.363 -17.328 36.446 1.00 95.56 736 TYR A C 1
ATOM 6000 O O . TYR A 1 736 ? -2.952 -16.252 36.332 1.00 95.56 736 TYR A O 1
ATOM 6008 N N . VAL A 1 737 ? -2.891 -18.353 37.110 1.00 96.62 737 VAL A N 1
ATOM 6009 C CA . VAL A 1 737 ? -4.211 -18.325 37.748 1.00 96.62 737 VAL A CA 1
ATOM 6010 C C . VAL A 1 737 ? -4.075 -18.019 39.238 1.00 96.62 737 VAL A C 1
ATOM 6012 O O . VAL A 1 737 ? -3.176 -18.527 39.908 1.00 96.62 737 VAL A O 1
ATOM 6015 N N . MET A 1 738 ? -4.988 -17.209 39.772 1.00 96.19 738 MET A N 1
ATOM 6016 C CA . MET A 1 738 ? -5.135 -16.946 41.205 1.00 96.19 738 MET A CA 1
ATOM 6017 C C . MET A 1 738 ? -6.581 -17.188 41.633 1.00 96.19 738 MET A C 1
ATOM 6019 O O . MET A 1 738 ? -7.494 -16.674 40.992 1.00 96.19 738 MET A O 1
ATOM 6023 N N . LEU A 1 739 ? -6.771 -17.923 42.732 1.00 96.94 739 LEU A N 1
ATOM 6024 C CA . LEU A 1 739 ? -8.052 -18.154 43.402 1.00 96.94 739 LEU A CA 1
ATOM 6025 C C . LEU A 1 739 ? -8.045 -17.485 44.772 1.00 96.94 739 LEU A C 1
ATOM 6027 O O . LEU A 1 739 ? -7.086 -17.623 45.531 1.00 96.94 739 LEU A O 1
ATOM 6031 N N . PHE A 1 740 ? -9.147 -16.838 45.126 1.00 96.75 740 PHE A N 1
ATOM 6032 C CA . PHE A 1 740 ? -9.370 -16.266 46.447 1.00 96.75 740 PHE A CA 1
ATOM 6033 C C . PHE A 1 740 ? -10.808 -16.500 46.917 1.00 96.75 740 PHE A C 1
ATOM 6035 O O . PHE A 1 740 ? -11.713 -16.770 46.125 1.00 96.75 740 PHE A O 1
ATOM 6042 N N . GLN A 1 741 ? -11.005 -16.455 48.232 1.00 95.62 741 GLN A N 1
ATOM 6043 C CA . GLN A 1 741 ? -12.305 -16.707 48.857 1.00 95.62 741 GLN A CA 1
ATOM 6044 C C . GLN A 1 741 ? -13.361 -15.711 48.359 1.00 95.62 741 GLN A C 1
ATOM 6046 O O . GLN A 1 741 ? -13.059 -14.532 48.204 1.00 95.62 741 GLN A O 1
ATOM 6051 N N . GLU A 1 742 ? -14.605 -16.159 48.145 1.00 92.88 742 GLU A N 1
ATOM 6052 C CA . GLU A 1 742 ? -15.710 -15.267 47.739 1.00 92.88 742 GLU A CA 1
ATOM 6053 C C . GLU A 1 742 ? -16.245 -14.391 48.884 1.00 92.88 742 GLU A C 1
ATOM 6055 O O . GLU A 1 742 ? -16.961 -13.416 48.653 1.00 92.88 742 GLU A O 1
ATOM 6060 N N . GLN A 1 743 ? -15.925 -14.748 50.129 1.00 90.44 743 GLN A N 1
ATOM 6061 C CA . GLN A 1 743 ? -16.346 -14.015 51.313 1.00 90.44 743 GLN A CA 1
ATOM 6062 C C . GLN A 1 743 ? -15.188 -13.174 51.854 1.00 90.44 743 GLN A C 1
ATOM 6064 O O . GLN A 1 743 ? -14.039 -13.618 51.887 1.00 90.44 743 GLN A O 1
ATOM 6069 N N . ALA A 1 744 ? -15.506 -11.970 52.335 1.00 87.31 744 ALA A N 1
ATOM 6070 C CA . ALA A 1 744 ? -14.558 -11.148 53.074 1.00 87.31 744 ALA A CA 1
ATOM 6071 C C . ALA A 1 744 ? -13.925 -11.958 54.232 1.00 87.31 744 ALA A C 1
ATOM 6073 O O . ALA A 1 744 ? -14.657 -12.639 54.958 1.00 87.31 744 ALA A O 1
ATOM 6074 N N . PRO A 1 745 ? -12.594 -11.892 54.419 1.00 92.50 745 PRO A N 1
ATOM 6075 C CA . PRO A 1 745 ? -11.690 -10.875 53.877 1.00 92.50 745 PRO A CA 1
ATOM 6076 C C . PRO A 1 745 ? -11.017 -11.225 52.529 1.00 92.50 745 PRO A C 1
ATOM 6078 O O . PRO A 1 745 ? -10.042 -10.579 52.172 1.00 92.50 745 PRO A O 1
ATOM 6081 N N . PHE A 1 746 ? -11.540 -12.181 51.750 1.00 95.62 746 PHE A N 1
ATOM 6082 C CA . PHE A 1 746 ? -11.060 -12.526 50.398 1.00 95.62 746 PHE A CA 1
ATOM 6083 C C . PHE A 1 746 ? -9.610 -13.036 50.346 1.00 95.62 746 PHE A C 1
ATOM 6085 O O . PHE A 1 746 ? -8.877 -12.723 49.401 1.00 95.62 746 PHE A O 1
ATOM 6092 N N . ALA A 1 747 ? -9.188 -13.822 51.341 1.00 95.38 747 ALA A N 1
ATOM 6093 C CA . ALA A 1 747 ? -7.841 -14.397 51.397 1.00 95.38 747 ALA A CA 1
ATOM 6094 C C . ALA A 1 747 ? -7.528 -15.229 50.141 1.00 95.38 747 ALA A C 1
ATOM 6096 O O . ALA A 1 747 ? -8.420 -15.898 49.598 1.00 95.38 747 ALA A O 1
ATOM 6097 N N . ILE A 1 748 ? -6.274 -15.197 49.679 1.00 96.31 748 ILE A N 1
ATOM 6098 C CA . ILE A 1 748 ? -5.829 -16.044 48.567 1.00 96.31 748 ILE A CA 1
ATOM 6099 C C . ILE A 1 748 ? -5.935 -17.504 49.016 1.00 96.31 748 ILE A C 1
ATOM 6101 O O . ILE A 1 748 ? -5.457 -17.900 50.079 1.00 96.31 748 ILE A O 1
ATOM 6105 N N . HIS A 1 749 ? -6.602 -18.309 48.196 1.00 95.94 749 HIS A N 1
ATOM 6106 C CA . HIS A 1 749 ? -6.788 -19.732 48.434 1.00 95.94 749 HIS A CA 1
ATOM 6107 C C . HIS A 1 749 ? -5.722 -20.559 47.714 1.00 95.94 749 HIS A C 1
ATOM 6109 O O . HIS A 1 749 ? -5.137 -21.467 48.308 1.00 95.94 749 HIS A O 1
ATOM 6115 N N . ALA A 1 750 ? -5.460 -20.242 46.443 1.00 96.12 750 ALA A N 1
ATOM 6116 C CA . ALA A 1 750 ? -4.506 -20.978 45.625 1.00 96.12 750 ALA A CA 1
ATOM 6117 C C . ALA A 1 750 ? -3.954 -20.139 44.466 1.00 96.12 750 ALA A C 1
ATOM 6119 O O . ALA A 1 750 ? -4.606 -19.211 43.987 1.00 96.12 750 ALA A O 1
ATOM 6120 N N . MET A 1 751 ? -2.773 -20.509 43.971 1.00 95.25 751 MET A N 1
ATOM 6121 C CA . MET A 1 751 ? -2.160 -19.928 42.772 1.00 95.25 751 MET A CA 1
ATOM 6122 C C . MET A 1 751 ? -1.568 -21.027 41.891 1.00 95.25 751 MET A C 1
ATOM 6124 O O . MET A 1 751 ? -1.108 -22.049 42.391 1.00 95.25 751 MET A O 1
ATOM 6128 N N . SER A 1 752 ? -1.570 -20.851 40.573 1.00 94.88 752 SER A N 1
ATOM 6129 C CA . SER A 1 752 ? -0.986 -21.837 39.654 1.00 94.88 752 SER A CA 1
ATOM 6130 C C . SER A 1 752 ? 0.523 -21.974 39.872 1.00 94.88 752 SER A C 1
ATOM 6132 O O . SER A 1 752 ? 1.234 -20.971 39.863 1.00 94.88 752 SER A O 1
ATOM 6134 N N . LYS A 1 753 ? 1.028 -23.211 39.993 1.00 93.12 753 LYS A N 1
ATOM 6135 C CA . LYS A 1 753 ? 2.471 -23.489 40.167 1.00 93.12 753 LYS A CA 1
ATOM 6136 C C . LYS A 1 753 ? 3.298 -23.224 38.900 1.00 93.12 753 LYS A C 1
ATOM 6138 O O . LYS A 1 753 ? 4.522 -23.162 38.968 1.00 93.12 753 LYS A O 1
ATOM 6143 N N . ARG A 1 754 ? 2.646 -23.155 37.736 1.00 91.88 754 ARG A N 1
ATOM 6144 C CA . ARG A 1 754 ? 3.254 -22.972 36.410 1.00 91.88 754 ARG A CA 1
ATOM 6145 C C . ARG A 1 754 ? 2.392 -22.029 35.570 1.00 91.88 754 ARG A C 1
ATOM 6147 O O . ARG A 1 754 ? 1.183 -21.987 35.805 1.00 91.88 754 ARG A O 1
ATOM 6154 N N . PRO A 1 755 ? 2.981 -21.324 34.591 1.00 92.31 755 PRO A N 1
ATOM 6155 C CA . PRO A 1 755 ? 2.207 -20.498 33.684 1.00 92.31 755 PRO A CA 1
ATOM 6156 C C . PRO A 1 755 ? 1.372 -21.352 32.728 1.00 92.31 755 PRO A C 1
ATOM 6158 O O . PRO A 1 755 ? 1.751 -22.468 32.361 1.00 92.31 755 PRO A O 1
ATOM 6161 N N . ILE A 1 756 ? 0.252 -20.795 32.279 1.00 91.50 756 ILE A N 1
ATOM 6162 C CA . ILE A 1 756 ? -0.581 -21.360 31.224 1.00 91.50 756 ILE A CA 1
ATOM 6163 C C . ILE A 1 756 ? 0.196 -21.273 29.907 1.00 91.50 756 ILE A C 1
ATOM 6165 O O . ILE A 1 756 ? 0.650 -20.203 29.491 1.00 91.50 756 ILE A O 1
ATOM 6169 N N . TRP A 1 757 ? 0.317 -22.410 29.225 1.00 88.81 757 TRP A N 1
ATOM 6170 C CA . TRP A 1 757 ? 0.946 -22.496 27.913 1.00 88.81 757 TRP A CA 1
ATOM 6171 C C . TRP A 1 757 ? -0.105 -22.689 26.821 1.00 88.81 757 TRP A C 1
ATOM 6173 O O . TRP A 1 757 ? -0.804 -23.700 26.796 1.00 88.81 757 TRP A O 1
ATOM 6183 N N . ILE A 1 758 ? -0.183 -21.745 25.882 1.00 88.00 758 ILE A N 1
ATOM 6184 C CA . ILE A 1 758 ? -1.050 -21.865 24.706 1.00 88.00 758 ILE A CA 1
ATOM 6185 C C . ILE A 1 758 ? -0.276 -22.586 23.598 1.00 88.00 758 ILE A C 1
ATOM 6187 O O . ILE A 1 758 ? 0.747 -22.099 23.106 1.00 88.00 758 ILE A O 1
ATOM 6191 N N . HIS A 1 759 ? -0.747 -23.774 23.215 1.00 85.81 759 HIS A N 1
ATOM 6192 C CA . HIS A 1 759 ? -0.107 -24.588 22.183 1.00 85.81 759 HIS A CA 1
ATOM 6193 C C . HIS A 1 759 ? -0.062 -23.851 20.832 1.00 85.81 759 HIS A C 1
ATOM 6195 O O . HIS A 1 759 ? -1.044 -23.250 20.407 1.00 85.81 759 HIS A O 1
ATOM 6201 N N . GLY A 1 760 ? 1.080 -23.925 20.142 1.00 84.25 760 GLY A N 1
ATOM 6202 C CA . GLY A 1 760 ? 1.325 -23.201 18.888 1.00 84.25 760 GLY A CA 1
ATOM 6203 C C . GLY A 1 760 ? 2.074 -21.874 19.048 1.00 84.25 760 GLY A C 1
ATOM 6204 O O . GLY A 1 760 ? 2.453 -21.291 18.036 1.00 84.25 760 GLY A O 1
ATOM 6205 N N . ARG A 1 761 ? 2.355 -21.434 20.286 1.00 87.00 761 ARG A N 1
ATOM 6206 C CA . ARG A 1 761 ? 3.201 -20.265 20.577 1.00 87.00 761 ARG A CA 1
ATOM 6207 C C . ARG A 1 761 ? 4.577 -20.400 19.918 1.00 87.00 761 ARG A C 1
ATOM 6209 O O . ARG A 1 761 ? 5.356 -21.290 20.270 1.00 87.00 761 ARG A O 1
ATOM 6216 N N . GLN A 1 762 ? 4.881 -19.512 18.971 1.00 85.88 762 GLN A N 1
ATOM 6217 C CA . GLN A 1 762 ? 6.136 -19.550 18.220 1.00 85.88 762 GLN A CA 1
ATOM 6218 C C . GLN A 1 762 ? 7.336 -19.200 19.115 1.00 85.88 762 GLN A C 1
ATOM 6220 O O . GLN A 1 762 ? 7.256 -18.337 19.988 1.00 85.88 762 GLN A O 1
ATOM 6225 N N . GLN A 1 763 ? 8.475 -19.854 18.887 1.00 86.44 763 GLN A N 1
ATOM 6226 C CA . GLN A 1 763 ? 9.748 -19.485 19.510 1.00 86.44 763 GLN A CA 1
ATOM 6227 C C . GLN A 1 763 ? 10.586 -18.627 18.555 1.00 86.44 763 GLN A C 1
ATOM 6229 O O . GLN A 1 763 ? 10.576 -18.850 17.342 1.00 86.44 763 GLN A O 1
ATOM 6234 N N . TYR A 1 764 ? 11.338 -17.676 19.109 1.00 81.00 764 TYR A N 1
ATOM 6235 C CA . TYR A 1 764 ? 12.275 -16.803 18.402 1.00 81.00 764 TYR A CA 1
ATOM 6236 C C . TYR A 1 764 ? 13.710 -17.082 18.880 1.00 81.00 764 TYR A C 1
ATOM 6238 O O . TYR A 1 764 ? 14.206 -16.411 19.793 1.00 81.00 764 TYR A O 1
ATOM 6246 N N . PRO A 1 765 ? 14.407 -18.075 18.288 1.00 77.94 765 PRO A N 1
ATOM 6247 C CA . PRO A 1 765 ? 15.752 -18.466 18.718 1.00 77.94 765 PRO A CA 1
ATOM 6248 C C . PRO A 1 765 ? 16.785 -17.343 18.575 1.00 77.94 765 PRO A C 1
ATOM 6250 O O . PRO A 1 765 ? 17.724 -17.262 19.358 1.00 77.94 765 PRO A O 1
ATOM 6253 N N . ASP A 1 766 ? 16.599 -16.454 17.598 1.00 75.19 766 ASP A N 1
ATOM 6254 C CA . ASP A 1 766 ? 17.438 -15.279 17.346 1.00 75.19 766 ASP A CA 1
ATOM 6255 C C . ASP A 1 766 ? 17.370 -14.238 18.472 1.00 75.19 766 ASP A C 1
ATOM 6257 O O . ASP A 1 766 ? 18.318 -13.476 18.665 1.00 75.19 766 ASP A O 1
ATOM 6261 N N . ARG A 1 767 ? 16.262 -14.220 19.220 1.00 73.94 767 ARG A N 1
ATOM 6262 C CA . ARG A 1 767 ? 16.022 -13.307 20.346 1.00 73.94 767 ARG A CA 1
ATOM 6263 C C . ARG A 1 767 ? 16.097 -13.996 21.697 1.00 73.94 767 ARG A C 1
ATOM 6265 O O . ARG A 1 767 ? 16.081 -13.304 22.710 1.00 73.94 767 ARG A O 1
ATOM 6272 N N . LEU A 1 768 ? 16.180 -15.327 21.713 1.00 77.00 768 LEU A N 1
ATOM 6273 C CA . LEU A 1 768 ? 16.028 -16.148 22.915 1.00 77.00 768 LEU A CA 1
ATOM 6274 C C . LEU A 1 768 ? 14.694 -15.869 23.639 1.00 77.00 768 LEU A C 1
ATOM 6276 O O . LEU A 1 768 ? 14.633 -15.912 24.863 1.00 77.00 768 LEU A O 1
ATOM 6280 N N . THR A 1 769 ? 13.630 -15.564 22.887 1.00 83.31 769 THR A N 1
ATOM 6281 C CA . THR A 1 769 ? 12.281 -15.306 23.423 1.00 83.31 769 THR A CA 1
ATOM 6282 C C . THR A 1 769 ? 11.230 -16.181 22.737 1.00 83.31 769 THR A C 1
ATOM 6284 O O . THR A 1 769 ? 11.526 -16.934 21.807 1.00 83.31 769 THR A O 1
ATOM 6287 N N . SER A 1 770 ? 9.986 -16.112 23.210 1.00 88.31 770 SER A N 1
ATOM 6288 C CA . SER A 1 770 ? 8.815 -16.694 22.546 1.00 88.31 770 SER A CA 1
ATOM 6289 C C . SER A 1 770 ? 7.838 -15.594 22.161 1.00 88.31 770 SER A C 1
ATOM 6291 O O . SER A 1 770 ? 8.001 -14.459 22.589 1.00 88.31 770 SER A O 1
ATOM 6293 N N . GLU A 1 771 ? 6.831 -15.922 21.361 1.00 89.81 771 GLU A N 1
ATOM 6294 C CA . GLU A 1 771 ? 5.797 -14.988 20.930 1.00 89.81 771 GLU A CA 1
ATOM 6295 C C . GLU A 1 771 ? 5.125 -14.276 22.114 1.00 89.81 771 GLU A C 1
ATOM 6297 O O . GLU A 1 771 ? 4.847 -14.876 23.157 1.00 89.81 771 GLU A O 1
ATOM 6302 N N . MET A 1 772 ? 4.878 -12.979 21.962 1.00 91.56 772 MET A N 1
ATOM 6303 C CA . MET A 1 772 ? 4.194 -12.149 22.941 1.00 91.56 772 MET A CA 1
ATOM 6304 C C . MET A 1 772 ? 2.700 -12.486 22.935 1.00 91.56 772 MET A C 1
ATOM 6306 O O . MET A 1 772 ? 1.935 -11.905 22.168 1.00 91.56 772 MET A O 1
ATOM 6310 N N . ILE A 1 773 ? 2.298 -13.428 23.788 1.00 93.06 773 ILE A N 1
ATOM 6311 C CA . ILE A 1 773 ? 0.901 -13.815 23.997 1.00 93.06 773 ILE A CA 1
ATOM 6312 C C . ILE A 1 773 ? 0.443 -13.292 25.353 1.00 93.06 773 ILE A C 1
ATOM 6314 O O . ILE A 1 773 ? 0.955 -13.747 26.372 1.00 93.06 773 ILE A O 1
ATOM 6318 N N . TYR A 1 774 ? -0.517 -12.367 25.365 1.00 92.06 774 TYR A N 1
ATOM 6319 C CA . TYR A 1 774 ? -1.039 -11.754 26.590 1.00 92.06 774 TYR A CA 1
ATOM 6320 C C . TYR A 1 774 ? -2.547 -11.977 26.721 1.00 92.06 774 TYR A C 1
ATOM 6322 O O . TYR A 1 774 ? -3.312 -11.700 25.799 1.00 92.06 774 TYR A O 1
ATOM 6330 N N . VAL A 1 775 ? -2.981 -12.484 27.875 1.00 93.88 775 VAL A N 1
ATOM 6331 C CA . VAL A 1 775 ? -4.401 -12.735 28.172 1.00 93.88 775 VAL A CA 1
ATOM 6332 C C . VAL A 1 775 ? -5.095 -11.413 28.488 1.00 93.88 775 VAL A C 1
ATOM 6334 O O . VAL A 1 775 ? -4.539 -10.574 29.195 1.00 93.88 775 VAL A O 1
ATOM 6337 N N . THR A 1 776 ? -6.308 -11.223 27.969 1.00 91.69 776 THR A N 1
ATOM 6338 C CA . THR A 1 776 ? -7.070 -9.970 28.110 1.00 91.69 776 THR A CA 1
ATOM 6339 C C . THR A 1 776 ? -8.438 -10.153 28.762 1.00 91.69 776 THR A C 1
ATOM 6341 O O . THR A 1 776 ? -8.953 -9.217 29.372 1.00 91.69 776 THR A O 1
ATOM 6344 N N . SER A 1 777 ? -9.054 -11.333 28.645 1.00 93.44 777 SER A N 1
ATOM 6345 C CA . SER A 1 777 ? -10.413 -11.580 29.147 1.00 93.44 777 SER A CA 1
ATOM 6346 C C . SER A 1 777 ? -10.706 -13.066 29.347 1.00 93.44 777 SER A C 1
ATOM 6348 O O . SER A 1 777 ? -10.104 -13.920 28.693 1.00 93.44 777 SER A O 1
ATOM 6350 N N . ILE A 1 778 ? -11.648 -13.355 30.247 1.00 95.56 778 ILE A N 1
ATOM 6351 C CA . ILE A 1 778 ? -12.217 -14.686 30.471 1.00 95.56 778 ILE A CA 1
ATOM 6352 C C . ILE A 1 778 ? -13.745 -14.603 30.561 1.00 95.56 778 ILE A C 1
ATOM 6354 O O . ILE A 1 778 ? -14.292 -13.686 31.175 1.00 95.56 778 ILE A O 1
ATOM 6358 N N . ALA A 1 779 ? -14.450 -15.569 29.980 1.00 94.94 779 ALA A N 1
ATOM 6359 C CA . ALA A 1 779 ? -15.906 -15.664 30.079 1.00 94.94 779 ALA A CA 1
ATOM 6360 C C . ALA A 1 779 ? -16.359 -17.122 30.014 1.00 94.94 779 ALA A C 1
ATOM 6362 O O . ALA A 1 779 ? -15.754 -17.926 29.308 1.00 94.94 779 ALA A O 1
ATOM 6363 N N . TRP A 1 780 ? -17.446 -17.468 30.701 1.00 95.12 780 TRP A N 1
ATOM 6364 C CA . TRP A 1 780 ? -18.080 -18.770 30.506 1.00 95.12 780 TRP A CA 1
ATOM 6365 C C . TRP A 1 780 ? -18.609 -18.882 29.071 1.00 95.12 780 TRP A C 1
ATOM 6367 O O . TRP A 1 780 ? -19.216 -17.947 28.550 1.00 95.12 780 TRP A O 1
ATOM 6377 N N . LYS A 1 781 ? -18.367 -20.021 28.412 1.00 92.19 781 LYS A N 1
ATOM 6378 C CA . LYS A 1 781 ? -18.723 -20.226 26.996 1.00 92.19 781 LYS A CA 1
ATOM 6379 C C . LYS A 1 781 ? -20.234 -20.311 26.781 1.00 92.19 781 LYS A C 1
ATOM 6381 O O . LYS A 1 781 ? -20.739 -19.903 25.736 1.00 92.19 781 LYS A O 1
ATOM 6386 N N . SER A 1 782 ? -20.962 -20.838 27.765 1.00 89.06 782 SER A N 1
ATOM 6387 C CA . SER A 1 782 ? -22.421 -20.924 27.713 1.00 89.06 782 SER A CA 1
ATOM 6388 C C . SER A 1 782 ? -23.063 -19.555 27.963 1.00 89.06 782 SER A C 1
ATOM 6390 O O . SER A 1 782 ? -22.797 -18.953 29.002 1.00 89.06 782 SER A O 1
ATOM 6392 N N . PRO A 1 783 ? -23.995 -19.093 27.107 1.00 80.12 783 PRO A N 1
ATOM 6393 C CA . PRO A 1 783 ? -24.691 -17.818 27.304 1.00 80.12 783 PRO A CA 1
ATOM 6394 C C . PRO A 1 783 ? -25.620 -17.812 28.531 1.00 80.12 783 PRO A C 1
ATOM 6396 O O . PRO A 1 783 ? -26.101 -16.757 28.939 1.00 80.12 783 PRO A O 1
ATOM 6399 N N . LEU A 1 784 ? -25.896 -18.983 29.119 1.00 84.88 784 LEU A N 1
ATOM 6400 C CA . LEU A 1 784 ? -26.675 -19.115 30.354 1.00 84.88 784 LEU A CA 1
ATOM 6401 C C . LEU A 1 784 ? -25.835 -18.836 31.607 1.00 84.88 784 LEU A C 1
ATOM 6403 O O . LEU A 1 784 ? -26.390 -18.564 32.673 1.00 84.88 784 LEU A O 1
ATOM 6407 N N . LEU A 1 785 ? -24.509 -18.918 31.490 1.00 88.88 785 LEU A N 1
ATOM 6408 C CA . LEU A 1 785 ? -23.577 -18.710 32.586 1.00 88.88 785 LEU A CA 1
ATOM 6409 C C . LEU A 1 785 ? -23.072 -17.266 32.545 1.00 88.88 785 LEU A C 1
ATOM 6411 O O . LEU A 1 785 ? -22.439 -16.841 31.586 1.00 88.88 785 LEU A O 1
ATOM 6415 N N . LYS A 1 786 ? -23.386 -16.505 33.599 1.00 90.88 786 LYS A N 1
ATOM 6416 C CA . LYS A 1 786 ? -22.970 -15.103 33.757 1.00 90.88 786 LYS A CA 1
ATOM 6417 C C . LYS A 1 786 ? -21.613 -15.024 34.458 1.00 90.88 786 LYS A C 1
ATOM 6419 O O . LYS A 1 786 ? -20.576 -15.101 33.818 1.00 90.88 786 LYS A O 1
ATOM 6424 N N . TYR A 1 787 ? -21.621 -14.921 35.787 1.00 94.25 787 TYR A N 1
ATOM 6425 C CA . TYR A 1 787 ? -20.412 -14.811 36.610 1.00 94.25 787 TYR A CA 1
ATOM 6426 C C . TYR A 1 787 ? -19.968 -16.146 37.225 1.00 94.25 787 TYR A C 1
ATOM 6428 O O . TYR A 1 787 ? -18.797 -16.299 37.552 1.00 94.25 787 TYR A O 1
ATOM 6436 N N . HIS A 1 788 ? -20.871 -17.123 37.380 1.00 95.56 788 HIS A N 1
ATOM 6437 C CA . HIS A 1 788 ? -20.636 -18.355 38.149 1.00 95.56 788 HIS A CA 1
ATOM 6438 C C . HIS A 1 788 ? -20.709 -19.621 37.285 1.00 95.56 788 HIS A C 1
ATOM 6440 O O . HIS A 1 788 ? -21.733 -19.859 36.645 1.00 95.56 788 HIS A O 1
ATOM 6446 N N . GLY A 1 789 ? -19.655 -20.440 37.330 1.00 95.75 789 GLY A N 1
ATOM 6447 C CA . GLY A 1 789 ? -19.586 -21.775 36.724 1.00 95.75 789 GLY A CA 1
ATOM 6448 C C . GLY A 1 789 ? -19.030 -22.856 37.663 1.00 95.75 789 GLY A C 1
ATOM 6449 O O . GLY A 1 789 ? -18.801 -22.622 38.851 1.00 95.75 789 GLY A O 1
ATOM 6450 N N . TYR A 1 790 ? -18.858 -24.057 37.120 1.00 97.19 790 TYR A N 1
ATOM 6451 C CA . TYR A 1 790 ? -18.430 -25.290 37.793 1.00 97.19 790 TYR A CA 1
ATOM 6452 C C . TYR A 1 790 ? -17.236 -25.901 37.043 1.00 97.19 790 TYR A C 1
ATOM 6454 O O . TYR A 1 790 ? -16.884 -25.441 35.959 1.00 97.19 790 TYR A O 1
ATOM 6462 N N . LEU A 1 791 ? -16.588 -26.924 37.609 1.00 96.56 791 LEU A N 1
ATOM 6463 C CA . LEU A 1 791 ? -15.358 -27.492 37.029 1.00 96.56 791 LEU A CA 1
ATOM 6464 C C . LEU A 1 791 ? -15.541 -28.090 35.624 1.00 96.56 791 LEU A C 1
ATOM 6466 O O . LEU A 1 791 ? -14.615 -28.050 34.819 1.00 96.56 791 LEU A O 1
ATOM 6470 N N . ASP A 1 792 ? -16.720 -28.630 35.330 1.00 96.00 792 ASP A N 1
ATOM 6471 C CA . ASP A 1 792 ? -17.084 -29.214 34.035 1.00 96.00 792 ASP A CA 1
ATOM 6472 C C . ASP A 1 792 ? -17.643 -28.191 33.029 1.00 96.00 792 ASP A C 1
ATOM 6474 O O . ASP A 1 792 ? -17.949 -28.560 31.895 1.00 96.00 792 ASP A O 1
ATOM 6478 N N . ASP A 1 793 ? -17.756 -26.912 33.404 1.00 96.81 793 ASP A N 1
ATOM 6479 C CA . ASP A 1 793 ? -18.150 -25.850 32.480 1.00 96.81 793 ASP A CA 1
ATOM 6480 C C . ASP A 1 793 ? -16.943 -25.410 31.614 1.00 96.81 793 ASP A C 1
ATOM 6482 O O . ASP A 1 793 ? -15.806 -25.277 32.082 1.00 96.81 793 ASP A O 1
ATOM 6486 N N . GLU A 1 794 ? -17.193 -25.146 30.329 1.00 96.62 794 GLU A N 1
ATOM 6487 C CA . GLU A 1 794 ? -16.200 -24.585 29.405 1.00 96.62 794 GLU A CA 1
ATOM 6488 C C . GLU A 1 794 ? -16.136 -23.054 29.516 1.00 96.62 794 GLU A C 1
ATOM 6490 O O . GLU A 1 794 ? -17.159 -22.367 29.644 1.00 96.62 794 GLU A O 1
ATOM 6495 N N . LEU A 1 795 ? -14.933 -22.499 29.385 1.00 95.38 795 LEU A N 1
ATOM 6496 C CA . LEU A 1 795 ? -14.680 -21.061 29.364 1.00 95.38 795 LEU A CA 1
ATOM 6497 C C . LEU A 1 795 ? -13.890 -20.652 28.118 1.00 95.38 795 LEU A C 1
ATOM 6499 O O . LEU A 1 795 ? -13.070 -21.410 27.609 1.00 95.38 795 LEU A O 1
ATOM 6503 N N . PHE A 1 796 ? -14.121 -19.431 27.646 1.00 93.62 796 PHE A N 1
ATOM 6504 C CA . PHE A 1 796 ? -13.278 -18.773 26.659 1.00 93.62 796 PHE A CA 1
ATOM 6505 C C . PHE A 1 796 ? -12.199 -17.945 27.352 1.00 93.62 796 PHE A C 1
ATOM 6507 O O . PHE A 1 796 ? -12.502 -17.140 28.234 1.00 93.62 796 PHE A O 1
ATOM 6514 N N . ILE A 1 797 ? -10.957 -18.092 26.894 1.00 94.44 797 ILE A N 1
ATOM 6515 C CA . ILE A 1 797 ? -9.839 -17.201 27.214 1.00 94.44 797 ILE A CA 1
ATOM 6516 C C . ILE A 1 797 ? -9.524 -16.377 25.969 1.00 94.44 797 ILE A C 1
ATOM 6518 O O . ILE A 1 797 ? -9.107 -16.930 24.952 1.00 94.44 797 ILE A O 1
ATOM 6522 N N . GLY A 1 798 ? -9.712 -15.060 26.052 1.00 93.00 798 GLY A N 1
ATOM 6523 C CA . GLY A 1 798 ? -9.299 -14.106 25.023 1.00 93.00 798 GLY A CA 1
ATOM 6524 C C . GLY A 1 798 ? -7.860 -13.636 25.243 1.00 93.00 798 GLY A C 1
ATOM 6525 O O . GLY A 1 798 ? -7.465 -13.341 26.374 1.00 93.00 798 GLY A O 1
ATOM 6526 N N . PHE A 1 799 ? -7.071 -13.556 24.172 1.00 92.88 799 PHE A N 1
ATOM 6527 C CA . PHE A 1 799 ? -5.666 -13.148 24.226 1.00 92.88 799 PHE A CA 1
ATOM 6528 C C . PHE A 1 799 ? -5.222 -12.388 22.967 1.00 92.88 799 PHE A C 1
ATOM 6530 O O . PHE A 1 799 ? -5.765 -12.570 21.877 1.00 92.88 799 PHE A O 1
ATOM 6537 N N . GLY A 1 800 ? -4.222 -11.521 23.113 1.00 91.44 800 GLY A N 1
ATOM 6538 C CA . GLY A 1 800 ? -3.538 -10.853 22.006 1.00 91.44 800 GLY A CA 1
ATOM 6539 C C . GLY A 1 800 ? -2.226 -11.545 21.638 1.00 91.44 800 GLY A C 1
ATOM 6540 O O . GLY A 1 800 ? -1.621 -12.221 22.470 1.00 91.44 800 GLY A O 1
ATOM 6541 N N . ILE A 1 801 ? -1.794 -11.376 20.386 1.00 91.19 801 ILE A N 1
ATOM 6542 C CA . ILE A 1 801 ? -0.559 -11.939 19.827 1.00 91.19 801 ILE A CA 1
ATOM 6543 C C . ILE A 1 801 ? 0.246 -10.810 19.164 1.00 91.19 801 ILE A C 1
ATOM 6545 O O . ILE A 1 801 ? -0.194 -10.231 18.166 1.00 91.19 801 ILE A O 1
ATOM 6549 N N . GLU A 1 802 ? 1.433 -10.507 19.701 1.00 88.88 802 GLU A N 1
ATOM 6550 C CA . GLU A 1 802 ? 2.415 -9.554 19.142 1.00 88.88 802 GLU A CA 1
ATOM 6551 C C . GLU A 1 802 ? 1.879 -8.131 18.868 1.00 88.88 802 GLU A C 1
ATOM 6553 O O . GLU A 1 802 ? 2.405 -7.444 17.990 1.00 88.88 802 GLU A O 1
ATOM 6558 N N . ASP A 1 803 ? 0.814 -7.701 19.559 1.00 81.88 803 ASP A N 1
ATOM 6559 C CA . ASP A 1 803 ? 0.040 -6.477 19.258 1.00 81.88 803 ASP A CA 1
ATOM 6560 C C . ASP A 1 803 ? -0.425 -6.393 17.784 1.00 81.88 803 ASP A C 1
ATOM 6562 O O . ASP A 1 803 ? -0.618 -5.313 17.224 1.00 81.88 803 ASP A O 1
ATOM 6566 N N . LYS A 1 804 ? -0.563 -7.540 17.108 1.00 83.19 804 LYS A N 1
ATOM 6567 C CA . LYS A 1 804 ? -0.886 -7.639 15.669 1.00 83.19 804 LYS A CA 1
ATOM 6568 C C . LYS A 1 804 ? -2.137 -8.448 15.383 1.00 83.19 804 LYS A C 1
ATOM 6570 O O . LYS A 1 804 ? -2.749 -8.274 14.328 1.00 83.19 804 LYS A O 1
ATOM 6575 N N . ALA A 1 805 ? -2.459 -9.383 16.265 1.00 84.50 805 ALA A N 1
ATOM 6576 C CA . ALA A 1 805 ? -3.585 -10.283 16.119 1.00 84.50 805 ALA A CA 1
ATOM 6577 C C . ALA A 1 805 ? -4.235 -10.556 17.476 1.00 84.50 805 ALA A C 1
ATOM 6579 O O . ALA A 1 805 ? -3.643 -10.329 18.530 1.00 84.50 805 ALA A O 1
ATOM 6580 N N . SER A 1 806 ? -5.457 -11.068 17.424 1.00 88.00 806 SER A N 1
ATOM 6581 C CA . SER A 1 806 ? -6.245 -11.475 18.583 1.00 88.00 806 SER A CA 1
ATOM 6582 C C . SER A 1 806 ? -6.659 -12.929 18.396 1.00 88.00 806 SER A C 1
ATOM 6584 O O . SER A 1 806 ? -6.886 -13.374 17.269 1.00 88.00 806 SER A O 1
ATOM 6586 N N . GLY A 1 807 ? -6.761 -13.661 19.495 1.00 88.69 807 GLY A N 1
ATOM 6587 C CA . GLY A 1 807 ? -7.190 -15.047 19.531 1.00 88.69 807 GLY A CA 1
ATOM 6588 C C . GLY A 1 807 ? -8.110 -15.299 20.717 1.00 88.69 807 GLY A C 1
ATOM 6589 O O . GLY A 1 807 ? -8.168 -14.520 21.669 1.00 88.69 807 GLY A O 1
ATOM 6590 N N . ALA A 1 808 ? -8.845 -16.397 20.637 1.00 90.25 808 ALA A N 1
ATOM 6591 C CA . ALA A 1 808 ? -9.602 -16.929 21.752 1.00 90.25 808 ALA A CA 1
ATOM 6592 C C . ALA A 1 808 ? -9.556 -18.454 21.691 1.00 90.25 808 ALA A C 1
ATOM 6594 O O . ALA A 1 808 ? -9.521 -19.032 20.602 1.00 90.25 808 ALA A O 1
ATOM 6595 N N . ILE A 1 809 ? -9.517 -19.084 22.859 1.00 91.00 809 ILE A N 1
ATOM 6596 C CA . ILE A 1 809 ? -9.472 -20.537 23.014 1.00 91.00 809 ILE A CA 1
ATOM 6597 C C . ILE A 1 809 ? -10.511 -20.957 24.046 1.00 91.00 809 ILE A C 1
ATOM 6599 O O . ILE A 1 809 ? -10.706 -20.255 25.039 1.00 91.00 809 ILE A O 1
ATOM 6603 N N . ASP A 1 810 ? -11.197 -22.064 23.794 1.00 92.38 810 ASP A N 1
ATOM 6604 C CA . ASP A 1 810 ? -12.021 -22.736 24.785 1.00 92.38 810 ASP A CA 1
ATOM 6605 C C . ASP A 1 810 ? -11.206 -23.755 25.584 1.00 92.38 810 ASP A C 1
ATOM 6607 O O . ASP A 1 810 ? -10.332 -24.440 25.057 1.00 92.38 810 ASP A O 1
ATOM 6611 N N . ILE A 1 811 ? -11.475 -23.822 26.884 1.00 95.19 811 ILE A N 1
ATOM 6612 C CA . ILE A 1 811 ? -10.852 -24.763 27.818 1.00 95.19 811 ILE A CA 1
ATOM 6613 C C . ILE A 1 811 ? -11.862 -25.118 28.909 1.00 95.19 811 ILE A C 1
ATOM 6615 O O . ILE A 1 811 ? -12.711 -24.295 29.266 1.00 95.19 811 ILE A O 1
ATOM 6619 N N . THR A 1 812 ? -11.795 -26.333 29.447 1.00 96.75 812 THR A N 1
ATOM 6620 C CA . THR A 1 812 ? -12.601 -26.681 30.625 1.00 96.75 812 THR A CA 1
ATOM 6621 C C . THR A 1 812 ? -12.033 -26.006 31.874 1.00 96.75 812 THR A C 1
ATOM 6623 O O . THR A 1 812 ? -10.820 -25.807 32.000 1.00 96.75 812 THR A O 1
ATOM 6626 N N . ALA A 1 813 ? -12.889 -25.636 32.826 1.00 96.75 813 ALA A N 1
ATOM 6627 C CA . ALA A 1 813 ? -12.402 -25.024 34.058 1.00 96.75 813 ALA A CA 1
ATOM 6628 C C . ALA A 1 813 ? -11.521 -25.981 34.881 1.00 96.75 813 ALA A C 1
ATOM 6630 O O . ALA A 1 813 ? -10.534 -25.547 35.471 1.00 96.75 813 ALA A O 1
ATOM 6631 N N . GLU A 1 814 ? -11.821 -27.282 34.867 1.00 96.38 814 GLU A N 1
ATOM 6632 C CA . GLU A 1 814 ? -10.988 -28.334 35.462 1.00 96.38 814 GLU A CA 1
ATOM 6633 C C . GLU A 1 814 ? -9.550 -28.319 34.917 1.00 96.38 814 GLU A C 1
ATOM 6635 O O . GLU A 1 814 ? -8.599 -28.350 35.698 1.00 96.38 814 GLU A O 1
ATOM 6640 N N . GLU A 1 815 ? -9.372 -28.212 33.596 1.00 95.12 815 GLU A N 1
ATOM 6641 C CA . GLU A 1 815 ? -8.045 -28.147 32.971 1.00 95.12 815 GLU A CA 1
ATOM 6642 C C . GLU A 1 815 ? -7.315 -26.838 33.280 1.00 95.12 815 GLU A C 1
ATOM 6644 O O . GLU A 1 815 ? -6.120 -26.859 33.574 1.00 95.12 815 GLU A O 1
ATOM 6649 N N . LEU A 1 816 ? -8.017 -25.698 33.251 1.00 95.44 816 LEU A N 1
ATOM 6650 C CA . LEU A 1 816 ? -7.421 -24.397 33.575 1.00 95.44 816 LEU A CA 1
ATOM 6651 C C . LEU A 1 816 ? -6.897 -24.353 35.017 1.00 95.44 816 LEU A C 1
ATOM 6653 O O . LEU A 1 816 ? -5.855 -23.756 35.288 1.00 95.44 816 LEU A O 1
ATOM 6657 N N . LEU A 1 817 ? -7.637 -24.965 35.942 1.00 95.00 817 LEU A N 1
ATOM 6658 C CA . LEU A 1 817 ? -7.316 -24.996 37.368 1.00 95.00 817 LEU A CA 1
ATOM 6659 C C . LEU A 1 817 ? -6.446 -26.197 37.764 1.00 95.00 817 LEU A C 1
ATOM 6661 O O . LEU A 1 817 ? -6.172 -26.410 38.950 1.00 95.00 817 LEU A O 1
ATOM 6665 N N . ALA A 1 818 ? -5.970 -26.976 36.794 1.00 91.38 818 ALA A N 1
ATOM 6666 C CA . ALA A 1 818 ? -5.037 -28.054 37.058 1.00 91.38 818 ALA A CA 1
ATOM 6667 C C . ALA A 1 818 ? -3.687 -27.497 37.549 1.00 91.38 818 ALA A C 1
ATOM 6669 O O . ALA A 1 818 ? -3.136 -26.537 37.012 1.00 91.38 818 ALA A O 1
ATOM 6670 N N . GLY A 1 819 ? -3.112 -28.122 38.580 1.00 89.00 819 GLY A N 1
ATOM 6671 C CA . GLY A 1 819 ? -1.785 -27.744 39.081 1.00 89.00 819 GLY A CA 1
ATOM 6672 C C . GLY A 1 819 ? -1.747 -26.463 39.926 1.00 89.00 819 GLY A C 1
ATOM 6673 O O . GLY A 1 819 ? -0.681 -25.853 40.065 1.00 89.00 819 GLY A O 1
ATOM 6674 N N . LEU A 1 820 ? -2.877 -26.062 40.515 1.00 94.44 820 LEU A N 1
ATOM 6675 C CA . LEU A 1 820 ? -2.905 -25.058 41.577 1.00 94.44 820 LEU A CA 1
ATOM 6676 C C . LEU A 1 820 ? -2.101 -25.522 42.806 1.00 94.44 820 LEU A C 1
ATOM 6678 O O . LEU A 1 820 ? -2.124 -26.688 43.198 1.00 94.44 820 LEU A O 1
ATOM 6682 N N . GLY A 1 821 ? -1.370 -24.596 43.416 1.00 94.56 821 GLY A N 1
ATOM 6683 C CA . GLY A 1 821 ? -0.762 -24.735 44.731 1.00 94.56 821 GLY A CA 1
ATOM 6684 C C . GLY A 1 821 ? -1.611 -24.044 45.774 1.00 94.56 821 GLY A C 1
ATOM 6685 O O . GLY A 1 821 ? -1.903 -22.855 45.648 1.00 94.56 821 GLY A O 1
ATOM 6686 N N . LEU A 1 822 ? -2.008 -24.794 46.799 1.00 94.12 822 LEU A N 1
ATOM 6687 C CA . LEU A 1 822 ? -2.780 -24.248 47.904 1.00 94.12 822 LEU A CA 1
ATOM 6688 C C . LEU A 1 822 ? -1.895 -23.318 48.734 1.00 94.12 822 LEU A C 1
ATOM 6690 O O . LEU A 1 822 ? -0.734 -23.633 49.016 1.00 94.12 822 LEU A O 1
ATOM 6694 N N . CYS A 1 823 ? -2.455 -22.195 49.173 1.00 91.62 823 CYS A N 1
ATOM 6695 C CA . CYS A 1 823 ? -1.767 -21.287 50.088 1.00 91.62 823 CYS A CA 1
ATOM 6696 C C . CYS A 1 823 ? -1.550 -21.912 51.473 1.00 91.62 823 CYS A C 1
ATOM 6698 O O . CYS A 1 823 ? -0.667 -21.485 52.200 1.00 91.62 823 CYS A O 1
ATOM 6700 N N . THR A 1 824 ? -2.304 -22.954 51.839 1.00 88.19 824 THR A N 1
ATOM 6701 C CA . THR A 1 824 ? -2.063 -23.732 53.066 1.00 88.19 824 THR A CA 1
ATOM 6702 C C . THR A 1 824 ? -0.804 -24.595 52.993 1.00 88.19 824 THR A C 1
ATOM 6704 O O . THR A 1 824 ? -0.331 -25.060 54.023 1.00 88.19 824 THR A O 1
ATOM 6707 N N . GLU A 1 825 ? -0.273 -24.846 51.791 1.00 83.19 825 GLU A N 1
ATOM 6708 C CA . GLU A 1 825 ? 1.033 -25.493 51.621 1.00 83.19 825 GLU A CA 1
ATOM 6709 C C . GLU A 1 825 ? 2.190 -24.495 51.798 1.00 83.19 825 GLU A C 1
ATOM 6711 O O . GLU A 1 825 ? 3.344 -24.930 51.778 1.00 83.19 825 GLU A O 1
ATOM 6716 N N . ALA A 1 826 ? 1.913 -23.183 51.825 1.00 66.00 826 ALA A N 1
ATOM 6717 C CA . ALA A 1 826 ? 2.914 -22.122 51.740 1.00 66.00 826 ALA A CA 1
ATOM 6718 C C . ALA A 1 826 ? 3.568 -21.755 53.071 1.00 66.00 826 ALA A C 1
ATOM 6720 O O . ALA A 1 826 ? 2.863 -21.741 54.105 1.00 66.00 826 ALA A O 1
#

pLDDT: mean 84.95, std 18.02, range [22.98, 98.56]

Sequence (826 aa):
MAQVSILNTSKDWEEIHSEESDYDPELAKEANGYTMWRAASYLPKHKRVLNRIVNTLYQLPTIFQVAEKLRPTSYLDGLRGFAAFLVYWHHHELWAHGWEKQNPIFENGFGYDGKYHMVAFPFIRNFFTGGHYAVSTFFVISGYVLSLKPLTLMQAGEFTKLGDNIASAFFRRWPRLYLPIIAVVLAFITMWHMLGIWVNGQTMAGSWAEELWTFYVDFKNFSFVFKEGDLWLKYNVHLWSIPVEFKGSMVVYACHLALSRCSKAARLWCEASLIFYFMFITDGWYCALFCTGMLLCDLDLLAKKGELPFFLTRLEPIKDFIYYHLLVFSLYLGGIPAETADVRDMAKSRGWYYLSLLKPQAVFDYKWFYLWLASGFLVAIIPRIHWLKRFFETKFCQYLGRISFALYIVHGPVLCTLGDRLYMAVGFKGDDHAQHIPHWMNKIPLPKSGPLGLEVAFLIPQLILLPLTLALADGVTRWVDTPSVKFASWLYRSTLGGPSTEPLARGADEQSVYFTELVCYATFQFGVLRCLEPPTALPVQPTEGGICEGKLDYFSANVGPHDARVLYGPESPYIVYGSNSQFTCFGQFIQDFRELVDWTGQWGGSKAFLRGTELQRPLPWNAVEKNWFPFWDIAGQMYIHHDIAPKRVFARVLSDGSASVNLALLTEEQDNKCLEKYLPKTISENESVHQASNSLKITMCKRTDAICIADKSNTFIFTIWQHKSFYNWHAVYEPYVMLFQEQAPFAIHAMSKRPIWIHGRQQYPDRLTSEMIYVTSIAWKSPLLKYHGYLDDELFIGFGIEDKASGAIDITAEELLAGLGLCTEA